Protein 8RU4 (pdb70)

Foldseek 3Di:
DQVVLLVQLPDPDVVSNLVSLQVLQVLLVDDVSVVVCLVDLSSLLSLLVQLQPDPDPSSVLSSLNSLLSLLVDPSSLVSCVVSLNLLSLLSQCPPPDVSSNVSSLNSLLSNLPPNPPSLVSCVVSVNLLSLLVCLVDDPLVSLLSSLLSLLSNLAPPVPSLVVCVVSVNLLSLLVCLQPDDPVSNLLSSLSNLLSSLLPPVSLLVNLVSVVLVSLLVCCPPPDPSNNLSSLSSLLSNLLNNQPPPPCLSSLLVLLVQCPPPDVSSVLSSLSSLLNNLAPRQVSLVSCVVNPNLLSLLVSLVVCPQVCSRQLSSLNLLSNLDDYPCNQVSLVVCVVSVRLLSLQVCLDPPHDDSSNLSSLSNLLSNLLHVVVLVVNVVSPNQVSLLVLQVVLVVVVVVDCRVPRRSVSSNLSSLSSLLSSLLDPVSLVVNVVVVCLLVLLVQLPPPDVSSLLSSLSNLLSNLVDPVSLVVNVVSVSLVSLVVQCPPPDVSNNVSSVSSVVSNVD/DVVLQVCCPDDDLCSNVVSLQVLLVLLVDPVNQVVCLVDLRSLLSLLVCLLPPPDPNSVLSSLSSLLSLLVDPSSLVSCVVSLNLLSLLSLLVPPDPSNNQSSLNSLLSNLVPPPPSLVVCVVSVNLLSLLVCLVDDDLVSLLSSLLNLLSNLAPPVPSLVVCVVSVNLLSLLVCLQPDDPVSNLLSSLSNLLSSLLPPVSLLVNLVSVVLVSLLVCCPPPDPSSNLSSLNSLLSNLLNNQVDPPCLSSLLVLLVQCPPPDVSSVLSSLSSLLNNLAPRQVSLVSCVVNVNLLSLLVSLVVCDQVCSRQLSSLNLLSNLDDYPCNLVSLVVCVVSVRLLSLQVCLDPPHDDSSNLSSLSNLLSNLLHVVVLVVNVVSPNLVSLLVLQVVLVVVVVVPCPVDDRSVSSNLSSLSSLLSSLLDPVSLVVNVVVVCLLVLLVQLPPPDVSSLLSSLSNLLSNLVDPVSLCVNVVSVSLVSLVVQCPPPDVSNNVSSVSSVVSNVD/DVVVCCVD

InterPro domains:
  IPR000225 Armadillo [PF00514] (229-262)
  IPR000225 Armadillo [PF00514] (351-390)
  IPR000225 Armadillo [P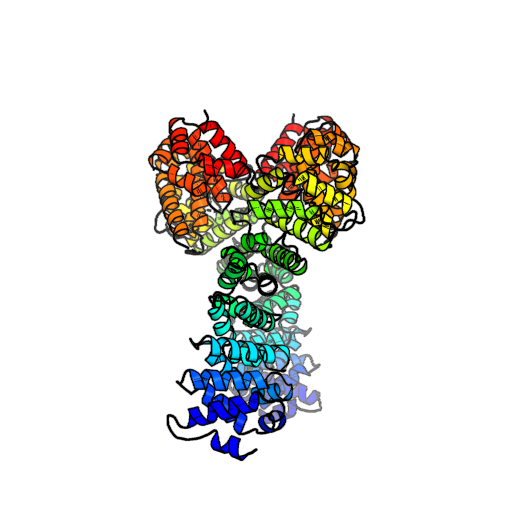F00514] (432-473)
  IPR000225 Armadillo [PF00514] (584-622)
  IPR000225 Armadillo [PS50176] (151-191)
  IPR000225 Armadillo [PS50176] (193-236)
  IPR000225 Armadillo [PS50176] (235-277)
  IPR000225 Armadillo [PS50176] (277-319)
  IPR000225 Armadillo [PS50176] (319-362)
  IPR000225 Armadillo [PS50176] (400-442)
  IPR000225 Armadillo [PS50176] (442-484)
  IPR000225 Armadillo [PS50176] (489-532)
  IPR000225 Armadillo [PS50176] (594-636)
  IPR000225 Armadillo [SM00185] (141-180)
  IPR000225 Armadillo [SM00185] (181-223)
  IPR000225 Armadillo [SM00185] (224-264)
  IPR000225 Armadillo [SM00185] (265-306)
  IPR000225 Armadillo [SM00185] (308-349)
  IPR000225 Armadillo [SM00185] (350-390)
  IPR000225 Armadillo [SM00185] (392-429)

Solvent-accessible surface area: 43648 Å² total

Organism: Homo sapiens (NCBI:txid9606)

Secondary structure (DSSP, 8-state):
-HHHHHHHHT-SSHHHHHHHHHHHHHHTTSHHHHHHHHH-TTHHHHHHHHHHH---HHHHHHHHHHHHHHTTSHHHHHHHHHTTHHHHHHHGGG-SSHHHHHHHHHHHHHHHHH-TTHHHHHHHTTHHHHHHHGGG---HHHHHHHHHHHHHHHTT-HHHHHHHHHTTHHHHHHHHHHH---HHHHHHHHHHHHHHTTSTTHHHHHHHTTHHHHHHTTTT-S-HHHHHHHHHHHHHHGGG-TT----HHHHHHHHHHTT-S-HHHHHHHHHHHHHHHTT-HHHHHHHHHTTHHHHHHHHHHHHTT-HHHHHHH--HHHHTSSSTTHHHHHHHHHHTT-HHHHHHTTSTT--HHHHHHHHHHHHHHTTSGGGHHHHHHTTHHHHHHHHHHHHHHHHHH--BTTB-HHHHHHHHHHHHHHHTTSHHHHHHHHHTT-HHHHHHGGG-S-HHHHHHHHHHHHHHTTSHHHHHHHHHTT-HHHHHHHTT-SSHHHHHHHHHHHHHHT-/-HHHHHTTS--STTTHHHHHHHHHHHHHSSSSSHHHHH-TTTHHHHHHHHHS---HHHHHHHHHHHHHHTTSHHHHHHHHHTTHHHHHHHGGG-S-HHHHHHHHHHHHHHHHHSTTHHHHHHHTTHHHHHHHGGG---HHHHHHHHHHHHHHHTT-HHHHHHHHHTTHHHHHHHHHHH---HHHHHHHHHHHHHHTTSTTHHHHHHHTTHHHHHHTTTT-S-HHHHHHHHHHHHHHGGG-TT----HHHHHHHHHHTT-S-HHHHHHHHHHHHHHHTT-HHHHHHHHHTTHHHHHHHHHHHHTT-HHHHHHH--HHHHTSSSTTHHHHHHHHHHTT-HHHHHHTTSTT--HHHHHHHHHHHHHHTTSGGGHHHHHHTTHHHHHHHHHHHHHHHHHH--BTTB-HHHHHHHHHHHHHHHTTSHHHHHHHHHTT-HHHHHHGGG-S-HHHHHHHHHHHHHHTTSHHHHHHHHHTT-HHHHHHHTT-SSHHHHHHHHHHHHHHH-/--------

GO terms:
  GO:0005634 nucleus (C, IDA)
  GO:0005737 cytoplasm (C, IDA)
  GO:0005912 adherens junction (C, IDA)
  GO:0016328 lateral plasma membrane (C, IDA)
  GO:0007173 epidermal growth factor receptor signaling pathway (P, IDA)
  GO:0043066 negative regulation of apoptotic process (P, TAS)
  GO:0060070 canonical Wnt signaling pathway (P, TAS)
  GO:0060070 canonical Wnt signaling pathway (P, IGI)
  GO:0001649 osteoblast differentiation (P, IMP)
  GO:0060070 canonical Wnt signaling pathway (P, IMP)
  GO:0072497 mesenchymal stem cell differentiation (P, IMP)
  GO:0005102 signaling receptor binding (F, IPI)
  GO:0005515 protein binding (F, IPI)
  GO:0043525 positive regulation of neuron apoptotic process (P, IDA)
  GO:0045944 positive regulation of transcription by RNA polymerase II (P, TAS)
  GO:0050767 regulation of neurogenesis (P, TAS)
  GO:0003713 transcription coactivator activity (F, IMP)
  GO:0061629 RNA polymerase II-specific DNA-binding transcription factor binding (F, IPI)
  GO:1990907 beta-catenin-TCF complex (C, IPI)
  GO:0019899 enzyme binding (F, IPI)

Radius of gyration: 40.49 Å; Cα contacts (8 Å, |Δi|>4): 1506; chains: 3; bounding box: 64×95×108 Å

Structure (mmCIF, N/CA/C/O backbone):
data_8RU4
#
_entry.id   8RU4
#
_cell.length_a   64.567
_cell.length_b   103.617
_cell.length_c   187.923
_cell.angle_alpha   90
_cell.angle_beta   90
_cell.angle_gamma   90
#
_symmetry.space_group_name_H-M   'P 21 21 21'
#
loop_
_entity.id
_entity.type
_entity.pdbx_description
1 polymer 'Catenin beta-1'
2 polymer Axin-1
3 non-polymer alpha-D-glucopyranose
4 non-polymer 2-AMINO-2-HYDROXYMETHYL-PROPANE-1,3-DIOL
5 non-polymer 'CHLORIDE ION'
6 non-polymer 'SODIUM ION'
7 water water
#
loop_
_atom_site.group_PDB
_atom_site.id
_atom_site.type_symbol
_atom_site.label_atom_id
_atom_site.label_alt_id
_atom_site.label_comp_id
_atom_site.label_asym_id
_atom_site.label_entity_id
_atom_site.label_seq_id
_atom_site.pdbx_PDB_ins_code
_atom_site.Cartn_x
_atom_site.Cartn_y
_atom_site.Cartn_z
_atom_site.occupancy
_atom_site.B_iso_or_equiv
_atom_site.auth_seq_id
_atom_site.auth_comp_id
_atom_site.auth_asym_id
_atom_site.auth_atom_id
_atom_site.pdbx_PDB_model_num
ATOM 1 N N . ALA A 1 10 ? -30.102 -49.378 -90.799 1 87.189 152 ALA A N 1
ATOM 2 C CA . ALA A 1 10 ? -29.406 -48.308 -91.557 1 90.576 152 ALA A CA 1
ATOM 3 C C . ALA A 1 10 ? -28.477 -47.519 -90.634 1 101 152 ALA A C 1
ATOM 4 O O . ALA A 1 10 ? -27.348 -47.227 -91.019 1 97.326 152 ALA A O 1
ATOM 6 N N . ILE A 1 11 ? -28.952 -47.222 -89.412 1 121.79 153 ILE A N 1
ATOM 7 C CA . ILE A 1 11 ? -28.255 -46.353 -88.469 1 135.145 153 ILE A CA 1
ATOM 8 C C . ILE A 1 11 ? -27.003 -47.05 -87.924 1 134.193 153 ILE A C 1
ATOM 9 O O . ILE A 1 11 ? -25.931 -46.447 -87.925 1 114.538 153 ILE A O 1
ATOM 14 N N . PRO A 1 12 ? -27.064 -48.309 -87.417 1 128.22 154 PRO A N 1
ATOM 15 C CA . PRO A 1 12 ? -25.873 -48.962 -86.864 1 102.143 154 PRO A CA 1
ATOM 16 C C . PRO A 1 12 ? -24.819 -49.311 -87.916 1 99.695 154 PRO A C 1
ATOM 17 O O . PRO A 1 12 ? -23.635 -49.386 -87.59 1 73.416 154 PRO A O 1
ATOM 21 N N . GLU A 1 13 ? -25.258 -49.487 -89.171 1 101.005 155 GLU A N 1
ATOM 22 C CA . GLU A 1 13 ? -24.358 -49.752 -90.284 1 104.957 155 GLU A CA 1
ATOM 23 C C . GLU A 1 13 ? -23.448 -48.551 -90.523 1 107.831 155 GLU A C 1
ATOM 24 O O . GLU A 1 13 ? -22.238 -48.703 -90.694 1 93.72 155 GLU A O 1
ATOM 30 N N . LEU A 1 14 ? -24.048 -47.357 -90.524 1 111.204 156 LEU A N 1
ATOM 31 C CA . LEU A 1 14 ? -23.315 -46.134 -90.806 1 92.209 156 LEU A CA 1
ATOM 32 C C . LEU A 1 14 ? -22.471 -45.723 -89.6 1 86.392 156 LEU A C 1
ATOM 33 O O . LEU A 1 14 ? -21.418 -45.127 -89.802 1 76.793 156 LEU A O 1
ATOM 38 N N . THR A 1 15 ? -22.905 -46.073 -88.375 1 71.17 157 THR A N 1
ATOM 39 C CA . THR A 1 15 ? -22.162 -45.778 -87.148 1 72.264 157 THR A CA 1
ATOM 40 C C . THR A 1 15 ? -20.852 -46.575 -87.099 1 92.352 157 THR A C 1
ATOM 41 O O . THR A 1 15 ? -19.848 -46.092 -86.573 1 70.431 157 THR A O 1
ATOM 45 N N . LYS A 1 16 ? -20.869 -47.792 -87.665 1 113.464 158 LYS A N 1
ATOM 46 C CA . LYS A 1 16 ? -19.686 -48.629 -87.811 1 94.057 158 LYS A CA 1
ATOM 47 C C . LYS A 1 16 ? -18.724 -48.039 -88.846 1 99.211 158 LYS A C 1
ATOM 48 O O . LYS A 1 16 ? -17.513 -48.142 -88.667 1 100.377 158 LYS A O 1
ATOM 50 N N . LEU A 1 17 ? -19.26 -47.416 -89.907 1 98.407 159 LEU A N 1
ATOM 51 C CA . LEU A 1 17 ? -18.46 -46.793 -90.952 1 103.48 159 LEU A CA 1
ATOM 52 C C . LEU A 1 17 ? -17.891 -45.442 -90.502 1 108.077 159 LEU A C 1
ATOM 53 O O . LEU A 1 17 ? -16.878 -45.005 -91.045 1 89.017 159 LEU A O 1
ATOM 58 N N . LEU A 1 18 ? -18.532 -44.787 -89.519 1 95.078 160 LEU A N 1
ATOM 59 C CA . LEU A 1 18 ? -18.043 -43.528 -88.962 1 85.349 160 LEU A CA 1
ATOM 60 C C . LEU A 1 18 ? -16.851 -43.772 -88.034 1 76.645 160 LEU A C 1
ATOM 61 O O . LEU A 1 18 ? -16.01 -42.89 -87.87 1 76.89 160 LEU A O 1
ATOM 66 N N . ASN A 1 19 ? -16.792 -44.964 -87.425 1 89.203 161 ASN A N 1
ATOM 67 C CA . ASN A 1 19 ? -15.713 -45.329 -86.518 1 84.529 161 ASN A CA 1
ATOM 68 C C . ASN A 1 19 ? -14.659 -46.179 -87.234 1 70.6 161 ASN A C 1
ATOM 69 O O . ASN A 1 19 ? -13.998 -46.987 -86.587 1 80.435 161 ASN A O 1
ATOM 74 N N . ASP A 1 20 ? -14.481 -45.988 -88.552 1 69.699 162 ASP A N 1
ATOM 75 C CA . ASP A 1 20 ? -13.54 -46.793 -89.314 1 77.296 162 ASP A CA 1
ATOM 76 C C . ASP A 1 20 ? -12.136 -46.211 -89.169 1 82.568 162 ASP A C 1
ATOM 77 O O . ASP A 1 20 ? -11.977 -45 -89.019 1 77.468 162 ASP A O 1
ATOM 82 N N . GLU A 1 21 ? -11.12 -47.079 -89.25 1 73.575 163 GLU A N 1
ATOM 83 C CA . GLU A 1 21 ? -9.732 -46.651 -89.165 1 67.333 163 GLU A CA 1
ATOM 84 C C . GLU A 1 21 ? -9.295 -45.963 -90.461 1 71.213 163 GLU A C 1
ATOM 85 O O . GLU A 1 21 ? -8.418 -45.1 -90.428 1 70.876 163 GLU A O 1
ATOM 91 N N . ASP A 1 22 ? -9.905 -46.336 -91.599 1 64.504 164 ASP A N 1
ATOM 92 C CA . ASP A 1 22 ? -9.662 -45.666 -92.87 1 71.884 164 ASP A CA 1
ATOM 93 C C . ASP A 1 22 ? -10.555 -44.429 -92.93 1 60.673 164 ASP A C 1
ATOM 94 O O . ASP A 1 22 ? -11.769 -44.554 -92.811 1 67.313 164 ASP A O 1
ATOM 99 N N . GLN A 1 23 ? -9.95 -43.248 -93.117 1 61.638 165 GLN A N 1
ATOM 100 C CA . GLN A 1 23 ? -10.697 -41.997 -93.095 1 69.309 165 GLN A CA 1
ATOM 101 C C . GLN A 1 23 ? -11.504 -41.807 -94.379 1 70.322 165 GLN A C 1
ATOM 102 O O . GLN A 1 23 ? -12.478 -41.057 -94.379 1 59.135 165 GLN A O 1
ATOM 108 N N . VAL A 1 24 ? -11.103 -42.484 -95.463 1 68.54 166 VAL A N 1
ATOM 109 C CA . VAL A 1 24 ? -11.838 -42.442 -96.721 1 64.806 166 VAL A CA 1
ATOM 110 C C . VAL A 1 24 ? -13.242 -43.013 -96.502 1 50.968 166 VAL A C 1
ATOM 111 O O . VAL A 1 24 ? -14.236 -42.384 -96.854 1 48.246 166 VAL A O 1
ATOM 115 N N . VAL A 1 25 ? -13.314 -44.184 -95.854 1 57.17 167 VAL A N 1
ATOM 116 C CA . VAL A 1 25 ? -14.572 -44.849 -95.525 1 61.145 167 VAL A CA 1
ATOM 117 C C . VAL A 1 25 ? -15.466 -43.936 -94.681 1 70.078 167 VAL A C 1
ATOM 118 O O . VAL A 1 25 ? -16.682 -43.88 -94.881 1 74.262 167 VAL A O 1
ATOM 122 N N . VAL A 1 26 ? -14.831 -43.211 -93.748 1 76.992 168 VAL A N 1
ATOM 123 C CA . VAL A 1 26 ? -15.488 -42.27 -92.85 1 75.711 168 VAL A CA 1
ATOM 124 C C . VAL A 1 26 ? -16.08 -41.099 -93.643 1 65.89 168 VAL A C 1
ATOM 125 O O . VAL A 1 26 ? -17.215 -40.691 -93.387 1 57.922 168 VAL A O 1
ATOM 129 N N . ASN A 1 27 ? -15.314 -40.579 -94.615 1 62.655 169 ASN A N 1
ATOM 130 C CA . ASN A 1 27 ? -15.729 -39.424 -95.406 1 74.142 169 ASN A CA 1
ATOM 131 C C . ASN A 1 27 ? -16.989 -39.744 -96.215 1 71.454 169 ASN A C 1
ATOM 132 O O . ASN A 1 27 ? -17.881 -38.905 -96.341 1 90.501 169 ASN A O 1
ATOM 137 N N . LYS A 1 28 ? -17.056 -40.967 -96.753 1 72.41 170 LYS A N 1
ATOM 138 C CA . LYS A 1 28 ? -18.179 -41.404 -97.571 1 84.428 170 LYS A CA 1
ATOM 139 C C . LYS A 1 28 ? -19.418 -41.619 -96.699 1 85.942 170 LYS A C 1
ATOM 140 O O . LYS A 1 28 ? -20.53 -41.341 -97.143 1 77.391 170 LYS A O 1
ATOM 146 N N . ALA A 1 29 ? -19.217 -42.1 -95.462 1 76.243 171 ALA A N 1
ATOM 147 C CA . ALA A 1 29 ? -20.296 -42.324 -94.51 1 75.874 171 ALA A CA 1
ATOM 148 C C . ALA A 1 29 ? -20.884 -41.006 -93.994 1 89.433 171 ALA A C 1
ATOM 149 O O . ALA A 1 29 ? -22.048 -40.974 -93.597 1 72.299 171 ALA A O 1
ATOM 151 N N . ALA A 1 30 ? -20.077 -39.935 -93.966 1 95.22 172 ALA A N 1
ATOM 152 C CA . ALA A 1 30 ? -20.525 -38.631 -93.488 1 92.763 172 ALA A CA 1
ATOM 153 C C . ALA A 1 30 ? -21.531 -37.992 -94.45 1 77.654 172 ALA A C 1
ATOM 154 O O . ALA A 1 30 ? -22.487 -37.356 -94.001 1 75.74 172 ALA A O 1
ATOM 156 N N . VAL A 1 31 ? -21.313 -38.173 -95.762 1 75.806 173 VAL A N 1
ATOM 157 C CA . VAL A 1 31 ? -22.169 -37.605 -96.797 1 69.022 173 VAL A CA 1
ATOM 158 C C . VAL A 1 31 ? -23.537 -38.295 -96.774 1 67.953 173 VAL A C 1
ATOM 159 O O . VAL A 1 31 ? -24.553 -37.657 -97.039 1 75.236 173 VAL A O 1
ATOM 163 N N . MET A 1 32 ? -23.552 -39.595 -96.441 1 74.641 174 MET A N 1
ATOM 164 C CA . MET A 1 32 ? -24.775 -40.382 -96.389 1 94.082 174 MET A CA 1
ATOM 165 C C . MET A 1 32 ? -25.625 -39.966 -95.187 1 81.622 174 MET A C 1
ATOM 166 O O . MET A 1 32 ? -26.832 -39.799 -95.332 1 71.742 174 MET A O 1
ATOM 171 N N . VAL A 1 33 ? -24.998 -39.792 -94.012 1 75.399 175 VAL A N 1
ATOM 172 C CA . VAL A 1 33 ? -25.705 -39.432 -92.79 1 83.581 175 VAL A CA 1
ATOM 173 C C . VAL A 1 33 ? -26.36 -38.053 -92.937 1 85.214 175 VAL A C 1
ATOM 174 O O . VAL A 1 33 ? -27.43 -37.825 -92.369 1 72.986 175 VAL A O 1
ATOM 178 N N . HIS A 1 34 ? -25.729 -37.152 -93.71 1 93.132 176 HIS A N 1
ATOM 179 C CA . HIS A 1 34 ? -26.234 -35.801 -93.915 1 90.05 176 HIS A CA 1
ATOM 180 C C . HIS A 1 34 ? -27.544 -35.808 -94.705 1 72.497 176 HIS A C 1
ATOM 181 O O . HIS A 1 34 ? -28.517 -35.17 -94.301 1 72.015 176 HIS A O 1
ATOM 188 N N . GLN A 1 35 ? -27.578 -36.554 -95.816 1 75.256 177 GLN A N 1
ATOM 189 C CA . GLN A 1 35 ? -28.759 -36.624 -96.672 1 88.484 177 GLN A CA 1
ATOM 190 C C . GLN A 1 35 ? -29.948 -37.214 -95.904 1 97.515 177 GLN A C 1
ATOM 191 O O . GLN A 1 35 ? -31.099 -36.897 -96.183 1 88.164 177 GLN A O 1
ATOM 197 N N . LEU A 1 36 ? -29.654 -38.077 -94.924 1 86.221 178 LEU A N 1
ATOM 198 C CA . LEU A 1 36 ? -30.666 -38.701 -94.091 1 84.392 178 LEU A CA 1
ATOM 199 C C . LEU A 1 36 ? -31.23 -37.707 -93.08 1 79.529 178 LEU A C 1
ATOM 200 O O . LEU A 1 36 ? -32.378 -37.835 -92.667 1 77.922 178 LEU A O 1
ATOM 205 N N . SER A 1 37 ? -30.417 -36.723 -92.669 1 80.646 179 SER A N 1
ATOM 206 C CA . SER A 1 37 ? -30.872 -35.701 -91.737 1 84.01 179 SER A CA 1
ATOM 207 C C . SER A 1 37 ? -31.822 -34.712 -92.419 1 85.079 179 SER A C 1
ATOM 208 O O . SER A 1 37 ? -32.409 -33.87 -91.746 1 74.027 179 SER A O 1
ATOM 211 N N . LYS A 1 38 ? -31.941 -34.797 -93.752 1 83.237 180 LYS A N 1
ATOM 212 C CA . LYS A 1 38 ? -32.764 -33.881 -94.526 1 82.062 180 LYS A CA 1
ATOM 213 C C . LYS A 1 38 ? -34.222 -34.351 -94.595 1 87.581 180 LYS A C 1
ATOM 214 O O . LYS A 1 38 ? -35.086 -33.568 -94.984 1 89.078 180 LYS A O 1
ATOM 220 N N . LYS A 1 39 ? -34.502 -35.617 -94.237 1 101.366 181 LYS A N 1
ATOM 221 C CA . LYS A 1 39 ? -35.861 -36.156 -94.212 1 92.763 181 LYS A CA 1
ATOM 222 C C . LYS A 1 39 ? -36.258 -36.513 -92.777 1 88.246 181 LYS A C 1
ATOM 223 O O . LYS A 1 39 ? -35.409 -36.943 -92.005 1 90.411 181 LYS A O 1
ATOM 229 N N . GLU A 1 40 ? -37.552 -36.369 -92.448 1 80.041 182 GLU A N 1
ATOM 230 C CA . GLU A 1 40 ? -38.05 -36.444 -91.08 1 92.852 182 GLU A CA 1
ATOM 231 C C . GLU A 1 40 ? -37.985 -37.871 -90.527 1 109.864 182 GLU A C 1
ATOM 232 O O . GLU A 1 40 ? -37.741 -38.055 -89.332 1 98.539 182 GLU A O 1
ATOM 238 N N . ALA A 1 41 ? -38.223 -38.875 -91.383 1 135.412 183 ALA A N 1
ATOM 239 C CA . ALA A 1 41 ? -38.247 -40.265 -90.939 1 125.346 183 ALA A CA 1
ATOM 240 C C . ALA A 1 41 ? -36.841 -40.716 -90.543 1 112.824 183 ALA A C 1
ATOM 241 O O . ALA A 1 41 ? -36.642 -41.328 -89.495 1 107.416 183 ALA A O 1
ATOM 243 N N . SER A 1 42 ? -35.862 -40.404 -91.398 1 109.03 184 SER A N 1
ATOM 244 C CA . SER A 1 42 ? -34.478 -40.8 -91.193 1 84.737 184 SER A CA 1
ATOM 245 C C . SER A 1 42 ? -33.769 -39.882 -90.195 1 72.407 184 SER A C 1
ATOM 246 O O . SER A 1 42 ? -32.747 -40.271 -89.643 1 73.94 184 SER A O 1
ATOM 249 N N . ARG A 1 43 ? -34.313 -38.681 -89.955 1 74.386 185 ARG A N 1
ATOM 250 C CA . ARG A 1 43 ? -33.749 -37.756 -88.985 1 86.478 185 ARG A CA 1
ATOM 251 C C . ARG A 1 43 ? -34.042 -38.229 -87.56 1 96.043 185 ARG A C 1
ATOM 252 O O . ARG A 1 43 ? -33.168 -38.155 -86.703 1 99.393 185 ARG A O 1
ATOM 260 N N . HIS A 1 44 ? -35.275 -38.693 -87.308 1 98.409 186 HIS A N 1
ATOM 261 C CA . HIS A 1 44 ? -35.666 -39.18 -85.992 1 102.28 186 HIS A CA 1
ATOM 262 C C . HIS A 1 44 ? -34.927 -40.474 -85.649 1 92.117 186 HIS A C 1
ATOM 263 O O . HIS A 1 44 ? -34.728 -40.771 -84.475 1 72.441 186 HIS A O 1
ATOM 270 N N . ALA A 1 45 ? -34.537 -41.241 -86.676 1 97.065 187 ALA A N 1
ATOM 271 C CA . ALA A 1 45 ? -33.739 -42.448 -86.513 1 100.067 187 ALA A CA 1
ATOM 272 C C . ALA A 1 45 ? -32.342 -42.121 -85.981 1 106.281 187 ALA A C 1
ATOM 273 O O . ALA A 1 45 ? -31.828 -42.829 -85.12 1 81.597 187 ALA A O 1
ATOM 275 N N . ILE A 1 46 ? -31.744 -41.039 -86.499 1 112.079 188 ILE A N 1
ATOM 276 C CA . ILE A 1 46 ? -30.419 -40.58 -86.099 1 92.149 188 ILE A CA 1
ATOM 277 C C . ILE A 1 46 ? -30.471 -40.054 -84.661 1 83.896 188 ILE A C 1
ATOM 278 O O . ILE A 1 46 ? -29.572 -40.341 -83.87 1 71.645 188 ILE A O 1
ATOM 283 N N . MET A 1 47 ? -31.553 -39.343 -84.309 1 96.045 189 MET A N 1
ATOM 284 C CA . MET A 1 47 ? -31.691 -38.702 -83.003 1 92.596 189 MET A CA 1
ATOM 285 C C . MET A 1 47 ? -31.978 -39.727 -81.903 1 104.945 189 MET A C 1
ATOM 286 O O . MET A 1 47 ? -31.609 -39.505 -80.75 1 78.444 189 MET A O 1
ATOM 291 N N . ARG A 1 48 ? -32.635 -40.844 -82.258 1 112.573 190 ARG A N 1
ATOM 292 C CA . ARG A 1 48 ? -33.005 -41.872 -81.292 1 111.974 190 ARG A CA 1
ATOM 293 C C . ARG A 1 48 ? -31.777 -42.669 -80.837 1 111.438 190 ARG A C 1
ATOM 294 O O . ARG A 1 48 ? -31.798 -43.26 -79.758 1 91.595 190 ARG A O 1
ATOM 296 N N . SER A 1 49 ? -30.718 -42.69 -81.664 1 94.74 191 SER A N 1
ATOM 297 C CA . SER A 1 49 ? -29.503 -43.446 -81.388 1 88.128 191 SER A CA 1
ATOM 298 C C . SER A 1 49 ? -28.456 -42.567 -80.702 1 99.086 191 SER A C 1
ATOM 299 O O . SER A 1 49 ? -27.805 -41.767 -81.37 1 100.195 191 SER A O 1
ATOM 302 N N . PRO A 1 50 ? -28.164 -42.741 -79.389 1 96.848 192 PRO A N 1
ATOM 303 C CA . PRO A 1 50 ? -27.115 -41.956 -78.731 1 97.199 192 PRO A CA 1
ATOM 304 C C . PRO A 1 50 ? -25.68 -42.35 -79.095 1 88.897 192 PRO A C 1
ATOM 305 O O . PRO A 1 50 ? -24.732 -41.684 -78.683 1 79.357 192 PRO A O 1
ATOM 309 N N . GLN A 1 51 ? -25.542 -43.428 -79.881 1 100.977 193 GLN A N 1
ATOM 310 C CA . GLN A 1 51 ? -24.258 -43.93 -80.348 1 95.527 193 GLN A CA 1
ATOM 311 C C . GLN A 1 51 ? -23.905 -43.326 -81.71 1 83.735 193 GLN A C 1
ATOM 312 O O . GLN A 1 51 ? -22.732 -43.107 -81.999 1 82.328 193 GLN A O 1
ATOM 318 N N . MET A 1 52 ? -24.924 -43.057 -82.541 1 81.283 194 MET A N 1
ATOM 319 C CA . MET A 1 52 ? -24.742 -42.427 -83.842 1 73.035 194 MET A CA 1
ATOM 320 C C . MET A 1 52 ? -24.372 -40.95 -83.669 1 90.983 194 MET A C 1
ATOM 321 O O . MET A 1 52 ? -23.485 -40.437 -84.358 1 85.009 194 MET A O 1
ATOM 326 N N . VAL A 1 53 ? -25.054 -40.273 -82.735 1 97.711 195 VAL A N 1
ATOM 327 C CA . VAL A 1 53 ? -24.846 -38.848 -82.52 1 93.543 195 VAL A CA 1
ATOM 328 C C . VAL A 1 53 ? -23.452 -38.632 -81.927 1 88.63 195 VAL A C 1
ATOM 329 O O . VAL A 1 53 ? -22.827 -37.616 -82.216 1 83.786 195 VAL A O 1
ATOM 333 N N . SER A 1 54 ? -22.948 -39.591 -81.133 1 91.789 196 SER A N 1
ATOM 334 C CA . SER A 1 54 ? -21.602 -39.506 -80.576 1 86.431 196 SER A CA 1
ATOM 335 C C . SER A 1 54 ? -20.549 -39.632 -81.684 1 77.542 196 SER A C 1
ATOM 336 O O . SER A 1 54 ? -19.498 -38.991 -81.622 1 63.465 196 SER A O 1
ATOM 339 N N . ALA A 1 55 ? -20.879 -40.383 -82.747 1 76.236 197 ALA A N 1
ATOM 340 C CA . ALA A 1 55 ? -19.964 -40.618 -83.856 1 69.614 197 ALA A CA 1
ATOM 341 C C . ALA A 1 55 ? -19.881 -39.4 -84.773 1 61.595 197 ALA A C 1
ATOM 342 O O . ALA A 1 55 ? -18.809 -39.095 -85.279 1 55.532 197 ALA A O 1
ATOM 344 N N . ILE A 1 56 ? -21.011 -38.713 -84.981 1 69.143 198 ILE A N 1
ATOM 345 C CA . ILE A 1 56 ? -21.074 -37.518 -85.816 1 69.646 198 ILE A CA 1
ATOM 346 C C . ILE A 1 56 ? -20.252 -36.39 -85.178 1 67.74 198 ILE A C 1
ATOM 347 O O . ILE A 1 56 ? -19.532 -35.665 -85.873 1 53.642 198 ILE A O 1
ATOM 352 N N . VAL A 1 57 ? -20.344 -36.281 -83.841 1 68.252 199 VAL A N 1
ATOM 353 C CA . VAL A 1 57 ? -19.64 -35.274 -83.056 1 63.384 199 VAL A CA 1
ATOM 354 C C . VAL A 1 57 ? -18.129 -35.527 -83.099 1 65.258 199 VAL A C 1
ATOM 355 O O . VAL A 1 57 ? -17.345 -34.591 -83.281 1 56.932 199 VAL A O 1
ATOM 359 N N . ARG A 1 58 ? -17.736 -36.802 -82.951 1 73.412 200 ARG A N 1
ATOM 360 C CA . ARG A 1 58 ? -16.339 -37.213 -82.967 1 73.705 200 ARG A CA 1
ATOM 361 C C . ARG A 1 58 ? -15.738 -37.039 -84.362 1 67.976 200 ARG A C 1
ATOM 362 O O . ARG A 1 58 ? -14.587 -36.619 -84.484 1 68.09 200 ARG A O 1
ATOM 370 N N . THR A 1 59 ? -16.524 -37.363 -85.405 1 55.056 201 THR A N 1
ATOM 371 C CA . THR A 1 59 ? -16.108 -37.201 -86.792 1 54.792 201 THR A CA 1
ATOM 372 C C . THR A 1 59 ? -15.807 -35.731 -87.084 1 64.446 201 THR A C 1
ATOM 373 O O . THR A 1 59 ? -14.792 -35.42 -87.703 1 53.332 201 THR A O 1
ATOM 377 N N . MET A 1 60 ? -16.715 -34.849 -86.638 1 51.817 202 MET A N 1
ATOM 378 C CA . MET A 1 60 ? -16.623 -33.418 -86.874 1 62.713 202 MET A CA 1
ATOM 379 C C . MET A 1 60 ? -15.357 -32.832 -86.242 1 49.313 202 MET A C 1
ATOM 380 O O . MET A 1 60 ? -14.626 -32.087 -86.891 1 40.841 202 MET A O 1
ATOM 385 N N . GLN A 1 61 ? -15.128 -33.162 -84.966 1 49.696 203 GLN A N 1
ATOM 386 C CA . GLN A 1 61 ? -14.042 -32.602 -84.178 1 55.076 203 GLN A CA 1
ATOM 387 C C . GLN A 1 61 ? -12.683 -33.068 -84.703 1 55.186 203 GLN A C 1
ATOM 388 O O . GLN A 1 61 ? -11.724 -32.294 -84.675 1 53.587 203 GLN A O 1
ATOM 394 N N . ASN A 1 62 ? -12.607 -34.309 -85.215 1 59.748 204 ASN A N 1
ATOM 395 C CA . ASN A 1 62 ? -11.335 -34.89 -85.632 1 73.871 204 ASN A CA 1
ATOM 396 C C . ASN A 1 62 ? -11.055 -34.807 -87.139 1 58.847 204 ASN A C 1
ATOM 397 O O . ASN A 1 62 ? -9.909 -35.017 -87.529 1 73.742 204 ASN A O 1
ATOM 402 N N . THR A 1 63 ? -12.047 -34.485 -87.989 1 54.139 205 THR A N 1
ATOM 403 C CA . THR A 1 63 ? -11.841 -34.499 -89.435 1 58.55 205 THR A CA 1
ATOM 404 C C . THR A 1 63 ? -10.902 -33.366 -89.871 1 56.402 205 THR A C 1
ATOM 405 O O . THR A 1 63 ? -10.892 -32.284 -89.281 1 46.202 205 THR A O 1
ATOM 409 N N . ASN A 1 64 ? -10.124 -33.631 -90.931 1 60.45 206 ASN A N 1
ATOM 410 C CA . ASN A 1 64 ? -9.305 -32.623 -91.597 1 56.68 206 ASN A CA 1
ATOM 411 C C . ASN A 1 64 ? -9.796 -32.387 -93.029 1 54.536 206 ASN A C 1
ATOM 412 O O . ASN A 1 64 ? -9.09 -31.803 -93.85 1 53.183 206 ASN A O 1
ATOM 417 N N . ASP A 1 65 ? -11.026 -32.834 -93.311 1 51.49 207 ASP A N 1
ATOM 418 C CA . ASP A 1 65 ? -11.62 -32.813 -94.639 1 61.064 207 ASP A CA 1
ATOM 419 C C . ASP A 1 65 ? -12.753 -31.789 -94.65 1 67.776 207 ASP A C 1
ATOM 420 O O . ASP A 1 65 ? -13.651 -31.853 -93.806 1 75.792 207 ASP A O 1
ATOM 425 N N . VAL A 1 66 ? -12.72 -30.877 -95.635 1 76.687 208 VAL A N 1
ATOM 426 C CA . VAL A 1 66 ? -13.624 -29.733 -95.707 1 77.474 208 VAL A CA 1
ATOM 427 C C . VAL A 1 66 ? -15.079 -30.194 -95.837 1 92.912 208 VAL A C 1
ATOM 428 O O . VAL A 1 66 ? -15.975 -29.597 -95.239 1 91.414 208 VAL A O 1
ATOM 432 N N . GLU A 1 67 ? -15.316 -31.251 -96.627 1 79.974 209 GLU A N 1
ATOM 433 C CA . GLU A 1 67 ? -16.661 -31.748 -96.864 1 89.183 209 GLU A CA 1
ATOM 434 C C . GLU A 1 67 ? -17.21 -32.483 -95.642 1 81.545 209 GLU A C 1
ATOM 435 O O . GLU A 1 67 ? -18.392 -32.337 -95.344 1 74.138 209 GLU A O 1
ATOM 441 N N . THR A 1 68 ? -16.372 -33.259 -94.939 1 80.139 210 THR A N 1
ATOM 442 C CA . THR A 1 68 ? -16.819 -34.023 -93.778 1 82.88 210 THR A CA 1
ATOM 443 C C . THR A 1 68 ? -17.181 -33.068 -92.637 1 75.132 210 THR A C 1
ATOM 444 O O . THR A 1 68 ? -18.141 -33.326 -91.908 1 48.805 210 THR A O 1
ATOM 448 N N . ALA A 1 69 ? -16.437 -31.957 -92.509 1 67.059 211 ALA A N 1
ATOM 449 C CA . ALA A 1 69 ? -16.727 -30.947 -91.503 1 63.797 211 ALA A CA 1
ATOM 450 C C . ALA A 1 69 ? -18.057 -30.257 -91.805 1 74.461 211 ALA A C 1
ATOM 451 O O . ALA A 1 69 ? -18.808 -29.955 -90.882 1 72.099 211 ALA A O 1
ATOM 453 N N . ARG A 1 70 ? -18.331 -30.011 -93.098 1 74.231 212 ARG A N 1
ATOM 454 C CA . ARG A 1 70 ? -19.557 -29.366 -93.553 1 74.327 212 ARG A CA 1
ATOM 455 C C . ARG A 1 70 ? -20.766 -30.284 -93.351 1 70.715 212 ARG A C 1
ATOM 456 O O . ARG A 1 70 ? -21.825 -29.818 -92.919 1 43.8 212 ARG A O 1
ATOM 464 N N . CYS A 1 71 ? -20.581 -31.589 -93.609 1 62.947 213 CYS A N 1
ATOM 465 C CA . CYS A 1 71 ? -21.656 -32.572 -93.543 1 65.769 213 CYS A CA 1
ATOM 466 C C . CYS A 1 71 ? -21.997 -32.949 -92.101 1 68.161 213 CYS A C 1
ATOM 467 O O . CYS A 1 71 ? -23.174 -33.103 -91.786 1 54.496 213 CYS A O 1
ATOM 470 N N . THR A 1 72 ? -20.981 -33.076 -91.231 1 82.926 214 THR A N 1
ATOM 471 C CA . THR A 1 72 ? -21.205 -33.412 -89.827 1 71.273 214 THR A CA 1
ATOM 472 C C . THR A 1 72 ? -21.79 -32.21 -89.072 1 64.345 214 THR A C 1
ATOM 473 O O . THR A 1 72 ? -22.639 -32.393 -88.2 1 73.753 214 THR A O 1
ATOM 477 N N . ALA A 1 73 ? -21.353 -30.989 -89.411 1 60.015 215 ALA A N 1
ATOM 478 C CA . ALA A 1 73 ? -21.89 -29.776 -88.808 1 59.539 215 ALA A CA 1
ATOM 479 C C . ALA A 1 73 ? -23.294 -29.48 -89.331 1 54.113 215 ALA A C 1
ATOM 480 O O . ALA A 1 73 ? -24.128 -28.959 -88.593 1 53.808 215 ALA A O 1
ATOM 482 N N . GLY A 1 74 ? -23.531 -29.782 -90.613 1 48.451 216 GLY A N 1
ATOM 483 C CA . GLY A 1 74 ? -24.841 -29.621 -91.226 1 54.335 216 GLY A CA 1
ATOM 484 C C . GLY A 1 74 ? -25.861 -30.591 -90.628 1 58.187 216 GLY A C 1
ATOM 485 O O . GLY A 1 74 ? -27.026 -30.235 -90.439 1 62.869 216 GLY A O 1
ATOM 486 N N . THR A 1 75 ? -25.396 -31.812 -90.326 1 63.828 217 THR A N 1
ATOM 487 C CA . THR A 1 75 ? -26.22 -32.849 -89.72 1 67.21 217 THR A CA 1
ATOM 488 C C . THR A 1 75 ? -26.657 -32.404 -88.324 1 69.189 217 THR A C 1
ATOM 489 O O . THR A 1 75 ? -27.835 -32.522 -87.991 1 58.394 217 THR A O 1
ATOM 493 N N . LEU A 1 76 ? -25.703 -31.909 -87.517 1 61.144 218 LEU A N 1
ATOM 494 C CA . LEU A 1 76 ? -25.986 -31.449 -86.164 1 76.188 218 LEU A CA 1
ATOM 495 C C . LEU A 1 76 ? -26.92 -30.24 -86.186 1 74.879 218 LEU A C 1
ATOM 496 O O . LEU A 1 76 ? -27.708 -30.07 -85.26 1 63.601 218 LEU A O 1
ATOM 501 N N . HIS A 1 77 ? -26.817 -29.4 -87.226 1 64.628 219 HIS A N 1
ATOM 502 C CA . HIS A 1 77 ? -27.706 -28.259 -87.393 1 65.065 219 HIS A CA 1
ATOM 503 C C . HIS A 1 77 ? -29.151 -28.722 -87.557 1 64.112 219 HIS A C 1
ATOM 504 O O . HIS A 1 77 ? -30.051 -28.145 -86.947 1 42.872 219 HIS A O 1
ATOM 511 N N . ASN A 1 78 ? -29.364 -29.772 -88.363 1 56.107 220 ASN A N 1
ATOM 512 C CA . ASN A 1 78 ? -30.704 -30.291 -88.608 1 61.565 220 ASN A CA 1
ATOM 513 C C . ASN A 1 78 ? -31.328 -30.882 -87.339 1 56.871 220 ASN A C 1
ATOM 514 O O . ASN A 1 78 ? -32.541 -30.76 -87.157 1 56.881 220 ASN A O 1
ATOM 519 N N . LEU A 1 79 ? -30.497 -31.438 -86.44 1 54.649 221 LEU A N 1
ATOM 520 C CA . LEU A 1 79 ? -30.968 -32.012 -85.181 1 69.967 221 LEU A CA 1
ATOM 521 C C . LEU A 1 79 ? -31.401 -30.909 -84.217 1 73.786 221 LEU A C 1
ATOM 522 O O . LEU A 1 79 ? -32.298 -31.126 -83.407 1 77.789 221 LEU A O 1
ATOM 527 N N . SER A 1 80 ? -30.736 -29.744 -84.291 1 74.253 222 SER A N 1
ATOM 528 C CA . SER A 1 80 ? -30.967 -28.627 -83.383 1 73.457 222 SER A CA 1
ATOM 529 C C . SER A 1 80 ? -32.352 -28.001 -83.577 1 69.05 222 SER A C 1
ATOM 530 O O . SER A 1 80 ? -32.755 -27.155 -82.781 1 61.564 222 SER A O 1
ATOM 533 N N . HIS A 1 81 ? -33.073 -28.423 -84.627 1 78.189 223 HIS A N 1
ATOM 534 C CA . HIS A 1 81 ? -34.431 -27.966 -84.893 1 80.241 223 HIS A CA 1
ATOM 535 C C . HIS A 1 81 ? -35.452 -28.628 -83.959 1 78.298 223 HIS A C 1
ATOM 536 O O . HIS A 1 81 ? -36.593 -28.179 -83.894 1 87.391 223 HIS A O 1
ATOM 543 N N . HIS A 1 82 ? -35.056 -29.697 -83.249 1 76.123 224 HIS A N 1
ATOM 544 C CA . HIS A 1 82 ? -35.952 -30.492 -82.418 1 72.891 224 HIS A CA 1
ATOM 545 C C . HIS A 1 82 ? -35.393 -30.6 -81 1 74.972 224 HIS A C 1
ATOM 546 O O . HIS A 1 82 ? -34.179 -30.59 -80.808 1 87.843 224 HIS A O 1
ATOM 553 N N . ARG A 1 83 ? -36.293 -30.757 -80.018 1 73.931 225 ARG A N 1
ATOM 554 C CA . ARG A 1 83 ? -35.928 -30.881 -78.613 1 69.209 225 ARG A CA 1
ATOM 555 C C . ARG A 1 83 ? -35.107 -32.15 -78.361 1 79.674 225 ARG A C 1
ATOM 556 O O . ARG A 1 83 ? -34.267 -32.164 -77.461 1 71.802 225 ARG A O 1
ATOM 558 N N . GLU A 1 84 ? -35.395 -33.236 -79.096 1 87.531 226 GLU A N 1
ATOM 559 C CA . GLU A 1 84 ? -34.691 -34.502 -78.919 1 95.311 226 GLU A CA 1
ATOM 560 C C . GLU A 1 84 ? -33.259 -34.384 -79.446 1 94.521 226 GLU A C 1
ATOM 561 O O . GLU A 1 84 ? -32.326 -34.938 -78.857 1 84.881 226 GLU A O 1
ATOM 563 N N . GLY A 1 85 ? -33.096 -33.679 -80.572 1 74.063 227 GLY A N 1
ATOM 564 C CA . GLY A 1 85 ? -31.792 -33.487 -81.191 1 81.638 227 GLY A CA 1
ATOM 565 C C . GLY A 1 85 ? -30.919 -32.521 -80.391 1 71.334 227 GLY A C 1
ATOM 566 O O . GLY A 1 85 ? -29.723 -32.758 -80.24 1 67.884 227 GLY A O 1
ATOM 567 N N . LEU A 1 86 ? -31.525 -31.445 -79.868 1 70.303 228 LEU A N 1
ATOM 568 C CA . LEU A 1 86 ? -30.836 -30.492 -79.007 1 78.614 228 LEU A CA 1
ATOM 569 C C . LEU A 1 86 ? -30.263 -31.192 -77.771 1 79.614 228 LEU A C 1
ATOM 570 O O . LEU A 1 86 ? -29.173 -30.839 -77.318 1 54.255 228 LEU A O 1
ATOM 575 N N . LEU A 1 87 ? -31.017 -32.158 -77.223 1 91.404 229 LEU A N 1
ATOM 576 C CA . LEU A 1 87 ? -30.585 -32.92 -76.059 1 73.114 229 LEU A CA 1
ATOM 577 C C . LEU A 1 87 ? -29.5 -33.919 -76.457 1 70.903 229 LEU A C 1
ATOM 578 O O . LEU A 1 87 ? -28.623 -34.219 -75.648 1 59.636 229 LEU A O 1
ATOM 583 N N . ALA A 1 88 ? -29.574 -34.433 -77.693 1 69.856 230 ALA A N 1
ATOM 584 C CA . ALA A 1 88 ? -28.599 -35.38 -78.216 1 75.906 230 ALA A CA 1
ATOM 585 C C . ALA A 1 88 ? -27.231 -34.719 -78.385 1 71.529 230 ALA A C 1
ATOM 586 O O . ALA A 1 88 ? -26.227 -35.276 -77.953 1 56.172 230 ALA A O 1
ATOM 588 N N . ILE A 1 89 ? -27.201 -33.526 -78.991 1 67.663 231 ILE A N 1
ATOM 589 C CA . ILE A 1 89 ? -25.961 -32.803 -79.237 1 64.077 231 ILE A CA 1
ATOM 590 C C . ILE A 1 89 ? -25.337 -32.375 -77.907 1 56.554 231 ILE A C 1
ATOM 591 O O . ILE A 1 89 ? -24.114 -32.322 -77.795 1 58 231 ILE A O 1
ATOM 596 N N . PHE A 1 90 ? -26.177 -32.085 -76.902 1 51.3 232 PHE A N 1
ATOM 597 C CA . PHE A 1 90 ? -25.71 -31.645 -75.593 1 60.906 232 PHE A CA 1
ATOM 598 C C . PHE A 1 90 ? -25.061 -32.812 -74.844 1 70.442 232 PHE A C 1
ATOM 599 O O . PHE A 1 90 ? -23.972 -32.664 -74.292 1 73.362 232 PHE A O 1
ATOM 607 N N . LYS A 1 91 ? -25.74 -33.968 -74.818 1 78.861 233 LYS A N 1
ATOM 608 C CA . LYS A 1 91 ? -25.273 -35.125 -74.069 1 69.01 233 LYS A CA 1
ATOM 609 C C . LYS A 1 91 ? -24.119 -35.836 -74.78 1 67.85 233 LYS A C 1
ATOM 610 O O . LYS A 1 91 ? -23.362 -36.546 -74.126 1 60.542 233 LYS A O 1
ATOM 616 N N . SER A 1 92 ? -23.984 -35.636 -76.101 1 83.462 234 SER A N 1
ATOM 617 C CA . SER A 1 92 ? -22.93 -36.265 -76.889 1 72.386 234 SER A CA 1
ATOM 618 C C . SER A 1 92 ? -21.643 -35.44 -76.894 1 81.19 234 SER A C 1
ATOM 619 O O . SER A 1 92 ? -20.7 -35.795 -77.6 1 78.959 234 SER A O 1
ATOM 622 N N . GLY A 1 93 ? -21.618 -34.325 -76.15 1 92.931 235 GLY A N 1
ATOM 623 C CA . GLY A 1 93 ? -20.445 -33.47 -76.049 1 85.817 235 GLY A CA 1
ATOM 624 C C . GLY A 1 93 ? -20.207 -32.672 -77.329 1 66.536 235 GLY A C 1
ATOM 625 O O . GLY A 1 93 ? -19.064 -32.426 -77.698 1 61.075 235 GLY A O 1
ATOM 626 N N . GLY A 1 94 ? -21.299 -32.272 -77.993 1 60.494 236 GLY A N 1
ATOM 627 C CA . GLY A 1 94 ? -21.238 -31.621 -79.292 1 70.37 236 GLY A CA 1
ATOM 628 C C . GLY A 1 94 ? -20.917 -30.129 -79.19 1 55.867 236 GLY A C 1
ATOM 629 O O . GLY A 1 94 ? -20.437 -29.538 -80.157 1 68.148 236 GLY A O 1
ATOM 630 N N . ILE A 1 95 ? -21.166 -29.527 -78.02 1 54.135 237 ILE A N 1
ATOM 631 C CA . ILE A 1 95 ? -20.973 -28.096 -77.836 1 69.911 237 ILE A CA 1
ATOM 632 C C . ILE A 1 95 ? -19.486 -27.753 -77.983 1 74.378 237 ILE A C 1
ATOM 633 O O . ILE A 1 95 ? -19.156 -26.877 -78.774 1 58.946 237 ILE A O 1
ATOM 638 N N . PRO A 1 96 ? -18.525 -28.418 -77.294 1 71.216 238 PRO A N 1
ATOM 639 C CA . PRO A 1 96 ? -17.106 -28.107 -77.493 1 56.913 238 PRO A CA 1
ATOM 640 C C . PRO A 1 96 ? -16.605 -28.414 -78.904 1 51.791 238 PRO A C 1
ATOM 641 O O . PRO A 1 96 ? -15.689 -27.758 -79.392 1 49.662 238 PRO A O 1
ATOM 645 N N . ALA A 1 97 ? -17.208 -29.414 -79.556 1 55.838 239 ALA A N 1
ATOM 646 C CA . ALA A 1 97 ? -16.876 -29.742 -80.935 1 57.897 239 ALA A CA 1
ATOM 647 C C . ALA A 1 97 ? -17.307 -28.598 -81.857 1 59.529 239 ALA A C 1
ATOM 648 O O . ALA A 1 97 ? -16.554 -28.186 -82.735 1 48.028 239 ALA A O 1
ATOM 650 N N . LEU A 1 98 ? -18.522 -28.083 -81.636 1 54.039 240 LEU A N 1
ATOM 651 C CA . LEU A 1 98 ? -19.057 -26.971 -82.41 1 55.679 240 LEU A CA 1
ATOM 652 C C . LEU A 1 98 ? -18.234 -25.705 -82.185 1 48.435 240 LEU A C 1
ATOM 653 O O . LEU A 1 98 ? -18.035 -24.919 -83.107 1 42.588 240 LEU A O 1
ATOM 658 N N . VAL A 1 99 ? -17.766 -25.504 -80.952 1 42.491 241 VAL A N 1
ATOM 659 C CA . VAL A 1 99 ? -16.958 -24.343 -80.617 1 53.998 241 VAL A CA 1
ATOM 660 C C . VAL A 1 99 ? -15.66 -24.383 -81.427 1 61.693 241 VAL A C 1
ATOM 661 O O . VAL A 1 99 ? -15.207 -23.35 -81.912 1 51.613 241 VAL A O 1
ATOM 665 N N . LYS A 1 100 ? -15.078 -25.579 -81.593 1 64.301 242 LYS A N 1
ATOM 666 C CA . LYS A 1 100 ? -13.856 -25.737 -82.369 1 63.459 242 LYS A CA 1
ATOM 667 C C . LYS A 1 100 ? -14.094 -25.311 -83.818 1 55.932 242 LYS A C 1
ATOM 668 O O . LYS A 1 100 ? -13.22 -24.711 -84.438 1 60.988 242 LYS A O 1
ATOM 674 N N . MET A 1 101 ? -15.287 -25.61 -84.345 1 55.589 243 MET A N 1
ATOM 675 C CA . MET A 1 101 ? -15.63 -25.298 -85.722 1 53.846 243 MET A CA 1
ATOM 676 C C . MET A 1 101 ? -15.749 -23.79 -85.952 1 50.81 243 MET A C 1
ATOM 677 O O . MET A 1 101 ? -15.905 -23.37 -87.094 1 49.826 243 MET A O 1
ATOM 682 N N . LEU A 1 102 ? -15.715 -22.978 -84.882 1 51.112 244 LEU A N 1
ATOM 683 C CA . LEU A 1 102 ? -15.812 -21.533 -85.024 1 56.694 244 LEU A CA 1
ATOM 684 C C . LEU A 1 102 ? -14.517 -20.952 -85.596 1 64.649 244 LEU A C 1
ATOM 685 O O . LEU A 1 102 ? -14.543 -19.881 -86.204 1 58.798 244 LEU A O 1
ATOM 690 N N . GLY A 1 103 ? -13.402 -21.682 -85.453 1 58.932 245 GLY A N 1
ATOM 691 C CA . GLY A 1 103 ? -12.131 -21.258 -86.019 1 60.353 245 GLY A CA 1
ATOM 692 C C . GLY A 1 103 ? -11.959 -21.711 -87.469 1 51.447 245 GLY A C 1
ATOM 693 O O . GLY A 1 103 ? -10.848 -21.647 -87.994 1 71.609 245 GLY A O 1
ATOM 694 N N . SER A 1 104 ? -13.053 -22.144 -88.116 1 52.494 246 SER A N 1
ATOM 695 C CA . SER A 1 104 ? -12.975 -22.755 -89.439 1 62.047 246 SER A CA 1
ATOM 696 C C . SER A 1 104 ? -12.829 -21.696 -90.53 1 61.895 246 SER A C 1
ATOM 697 O O . SER A 1 104 ? -13.667 -20.804 -90.654 1 64.318 246 SER A O 1
ATOM 700 N N . PRO A 1 105 ? -11.825 -21.82 -91.433 1 76.29 247 PRO A N 1
ATOM 701 C CA . PRO A 1 105 ? -11.684 -20.884 -92.551 1 69.854 247 PRO A CA 1
ATOM 702 C C . PRO A 1 105 ? -12.736 -21.055 -93.649 1 71.766 247 PRO A C 1
ATOM 703 O O . PRO A 1 105 ? -12.831 -20.219 -94.544 1 73.207 247 PRO A O 1
ATOM 707 N N . VAL A 1 106 ? -13.517 -22.144 -93.569 1 61.534 248 VAL A N 1
ATOM 708 C CA . VAL A 1 106 ? -14.609 -22.401 -94.496 1 75.435 248 VAL A CA 1
ATOM 709 C C . VAL A 1 106 ? -15.89 -21.797 -93.917 1 65.279 248 VAL A C 1
ATOM 710 O O . VAL A 1 106 ? -16.287 -22.14 -92.801 1 50.687 248 VAL A O 1
ATOM 714 N N . ASP A 1 107 ? -16.55 -20.936 -94.705 1 51.88 249 ASP A N 1
ATOM 715 C CA . ASP A 1 107 ? -17.722 -20.196 -94.262 1 52.09 249 ASP A CA 1
ATOM 716 C C . ASP A 1 107 ? -18.874 -21.141 -93.928 1 63.514 249 ASP A C 1
ATOM 717 O O . ASP A 1 107 ? -19.541 -20.947 -92.914 1 47.516 249 ASP A O 1
ATOM 722 N N . SER A 1 108 ? -19.125 -22.149 -94.774 1 49.557 250 SER A N 1
ATOM 723 C CA . SER A 1 108 ? -20.279 -23.015 -94.581 1 72.113 250 SER A CA 1
ATOM 724 C C . SER A 1 108 ? -20.184 -23.758 -93.244 1 70.542 250 SER A C 1
ATOM 725 O O . SER A 1 108 ? -21.201 -23.948 -92.583 1 55.862 250 SER A O 1
ATOM 728 N N . VAL A 1 109 ? -18.968 -24.144 -92.83 1 61.29 251 VAL A N 1
ATOM 729 C CA . VAL A 1 109 ? -18.755 -24.829 -91.559 1 71.114 251 VAL A CA 1
ATOM 730 C C . VAL A 1 109 ? -19.038 -23.864 -90.401 1 77.883 251 VAL A C 1
ATOM 731 O O . VAL A 1 109 ? -19.695 -24.217 -89.421 1 63.707 251 VAL A O 1
ATOM 735 N N . LEU A 1 110 ? -18.543 -22.629 -90.536 1 74.049 252 LEU A N 1
ATOM 736 C CA . LEU A 1 110 ? -18.748 -21.556 -89.573 1 68.681 252 LEU A CA 1
ATOM 737 C C . LEU A 1 110 ? -20.239 -21.256 -89.392 1 55.496 252 LEU A C 1
ATOM 738 O O . LEU A 1 110 ? -20.695 -21.061 -88.267 1 39.419 252 LEU A O 1
ATOM 743 N N . PHE A 1 111 ? -20.994 -21.204 -90.5 1 43.94 253 PHE A N 1
ATOM 744 C CA . PHE A 1 111 ? -22.396 -20.816 -90.445 1 49.372 253 PHE A CA 1
ATOM 745 C C . PHE A 1 111 ? -23.24 -21.929 -89.825 1 54.873 253 PHE A C 1
ATOM 746 O O . PHE A 1 111 ? -24.235 -21.629 -89.164 1 60.341 253 PHE A O 1
ATOM 754 N N . TYR A 1 112 ? -22.851 -23.2 -90.021 1 58.595 254 TYR A N 1
ATOM 755 C CA . TYR A 1 112 ? -23.543 -24.326 -89.4 1 53.933 254 TYR A CA 1
ATOM 756 C C . TYR A 1 112 ? -23.312 -24.301 -87.89 1 54.64 254 TYR A C 1
ATOM 757 O O . TYR A 1 112 ? -24.249 -24.519 -87.127 1 50.441 254 TYR A O 1
ATOM 766 N N . ALA A 1 113 ? -22.066 -24.025 -87.479 1 56.009 255 ALA A N 1
ATOM 767 C CA . ALA A 1 113 ? -21.669 -24.037 -86.082 1 61.374 255 ALA A CA 1
ATOM 768 C C . ALA A 1 113 ? -22.327 -22.898 -85.301 1 56.207 255 ALA A C 1
ATOM 769 O O . ALA A 1 113 ? -22.86 -23.142 -84.224 1 49.637 255 ALA A O 1
ATOM 771 N N . ILE A 1 114 ? -22.305 -21.668 -85.84 1 53.455 256 ILE A N 1
ATOM 772 C CA . ILE A 1 114 ? -22.82 -20.507 -85.12 1 50.169 256 ILE A CA 1
ATOM 773 C C . ILE A 1 114 ? -24.342 -20.623 -84.959 1 48.44 256 ILE A C 1
ATOM 774 O O . ILE A 1 114 ? -24.874 -20.3 -83.892 1 44.756 256 ILE A O 1
ATOM 779 N N . THR A 1 115 ? -25.038 -21.128 -85.988 1 53.985 257 THR A N 1
ATOM 780 C CA . THR A 1 115 ? -26.489 -21.245 -85.936 1 60.627 257 THR A CA 1
ATOM 781 C C . THR A 1 115 ? -26.907 -22.387 -85 1 65.142 257 THR A C 1
ATOM 782 O O . THR A 1 115 ? -27.877 -22.247 -84.248 1 38.731 257 THR A O 1
ATOM 786 N N . THR A 1 116 ? -26.16 -23.503 -85.026 1 47.129 258 THR A N 1
ATOM 787 C CA . THR A 1 116 ? -26.431 -24.634 -84.149 1 50.627 258 THR A CA 1
ATOM 788 C C . THR A 1 116 ? -26.227 -24.22 -82.693 1 50.018 258 THR A C 1
ATOM 789 O O . THR A 1 116 ? -27.002 -24.604 -81.822 1 46.071 258 THR A O 1
ATOM 793 N N . LEU A 1 117 ? -25.156 -23.464 -82.434 1 60.015 259 LEU A N 1
ATOM 794 C CA . LEU A 1 117 ? -24.848 -22.995 -81.092 1 69.944 259 LEU A CA 1
ATOM 795 C C . LEU A 1 117 ? -25.915 -22 -80.643 1 67.584 259 LEU A C 1
ATOM 796 O O . LEU A 1 117 ? -26.294 -22.001 -79.474 1 43.693 259 LEU A O 1
ATOM 801 N N . HIS A 1 118 ? -26.413 -21.188 -81.586 1 55.083 260 HIS A N 1
ATOM 802 C CA . HIS A 1 118 ? -27.492 -20.247 -81.321 1 58.845 260 HIS A CA 1
ATOM 803 C C . HIS A 1 118 ? -28.725 -21.018 -80.831 1 60.527 260 HIS A C 1
ATOM 804 O O . HIS A 1 118 ? -29.281 -20.702 -79.78 1 44.04 260 HIS A O 1
ATOM 811 N N . ASN A 1 119 ? -29.11 -22.063 -81.573 1 56.051 261 ASN A N 1
ATOM 812 C CA . ASN A 1 119 ? -30.253 -22.904 -81.236 1 49.009 261 ASN A CA 1
ATOM 813 C C . ASN A 1 119 ? -30.087 -23.557 -79.86 1 57.511 261 ASN A C 1
ATOM 814 O O . ASN A 1 119 ? -31.048 -23.66 -79.106 1 58.942 261 ASN A O 1
ATOM 819 N N . LEU A 1 120 ? -28.868 -24.015 -79.543 1 57.423 262 LEU A N 1
ATOM 820 C CA . LEU A 1 120 ? -28.567 -24.648 -78.265 1 51.598 262 LEU A CA 1
ATOM 821 C C . LEU A 1 120 ? -28.665 -23.642 -77.119 1 65.645 262 LEU A C 1
ATOM 822 O O . LEU A 1 120 ? -29.121 -23.987 -76.027 1 50.579 262 LEU A O 1
ATOM 827 N N . LEU A 1 121 ? -28.216 -22.406 -77.369 1 69.801 263 LEU A N 1
ATOM 828 C CA . LEU A 1 121 ? -28.243 -21.347 -76.368 1 65.722 263 LEU A CA 1
ATOM 829 C C . LEU A 1 121 ? -29.676 -20.867 -76.14 1 57.884 263 LEU A C 1
ATOM 830 O O . LEU A 1 121 ? -30.014 -20.471 -75.027 1 50.578 263 LEU A O 1
ATOM 835 N N . LEU A 1 122 ? -30.505 -20.91 -77.194 1 53.869 264 LEU A N 1
ATOM 836 C CA . LEU A 1 122 ? -31.894 -20.474 -77.141 1 56.58 264 LEU A CA 1
ATOM 837 C C . LEU A 1 122 ? -32.774 -21.468 -76.373 1 60.898 264 LEU A C 1
ATOM 838 O O . LEU A 1 122 ? -33.57 -21.042 -75.531 1 43.768 264 LEU A O 1
ATOM 843 N N . HIS A 1 123 ? -32.687 -22.779 -76.675 1 67.6 265 HIS A N 1
ATOM 844 C CA . HIS A 1 123 ? -33.712 -23.707 -76.202 1 83.347 265 HIS A CA 1
ATOM 845 C C . HIS A 1 123 ? -33.185 -24.849 -75.326 1 71.288 265 HIS A C 1
ATOM 846 O O . HIS A 1 123 ? -34.002 -25.554 -74.745 1 62.14 265 HIS A O 1
ATOM 853 N N . GLN A 1 124 ? -31.862 -25.062 -75.226 1 73.651 266 GLN A N 1
ATOM 854 C CA . GLN A 1 124 ? -31.329 -26.237 -74.543 1 66.221 266 GLN A CA 1
ATOM 855 C C . GLN A 1 124 ? -30.728 -25.845 -73.192 1 81.945 266 GLN A C 1
ATOM 856 O O . GLN A 1 124 ? -29.85 -24.988 -73.127 1 99.352 266 GLN A O 1
ATOM 862 N N . GLU A 1 125 ? -31.195 -26.512 -72.124 1 75.439 267 GLU A N 1
ATOM 863 C CA . GLU A 1 125 ? -30.705 -26.294 -70.77 1 65.778 267 GLU A CA 1
ATOM 864 C C . GLU A 1 125 ? -29.275 -26.816 -70.646 1 67.798 267 GLU A C 1
ATOM 865 O O . GLU A 1 125 ? -28.931 -27.835 -71.236 1 66.569 267 GLU A O 1
ATOM 867 N N . GLY A 1 126 ? -28.447 -26.099 -69.874 1 62.285 268 GLY A N 1
ATOM 868 C CA . GLY A 1 126 ? -27.069 -26.491 -69.627 1 57.779 268 GLY A CA 1
ATOM 869 C C . GLY A 1 126 ? -26.091 -25.954 -70.676 1 66.712 268 GLY A C 1
ATOM 870 O O . GLY A 1 126 ? -24.883 -26.036 -70.46 1 56.967 268 GLY A O 1
ATOM 871 N N . ALA A 1 127 ? -26.603 -25.408 -71.793 1 63.203 269 ALA A N 1
ATOM 872 C CA . ALA A 1 127 ? -25.776 -25.075 -72.948 1 67.004 269 ALA A CA 1
ATOM 873 C C . ALA A 1 127 ? -24.956 -23.804 -72.717 1 60.689 269 ALA A C 1
ATOM 874 O O . ALA A 1 127 ? -23.842 -23.694 -73.223 1 48.86 269 ALA A O 1
ATOM 876 N N . LYS A 1 128 ? -25.504 -22.841 -71.968 1 56.18 270 LYS A N 1
ATOM 877 C CA . LYS A 1 128 ? -24.816 -21.582 -71.713 1 64.158 270 LYS A CA 1
ATOM 878 C C . LYS A 1 128 ? -23.526 -21.834 -70.931 1 75.173 270 LYS A C 1
ATOM 879 O O . LYS A 1 128 ? -22.496 -21.231 -71.228 1 66.025 270 LYS A O 1
ATOM 885 N N . MET A 1 129 ? -23.584 -22.747 -69.951 1 71.412 271 MET A N 1
ATOM 886 C CA . MET A 1 129 ? -22.426 -23.109 -69.147 1 71.723 271 MET A CA 1
ATOM 887 C C . MET A 1 129 ? -21.415 -23.883 -69.993 1 59.411 271 MET A C 1
ATOM 888 O O . MET A 1 129 ? -20.212 -23.666 -69.879 1 49.169 271 MET A O 1
ATOM 893 N N . ALA A 1 130 ? -21.919 -24.781 -70.845 1 52.711 272 ALA A N 1
ATOM 894 C CA . ALA A 1 130 ? -21.084 -25.621 -71.69 1 52.209 272 ALA A CA 1
ATOM 895 C C . ALA A 1 130 ? -20.298 -24.787 -72.704 1 45.411 272 ALA A C 1
ATOM 896 O O . ALA A 1 130 ? -19.149 -25.11 -72.989 1 60.946 272 ALA A O 1
ATOM 898 N N . VAL A 1 131 ? -20.913 -23.726 -73.246 1 55.81 273 VAL A N 1
ATOM 899 C CA . VAL A 1 131 ? -20.265 -22.887 -74.247 1 57.918 273 VAL A CA 1
ATOM 900 C C . VAL A 1 131 ? -19.169 -22.055 -73.581 1 45.781 273 VAL A C 1
ATOM 901 O O . VAL A 1 131 ? -18.092 -21.9 -74.151 1 44.751 273 VAL A O 1
ATOM 905 N N . ARG A 1 132 ? -19.428 -21.538 -72.373 1 44.268 274 ARG A N 1
ATOM 906 C CA . ARG A 1 132 ? -18.423 -20.783 -71.637 1 50.125 274 ARG A CA 1
ATOM 907 C C . ARG A 1 132 ? -17.192 -21.65 -71.369 1 56.869 274 ARG A C 1
ATOM 908 O O . ARG A 1 132 ? -16.069 -21.198 -71.573 1 56.94 274 ARG A O 1
ATOM 916 N N . LEU A 1 133 ? -17.418 -22.892 -70.912 1 58.39 275 LEU A N 1
ATOM 917 C CA . LEU A 1 133 ? -16.352 -23.807 -70.525 1 56.218 275 LEU A CA 1
ATOM 918 C C . LEU A 1 133 ? -15.546 -24.26 -71.742 1 44.648 275 LEU A C 1
ATOM 919 O O . LEU A 1 133 ? -14.363 -24.566 -71.608 1 55.813 275 LEU A O 1
ATOM 924 N N . ALA A 1 134 ? -16.171 -24.289 -72.926 1 38.943 276 ALA A N 1
ATOM 925 C CA . ALA A 1 134 ? -15.488 -24.694 -74.15 1 42.645 276 ALA A CA 1
ATOM 926 C C . ALA A 1 134 ? -14.702 -23.543 -74.787 1 46.036 276 ALA A C 1
ATOM 927 O O . ALA A 1 134 ? -14.161 -23.712 -75.877 1 43.605 276 ALA A O 1
ATOM 929 N N . GLY A 1 135 ? -14.65 -22.376 -74.126 1 55.879 277 GLY A N 1
ATOM 930 C CA . GLY A 1 135 ? -13.915 -21.218 -74.62 1 43.274 277 GLY A CA 1
ATOM 931 C C . GLY A 1 135 ? -14.667 -20.474 -75.725 1 50.451 277 GLY A C 1
ATOM 932 O O . GLY A 1 135 ? -14.047 -19.786 -76.533 1 53.595 277 GLY A O 1
ATOM 933 N N . GLY A 1 136 ? -16.003 -20.576 -75.724 1 47.134 278 GLY A N 1
ATOM 934 C CA . GLY A 1 136 ? -16.828 -20.081 -76.817 1 48.281 278 GLY A CA 1
ATOM 935 C C . GLY A 1 136 ? -16.854 -18.556 -76.9 1 44.849 278 GLY A C 1
ATOM 936 O O . GLY A 1 136 ? -16.884 -17.997 -77.995 1 41.147 278 GLY A O 1
ATOM 937 N N . LEU A 1 137 ? -16.85 -17.898 -75.734 1 43.588 279 LEU A N 1
ATOM 938 C CA . LEU A 1 137 ? -16.951 -16.447 -75.635 1 50.63 279 LEU A CA 1
ATOM 939 C C . LEU A 1 137 ? -15.8 -15.766 -76.37 1 57.405 279 LEU A C 1
ATOM 940 O O . LEU A 1 137 ? -16.022 -14.791 -77.085 1 48.935 279 LEU A O 1
ATOM 945 N N . GLN A 1 138 ? -14.573 -16.254 -76.151 1 56.717 280 GLN A N 1
ATOM 946 C CA . GLN A 1 138 ? -13.385 -15.632 -76.714 1 43.001 280 GLN A CA 1
ATOM 947 C C . GLN A 1 138 ? -13.401 -15.788 -78.235 1 36.861 280 GLN A C 1
ATOM 948 O O . GLN A 1 138 ? -13.036 -14.868 -78.961 1 36.709 280 GLN A O 1
ATOM 954 N N . LYS A 1 139 ? -13.845 -16.954 -78.715 1 41.211 281 LYS A N 1
ATOM 955 C CA . LYS A 1 139 ? -13.878 -17.223 -80.145 1 53.174 281 LYS A CA 1
ATOM 956 C C . LYS A 1 139 ? -14.918 -16.319 -80.804 1 50.106 281 LYS A C 1
ATOM 957 O O . LYS A 1 139 ? -14.67 -15.779 -81.877 1 48.061 281 LYS A O 1
ATOM 963 N N . MET A 1 140 ? -16.067 -16.142 -80.14 1 52.635 282 MET A N 1
ATOM 964 C CA . MET A 1 140 ? -17.157 -15.333 -80.665 1 45.335 282 MET A CA 1
ATOM 965 C C . MET A 1 140 ? -16.763 -13.856 -80.726 1 35.841 282 MET A C 1
ATOM 966 O O . MET A 1 140 ? -17.057 -13.197 -81.715 1 34.318 282 MET A O 1
ATOM 971 N N . VAL A 1 141 ? -16.103 -13.333 -79.684 1 35.466 283 VAL A N 1
ATOM 972 C CA . VAL A 1 141 ? -15.685 -11.935 -79.67 1 40.226 283 VAL A CA 1
ATOM 973 C C . VAL A 1 141 ? -14.687 -11.696 -80.804 1 42.41 283 VAL A C 1
ATOM 974 O O . VAL A 1 141 ? -14.721 -10.646 -81.439 1 35.467 283 VAL A O 1
ATOM 978 N N . ALA A 1 142 ? -13.797 -12.669 -81.046 1 42.005 284 ALA A N 1
ATOM 979 C CA . ALA A 1 142 ? -12.776 -12.563 -82.079 1 47.533 284 ALA A CA 1
ATOM 980 C C . ALA A 1 142 ? -13.398 -12.461 -83.472 1 40.113 284 ALA A C 1
ATOM 981 O O . ALA A 1 142 ? -12.844 -11.789 -84.336 1 41.228 284 ALA A O 1
ATOM 983 N N . LEU A 1 143 ? -14.545 -13.123 -83.68 1 35.937 285 LEU A N 1
ATOM 984 C CA . LEU A 1 143 ? -15.238 -13.123 -84.961 1 36.081 285 LEU A CA 1
ATOM 985 C C . LEU A 1 143 ? -15.957 -11.802 -85.239 1 46.84 285 LEU A C 1
ATOM 986 O O . LEU A 1 143 ? -16.467 -11.619 -86.336 1 47.092 285 LEU A O 1
ATOM 991 N N . LEU A 1 144 ? -15.963 -10.85 -84.296 1 39.294 286 LEU A N 1
ATOM 992 C CA . LEU A 1 144 ? -16.671 -9.593 -84.507 1 43.581 286 LEU A CA 1
ATOM 993 C C . LEU A 1 144 ? -15.951 -8.702 -85.528 1 40.314 286 LEU A C 1
ATOM 994 O O . LEU A 1 144 ? -16.433 -7.616 -85.84 1 29.562 286 LEU A O 1
ATOM 999 N N . ASN A 1 145 ? -14.806 -9.158 -86.058 1 37.328 287 ASN A N 1
ATOM 1000 C CA . ASN A 1 145 ? -14.108 -8.44 -87.116 1 49.615 287 ASN A CA 1
ATOM 1001 C C . ASN A 1 145 ? -14.607 -8.877 -88.497 1 52.856 287 ASN A C 1
ATOM 1002 O O . ASN A 1 145 ? -14.283 -8.208 -89.479 1 58.198 287 ASN A O 1
ATOM 1007 N N . LYS A 1 146 ? -15.408 -9.958 -88.578 1 43.6 288 LYS A N 1
ATOM 1008 C CA . LYS A 1 146 ? -16.045 -10.362 -89.83 1 49.949 288 LYS A CA 1
ATOM 1009 C C . LYS A 1 146 ? -16.955 -9.236 -90.324 1 45.913 288 LYS A C 1
ATOM 1010 O O . LYS A 1 146 ? -17.324 -8.362 -89.547 1 51.628 288 LYS A O 1
ATOM 1016 N N . THR A 1 147 ? -17.306 -9.251 -91.62 1 46.169 289 THR A N 1
ATOM 1017 C CA . THR A 1 147 ? -18.027 -8.139 -92.234 1 42.886 289 THR A CA 1
ATOM 1018 C C . THR A 1 147 ? -19.393 -8.574 -92.771 1 38.635 289 THR A C 1
ATOM 1019 O O . THR A 1 147 ? -20.114 -7.763 -93.343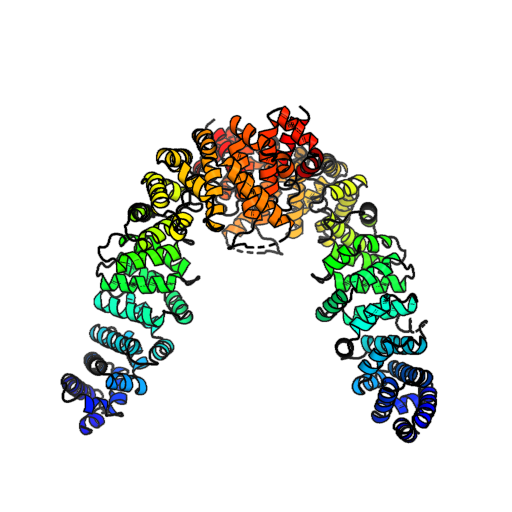 1 38.107 289 THR A O 1
ATOM 1023 N N . ASN A 1 148 ? -19.755 -9.848 -92.586 1 38.257 290 ASN A N 1
ATOM 1024 C CA . ASN A 1 148 ? -21.074 -10.341 -92.949 1 44.409 290 ASN A CA 1
ATOM 1025 C C . ASN A 1 148 ? -22.059 -9.927 -91.855 1 42.923 290 ASN A C 1
ATOM 1026 O O . ASN A 1 148 ? -21.979 -10.428 -90.738 1 33.672 290 ASN A O 1
ATOM 1031 N N . VAL A 1 149 ? -22.994 -9.024 -92.173 1 39.451 291 VAL A N 1
ATOM 1032 C CA . VAL A 1 149 ? -23.868 -8.428 -91.167 1 46.843 291 VAL A CA 1
ATOM 1033 C C . VAL A 1 149 ? -24.85 -9.459 -90.604 1 46.756 291 VAL A C 1
ATOM 1034 O O . VAL A 1 149 ? -25.286 -9.328 -89.46 1 37.461 291 VAL A O 1
ATOM 1038 N N . LYS A 1 150 ? -25.207 -10.477 -91.394 1 50.705 292 LYS A N 1
ATOM 1039 C CA . LYS A 1 150 ? -26.138 -11.497 -90.929 1 47.686 292 LYS A CA 1
ATOM 1040 C C . LYS A 1 150 ? -25.425 -12.444 -89.966 1 46.369 292 LYS A C 1
ATOM 1041 O O . LYS A 1 150 ? -26.017 -12.864 -88.973 1 40.569 292 LYS A O 1
ATOM 1047 N N . PHE A 1 151 ? -24.16 -12.774 -90.257 1 49.301 293 PHE A N 1
ATOM 1048 C CA . PHE A 1 151 ? -23.349 -13.593 -89.365 1 48.389 293 PHE A CA 1
ATOM 1049 C C . PHE A 1 151 ? -23.087 -12.829 -88.067 1 42.309 293 PHE A C 1
ATOM 1050 O O . PHE A 1 151 ? -23.163 -13.407 -86.984 1 41.92 293 PHE A O 1
ATOM 1058 N N . LEU A 1 152 ? -22.761 -11.534 -88.193 1 42.39 294 LEU A N 1
ATOM 1059 C CA . LEU A 1 152 ? -22.521 -10.667 -87.049 1 39.675 294 LEU A CA 1
ATOM 1060 C C . LEU A 1 152 ? -23.762 -10.608 -86.16 1 44.199 294 LEU A C 1
ATOM 1061 O O . LEU A 1 152 ? -23.627 -10.574 -84.941 1 35.058 294 LEU A O 1
ATOM 1066 N N . ALA A 1 153 ? -24.961 -10.6 -86.758 1 31.982 295 ALA A N 1
ATOM 1067 C CA . ALA A 1 153 ? -26.191 -10.522 -85.983 1 38.967 295 ALA A CA 1
ATOM 1068 C C . ALA A 1 153 ? -26.409 -11.785 -85.145 1 41.276 295 ALA A C 1
ATOM 1069 O O . ALA A 1 153 ? -26.929 -11.691 -84.029 1 38.886 295 ALA A O 1
ATOM 1071 N N . ILE A 1 154 ? -26.012 -12.954 -85.673 1 43.594 296 ILE A N 1
ATOM 1072 C CA . ILE A 1 154 ? -26.173 -14.214 -84.956 1 35.444 296 ILE A CA 1
ATOM 1073 C C . ILE A 1 154 ? -25.146 -14.279 -83.831 1 34.84 296 ILE A C 1
ATOM 1074 O O . ILE A 1 154 ? -25.471 -14.676 -82.717 1 31.015 296 ILE A O 1
ATOM 1079 N N . THR A 1 155 ? -23.904 -13.885 -84.141 1 41.338 297 THR A N 1
ATOM 1080 C CA . THR A 1 155 ? -22.795 -13.959 -83.2 1 44.355 297 THR A CA 1
ATOM 1081 C C . THR A 1 155 ? -23.066 -13.049 -82.001 1 40.069 297 THR A C 1
ATOM 1082 O O . THR A 1 155 ? -22.9 -13.473 -80.856 1 35.463 297 THR A O 1
ATOM 1086 N N . THR A 1 156 ? -23.501 -11.807 -82.267 1 34.726 298 THR A N 1
ATOM 1087 C CA . THR A 1 156 ? -23.782 -10.853 -81.206 1 33.465 298 THR A CA 1
ATOM 1088 C C . THR A 1 156 ? -24.948 -11.358 -80.355 1 39.321 298 THR A C 1
ATOM 1089 O O . THR A 1 156 ? -24.913 -11.207 -79.137 1 37.072 298 THR A O 1
ATOM 1093 N N . ASP A 1 157 ? -25.944 -12.021 -80.961 1 41.445 299 ASP A N 1
ATOM 1094 C CA . ASP A 1 157 ? -27.062 -12.53 -80.176 1 40.849 299 ASP A CA 1
ATOM 1095 C C . ASP A 1 157 ? -26.6 -13.655 -79.248 1 45.573 299 ASP A C 1
ATOM 1096 O O . ASP A 1 157 ? -27.087 -13.756 -78.126 1 54.484 299 ASP A O 1
ATOM 1101 N N . CYS A 1 158 ? -25.647 -14.478 -79.705 1 49.083 300 CYS A N 1
ATOM 1102 C CA . CYS A 1 158 ? -25.051 -15.511 -78.868 1 44.429 300 CYS A CA 1
ATOM 1103 C C . CYS A 1 158 ? -24.374 -14.876 -77.655 1 44.398 300 CYS A C 1
ATOM 1104 O O . CYS A 1 158 ? -24.516 -15.369 -76.539 1 37.695 300 CYS A O 1
ATOM 1107 N N . LEU A 1 159 ? -23.654 -13.772 -77.881 1 41.987 301 LEU A N 1
ATOM 1108 C CA . LEU A 1 159 ? -22.969 -13.07 -76.806 1 38.689 301 LEU A CA 1
ATOM 1109 C C . LEU A 1 159 ? -23.983 -12.515 -75.806 1 35.235 301 LEU A C 1
ATOM 1110 O O . LEU A 1 159 ? -23.704 -12.472 -74.61 1 33.862 301 LEU A O 1
ATOM 1115 N N . GLN A 1 160 ? -25.155 -12.089 -76.293 1 37.584 302 GLN A N 1
ATOM 1116 C CA . GLN A 1 160 ? -26.191 -11.552 -75.424 1 38.062 302 GLN A CA 1
ATOM 1117 C C . GLN A 1 160 ? -26.718 -12.662 -74.512 1 39.388 302 GLN A C 1
ATOM 1118 O O . GLN A 1 160 ? -26.822 -12.466 -73.306 1 37.541 302 GLN A O 1
ATOM 1124 N N . ILE A 1 161 ? -27.034 -13.826 -75.092 1 43.025 303 ILE A N 1
ATOM 1125 C CA . ILE A 1 161 ? -27.535 -14.965 -74.332 1 42.543 303 ILE A CA 1
ATOM 1126 C C . ILE A 1 161 ? -26.523 -15.362 -73.257 1 50.265 303 ILE A C 1
ATOM 1127 O O . ILE A 1 161 ? -26.901 -15.601 -72.109 1 58.034 303 ILE A O 1
ATOM 1132 N N . LEU A 1 162 ? -25.24 -15.425 -73.635 1 38.54 304 LEU A N 1
ATOM 1133 C CA . LEU A 1 162 ? -24.179 -15.863 -72.742 1 40.252 304 LEU A CA 1
ATOM 1134 C C . LEU A 1 162 ? -23.894 -14.841 -71.642 1 40.273 304 LEU A C 1
ATOM 1135 O O . LEU A 1 162 ? -23.543 -15.229 -70.529 1 46.338 304 LEU A O 1
ATOM 1140 N N . ALA A 1 163 ? -24.013 -13.544 -71.953 1 36.108 305 ALA A N 1
ATOM 1141 C CA . ALA A 1 163 ? -23.656 -12.504 -71.002 1 36.445 305 ALA A CA 1
ATOM 1142 C C . ALA A 1 163 ? -24.804 -12.231 -70.032 1 32.243 305 ALA A C 1
ATOM 1143 O O . ALA A 1 163 ? -24.559 -11.811 -68.903 1 32.929 305 ALA A O 1
ATOM 1145 N N . TYR A 1 164 ? -26.05 -12.459 -70.465 1 37.114 306 TYR A N 1
ATOM 1146 C CA . TYR A 1 164 ? -27.2 -12.126 -69.635 1 40.241 306 TYR A CA 1
ATOM 1147 C C . TYR A 1 164 ? -27.155 -12.919 -68.327 1 41.297 306 TYR A C 1
ATOM 1148 O O . TYR A 1 164 ? -27.035 -14.142 -68.332 1 39.62 306 TYR A O 1
ATOM 1157 N N . GLY A 1 165 ? -27.239 -12.189 -67.207 1 38.654 307 GLY A N 1
ATOM 1158 C CA . GLY A 1 165 ? -27.28 -12.768 -65.874 1 55.215 307 GLY A CA 1
ATOM 1159 C C . GLY A 1 165 ? -26.02 -13.555 -65.511 1 59.766 307 GLY A C 1
ATOM 1160 O O . GLY A 1 165 ? -26.086 -14.445 -64.669 1 64.578 307 GLY A O 1
ATOM 1161 N N . ASN A 1 166 ? -24.874 -13.212 -66.114 1 53.778 308 ASN A N 1
ATOM 1162 C CA . ASN A 1 166 ? -23.648 -13.966 -65.896 1 43.576 308 ASN A CA 1
ATOM 1163 C C . ASN A 1 166 ? -22.442 -13.029 -65.857 1 35.798 308 ASN A C 1
ATOM 1164 O O . ASN A 1 166 ? -21.827 -12.766 -66.891 1 44.064 308 ASN A O 1
ATOM 1169 N N . GLN A 1 167 ? -22.068 -12.556 -64.662 1 36.571 309 GLN A N 1
ATOM 1170 C CA . GLN A 1 167 ? -21.018 -11.55 -64.535 1 43.713 309 GLN A CA 1
ATOM 1171 C C . GLN A 1 167 ? -19.671 -12.127 -64.984 1 46.778 309 GLN A C 1
ATOM 1172 O O . GLN A 1 167 ? -18.809 -11.38 -65.439 1 37.27 309 GLN A O 1
ATOM 1178 N N . GLU A 1 168 ? -19.504 -13.455 -64.887 1 56.824 310 GLU A N 1
ATOM 1179 C CA . GLU A 1 168 ? -18.295 -14.133 -65.337 1 63.448 310 GLU A CA 1
ATOM 1180 C C . GLU A 1 168 ? -18.093 -13.905 -66.834 1 59.559 310 GLU A C 1
ATOM 1181 O O . GLU A 1 168 ? -17 -13.533 -67.259 1 65.578 310 GLU A O 1
ATOM 1187 N N . SER A 1 169 ? -19.147 -14.15 -67.621 1 47.266 311 SER A N 1
ATOM 1188 C CA . SER A 1 169 ? -19.092 -13.998 -69.066 1 44.531 311 SER A CA 1
ATOM 1189 C C . SER A 1 169 ? -18.863 -12.536 -69.443 1 45.302 311 SER A C 1
ATOM 1190 O O . SER A 1 169 ? -18.138 -12.243 -70.386 1 45.173 311 SER A O 1
ATOM 1193 N N . LYS A 1 170 ? -19.484 -11.618 -68.7 1 43.315 312 LYS A N 1
ATOM 1194 C CA . LYS A 1 170 ? -19.318 -10.198 -68.961 1 49.972 312 LYS A CA 1
ATOM 1195 C C . LYS A 1 170 ? -17.842 -9.825 -68.847 1 46.717 312 LYS A C 1
ATOM 1196 O O . LYS A 1 170 ? -17.335 -9.075 -69.674 1 36.995 312 LYS A O 1
ATOM 1202 N N . LEU A 1 171 ? -17.166 -10.352 -67.817 1 50.791 313 LEU A N 1
ATOM 1203 C CA . LEU A 1 171 ? -15.762 -10.051 -67.573 1 42.321 313 LEU A CA 1
ATOM 1204 C C . LEU A 1 171 ? -14.885 -10.625 -68.683 1 32.791 313 LEU A C 1
ATOM 1205 O O . LEU A 1 171 ? -13.889 -10.006 -69.042 1 38.234 313 LEU A O 1
ATOM 1210 N N . ILE A 1 172 ? -15.251 -11.794 -69.222 1 37.327 314 ILE A N 1
ATOM 1211 C CA . ILE A 1 172 ? -14.513 -12.399 -70.322 1 39.439 314 ILE A CA 1
ATOM 1212 C C . ILE A 1 172 ? -14.672 -11.559 -71.589 1 35.409 314 ILE A C 1
ATOM 1213 O O . ILE A 1 172 ? -13.695 -11.316 -72.291 1 39.826 314 ILE A O 1
ATOM 1218 N N . ILE A 1 173 ? -15.898 -11.11 -71.873 1 33.255 315 ILE A N 1
ATOM 1219 C CA . ILE A 1 173 ? -16.149 -10.287 -73.044 1 35.567 315 ILE A CA 1
ATOM 1220 C C . ILE A 1 173 ? -15.3 -9.014 -72.959 1 31.076 315 ILE A C 1
ATOM 1221 O O . ILE A 1 173 ? -14.739 -8.587 -73.965 1 29.948 315 ILE A O 1
ATOM 1226 N N . LEU A 1 174 ? -15.166 -8.438 -71.755 1 29.888 316 LEU A N 1
ATOM 1227 C CA . LEU A 1 174 ? -14.366 -7.238 -71.53 1 38.907 316 LEU A CA 1
ATOM 1228 C C . LEU A 1 174 ? -12.888 -7.502 -71.829 1 45.263 316 LEU A C 1
ATOM 1229 O O . LEU A 1 174 ? -12.232 -6.699 -72.489 1 43.3 316 LEU A O 1
ATOM 1234 N N . ALA A 1 175 ? -12.364 -8.618 -71.31 1 44 317 ALA A N 1
ATOM 1235 C CA . ALA A 1 175 ? -10.958 -8.962 -71.455 1 45.528 317 ALA A CA 1
ATOM 1236 C C . ALA A 1 175 ? -10.599 -9.213 -72.918 1 46.497 317 ALA A C 1
ATOM 1237 O O . ALA A 1 175 ? -9.458 -8.987 -73.312 1 37.609 317 ALA A O 1
ATOM 1239 N N . SER A 1 176 ? -11.571 -9.682 -73.712 1 45.931 318 SER A N 1
ATOM 1240 C CA . SER A 1 176 ? -11.334 -10.04 -75.102 1 33.957 318 SER A CA 1
ATOM 1241 C C . SER A 1 176 ? -11.525 -8.853 -76.046 1 32.766 318 SER A C 1
ATOM 1242 O O . SER A 1 176 ? -11.518 -9.044 -77.26 1 31.694 318 SER A O 1
ATOM 1245 N N . GLY A 1 177 ? -11.703 -7.637 -75.503 1 33.311 319 GLY A N 1
ATOM 1246 C CA . GLY A 1 177 ? -11.874 -6.443 -76.321 1 26.96 319 GLY A CA 1
ATOM 1247 C C . GLY A 1 177 ? -13.3 -6.3 -76.856 1 28.102 319 GLY A C 1
ATOM 1248 O O . GLY A 1 177 ? -13.519 -5.649 -77.876 1 27.479 319 GLY A O 1
ATOM 1249 N N . GLY A 1 178 ? -14.263 -6.897 -76.141 1 35.965 320 GLY A N 1
ATOM 1250 C CA . GLY A 1 178 ? -15.663 -6.906 -76.536 1 37.018 320 GLY A CA 1
ATOM 1251 C C . GLY A 1 178 ? -16.24 -5.499 -76.709 1 30.501 320 GLY A C 1
ATOM 1252 O O . GLY A 1 178 ? -16.836 -5.208 -77.741 1 26.291 320 GLY A O 1
ATOM 1253 N N . PRO A 1 179 ? -16.126 -4.594 -75.708 1 30.86 321 PRO A N 1
ATOM 1254 C CA . PRO A 1 179 ? -16.664 -3.236 -75.834 1 28.516 321 PRO A CA 1
ATOM 1255 C C . PRO A 1 179 ? -16.259 -2.502 -77.109 1 28.602 321 PRO A C 1
ATOM 1256 O O . PRO A 1 179 ? -17.102 -1.912 -77.775 1 22.443 321 PRO A O 1
ATOM 1260 N N . GLN A 1 180 ? -14.966 -2.546 -77.449 1 35.985 322 GLN A N 1
ATOM 1261 C CA . GLN A 1 180 ? -14.471 -1.8 -78.593 1 29.163 322 GLN A CA 1
ATOM 1262 C C . GLN A 1 180 ? -15.069 -2.387 -79.868 1 25.398 322 GLN A C 1
ATOM 1263 O O . GLN A 1 180 ? -15.504 -1.641 -80.736 1 24.884 322 GLN A O 1
ATOM 1269 N N . ALA A 1 181 ? -15.113 -3.721 -79.964 1 29.955 323 ALA A N 1
ATOM 1270 C CA . ALA A 1 181 ? -15.644 -4.402 -81.137 1 28.154 323 ALA A CA 1
ATOM 1271 C C . ALA A 1 181 ? -17.141 -4.129 -81.317 1 34.327 323 ALA A C 1
ATOM 1272 O O . ALA A 1 181 ? -17.619 -4.021 -82.445 1 33.053 323 ALA A O 1
ATOM 1274 N N . LEU A 1 182 ? -17.888 -4.037 -80.209 1 33.014 324 LEU A N 1
ATOM 1275 C CA . LEU A 1 182 ? -19.326 -3.819 -80.278 1 26.251 324 LEU A CA 1
ATOM 1276 C C . LEU A 1 182 ? -19.615 -2.373 -80.673 1 22.07 324 LEU A C 1
ATOM 1277 O O . LEU A 1 182 ? -20.533 -2.127 -81.446 1 22.716 324 LEU A O 1
ATOM 1282 N N . VAL A 1 183 ? -18.842 -1.423 -80.138 1 22.787 325 VAL A N 1
ATOM 1283 C CA . VAL A 1 183 ? -19.009 -0.013 -80.464 1 27.739 325 VAL A CA 1
ATOM 1284 C C . VAL A 1 183 ? -18.699 0.207 -81.948 1 27.79 325 VAL A C 1
ATOM 1285 O O . VAL A 1 183 ? -19.359 1.015 -82.595 1 29.284 325 VAL A O 1
ATOM 1289 N N . ASN A 1 184 ? -17.697 -0.51 -82.479 1 35.437 326 ASN A N 1
ATOM 1290 C CA . ASN A 1 184 ? -17.322 -0.42 -83.886 1 36.048 326 ASN A CA 1
ATOM 1291 C C . ASN A 1 184 ? -18.506 -0.8 -84.771 1 33.102 326 ASN A C 1
ATOM 1292 O O . ASN A 1 184 ? -18.814 -0.092 -85.724 1 30.312 326 ASN A O 1
ATOM 1297 N N . ILE A 1 185 ? -19.192 -1.895 -84.428 1 27.865 327 ILE A N 1
ATOM 1298 C CA . ILE A 1 185 ? -20.366 -2.327 -85.172 1 25.233 327 ILE A CA 1
ATOM 1299 C C . ILE A 1 185 ? -21.411 -1.206 -85.226 1 26.784 327 ILE A C 1
ATOM 1300 O O . ILE A 1 185 ? -21.978 -0.949 -86.285 1 28.851 327 ILE A O 1
ATOM 1305 N N . MET A 1 186 ? -21.646 -0.519 -84.101 1 28.785 328 MET A N 1
ATOM 1306 C CA . MET A 1 186 ? -22.655 0.532 -84.033 1 32.423 328 MET A CA 1
ATOM 1307 C C . MET A 1 186 ? -22.26 1.748 -84.875 1 30.746 328 MET A C 1
ATOM 1308 O O . MET A 1 186 ? -23.12 2.552 -85.23 1 32.038 328 MET A O 1
ATOM 1313 N N . ARG A 1 187 ? -20.96 1.905 -85.167 1 37.359 329 ARG A N 1
ATOM 1314 C CA . ARG A 1 187 ? -20.468 3.031 -85.953 1 42.914 329 ARG A CA 1
ATOM 1315 C C . ARG A 1 187 ? -20.341 2.679 -87.439 1 40.952 329 ARG A C 1
ATOM 1316 O O . ARG A 1 187 ? -20.277 3.587 -88.261 1 31.014 329 ARG A O 1
ATOM 1324 N N . THR A 1 188 ? -20.324 1.376 -87.778 1 41.661 330 THR A N 1
ATOM 1325 C CA . THR A 1 188 ? -19.939 0.891 -89.099 1 36.278 330 THR A CA 1
ATOM 1326 C C . THR A 1 188 ? -21.144 0.426 -89.921 1 33.97 330 THR A C 1
ATOM 1327 O O . THR A 1 188 ? -21.169 0.667 -91.122 1 44.005 330 THR A O 1
ATOM 1331 N N . TYR A 1 189 ? -22.117 -0.259 -89.304 1 30.54 331 TYR A N 1
ATOM 1332 C CA . TYR A 1 189 ? -23.219 -0.854 -90.053 1 29.847 331 TYR A CA 1
ATOM 1333 C C . TYR A 1 189 ? -24.507 -0.051 -89.867 1 27.069 331 TYR A C 1
ATOM 1334 O O . TYR A 1 189 ? -24.606 0.782 -88.967 1 32.801 331 TYR A O 1
ATOM 1343 N N . THR A 1 190 ? -25.474 -0.301 -90.77 1 27.548 332 THR A N 1
ATOM 1344 C CA . THR A 1 190 ? -26.816 0.271 -90.708 1 25.785 332 THR A CA 1
ATOM 1345 C C . THR A 1 190 ? -27.881 -0.829 -90.712 1 23.652 332 THR A C 1
ATOM 1346 O O . THR A 1 190 ? -29.07 -0.534 -90.613 1 23.231 332 THR A O 1
ATOM 1350 N N . TYR A 1 191 ? -27.456 -2.093 -90.832 1 24.539 333 TYR A N 1
ATOM 1351 C CA . TYR A 1 191 ? -28.372 -3.219 -90.863 1 25.477 333 TYR A CA 1
ATOM 1352 C C . TYR A 1 191 ? -29.074 -3.321 -89.511 1 31.356 333 TYR A C 1
ATOM 1353 O O . TYR A 1 191 ? -28.438 -3.669 -88.517 1 36.256 333 TYR A O 1
ATOM 1362 N N . GLU A 1 192 ? -30.384 -3.027 -89.494 1 33.642 334 GLU A N 1
ATOM 1363 C CA . GLU A 1 192 ? -31.154 -2.853 -88.267 1 35.451 334 GLU A CA 1
ATOM 1364 C C . GLU A 1 192 ? -31.004 -4.052 -87.328 1 36.357 334 GLU A C 1
ATOM 1365 O O . GLU A 1 192 ? -30.735 -3.876 -86.143 1 41.707 334 GLU A O 1
ATOM 1371 N N . LYS A 1 193 ? -31.193 -5.269 -87.849 1 35.508 335 LYS A N 1
ATOM 1372 C CA . LYS A 1 193 ? -31.202 -6.458 -87.009 1 33.755 335 LYS A CA 1
ATOM 1373 C C . LYS A 1 193 ? -29.875 -6.575 -86.258 1 33.527 335 LYS A C 1
ATOM 1374 O O . LYS A 1 193 ? -29.858 -6.968 -85.096 1 42.888 335 LYS A O 1
ATOM 1380 N N . LEU A 1 194 ? -28.769 -6.206 -86.916 1 39.692 336 LEU A N 1
ATOM 1381 C CA . LEU A 1 194 ? -27.444 -6.252 -86.31 1 33.528 336 LEU A CA 1
ATOM 1382 C C . LEU A 1 194 ? -27.287 -5.153 -85.259 1 30.413 336 LEU A C 1
ATOM 1383 O O . LEU A 1 194 ? -26.757 -5.411 -84.177 1 24.85 336 LEU A O 1
ATOM 1388 N N . LEU A 1 195 ? -27.718 -3.928 -85.588 1 24.326 337 LEU A N 1
ATOM 1389 C CA . LEU A 1 195 ? -27.627 -2.8 -84.669 1 28.745 337 LEU A CA 1
ATOM 1390 C C . LEU A 1 195 ? -28.391 -3.103 -83.377 1 30.58 337 LEU A C 1
ATOM 1391 O O . LEU A 1 195 ? -27.937 -2.763 -82.288 1 28.318 337 LEU A O 1
ATOM 1396 N N . TRP A 1 196 ? -29.564 -3.726 -83.525 1 26.305 338 TRP A N 1
ATOM 1397 C CA . TRP A 1 196 ? -30.432 -4.055 -82.41 1 28.664 338 TRP A CA 1
ATOM 1398 C C . TRP A 1 196 ? -29.81 -5.137 -81.523 1 37.861 338 TRP A C 1
ATOM 1399 O O . TRP A 1 196 ? -29.791 -4.986 -80.298 1 31.568 338 TRP A O 1
ATOM 1410 N N . THR A 1 197 ? -29.279 -6.212 -82.122 1 29.452 339 THR A N 1
ATOM 1411 C CA . THR A 1 197 ? -28.699 -7.276 -81.312 1 30.843 339 THR A CA 1
ATOM 1412 C C . THR A 1 197 ? -27.437 -6.76 -80.617 1 32.235 339 THR A C 1
ATOM 1413 O O . THR A 1 197 ? -27.183 -7.109 -79.464 1 31.871 339 THR A O 1
ATOM 1417 N N . THR A 1 198 ? -26.654 -5.918 -81.306 1 29.745 340 THR A N 1
ATOM 1418 C CA . THR A 1 198 ? -25.425 -5.397 -80.726 1 28.792 340 THR A CA 1
ATOM 1419 C C . THR A 1 198 ? -25.769 -4.469 -79.562 1 26.558 340 THR A C 1
ATOM 1420 O O . THR A 1 198 ? -25.074 -4.477 -78.547 1 31.438 340 THR A O 1
ATOM 1424 N N . SER A 1 199 ? -26.849 -3.689 -79.699 1 24.263 341 SER A N 1
ATOM 1425 C CA . SER A 1 199 ? -27.256 -2.773 -78.644 1 32.446 341 SER A CA 1
ATOM 1426 C C . SER A 1 199 ? -27.732 -3.551 -77.412 1 29.636 341 SER A C 1
ATOM 1427 O O . SER A 1 199 ? -27.554 -3.085 -76.292 1 26.796 341 SER A O 1
ATOM 1430 N N . ARG A 1 200 ? -28.302 -4.747 -77.616 1 26.895 342 ARG A N 1
ATOM 1431 C CA . ARG A 1 200 ? -28.741 -5.587 -76.511 1 30.175 342 ARG A CA 1
ATOM 1432 C C . ARG A 1 200 ? -27.544 -6.125 -75.727 1 31.3 342 ARG A C 1
ATOM 1433 O O . ARG A 1 200 ? -27.606 -6.204 -74.502 1 28.679 342 ARG A O 1
ATOM 1441 N N . VAL A 1 201 ? -26.455 -6.47 -76.425 1 27.68 343 VAL A N 1
ATOM 1442 C CA . VAL A 1 201 ? -25.229 -6.907 -75.769 1 25.471 343 VAL A CA 1
ATOM 1443 C C . VAL A 1 201 ? -24.67 -5.751 -74.942 1 26.907 343 VAL A C 1
ATOM 1444 O O . VAL A 1 201 ? -24.298 -5.928 -73.785 1 27.229 343 VAL A O 1
ATOM 1448 N N . LEU A 1 202 ? -24.601 -4.562 -75.543 1 23.471 344 LEU A N 1
ATOM 1449 C CA . LEU A 1 202 ? -24.091 -3.399 -74.839 1 23.376 344 LEU A CA 1
ATOM 1450 C C . LEU A 1 202 ? -24.968 -3.075 -73.628 1 25.963 344 LEU A C 1
ATOM 1451 O O . LEU A 1 202 ? -24.447 -2.667 -72.598 1 25.766 344 LEU A O 1
ATOM 1456 N N . LYS A 1 203 ? -26.287 -3.277 -73.735 1 26.664 345 LYS A N 1
ATOM 1457 C CA . LYS A 1 203 ? -27.197 -3.031 -72.629 1 25.72 345 LYS A CA 1
ATOM 1458 C C . LYS A 1 203 ? -26.849 -3.931 -71.444 1 29.135 345 LYS A C 1
ATOM 1459 O O . LYS A 1 203 ? -26.742 -3.445 -70.32 1 20.998 345 LYS A O 1
ATOM 1465 N N . VAL A 1 204 ? -26.686 -5.234 -71.712 1 26.246 346 VAL A N 1
ATOM 1466 C CA . VAL A 1 204 ? -26.314 -6.216 -70.704 1 24.895 346 VAL A CA 1
ATOM 1467 C C . VAL A 1 204 ? -24.983 -5.829 -70.053 1 29.669 346 VAL A C 1
ATOM 1468 O O . VAL A 1 204 ? -24.852 -5.888 -68.833 1 39.666 346 VAL A O 1
ATOM 1472 N N . LEU A 1 205 ? -24.004 -5.412 -70.864 1 34.553 347 LEU A N 1
ATOM 1473 C CA . LEU A 1 205 ? -22.682 -5.069 -70.365 1 32.162 347 LEU A CA 1
ATOM 1474 C C . LEU A 1 205 ? -22.71 -3.75 -69.595 1 28.05 347 LEU A C 1
ATOM 1475 O O . LEU A 1 205 ? -21.83 -3.519 -68.774 1 30.314 347 LEU A O 1
ATOM 1480 N N . SER A 1 206 ? -23.692 -2.878 -69.865 1 27.738 348 SER A N 1
ATOM 1481 C CA . SER A 1 206 ? -23.68 -1.528 -69.317 1 29.793 348 SER A CA 1
ATOM 1482 C C . SER A 1 206 ? -24.086 -1.495 -67.84 1 34.619 348 SER A C 1
ATOM 1483 O O . SER A 1 206 ? -23.939 -0.451 -67.21 1 33.076 348 SER A O 1
ATOM 1486 N N . VAL A 1 207 ? -24.605 -2.601 -67.285 1 33.79 349 VAL A N 1
ATOM 1487 C CA . VAL A 1 207 ? -24.867 -2.652 -65.85 1 45.091 349 VAL A CA 1
ATOM 1488 C C . VAL A 1 207 ? -23.636 -3.171 -65.096 1 52.309 349 VAL A C 1
ATOM 1489 O O . VAL A 1 207 ? -23.594 -3.081 -63.874 1 55.999 349 VAL A O 1
ATOM 1493 N N . CYS A 1 208 ? -22.613 -3.652 -65.824 1 73.532 350 CYS A N 1
ATOM 1494 C CA . CYS A 1 208 ? -21.37 -4.153 -65.238 1 58.909 350 CYS A CA 1
ATOM 1495 C C . CYS A 1 208 ? -20.428 -2.99 -64.922 1 57.84 350 CYS A C 1
ATOM 1496 O O . CYS A 1 208 ? -20.069 -2.227 -65.813 1 48.34 350 CYS A O 1
ATOM 1499 N N . SER A 1 209 ? -19.993 -2.902 -63.656 1 54.466 351 SER A N 1
ATOM 1500 C CA . SER A 1 209 ? -19.155 -1.815 -63.167 1 46.401 351 SER A CA 1
ATOM 1501 C C . SER A 1 209 ? -17.788 -1.768 -63.852 1 46.658 351 SER A C 1
ATOM 1502 O O . SER A 1 209 ? -17.11 -0.746 -63.795 1 49.976 351 SER A O 1
ATOM 1505 N N . SER A 1 210 ? -17.358 -2.886 -64.451 1 54.625 352 SER A N 1
ATOM 1506 C CA . SER A 1 210 ? -16.064 -2.961 -65.116 1 62.875 352 SER A CA 1
ATOM 1507 C C . SER A 1 210 ? -16.198 -2.616 -66.6 1 63.119 352 SER A C 1
ATOM 1508 O O . SER A 1 210 ? -15.366 -1.894 -67.149 1 47.184 352 SER A O 1
ATOM 1511 N N . ASN A 1 211 ? -17.25 -3.154 -67.23 1 58.964 353 ASN A N 1
ATOM 1512 C CA . ASN A 1 211 ? -17.515 -2.951 -68.645 1 52.982 353 ASN A CA 1
ATOM 1513 C C . ASN A 1 211 ? -17.943 -1.51 -68.915 1 37.691 353 ASN A C 1
ATOM 1514 O O . ASN A 1 211 ? -17.685 -1.01 -70.002 1 45.241 353 ASN A O 1
ATOM 1519 N N . LYS A 1 212 ? -18.57 -0.84 -67.935 1 34.368 354 LYS A N 1
ATOM 1520 C CA . LYS A 1 212 ? -19.182 0.464 -68.171 1 37.145 354 LYS A CA 1
ATOM 1521 C C . LYS A 1 212 ? -18.118 1.5 -68.55 1 34.79 354 LYS A C 1
ATOM 1522 O O . LYS A 1 212 ? -18.259 2.153 -69.579 1 32.166 354 LYS A O 1
ATOM 1528 N N . PRO A 1 213 ? -17.028 1.708 -67.769 1 39.942 355 PRO A N 1
ATOM 1529 C CA . PRO A 1 213 ? -15.995 2.673 -68.158 1 38.221 355 PRO A CA 1
ATOM 1530 C C . PRO A 1 213 ? -15.304 2.331 -69.477 1 36.284 355 PRO A C 1
ATOM 1531 O O . PRO A 1 213 ? -14.832 3.227 -70.176 1 30.932 355 PRO A O 1
ATOM 1535 N N . ALA A 1 214 ? -15.233 1.031 -69.795 1 30.799 356 ALA A N 1
ATOM 1536 C CA . ALA A 1 214 ? -14.609 0.569 -71.023 1 29.74 356 ALA A CA 1
ATOM 1537 C C . ALA A 1 214 ? -15.472 0.949 -72.224 1 28.112 356 ALA A C 1
ATOM 1538 O O . ALA A 1 214 ? -14.958 1.468 -73.209 1 38.906 356 ALA A O 1
ATOM 1540 N N . ILE A 1 215 ? -16.784 0.704 -72.133 1 27.642 357 ILE A N 1
ATOM 1541 C CA . ILE A 1 215 ? -17.702 1.048 -73.208 1 24.353 357 ILE A CA 1
ATOM 1542 C C . ILE A 1 215 ? -17.66 2.558 -73.44 1 28.814 357 ILE A C 1
ATOM 1543 O O . ILE A 1 215 ? -17.631 3.004 -74.584 1 28.45 357 ILE A O 1
ATOM 1548 N N . VAL A 1 216 ? -17.658 3.343 -72.354 1 22.623 358 VAL A N 1
ATOM 1549 C CA . VAL A 1 216 ? -17.628 4.793 -72.458 1 26.855 358 VAL A CA 1
ATOM 1550 C C . VAL A 1 216 ? -16.305 5.241 -73.082 1 32.85 358 VAL A C 1
ATOM 1551 O O . VAL A 1 216 ? -16.297 6.139 -73.925 1 30.683 358 VAL A O 1
ATOM 1555 N N . GLU A 1 217 ? -15.197 4.59 -72.702 1 30.03 359 GLU A N 1
ATOM 1556 C CA . GLU A 1 217 ? -13.884 4.932 -73.235 1 38.705 359 GLU A CA 1
ATOM 1557 C C . GLU A 1 217 ? -13.795 4.59 -74.724 1 29.795 359 GLU A C 1
ATOM 1558 O O . GLU A 1 217 ? -13.144 5.306 -75.474 1 35.825 359 GLU A O 1
ATOM 1564 N N . ALA A 1 218 ? -14.456 3.509 -75.153 1 25.291 360 ALA A N 1
ATOM 1565 C CA . ALA A 1 218 ? -14.481 3.108 -76.554 1 26.688 360 ALA A CA 1
ATOM 1566 C C . ALA A 1 218 ? -15.316 4.065 -77.417 1 25.478 360 ALA A C 1
ATOM 1567 O O . ALA A 1 218 ? -15.365 3.906 -78.635 1 26.911 360 ALA A O 1
ATOM 1569 N N . GLY A 1 219 ? -15.999 5.038 -76.799 1 27.348 361 GLY A N 1
ATOM 1570 C CA . GLY A 1 219 ? -16.823 5.99 -77.53 1 26.694 361 GLY A CA 1
ATOM 1571 C C . GLY A 1 219 ? -18.268 5.511 -77.686 1 27.711 361 GLY A C 1
ATOM 1572 O O . GLY A 1 219 ? -18.932 5.873 -78.652 1 27.85 361 GLY A O 1
ATOM 1573 N N . GLY A 1 220 ? -18.759 4.744 -76.701 1 28.979 362 GLY A N 1
ATOM 1574 C CA . GLY A 1 220 ? -20.085 4.145 -76.737 1 27.786 362 GLY A CA 1
ATOM 1575 C C . GLY A 1 220 ? -21.24 5.151 -76.647 1 28.614 362 GLY A C 1
ATOM 1576 O O . GLY A 1 220 ? -22.287 4.908 -77.238 1 29.578 362 GLY A O 1
ATOM 1577 N N . MET A 1 221 ? -21.082 6.257 -75.898 1 28.973 363 MET A N 1
ATOM 1578 C CA . MET A 1 221 ? -22.15 7.245 -75.748 1 29.722 363 MET A CA 1
ATOM 1579 C C . MET A 1 221 ? -22.481 7.875 -77.104 1 32.51 363 MET A C 1
ATOM 1580 O O . MET A 1 221 ? -23.647 8.045 -77.467 1 25.704 363 MET A O 1
ATOM 1585 N N . GLN A 1 222 ? -21.429 8.262 -77.829 1 34.873 364 GLN A N 1
ATOM 1586 C CA . GLN A 1 222 ? -21.571 8.965 -79.092 1 35.551 364 GLN A CA 1
ATOM 1587 C C . GLN A 1 222 ? -22.09 7.998 -80.154 1 27.662 364 GLN A C 1
ATOM 1588 O O . GLN A 1 222 ? -22.95 8.367 -80.95 1 30.77 364 GLN A O 1
ATOM 1594 N N . ALA A 1 223 ? -21.583 6.757 -80.131 1 26.797 365 ALA A N 1
ATOM 1595 C CA . ALA A 1 223 ? -21.984 5.724 -81.076 1 29.026 365 ALA A CA 1
ATOM 1596 C C . ALA A 1 223 ? -23.471 5.407 -80.94 1 25.963 365 ALA A C 1
ATOM 1597 O O . ALA A 1 223 ? -24.17 5.339 -81.942 1 34.376 365 ALA A O 1
ATOM 1599 N N . LEU A 1 224 ? -23.956 5.211 -79.71 1 27.261 366 LEU A N 1
ATOM 1600 C CA . LEU A 1 224 ? -25.364 4.915 -79.473 1 23.99 366 LEU A CA 1
ATOM 1601 C C . LEU A 1 224 ? -26.234 6.116 -79.846 1 19.917 366 LEU A C 1
ATOM 1602 O O . LEU A 1 224 ? -27.387 5.944 -80.239 1 23.22 366 LEU A O 1
ATOM 1607 N N . GLY A 1 225 ? -25.683 7.328 -79.705 1 23.857 367 GLY A N 1
ATOM 1608 C CA . GLY A 1 225 ? -26.396 8.556 -80.033 1 32.65 367 GLY A CA 1
ATOM 1609 C C . GLY A 1 225 ? -26.765 8.649 -81.516 1 31.597 367 GLY A C 1
ATOM 1610 O O . GLY A 1 225 ? -27.752 9.292 -81.858 1 31.673 367 GLY A O 1
ATOM 1611 N N . LEU A 1 226 ? -25.967 8.006 -82.385 1 31.457 368 LEU A N 1
ATOM 1612 C CA . LEU A 1 226 ? -26.177 8.013 -83.828 1 35.455 368 LEU A CA 1
ATOM 1613 C C . LEU A 1 226 ? -27.552 7.461 -84.205 1 35.436 368 LEU A C 1
ATOM 1614 O O . LEU A 1 226 ? -28.08 7.83 -85.252 1 36.196 368 LEU A O 1
ATOM 1619 N N . HIS A 1 227 ? -28.115 6.564 -83.383 1 26.66 369 HIS A N 1
ATOM 1620 C CA . HIS A 1 227 ? -29.279 5.797 -83.79 1 28.964 369 HIS A CA 1
ATOM 1621 C C . HIS A 1 227 ? -30.554 6.198 -83.048 1 29.379 369 HIS A C 1
ATOM 1622 O O . HIS A 1 227 ? -31.52 5.439 -83.067 1 30.638 369 HIS A O 1
ATOM 1629 N N . LEU A 1 228 ? -30.588 7.389 -82.434 1 28.625 370 LEU A N 1
ATOM 1630 C CA . LEU A 1 228 ? -31.729 7.776 -81.615 1 26.614 370 LEU A CA 1
ATOM 1631 C C . LEU A 1 228 ? -32.921 8.221 -82.466 1 26.027 370 LEU A C 1
ATOM 1632 O O . LEU A 1 228 ? -34.034 8.299 -81.948 1 31.045 370 LEU A O 1
ATOM 1637 N N . THR A 1 229 ? -32.707 8.517 -83.758 1 34.199 371 THR A N 1
ATOM 1638 C CA . THR A 1 229 ? -33.805 8.917 -84.634 1 39.367 371 THR A CA 1
ATOM 1639 C C . THR A 1 229 ? -34.049 7.863 -85.715 1 37.896 371 THR A C 1
ATOM 1640 O O . THR A 1 229 ? -34.756 8.129 -86.683 1 47.36 371 THR A O 1
ATOM 1644 N N . ASP A 1 230 ? -33.509 6.654 -85.531 1 37.591 372 ASP A N 1
ATOM 1645 C CA . ASP A 1 230 ? -33.796 5.539 -86.421 1 35.579 372 ASP A CA 1
ATOM 1646 C C . ASP A 1 230 ? -35.279 5.182 -86.323 1 36.562 372 ASP A C 1
ATOM 1647 O O . ASP A 1 230 ? -35.844 5.178 -85.232 1 40.953 372 ASP A O 1
ATOM 1652 N N . PRO A 1 231 ? -35.966 4.864 -87.444 1 39.383 373 PRO A N 1
ATOM 1653 C CA . PRO A 1 231 ? -37.382 4.496 -87.387 1 36.035 373 PRO A CA 1
ATOM 1654 C C . PRO A 1 231 ? -37.69 3.302 -86.486 1 31.301 373 PRO A C 1
ATOM 1655 O O . PRO A 1 231 ? -38.825 3.159 -86.033 1 38.319 373 PRO A O 1
ATOM 1659 N N . SER A 1 232 ? -36.694 2.428 -86.275 1 30.132 374 SER A N 1
ATOM 1660 C CA . SER A 1 232 ? -36.875 1.226 -85.473 1 31.422 374 SER A CA 1
ATOM 1661 C C . SER A 1 232 ? -36.943 1.596 -83.996 1 26.893 374 SER A C 1
ATOM 1662 O O . SER A 1 232 ? -35.953 2.048 -83.43 1 28.839 374 SER A O 1
ATOM 1665 N N . GLN A 1 233 ? -38.102 1.36 -83.375 1 28.406 375 GLN A N 1
ATOM 1666 C CA . GLN A 1 233 ? -38.318 1.773 -81.999 1 38.092 375 GLN A CA 1
ATOM 1667 C C . GLN A 1 233 ? -37.592 0.837 -81.036 1 32.167 375 GLN A C 1
ATOM 1668 O O . GLN A 1 233 ? -37.191 1.271 -79.964 1 36.428 375 GLN A O 1
ATOM 1674 N N . ARG A 1 234 ? -37.407 -0.432 -81.407 1 35.752 376 ARG A N 1
ATOM 1675 C CA . ARG A 1 234 ? -36.697 -1.365 -80.543 1 34.908 376 ARG A CA 1
ATOM 1676 C C . ARG A 1 234 ? -35.218 -0.981 -80.47 1 35.065 376 ARG A C 1
ATOM 1677 O O . ARG A 1 234 ? -34.607 -1.089 -79.411 1 38.475 376 ARG A O 1
ATOM 1685 N N . LEU A 1 235 ? -34.652 -0.498 -81.581 1 33.287 377 LEU A N 1
ATOM 1686 C CA . LEU A 1 235 ? -33.266 -0.05 -81.595 1 38.674 377 LEU A CA 1
ATOM 1687 C C . LEU A 1 235 ? -33.106 1.229 -80.768 1 32.001 377 LEU A C 1
ATOM 1688 O O . LEU A 1 235 ? -32.134 1.36 -80.027 1 30.798 377 LEU A O 1
ATOM 1693 N N . VAL A 1 236 ? -34.035 2.183 -80.923 1 33.722 378 VAL A N 1
ATOM 1694 C CA . VAL A 1 236 ? -33.956 3.457 -80.224 1 32.012 378 VAL A CA 1
ATOM 1695 C C . VAL A 1 236 ? -33.997 3.2 -78.719 1 32.036 378 VAL A C 1
ATOM 1696 O O . VAL A 1 236 ? -33.175 3.736 -77.983 1 31.951 378 VAL A O 1
ATOM 1700 N N . GLN A 1 237 ? -34.941 2.356 -78.283 1 32.671 379 GLN A N 1
ATOM 1701 C CA . GLN A 1 237 ? -35.182 2.115 -76.87 1 31.134 379 GLN A CA 1
ATOM 1702 C C . GLN A 1 237 ? -33.974 1.444 -76.224 1 29.372 379 GLN A C 1
ATOM 1703 O O . GLN A 1 237 ? -33.566 1.846 -75.143 1 30.235 379 GLN A O 1
ATOM 1709 N N . ASN A 1 238 ? -33.394 0.434 -76.884 1 32.583 380 ASN A N 1
ATOM 1710 C CA . ASN A 1 238 ? -32.227 -0.245 -76.34 1 26.674 380 ASN A CA 1
ATOM 1711 C C . ASN A 1 238 ? -31.059 0.732 -76.248 1 21.971 380 ASN A C 1
ATOM 1712 O O . ASN A 1 238 ? -30.306 0.7 -75.28 1 29.952 380 ASN A O 1
ATOM 1717 N N . CYS A 1 239 ? -30.916 1.612 -77.241 1 18.429 381 CYS A N 1
ATOM 1718 C CA . CYS A 1 239 ? -29.873 2.626 -77.203 1 21.017 381 CYS A CA 1
ATOM 1719 C C . CYS A 1 239 ? -30.089 3.548 -76.004 1 24.826 381 CYS A C 1
ATOM 1720 O O . CYS A 1 239 ? -29.131 3.916 -75.332 1 24.627 381 CYS A O 1
ATOM 1723 N N . LEU A 1 240 ? -31.353 3.898 -75.732 1 26.621 382 LEU A N 1
ATOM 1724 C CA . LEU A 1 240 ? -31.7 4.808 -74.652 1 21.726 382 LEU A CA 1
ATOM 1725 C C . LEU A 1 240 ? -31.431 4.15 -73.298 1 22.807 382 LEU A C 1
ATOM 1726 O O . LEU A 1 240 ? -30.845 4.778 -72.425 1 27.604 382 LEU A O 1
ATOM 1731 N N . TRP A 1 241 ? -31.832 2.886 -73.123 1 25.019 383 TRP A N 1
ATOM 1732 C CA . TRP A 1 241 ? -31.577 2.16 -71.885 1 23.513 383 TRP A CA 1
ATOM 1733 C C . TRP A 1 241 ? -30.074 2.072 -71.615 1 30.65 383 TRP A C 1
ATOM 1734 O O . TRP A 1 241 ? -29.631 2.298 -70.492 1 31.856 383 TRP A O 1
ATOM 1745 N N . THR A 1 242 ? -29.29 1.722 -72.643 1 29.793 384 THR A N 1
ATOM 1746 C CA . THR A 1 242 ? -27.853 1.555 -72.485 1 24.334 384 THR A CA 1
ATOM 1747 C C . THR A 1 242 ? -27.23 2.908 -72.149 1 27.537 384 THR A C 1
ATOM 1748 O O . THR A 1 242 ? -26.391 2.988 -71.259 1 28.728 384 THR A O 1
ATOM 1752 N N . LEU A 1 243 ? -27.663 3.962 -72.851 1 23.783 385 LEU A N 1
ATOM 1753 C CA . LEU A 1 243 ? -27.179 5.315 -72.618 1 26.265 385 LEU A CA 1
ATOM 1754 C C . LEU A 1 243 ? -27.423 5.719 -71.166 1 27.816 385 LEU A C 1
ATOM 1755 O O . LEU A 1 243 ? -26.555 6.32 -70.543 1 27.429 385 LEU A O 1
ATOM 1760 N N . ARG A 1 244 ? -28.611 5.412 -70.634 1 27.919 386 ARG A N 1
ATOM 1761 C CA . ARG A 1 244 ? -28.944 5.798 -69.272 1 27.943 386 ARG A CA 1
ATOM 1762 C C . ARG A 1 244 ? -28.004 5.089 -68.3 1 25.051 386 ARG A C 1
ATOM 1763 O O . ARG A 1 244 ? -27.463 5.723 -67.407 1 27.94 386 ARG A O 1
ATOM 1771 N N . ASN A 1 245 ? -27.807 3.78 -68.499 1 25.846 387 ASN A N 1
ATOM 1772 C CA . ASN A 1 245 ? -26.914 2.973 -67.682 1 23.403 387 ASN A CA 1
ATOM 1773 C C . ASN A 1 245 ? -25.496 3.544 -67.682 1 26.023 387 ASN A C 1
ATOM 1774 O O . ASN A 1 245 ? -24.852 3.57 -66.641 1 38.363 387 ASN A O 1
ATOM 1779 N N . LEU A 1 246 ? -25.006 3.978 -68.853 1 30.272 388 LEU A N 1
ATOM 1780 C CA . LEU A 1 246 ? -23.631 4.434 -69.01 1 27.565 388 LEU A CA 1
ATOM 1781 C C . LEU A 1 246 ? -23.453 5.868 -68.515 1 29.742 388 LEU A C 1
ATOM 1782 O O . LEU A 1 246 ? -22.328 6.266 -68.229 1 29.97 388 LEU A O 1
ATOM 1787 N N . SER A 1 247 ? -24.542 6.648 -68.454 1 29.218 389 SER A N 1
ATOM 1788 C CA . SER A 1 247 ? -24.447 8.102 -68.408 1 29.569 389 SER A CA 1
ATOM 1789 C C . SER A 1 247 ? -23.765 8.616 -67.136 1 31.865 389 SER A C 1
ATOM 1790 O O . SER A 1 247 ? -23.204 9.706 -67.168 1 37.91 389 SER A O 1
ATOM 1793 N N . ASP A 1 248 ? -23.79 7.859 -66.027 1 30.256 390 ASP A N 1
ATOM 1794 C CA . ASP A 1 248 ? -23.15 8.323 -64.797 1 42.198 390 ASP A CA 1
ATOM 1795 C C . ASP A 1 248 ? -21.621 8.223 -64.868 1 43.828 390 ASP A C 1
ATOM 1796 O O . ASP A 1 248 ? -20.939 8.772 -64.006 1 42.77 390 ASP A O 1
ATOM 1801 N N . ALA A 1 249 ? -21.081 7.552 -65.896 1 43.551 391 ALA A N 1
ATOM 1802 C CA . ALA A 1 249 ? -19.642 7.4 -66.057 1 44.697 391 ALA A CA 1
ATOM 1803 C C . ALA A 1 249 ? -19.135 8.155 -67.285 1 41.087 391 ALA A C 1
ATOM 1804 O O . ALA A 1 249 ? -18.022 7.9 -67.737 1 45.592 391 ALA A O 1
ATOM 1806 N N . ALA A 1 250 ? -19.939 9.08 -67.827 1 35.626 392 ALA A N 1
ATOM 1807 C CA . ALA A 1 250 ? -19.58 9.774 -69.057 1 41.581 392 ALA A CA 1
ATOM 1808 C C . ALA A 1 250 ? -19.331 11.261 -68.81 1 41.524 392 ALA A C 1
ATOM 1809 O O . ALA A 1 250 ? -19.482 12.066 -69.73 1 42.453 392 ALA A O 1
ATOM 1811 N N . THR A 1 251 ? -18.898 11.61 -67.59 1 49.513 393 THR A N 1
ATOM 1812 C CA . THR A 1 251 ? -18.803 12.993 -67.139 1 53.862 393 THR A CA 1
ATOM 1813 C C . THR A 1 251 ? -17.684 13.731 -67.88 1 49.619 393 THR A C 1
ATOM 1814 O O . THR A 1 251 ? -17.752 14.946 -68.051 1 57.546 393 THR A O 1
ATOM 1818 N N . LYS A 1 252 ? -16.647 13.001 -68.301 1 43.399 394 LYS A N 1
ATOM 1819 C CA . LYS A 1 252 ? -15.472 13.628 -68.889 1 47.643 394 LYS A CA 1
ATOM 1820 C C . LYS A 1 252 ? -15.558 13.653 -70.417 1 40.687 394 LYS A C 1
ATOM 1821 O O . LYS A 1 252 ? -14.747 14.322 -71.05 1 43.945 394 LYS A O 1
ATOM 1827 N N . GLN A 1 253 ? -16.547 12.957 -71.005 1 43.913 395 GLN A N 1
ATOM 1828 C CA . GLN A 1 253 ? -16.639 12.79 -72.45 1 39.058 395 GLN A CA 1
ATOM 1829 C C . GLN A 1 253 ? -16.938 14.112 -73.151 1 37.346 395 GLN A C 1
ATOM 1830 O O . GLN A 1 253 ? -17.627 14.969 -72.607 1 47.52 395 GLN A O 1
ATOM 1836 N N . GLU A 1 254 ? -16.382 14.26 -74.359 1 45.51 396 GLU A N 1
ATOM 1837 C CA . GLU A 1 254 ? -16.649 15.397 -75.227 1 43.86 396 GLU A CA 1
ATOM 1838 C C . GLU A 1 254 ? -17.22 14.885 -76.544 1 38.688 396 GLU A C 1
ATOM 1839 O O . GLU A 1 254 ? -17.395 13.685 -76.718 1 37.618 396 GLU A O 1
ATOM 1845 N N . GLY A 1 255 ? -17.551 15.809 -77.453 1 49.57 397 GLY A N 1
ATOM 1846 C CA . GLY A 1 255 ? -18.272 15.474 -78.672 1 47.992 397 GLY A CA 1
ATOM 1847 C C . GLY A 1 255 ? -19.697 15.008 -78.368 1 48.338 397 GLY A C 1
ATOM 1848 O O . GLY A 1 255 ? -20.195 14.09 -79.019 1 42.799 397 GLY A O 1
ATOM 1849 N N . MET A 1 256 ? -20.335 15.652 -77.377 1 42.633 398 MET A N 1
ATOM 1850 C CA . MET A 1 256 ? -21.641 15.244 -76.878 1 43.3 398 MET A CA 1
ATOM 1851 C C . MET A 1 256 ? -22.733 16.226 -77.314 1 42.25 398 MET A C 1
ATOM 1852 O O . MET A 1 256 ? -23.899 16.009 -76.999 1 40.799 398 MET A O 1
ATOM 1857 N N . GLU A 1 257 ? -22.376 17.292 -78.048 1 40.826 399 GLU A N 1
ATOM 1858 C CA . GLU A 1 257 ? -23.338 18.308 -78.461 1 42.966 399 GLU A CA 1
ATOM 1859 C C . GLU A 1 257 ? -24.525 17.669 -79.188 1 40.622 399 GLU A C 1
ATOM 1860 O O . GLU A 1 257 ? -25.676 18.006 -78.926 1 38.052 399 GLU A O 1
ATOM 1866 N N . GLY A 1 258 ? -24.232 16.76 -80.122 1 32.978 400 GLY A N 1
ATOM 1867 C CA . GLY A 1 258 ? -25.257 16.149 -80.953 1 33.801 400 GLY A CA 1
ATOM 1868 C C . GLY A 1 258 ? -26.223 15.308 -80.124 1 29.996 400 GLY A C 1
ATOM 1869 O O . GLY A 1 258 ? -27.435 15.419 -80.285 1 33.72 400 GLY A O 1
ATOM 1870 N N . LEU A 1 259 ? -25.665 14.463 -79.25 1 27.115 401 LEU A N 1
ATOM 1871 C CA . LEU A 1 259 ? -26.441 13.612 -78.36 1 30.958 401 LEU A CA 1
ATOM 1872 C C . LEU A 1 259 ? -27.343 14.465 -77.471 1 24.85 401 LEU A C 1
ATOM 1873 O O . LEU A 1 259 ? -28.537 14.208 -77.381 1 21.71 401 LEU A O 1
ATOM 1878 N N . LEU A 1 260 ? -26.765 15.491 -76.837 1 27.845 402 LEU A N 1
ATOM 1879 C CA . LEU A 1 260 ? -27.499 16.355 -75.924 1 27.565 402 LEU A CA 1
ATOM 1880 C C . LEU A 1 260 ? -28.679 17.014 -76.64 1 27.796 402 LEU A C 1
ATOM 1881 O O . LEU A 1 260 ? -29.766 17.11 -76.076 1 39.109 402 LEU A O 1
ATOM 1886 N N . GLY A 1 261 ? -28.476 17.445 -77.89 1 30.841 403 GLY A N 1
ATOM 1887 C CA . GLY A 1 261 ? -29.539 18.059 -78.676 1 26.423 403 GLY A CA 1
ATOM 1888 C C . GLY A 1 261 ? -30.682 17.086 -78.971 1 28.804 403 GLY A C 1
ATOM 1889 O O . GLY A 1 261 ? -31.853 17.454 -78.891 1 29.086 403 GLY A O 1
ATOM 1890 N N . THR A 1 262 ? -30.335 15.842 -79.32 1 27.739 404 THR A N 1
ATOM 1891 C CA . THR A 1 262 ? -31.332 14.83 -79.634 1 28.198 404 THR A CA 1
ATOM 1892 C C . THR A 1 262 ? -32.141 14.499 -78.381 1 27.666 404 THR A C 1
ATOM 1893 O O . THR A 1 262 ? -33.353 14.333 -78.458 1 33.218 404 THR A O 1
ATOM 1897 N N . LEU A 1 263 ? -31.464 14.384 -77.231 1 29.944 405 LEU A N 1
ATOM 1898 C CA . LEU A 1 263 ? -32.125 14.022 -75.985 1 28.851 405 LEU A CA 1
ATOM 1899 C C . LEU A 1 263 ? -33.189 15.058 -75.625 1 24.537 405 LEU A C 1
ATOM 1900 O O . LEU A 1 263 ? -34.292 14.686 -75.257 1 26.995 405 LEU A O 1
ATOM 1905 N N . VAL A 1 264 ? -32.874 16.35 -75.76 1 24.715 406 VAL A N 1
ATOM 1906 C CA . VAL A 1 264 ? -33.836 17.409 -75.49 1 25.668 406 VAL A CA 1
ATOM 1907 C C . VAL A 1 264 ? -35.066 17.235 -76.386 1 31.601 406 VAL A C 1
ATOM 1908 O O . VAL A 1 264 ? -36.197 17.349 -75.912 1 30.973 406 VAL A O 1
ATOM 1912 N N . GLN A 1 265 ? -34.841 16.942 -77.675 1 35.174 407 GLN A N 1
ATOM 1913 C CA . GLN A 1 265 ? -35.927 16.703 -78.615 1 37.491 407 GLN A CA 1
ATOM 1914 C C . GLN A 1 265 ? -36.793 15.532 -78.151 1 33.163 407 GLN A C 1
ATOM 1915 O O . GLN A 1 265 ? -38.012 15.644 -78.143 1 37.066 407 GLN A O 1
ATOM 1921 N N . LEU A 1 266 ? -36.167 14.415 -77.764 1 30.368 408 LEU A N 1
ATOM 1922 C CA . LEU A 1 266 ? -36.899 13.219 -77.368 1 29.603 408 LEU A CA 1
ATOM 1923 C C . LEU A 1 266 ? -37.768 13.472 -76.133 1 32.094 408 LEU A C 1
ATOM 1924 O O . LEU A 1 266 ? -38.657 12.669 -75.856 1 30.39 408 LEU A O 1
ATOM 1929 N N . LEU A 1 267 ? -37.513 14.555 -75.38 1 27.465 409 LEU A N 1
ATOM 1930 C CA . LEU A 1 267 ? -38.345 14.889 -74.23 1 32.483 409 LEU A CA 1
ATOM 1931 C C . LEU A 1 267 ? -39.795 15.134 -74.652 1 35.779 409 LEU A C 1
ATOM 1932 O O . LEU A 1 267 ? -40.7 14.971 -73.838 1 44.124 409 LEU A O 1
ATOM 1937 N N . GLY A 1 268 ? -40.02 15.525 -75.914 1 35.097 410 GLY A N 1
ATOM 1938 C CA . GLY A 1 268 ? -41.36 15.809 -76.408 1 46.577 410 GLY A CA 1
ATOM 1939 C C . GLY A 1 268 ? -42.074 14.579 -76.975 1 48.539 410 GLY A C 1
ATOM 1940 O O . GLY A 1 268 ? -43.169 14.708 -77.514 1 56.082 410 GLY A O 1
ATOM 1941 N N . SER A 1 269 ? -41.466 13.394 -76.838 1 47.789 411 SER A N 1
ATOM 1942 C CA . SER A 1 269 ? -41.997 12.153 -77.382 1 40.946 411 SER A CA 1
ATOM 1943 C C . SER A 1 269 ? -43.302 11.751 -76.695 1 41.298 411 SER A C 1
ATOM 1944 O O . SER A 1 269 ? -43.541 12.111 -75.545 1 49.105 411 SER A O 1
ATOM 1947 N N . ASP A 1 270 ? -44.123 10.962 -77.405 1 42.92 412 ASP A N 1
ATOM 1948 C CA . ASP A 1 270 ? -45.365 10.433 -76.86 1 44.463 412 ASP A CA 1
ATOM 1949 C C . ASP A 1 270 ? -45.111 9.132 -76.101 1 46.437 412 ASP A C 1
ATOM 1950 O O . ASP A 1 270 ? -45.98 8.673 -75.362 1 60.58 412 ASP A O 1
ATOM 1955 N N . ASP A 1 271 ? -43.926 8.539 -76.301 1 43.717 413 ASP A N 1
ATOM 1956 C CA . ASP A 1 271 ? -43.528 7.311 -75.633 1 42.638 413 ASP A CA 1
ATOM 1957 C C . ASP A 1 271 ? -42.943 7.662 -74.268 1 40.652 413 ASP A C 1
ATOM 1958 O O . ASP A 1 271 ? -41.902 8.305 -74.194 1 49.243 413 ASP A O 1
ATOM 1963 N N . ILE A 1 272 ? -43.599 7.224 -73.187 1 48.777 414 ILE A N 1
ATOM 1964 C CA . ILE A 1 272 ? -43.182 7.607 -71.845 1 50.87 414 ILE A CA 1
ATOM 1965 C C . ILE A 1 272 ? -41.841 6.96 -71.493 1 44.53 414 ILE A C 1
ATOM 1966 O O . ILE A 1 272 ? -41.104 7.492 -70.668 1 50.256 414 ILE A O 1
ATOM 1971 N N . ASN A 1 273 ? -41.507 5.831 -72.128 1 38.204 415 ASN A N 1
ATOM 1972 C CA . ASN A 1 273 ? -40.218 5.196 -71.903 1 37.685 415 ASN A CA 1
ATOM 1973 C C . ASN A 1 273 ? -39.099 6.01 -72.545 1 30.479 415 ASN A C 1
ATOM 1974 O O . ASN A 1 273 ? -37.999 6.069 -72.006 1 40.849 415 ASN A O 1
ATOM 1979 N N . VAL A 1 274 ? -39.38 6.606 -73.71 1 30.209 416 VAL A N 1
ATOM 1980 C CA . VAL A 1 274 ? -38.43 7.47 -74.387 1 26.385 416 VAL A CA 1
ATOM 1981 C C . VAL A 1 274 ? -38.209 8.722 -73.541 1 27.74 416 VAL A C 1
ATOM 1982 O O . VAL A 1 274 ? -37.07 9.124 -73.312 1 39.181 416 VAL A O 1
ATOM 1986 N N . VAL A 1 275 ? -39.305 9.311 -73.053 1 28.923 417 VAL A N 1
ATOM 1987 C CA . VAL A 1 275 ? -39.243 10.499 -72.217 1 28.742 417 VAL A CA 1
ATOM 1988 C C . VAL A 1 275 ? -38.456 10.211 -70.938 1 27.796 417 VAL A C 1
ATOM 1989 O O . VAL A 1 275 ? -37.593 10.996 -70.571 1 36.524 417 VAL A O 1
ATOM 1993 N N . THR A 1 276 ? -38.754 9.09 -70.269 1 31.264 418 THR A N 1
ATOM 1994 C CA . THR A 1 276 ? -38.123 8.727 -69.007 1 32.191 418 THR A CA 1
ATOM 1995 C C . THR A 1 276 ? -36.608 8.644 -69.187 1 34.037 418 THR A C 1
ATOM 1996 O O . THR A 1 276 ? -35.856 9.2 -68.392 1 37.33 418 THR A O 1
ATOM 2000 N N . CYS A 1 277 ? -36.169 7.946 -70.24 1 29.722 419 CYS A N 1
ATOM 2001 C CA . CYS A 1 277 ? -34.753 7.716 -70.475 1 27.221 419 CYS A CA 1
ATOM 2002 C C . CYS A 1 277 ? -34.044 9.027 -70.816 1 24.65 419 CYS A C 1
ATOM 2003 O O . CYS A 1 277 ? -32.977 9.294 -70.283 1 25.181 419 CYS A O 1
ATOM 2006 N N . ALA A 1 278 ? -34.64 9.852 -71.684 1 23.618 420 ALA A N 1
ATOM 2007 C CA . ALA A 1 278 ? -34.037 11.119 -72.072 1 26.442 420 ALA A CA 1
ATOM 2008 C C . ALA A 1 278 ? -33.817 12.003 -70.848 1 23.431 420 ALA A C 1
ATOM 2009 O O . ALA A 1 278 ? -32.766 12.619 -70.704 1 29.875 420 ALA A O 1
ATOM 2011 N N . ALA A 1 279 ? -34.819 12.061 -69.968 1 22.812 421 ALA A N 1
ATOM 2012 C CA . ALA A 1 279 ? -34.733 12.867 -68.763 1 25.373 421 ALA A CA 1
ATOM 2013 C C . ALA A 1 279 ? -33.592 12.367 -67.881 1 26.258 421 ALA A C 1
ATOM 2014 O O . ALA A 1 279 ? -32.829 13.166 -67.353 1 27.096 421 ALA A O 1
ATOM 2016 N N . GLY A 1 280 ? -33.494 11.04 -67.734 1 25.566 422 GLY A N 1
ATOM 2017 C CA . GLY A 1 280 ? -32.49 10.399 -66.9 1 22.795 422 GLY A CA 1
ATOM 2018 C C . GLY A 1 280 ? -31.071 10.58 -67.433 1 24.741 422 GLY A C 1
ATOM 2019 O O . GLY A 1 280 ? -30.153 10.81 -66.651 1 21.749 422 GLY A O 1
ATOM 2020 N N . ILE A 1 281 ? -30.896 10.473 -68.758 1 24.398 423 ILE A N 1
ATOM 2021 C CA . ILE A 1 281 ? -29.59 10.667 -69.368 1 23.804 423 ILE A CA 1
ATOM 2022 C C . ILE A 1 281 ? -29.183 12.131 -69.213 1 21.371 423 ILE A C 1
ATOM 2023 O O . ILE A 1 281 ? -28.051 12.41 -68.829 1 21.094 423 ILE A O 1
ATOM 2028 N N . LEU A 1 282 ? -30.112 13.056 -69.491 1 20.994 424 LEU A N 1
ATOM 2029 C CA . LEU A 1 282 ? -29.828 14.479 -69.366 1 25.648 424 LEU A CA 1
ATOM 2030 C C . LEU A 1 282 ? -29.445 14.804 -67.922 1 24.806 424 LEU A C 1
ATOM 2031 O O . LEU A 1 282 ? -28.498 15.548 -67.677 1 22.835 424 LEU A O 1
ATOM 2036 N N . SER A 1 283 ? -30.166 14.212 -66.966 1 28.082 425 SER A N 1
ATOM 2037 C CA . SER A 1 283 ? -29.894 14.428 -65.554 1 29.664 425 SER A CA 1
ATOM 2038 C C . SER A 1 283 ? -28.464 14.009 -65.219 1 31.377 425 SER A C 1
ATOM 2039 O O . SER A 1 283 ? -27.723 14.782 -64.621 1 35.058 425 SER A O 1
ATOM 2042 N N . ASN A 1 284 ? -28.066 12.799 -65.628 1 29.641 426 ASN A N 1
ATOM 2043 C CA . ASN A 1 284 ? -26.733 12.287 -65.345 1 28.54 426 ASN A CA 1
ATOM 2044 C C . ASN A 1 284 ? -25.642 13.099 -66.039 1 29.318 426 ASN A C 1
ATOM 2045 O O . ASN A 1 284 ? -24.606 13.364 -65.436 1 26.699 426 ASN A O 1
ATOM 2050 N N . LEU A 1 285 ? -25.862 13.476 -67.304 1 25.791 427 LEU A N 1
ATOM 2051 C CA . LEU A 1 285 ? -24.831 14.143 -68.085 1 25.718 427 LEU A CA 1
ATOM 2052 C C . LEU A 1 285 ? -24.647 15.6 -67.653 1 25.852 427 LEU A C 1
ATOM 2053 O O . LEU A 1 285 ? -23.601 16.175 -67.939 1 27.176 427 LEU A O 1
ATOM 2058 N N . THR A 1 286 ? -25.659 16.213 -67.016 1 24.927 428 THR A N 1
ATOM 2059 C CA . THR A 1 286 ? -25.562 17.608 -66.604 1 24.935 428 THR A CA 1
ATOM 2060 C C . THR A 1 286 ? -25.062 17.718 -65.166 1 23.928 428 THR A C 1
ATOM 2061 O O . THR A 1 286 ? -24.768 18.823 -64.722 1 25.522 428 THR A O 1
ATOM 2065 N N . CYS A 1 287 ? -25.007 16.598 -64.434 1 27.698 429 CYS A N 1
ATOM 2066 C CA . CYS A 1 287 ? -24.539 16.596 -63.053 1 35.516 429 CYS A CA 1
ATOM 2067 C C . CYS A 1 287 ? -23.079 17.052 -63.02 1 39.628 429 CYS A C 1
ATOM 2068 O O . CYS A 1 287 ? -22.2 16.349 -63.512 1 48.995 429 CYS A O 1
ATOM 2071 N N . ASN A 1 288 ? -22.849 18.265 -62.499 1 40.645 430 ASN A N 1
ATOM 2072 C CA . ASN A 1 288 ? -21.518 18.832 -62.306 1 49.708 430 ASN A CA 1
ATOM 2073 C C . ASN A 1 288 ? -20.68 18.878 -63.588 1 48.768 430 ASN A C 1
ATOM 2074 O O . ASN A 1 288 ? -19.475 18.638 -63.553 1 50.591 430 ASN A O 1
ATOM 2079 N N . ASN A 1 289 ? -21.309 19.196 -64.724 1 47.731 431 ASN A N 1
ATOM 2080 C CA . ASN A 1 289 ? -20.58 19.38 -65.973 1 35.586 431 ASN A CA 1
ATOM 2081 C C . ASN A 1 289 ? -21.065 20.675 -66.618 1 35.485 431 ASN A C 1
ATOM 2082 O O . ASN A 1 289 ? -22.079 20.68 -67.314 1 35.443 431 ASN A O 1
ATOM 2087 N N . TYR A 1 290 ? -20.314 21.761 -66.4 1 32.879 432 TYR A N 1
ATOM 2088 C CA . TYR A 1 290 ? -20.761 23.101 -66.752 1 34.713 432 TYR A CA 1
ATOM 2089 C C . TYR A 1 290 ? -20.892 23.267 -68.268 1 32.873 432 TYR A C 1
ATOM 2090 O O . TYR A 1 290 ? -21.739 24.039 -68.72 1 42.09 432 TYR A O 1
ATOM 2099 N N . LYS A 1 291 ? -20.102 22.522 -69.053 1 34.349 433 LYS A N 1
ATOM 2100 C CA . LYS A 1 291 ? -20.168 22.618 -70.507 1 35.816 433 LYS A CA 1
ATOM 2101 C C . LYS A 1 291 ? -21.468 21.993 -71.018 1 33.667 433 LYS A C 1
ATOM 2102 O O . LYS A 1 291 ? -22.123 22.555 -71.895 1 31.316 433 LYS A O 1
ATOM 2108 N N . ASN A 1 292 ? -21.83 20.83 -70.458 1 27.152 434 ASN A N 1
ATOM 2109 C CA . ASN A 1 292 ? -23.061 20.14 -70.811 1 27.449 434 ASN A CA 1
ATOM 2110 C C . ASN A 1 292 ? -24.278 20.971 -70.39 1 34.033 434 ASN A C 1
ATOM 2111 O O . ASN A 1 292 ? -25.268 21.023 -71.113 1 31.996 434 ASN A O 1
ATOM 2116 N N . LYS A 1 293 ? -24.207 21.618 -69.219 1 27.398 435 LYS A N 1
ATOM 2117 C CA . LYS A 1 293 ? -25.284 22.468 -68.74 1 24.452 435 LYS A CA 1
ATOM 2118 C C . LYS A 1 293 ? -25.554 23.577 -69.756 1 23.829 435 LYS A C 1
ATOM 2119 O O . LYS A 1 293 ? -26.705 23.864 -70.082 1 25.189 435 LYS A O 1
ATOM 2125 N N . MET A 1 294 ? -24.468 24.182 -70.246 1 30.125 436 MET A N 1
ATOM 2126 C CA . MET A 1 294 ? -24.503 25.244 -71.238 1 36.321 436 MET A CA 1
ATOM 2127 C C . MET A 1 294 ? -25.179 24.787 -72.529 1 37.18 436 MET A C 1
ATOM 2128 O O . MET A 1 294 ? -26.064 25.473 -73.044 1 37.644 436 MET A O 1
ATOM 2133 N N . MET A 1 295 ? -24.733 23.637 -73.052 1 32.794 437 MET A N 1
ATOM 2134 C CA . MET A 1 295 ? -25.251 23.096 -74.299 1 33.112 437 MET A CA 1
ATOM 2135 C C . MET A 1 295 ? -26.745 22.801 -74.173 1 27.804 437 MET A C 1
ATOM 2136 O O . MET A 1 295 ? -27.516 23.177 -75.047 1 25.869 437 MET A O 1
ATOM 2141 N N . VAL A 1 296 ? -27.159 22.157 -73.076 1 27.103 438 VAL A N 1
ATOM 2142 C CA . VAL A 1 296 ? -28.552 21.776 -72.902 1 27.105 438 VAL A CA 1
ATOM 2143 C C . VAL A 1 296 ? -29.43 23.025 -72.807 1 28.413 438 VAL A C 1
ATOM 2144 O O . VAL A 1 296 ? -30.525 23.049 -73.366 1 29.256 438 VAL A O 1
ATOM 2148 N N . CYS A 1 297 ? -28.941 24.072 -72.132 1 28.365 439 CYS A N 1
ATOM 2149 C CA . CYS A 1 297 ? -29.684 25.322 -72.034 1 31.835 439 CYS A CA 1
ATOM 2150 C C . CYS A 1 297 ? -29.803 25.987 -73.403 1 32.673 439 CYS A C 1
ATOM 2151 O O . CYS A 1 297 ? -30.848 26.534 -73.735 1 32.425 439 CYS A O 1
ATOM 2154 N N . GLN A 1 298 ? -28.729 25.931 -74.195 1 43.375 440 GLN A N 1
ATOM 2155 C CA . GLN A 1 298 ? -28.691 26.615 -75.478 1 39.93 440 GLN A CA 1
ATOM 2156 C C . GLN A 1 298 ? -29.664 25.998 -76.48 1 39.836 440 GLN A C 1
ATOM 2157 O O . GLN A 1 298 ? -30.131 26.715 -77.356 1 33.67 440 GLN A O 1
ATOM 2163 N N . VAL A 1 299 ? -29.994 24.702 -76.349 1 35.957 441 VAL A N 1
ATOM 2164 C CA . VAL A 1 299 ? -30.914 24.065 -77.284 1 32.873 441 VAL A CA 1
ATOM 2165 C C . VAL A 1 299 ? -32.316 23.943 -76.682 1 34.711 441 VAL A C 1
ATOM 2166 O O . VAL A 1 299 ? -33.075 23.058 -77.073 1 33.962 441 VAL A O 1
ATOM 2170 N N . GLY A 1 300 ? -32.673 24.859 -75.767 1 37.954 442 GLY A N 1
ATOM 2171 C CA . GLY A 1 300 ? -34.035 24.985 -75.265 1 37.025 442 GLY A CA 1
ATOM 2172 C C . GLY A 1 300 ? -34.379 23.945 -74.196 1 34.009 442 GLY A C 1
ATOM 2173 O O . GLY A 1 300 ? -35.536 23.554 -74.073 1 32.428 442 GLY A O 1
ATOM 2174 N N . GLY A 1 301 ? -33.381 23.534 -73.404 1 34.29 443 GLY A N 1
ATOM 2175 C CA . GLY A 1 301 ? -33.537 22.444 -72.45 1 32.19 443 GLY A CA 1
ATOM 2176 C C . GLY A 1 301 ? -34.483 22.79 -71.3 1 28.386 443 GLY A C 1
ATOM 2177 O O . GLY A 1 301 ? -35.212 21.922 -70.822 1 25.82 443 GLY A O 1
ATOM 2178 N N . ILE A 1 302 ? -34.468 24.05 -70.844 1 25.864 444 ILE A N 1
ATOM 2179 C CA . ILE A 1 302 ? -35.282 24.447 -69.703 1 27.101 444 ILE A CA 1
ATOM 2180 C C . ILE A 1 302 ? -36.755 24.322 -70.081 1 30.495 444 ILE A C 1
ATOM 2181 O O . ILE A 1 302 ? -37.518 23.652 -69.392 1 28.865 444 ILE A O 1
ATOM 2186 N N . GLU A 1 303 ? -37.133 24.944 -71.203 1 33.394 445 GLU A N 1
ATOM 2187 C CA . GLU A 1 303 ? -38.494 24.894 -71.709 1 35.414 445 GLU A CA 1
ATOM 2188 C C . GLU A 1 303 ? -38.941 23.444 -71.898 1 24.696 445 GLU A C 1
ATOM 2189 O O . GLU A 1 303 ? -40.046 23.085 -71.51 1 23.984 445 GLU A O 1
ATOM 2195 N N . ALA A 1 304 ? -38.094 22.613 -72.513 1 28.111 446 ALA A N 1
ATOM 2196 C CA . ALA A 1 304 ? -38.451 21.227 -72.782 1 27.229 446 ALA A CA 1
ATOM 2197 C C . ALA A 1 304 ? -38.705 20.481 -71.475 1 23.545 446 ALA A C 1
ATOM 2198 O O . ALA A 1 304 ? -39.639 19.687 -71.393 1 23.929 446 ALA A O 1
ATOM 2200 N N . LEU A 1 305 ? -37.882 20.757 -70.456 1 25.026 447 LEU A N 1
ATOM 2201 C CA . LEU A 1 305 ? -37.959 20.036 -69.195 1 27.189 447 LEU A CA 1
ATOM 2202 C C . LEU A 1 305 ? -39.174 20.473 -68.38 1 27.009 447 LEU A C 1
ATOM 2203 O O . LEU A 1 305 ? -39.796 19.631 -67.746 1 27.614 447 LEU A O 1
ATOM 2208 N N . VAL A 1 306 ? -39.521 21.767 -68.41 1 29.245 448 VAL A N 1
ATOM 2209 C CA . VAL A 1 306 ? -40.688 22.257 -67.688 1 26.7 448 VAL A CA 1
ATOM 2210 C C . VAL A 1 306 ? -41.952 21.644 -68.296 1 24.623 448 VAL A C 1
ATOM 2211 O O . VAL A 1 306 ? -42.825 21.194 -67.564 1 36.505 448 VAL A O 1
ATOM 2215 N N . ARG A 1 307 ? -42.039 21.597 -69.629 1 28.21 449 ARG A N 1
ATOM 2216 C CA . ARG A 1 307 ? -43.171 20.984 -70.31 1 30.346 449 ARG A CA 1
ATOM 2217 C C . ARG A 1 307 ? -43.29 19.509 -69.926 1 26.671 449 ARG A C 1
ATOM 2218 O O . ARG A 1 307 ? -44.393 19.01 -69.727 1 24.224 449 ARG A O 1
ATOM 2226 N N . THR A 1 308 ? -42.146 18.82 -69.838 1 27.166 450 THR A N 1
ATOM 2227 C CA . THR A 1 308 ? -42.099 17.414 -69.464 1 28.342 450 THR A CA 1
ATOM 2228 C C . THR A 1 308 ? -42.66 17.231 -68.054 1 26.392 450 THR A C 1
ATOM 2229 O O . THR A 1 308 ? -43.402 16.282 -67.808 1 24.245 450 THR A O 1
ATOM 2233 N N . VAL A 1 309 ? -42.284 18.119 -67.121 1 25.691 451 VAL A N 1
ATOM 2234 C CA . VAL A 1 309 ? -42.729 18.001 -65.738 1 25.225 451 VAL A CA 1
ATOM 2235 C C . VAL A 1 309 ? -44.239 18.233 -65.687 1 28.079 451 VAL A C 1
ATOM 2236 O O . VAL A 1 309 ? -44.945 17.503 -64.995 1 28.041 451 VAL A O 1
ATOM 2240 N N . LEU A 1 310 ? -44.735 19.221 -66.444 1 28.96 452 LEU A N 1
ATOM 2241 C CA . LEU A 1 310 ? -46.156 19.543 -66.458 1 31.438 452 LEU A CA 1
ATOM 2242 C C . LEU A 1 310 ? -46.967 18.354 -66.972 1 28.692 452 LEU A C 1
ATOM 2243 O O . LEU A 1 310 ? -47.964 17.991 -66.354 1 29.637 452 LEU A O 1
ATOM 2248 N N . ARG A 1 311 ? -46.528 17.75 -68.086 1 28.058 453 ARG A N 1
ATOM 2249 C CA . ARG A 1 311 ? -47.258 16.66 -68.72 1 35.125 453 ARG A CA 1
ATOM 2250 C C . ARG A 1 311 ? -47.233 15.382 -67.883 1 30.076 453 ARG A C 1
ATOM 2251 O O . ARG A 1 311 ? -48.17 14.591 -67.946 1 32.867 453 ARG A O 1
ATOM 2259 N N . ALA A 1 312 ? -46.149 15.163 -67.13 1 28.836 454 ALA A N 1
ATOM 2260 C CA . ALA A 1 312 ? -45.944 13.914 -66.41 1 33.214 454 ALA A CA 1
ATOM 2261 C C . ALA A 1 312 ? -46.889 13.791 -65.217 1 30.437 454 ALA A C 1
ATOM 2262 O O . ALA A 1 312 ? -47.194 12.681 -64.79 1 24.058 454 ALA A O 1
ATOM 2264 N N . GLY A 1 313 ? -47.3 14.929 -64.65 1 25.599 455 GLY A N 1
ATOM 2265 C CA . GLY A 1 313 ? -48.191 14.93 -63.502 1 26.209 455 GLY A CA 1
ATOM 2266 C C . GLY A 1 313 ? -47.538 14.266 -62.293 1 22.933 455 GLY A C 1
ATOM 2267 O O . GLY A 1 313 ? -46.516 14.738 -61.812 1 31.413 455 GLY A O 1
ATOM 2268 N N . ASP A 1 314 ? -48.115 13.148 -61.839 1 27.895 456 ASP A N 1
ATOM 2269 C CA . ASP A 1 314 ? -47.676 12.474 -60.626 1 34.36 456 ASP A CA 1
ATOM 2270 C C . ASP A 1 314 ? -46.826 11.244 -60.945 1 31.048 456 ASP A C 1
ATOM 2271 O O . ASP A 1 314 ? -46.509 10.473 -60.042 1 29.965 456 ASP A O 1
ATOM 2276 N N . ARG A 1 315 ? -46.431 11.077 -62.213 1 28.697 457 ARG A N 1
ATOM 2277 C CA . ARG A 1 315 ? -45.542 9.992 -62.601 1 31.55 457 ARG A CA 1
ATOM 2278 C C . ARG A 1 315 ? -44.111 10.368 -62.233 1 29.957 457 ARG A C 1
ATOM 2279 O O . ARG A 1 315 ? -43.443 11.082 -62.98 1 29.875 457 ARG A O 1
ATOM 2287 N N . GLU A 1 316 ? -43.656 9.851 -61.085 1 30.18 458 GLU A N 1
ATOM 2288 C CA . GLU A 1 316 ? -42.389 10.237 -60.481 1 33.779 458 GLU A CA 1
ATOM 2289 C C . GLU A 1 316 ? -41.188 9.672 -61.241 1 32.516 458 GLU A C 1
ATOM 2290 O O . GLU A 1 316 ? -40.07 10.158 -61.065 1 28.318 458 GLU A O 1
ATOM 2296 N N . ASP A 1 317 ? -41.416 8.65 -62.076 1 36.98 459 ASP A N 1
ATOM 2297 C CA . ASP A 1 317 ? -40.365 8.076 -62.903 1 31.709 459 ASP A CA 1
ATOM 2298 C C . ASP A 1 317 ? -39.93 9.079 -63.976 1 32.741 459 ASP A C 1
ATOM 2299 O O . ASP A 1 317 ? -38.824 8.964 -64.506 1 30.184 459 ASP A O 1
ATOM 2304 N N . ILE A 1 318 ? -40.791 10.068 -64.271 1 31.019 460 ILE A N 1
ATOM 2305 C CA . ILE A 1 318 ? -40.49 11.135 -65.217 1 32.431 460 ILE A CA 1
ATOM 2306 C C . ILE A 1 318 ? -40.058 12.394 -64.464 1 27.407 460 ILE A C 1
ATOM 2307 O O . ILE A 1 318 ? -39.066 13.018 -64.83 1 31.076 460 ILE A O 1
ATOM 2312 N N . THR A 1 319 ? -40.81 12.789 -63.427 1 28.242 461 THR A N 1
ATOM 2313 C CA . THR A 1 319 ? -40.579 14.079 -62.79 1 27.567 461 THR A CA 1
ATOM 2314 C C . THR A 1 319 ? -39.271 14.067 -62.001 1 23.577 461 THR A C 1
ATOM 2315 O O . THR A 1 319 ? -38.579 15.075 -61.988 1 28.962 461 THR A O 1
ATOM 2319 N N . GLU A 1 320 ? -38.911 12.953 -61.36 1 24.546 462 GLU A N 1
ATOM 2320 C CA . GLU A 1 320 ? -37.695 12.941 -60.562 1 23.129 462 GLU A CA 1
ATOM 2321 C C . GLU A 1 320 ? -36.476 13.264 -61.439 1 28.548 462 GLU A C 1
ATOM 2322 O O . GLU A 1 320 ? -35.782 14.238 -61.156 1 30.335 462 GLU A O 1
ATOM 2328 N N . PRO A 1 321 ? -36.143 12.505 -62.516 1 23.311 463 PRO A N 1
ATOM 2329 C CA . PRO A 1 321 ? -35.006 12.874 -63.364 1 23.776 463 PRO A CA 1
ATOM 2330 C C . PRO A 1 321 ? -35.107 14.255 -64.012 1 22.435 463 PRO A C 1
ATOM 2331 O O . PRO A 1 321 ? -34.098 14.935 -64.169 1 22.943 463 PRO A O 1
ATOM 2335 N N . ALA A 1 322 ? -36.322 14.678 -64.375 1 25.619 464 ALA A N 1
ATOM 2336 C CA . ALA A 1 322 ? -36.512 15.963 -65.03 1 24.812 464 ALA A CA 1
ATOM 2337 C C . ALA A 1 322 ? -36.235 17.107 -64.054 1 24.572 464 ALA A C 1
ATOM 2338 O O . ALA A 1 322 ? -35.619 18.1 -64.428 1 25.172 464 ALA A O 1
ATOM 2340 N N . ILE A 1 323 ? -36.691 16.957 -62.802 1 27.988 465 ILE A N 1
ATOM 2341 C CA . ILE A 1 323 ? -36.449 17.94 -61.754 1 24.577 465 ILE A CA 1
ATOM 2342 C C . ILE A 1 323 ? -34.959 17.964 -61.398 1 25.584 465 ILE A C 1
ATOM 2343 O O . ILE A 1 323 ? -34.407 19.046 -61.22 1 21.062 465 ILE A O 1
ATOM 2355 N N . ALA A 1 325 ? -32.481 17.277 -63.474 1 20.973 467 ALA A N 1
ATOM 2356 C CA . ALA A 1 325 ? -31.86 17.977 -64.586 1 20.35 467 ALA A CA 1
ATOM 2357 C C . ALA A 1 325 ? -32.055 19.488 -64.428 1 21.699 467 ALA A C 1
ATOM 2358 O O . ALA A 1 325 ? -31.108 20.246 -64.592 1 20.811 467 ALA A O 1
ATOM 2360 N N . LEU A 1 326 ? -33.269 19.922 -64.061 1 22.058 468 LEU A N 1
ATOM 2361 C CA . LEU A 1 326 ? -33.56 21.333 -63.852 1 24.648 468 LEU A CA 1
ATOM 2362 C C . LEU A 1 326 ? -32.687 21.917 -62.736 1 27.477 468 LEU A C 1
ATOM 2363 O O . LEU A 1 326 ? -32.237 23.062 -62.838 1 23.236 468 LEU A O 1
ATOM 2368 N N A ARG A 1 327 ? -32.46 21.13 -61.676 0.5 24.543 469 ARG A N 1
ATOM 2369 N N B ARG A 1 327 ? -32.458 21.13 -61.677 0.5 25.88 469 ARG A N 1
ATOM 2370 C CA A ARG A 1 327 ? -31.615 21.533 -60.56 0.5 25.121 469 ARG A CA 1
ATOM 2371 C CA B ARG A 1 327 ? -31.616 21.544 -60.565 0.5 27.706 469 ARG A CA 1
ATOM 2372 C C A ARG A 1 327 ? -30.183 21.763 -61.045 0.5 26.105 469 ARG A C 1
ATOM 2373 C C B ARG A 1 327 ? -30.183 21.766 -61.048 0.5 27.527 469 ARG A C 1
ATOM 2374 O O A ARG A 1 327 ? -29.57 22.775 -60.713 0.5 27.815 469 ARG A O 1
ATOM 2375 O O B ARG A 1 327 ? -29.569 22.778 -60.717 0.5 29.176 469 ARG A O 1
ATOM 2390 N N . HIS A 1 328 ? -29.661 20.828 -61.846 1 27.161 470 HIS A N 1
ATOM 2391 C CA . HIS A 1 328 ? -28.312 20.945 -62.39 1 25.114 470 HIS A CA 1
ATOM 2392 C C . HIS A 1 328 ? -28.198 22.19 -63.274 1 24.922 470 HIS A C 1
ATOM 2393 O O . HIS A 1 328 ? -27.239 22.945 -63.152 1 21.555 470 HIS A O 1
ATOM 2400 N N . LEU A 1 329 ? -29.201 22.424 -64.132 1 24.559 471 LEU A N 1
ATOM 2401 C CA . LEU A 1 329 ? -29.163 23.503 -65.107 1 24.96 471 LEU A CA 1
ATOM 2402 C C . LEU A 1 329 ? -29.346 24.883 -64.466 1 26.797 471 LEU A C 1
ATOM 2403 O O . LEU A 1 329 ? -29.11 25.885 -65.14 1 25.518 471 LEU A O 1
ATOM 2408 N N . THR A 1 330 ? -29.759 24.956 -63.189 1 25.531 472 THR A N 1
ATOM 2409 C CA . THR A 1 330 ? -30.03 26.243 -62.554 1 28.4 472 THR A CA 1
ATOM 2410 C C . THR A 1 330 ? -28.905 26.653 -61.591 1 31.12 472 THR A C 1
ATOM 2411 O O . THR A 1 330 ? -29.13 27.513 -60.739 1 31.936 472 THR A O 1
ATOM 2415 N N . SER A 1 331 ? -27.689 26.096 -61.744 1 32.52 473 SER A N 1
ATOM 2416 C CA . SER A 1 331 ? -26.556 26.477 -60.902 1 33.657 473 SER A CA 1
ATOM 2417 C C . SER A 1 331 ? -25.218 26.228 -61.599 1 31.829 473 SER A C 1
ATOM 2418 O O . SER A 1 331 ? -25.099 25.31 -62.403 1 27.523 473 SER A O 1
ATOM 2421 N N . ARG A 1 332 ? -24.225 27.072 -61.268 1 36.051 474 ARG A N 1
ATOM 2422 C CA . ARG A 1 332 ? -22.803 26.854 -61.528 1 25.178 474 ARG A CA 1
ATOM 2423 C C . ARG A 1 332 ? -22.503 26.611 -63.01 1 28.803 474 ARG A C 1
ATOM 2424 O O . ARG A 1 332 ? -21.875 25.608 -63.361 1 27.434 474 ARG A O 1
ATOM 2432 N N . HIS A 1 333 ? -22.937 27.558 -63.858 1 25.152 475 HIS A N 1
ATOM 2433 C CA . HIS A 1 333 ? -22.555 27.634 -65.263 1 28.553 475 HIS A CA 1
ATOM 2434 C C . HIS A 1 333 ? -22.88 29.047 -65.756 1 39.456 475 HIS A C 1
ATOM 2435 O O . HIS A 1 333 ? -23.582 29.799 -65.081 1 34.513 475 HIS A O 1
ATOM 2442 N N . GLN A 1 334 ? -22.364 29.41 -66.934 1 41.837 476 GLN A N 1
ATOM 2443 C CA . GLN A 1 334 ? -22.439 30.782 -67.414 1 48.783 476 GLN A CA 1
ATOM 2444 C C . GLN A 1 334 ? -23.89 31.238 -67.571 1 36.355 476 GLN A C 1
ATOM 2445 O O . GLN A 1 334 ? -24.187 32.4 -67.321 1 38.567 476 GLN A O 1
ATOM 2451 N N . GLU A 1 335 ? -24.779 30.34 -68.021 1 31.952 477 GLU A N 1
ATOM 2452 C CA . GLU A 1 335 ? -26.163 30.704 -68.303 1 37.83 477 GLU A CA 1
ATOM 2453 C C . GLU A 1 335 ? -27.112 30.218 -67.2 1 28.29 477 GLU A C 1
ATOM 2454 O O . GLU A 1 335 ? -28.286 29.96 -67.462 1 30.668 477 GLU A O 1
ATOM 2460 N N . ALA A 1 336 ? -26.622 30.105 -65.958 1 29.017 478 ALA A N 1
ATOM 2461 C CA . ALA A 1 336 ? -27.463 29.663 -64.85 1 27.24 478 ALA A CA 1
ATOM 2462 C C . ALA A 1 336 ? -28.551 30.691 -64.534 1 28.761 478 ALA A C 1
ATOM 2463 O O . ALA A 1 336 ? -29.702 30.312 -64.34 1 30.093 478 ALA A O 1
ATOM 2465 N N . GLU A 1 337 ? -28.193 31.981 -64.487 1 29.953 479 GLU A N 1
ATOM 2466 C CA . GLU A 1 337 ? -29.149 33.037 -64.176 1 39.279 479 GLU A CA 1
ATOM 2467 C C . GLU A 1 337 ? -30.305 33.002 -65.176 1 33.54 479 GLU A C 1
ATOM 2468 O O . GLU A 1 337 ? -31.472 33.044 -64.794 1 33.4 479 GLU A O 1
ATOM 2474 N N . MET A 1 338 ? -29.967 32.92 -66.465 1 32.082 480 MET A N 1
ATOM 2475 C CA . MET A 1 338 ? -30.959 32.891 -67.527 1 30.082 480 MET A CA 1
ATOM 2476 C C . MET A 1 338 ? -31.875 31.674 -67.374 1 34.871 480 MET A C 1
ATOM 2477 O O . MET A 1 338 ? -33.06 31.759 -67.69 1 33.792 480 MET A O 1
ATOM 2482 N N . ALA A 1 339 ? -31.326 30.545 -66.898 1 29.374 481 ALA A N 1
ATOM 2483 C CA . ALA A 1 339 ? -32.103 29.328 -66.716 1 29.422 481 ALA A CA 1
ATOM 2484 C C . ALA A 1 339 ? -33.069 29.475 -65.537 1 29.387 481 ALA A C 1
ATOM 2485 O O . ALA A 1 339 ? -34.223 29.071 -65.639 1 26.111 481 ALA A O 1
ATOM 2487 N N . GLN A 1 340 ? -32.6 30.072 -64.434 1 31.441 482 GLN A N 1
ATOM 2488 C CA . GLN A 1 340 ? -33.43 30.335 -63.264 1 30.677 482 GLN A CA 1
ATOM 2489 C C . GLN A 1 340 ? -34.655 31.161 -63.661 1 30.064 482 GLN A C 1
ATOM 2490 O O . GLN A 1 340 ? -35.76 30.88 -63.199 1 26.952 482 GLN A O 1
ATOM 2496 N N . ASN A 1 341 ? -34.448 32.161 -64.532 1 27.964 483 ASN A N 1
ATOM 2497 C CA . ASN A 1 341 ? -35.519 33.01 -65.033 1 32.061 483 ASN A CA 1
ATOM 2498 C C . ASN A 1 341 ? -36.434 32.233 -65.977 1 33.6 483 ASN A C 1
ATOM 2499 O O . ASN A 1 341 ? -37.646 32.424 -65.949 1 29.306 483 ASN A O 1
ATOM 2504 N N . ALA A 1 342 ? -35.841 31.391 -66.829 1 26.894 484 ALA A N 1
ATOM 2505 C CA . ALA A 1 342 ? -36.579 30.654 -67.84 1 28.468 484 ALA A CA 1
ATOM 2506 C C . ALA A 1 342 ? -37.582 29.697 -67.2 1 25.789 484 ALA A C 1
ATOM 2507 O O . ALA A 1 342 ? -38.645 29.47 -67.765 1 30.536 484 ALA A O 1
ATOM 2509 N N . VAL A 1 343 ? -37.252 29.133 -66.032 1 27.059 485 VAL A N 1
ATOM 2510 C CA . VAL A 1 343 ? -38.171 28.232 -65.351 1 27.808 485 VAL A CA 1
ATOM 2511 C C . VAL A 1 343 ? -39.453 28.992 -64.999 1 25.481 485 VAL A C 1
ATOM 2512 O O . VAL A 1 343 ? -40.551 28.458 -65.142 1 26.37 485 VAL A O 1
ATOM 2516 N N . ARG A 1 344 ? -39.316 30.247 -64.559 1 23.979 486 ARG A N 1
ATOM 2517 C CA . ARG A 1 344 ? -40.466 31.077 -64.232 1 28.661 486 ARG A CA 1
ATOM 2518 C C . ARG A 1 344 ? -41.211 31.458 -65.51 1 31.189 486 ARG A C 1
ATOM 2519 O O . ARG A 1 344 ? -42.431 31.334 -65.575 1 33.602 486 ARG A O 1
ATOM 2527 N N . LEU A 1 345 ? -40.471 31.918 -66.527 1 32.409 487 LEU A N 1
ATOM 2528 C CA . LEU A 1 345 ? -41.063 32.409 -67.764 1 30.203 487 LEU A CA 1
ATOM 2529 C C . LEU A 1 345 ? -41.811 31.3 -68.505 1 31.669 487 LEU A C 1
ATOM 2530 O O . LEU A 1 345 ? -42.758 31.596 -69.223 1 32.231 487 LEU A O 1
ATOM 2535 N N . HIS A 1 346 ? -41.422 30.031 -68.325 1 32.679 488 HIS A N 1
ATOM 2536 C CA . HIS A 1 346 ? -42.143 28.929 -68.952 1 31.323 488 HIS A CA 1
ATOM 2537 C C . HIS A 1 346 ? -43.172 28.305 -68.009 1 28.178 488 HIS A C 1
ATOM 2538 O O . HIS A 1 346 ? -43.517 27.141 -68.195 1 30.133 488 HIS A O 1
ATOM 2545 N N . TYR A 1 347 ? -43.625 29.08 -67.005 1 30.72 489 TYR A N 1
ATOM 2546 C CA . TYR A 1 347 ? -44.744 28.776 -66.117 1 28.194 489 TYR A CA 1
ATOM 2547 C C . TYR A 1 347 ? -44.469 27.562 -65.231 1 25.744 489 TYR A C 1
ATOM 2548 O O . TYR A 1 347 ? -45.391 26.807 -64.922 1 24.265 489 TYR A O 1
ATOM 2557 N N . GLY A 1 348 ? -43.227 27.437 -64.745 1 27.584 490 GLY A N 1
ATOM 2558 C CA . GLY A 1 348 ? -42.785 26.255 -64.015 1 26.557 490 GLY A CA 1
ATOM 2559 C C . GLY A 1 348 ? -42.908 26.365 -62.492 1 25.78 490 GLY A C 1
ATOM 2560 O O . GLY A 1 348 ? -42.907 25.342 -61.81 1 26.736 490 GLY A O 1
ATOM 2561 N N . LEU A 1 349 ? -43 27.586 -61.943 1 26.355 491 LEU A N 1
ATOM 2562 C CA . LEU A 1 349 ? -42.891 27.768 -60.502 1 27.536 491 LEU A CA 1
ATOM 2563 C C . LEU A 1 349 ? -44.053 27.098 -59.765 1 24.509 491 LEU A C 1
ATOM 2564 O O . LEU A 1 349 ? -43.832 26.474 -58.734 1 27.452 491 LEU A O 1
ATOM 2569 N N . PRO A 1 350 ? -45.323 27.204 -60.222 1 23.563 492 PRO A N 1
ATOM 2570 C CA . PRO A 1 350 ? -46.431 26.524 -59.548 1 22.465 492 PRO A CA 1
ATOM 2571 C C . PRO A 1 350 ? -46.285 25.009 -59.433 1 23.318 492 PRO A C 1
ATOM 2572 O O . PRO A 1 350 ? -46.554 24.45 -58.372 1 26.471 492 PRO A O 1
ATOM 2576 N N . VAL A 1 351 ? -45.862 24.346 -60.52 1 28.71 493 VAL A N 1
ATOM 2577 C CA . VAL A 1 351 ? -45.765 22.891 -60.526 1 28.535 493 VAL A CA 1
ATOM 2578 C C . VAL A 1 351 ? -44.607 22.462 -59.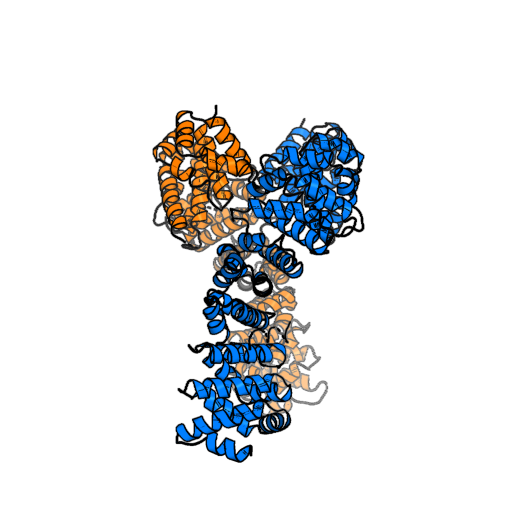624 1 24.907 493 VAL A C 1
ATOM 2579 O O . VAL A 1 351 ? -44.716 21.447 -58.946 1 30.14 493 VAL A O 1
ATOM 2583 N N . VAL A 1 352 ? -43.52 23.242 -59.585 1 25.487 494 VAL A N 1
ATOM 2584 C CA . VAL A 1 352 ? -42.379 22.917 -58.743 1 24.553 494 VAL A CA 1
ATOM 2585 C C . VAL A 1 352 ? -42.802 22.909 -57.27 1 24.902 494 VAL A C 1
ATOM 2586 O O . VAL A 1 352 ? -42.438 22.002 -56.528 1 26.827 494 VAL A O 1
ATOM 2590 N N . VAL A 1 353 ? -43.599 23.891 -56.835 1 27.132 495 VAL A N 1
ATOM 2591 C CA . VAL A 1 353 ? -44.066 23.915 -55.453 1 23.838 495 VAL A CA 1
ATOM 2592 C C . VAL A 1 353 ? -45.041 22.761 -55.209 1 22.061 495 VAL A C 1
ATOM 2593 O O . VAL A 1 353 ? -45.034 22.164 -54.139 1 28.871 495 VAL A O 1
ATOM 2597 N N . LYS A 1 354 ? -45.873 22.428 -56.201 1 26.21 496 LYS A N 1
ATOM 2598 C CA . LYS A 1 354 ? -46.848 21.355 -56.057 1 31.406 496 LYS A CA 1
ATOM 2599 C C . LYS A 1 354 ? -46.167 20.032 -55.703 1 22.894 496 LYS A C 1
ATOM 2600 O O . LYS A 1 354 ? -46.703 19.264 -54.908 1 18.268 496 LYS A O 1
ATOM 2606 N N . LEU A 1 355 ? -44.98 19.784 -56.273 1 27.194 497 LEU A N 1
ATOM 2607 C CA . LEU A 1 355 ? -44.279 18.516 -56.115 1 25.067 497 LEU A CA 1
ATOM 2608 C C . LEU A 1 355 ? -43.729 18.32 -54.7 1 22.997 497 LEU A C 1
ATOM 2609 O O . LEU A 1 355 ? -43.33 17.204 -54.372 1 21.203 497 LEU A O 1
ATOM 2614 N N . LEU A 1 356 ? -43.721 19.376 -53.869 1 27.173 498 LEU A N 1
ATOM 2615 C CA . LEU A 1 356 ? -43.368 19.271 -52.456 1 22.862 498 LEU A CA 1
ATOM 2616 C C . LEU A 1 356 ? -44.444 18.536 -51.648 1 22.263 498 LEU A C 1
ATOM 2617 O O . LEU A 1 356 ? -44.182 18.151 -50.51 1 21.05 498 LEU A O 1
ATOM 2622 N N . HIS A 1 357 ? -45.654 18.393 -52.212 1 23.858 499 HIS A N 1
ATOM 2623 C CA . HIS A 1 357 ? -46.803 17.867 -51.491 1 26.857 499 HIS A CA 1
ATOM 2624 C C . HIS A 1 357 ? -47.085 16.413 -51.861 1 23.55 499 HIS A C 1
ATOM 2625 O O . HIS A 1 357 ? -46.7 15.948 -52.929 1 25.045 499 HIS A O 1
ATOM 2632 N N . PRO A 1 358 ? -47.831 15.67 -51.018 1 25.202 500 PRO A N 1
ATOM 2633 C CA . PRO A 1 358 ? -48.266 14.321 -51.372 1 32.967 500 PRO A CA 1
ATOM 2634 C C . PRO A 1 358 ? -48.987 14.34 -52.719 1 26.434 500 PRO A C 1
ATOM 2635 O O . PRO A 1 358 ? -49.638 15.326 -53.05 1 24.782 500 PRO A O 1
ATOM 2639 N N . PRO A 1 359 ? -48.936 13.256 -53.527 1 27.413 501 PRO A N 1
ATOM 2640 C CA . PRO A 1 359 ? -48.314 11.988 -53.12 1 28.792 501 PRO A CA 1
ATOM 2641 C C . PRO A 1 359 ? -46.831 11.749 -53.423 1 26.125 501 PRO A C 1
ATOM 2642 O O . PRO A 1 359 ? -46.38 10.605 -53.411 1 24.354 501 PRO A O 1
ATOM 2646 N N . SER A 1 360 ? -46.068 12.829 -53.634 1 26.43 502 SER A N 1
ATOM 2647 C CA . SER A 1 360 ? -44.641 12.748 -53.935 1 27.33 502 SER A CA 1
ATOM 2648 C C . SER A 1 360 ? -43.885 11.95 -52.869 1 27.271 502 SER A C 1
ATOM 2649 O O . SER A 1 360 ? -44.055 12.182 -51.674 1 31.038 502 SER A O 1
ATOM 2652 N N . HIS A 1 361 ? -43.014 11.039 -53.32 1 26.225 503 HIS A N 1
ATOM 2653 C CA . HIS A 1 361 ? -42.153 10.248 -52.449 1 23.351 503 HIS A CA 1
ATOM 2654 C C . HIS A 1 361 ? -40.854 11.009 -52.183 1 23.535 503 HIS A C 1
ATOM 2655 O O . HIS A 1 361 ? -40.606 12.06 -52.772 1 28.671 503 HIS A O 1
ATOM 2662 N N . TRP A 1 362 ? -40.007 10.463 -51.302 1 27.43 504 TRP A N 1
ATOM 2663 C CA . TRP A 1 362 ? -38.879 11.215 -50.772 1 29.482 504 TRP A CA 1
ATOM 2664 C C . TRP A 1 362 ? -37.833 11.568 -51.835 1 29.194 504 TRP A C 1
ATOM 2665 O O . TRP A 1 362 ? -37.276 12.665 -51.794 1 34.153 504 TRP A O 1
ATOM 2676 N N . PRO A 1 363 ? -37.484 10.686 -52.799 1 30.14 505 PRO A N 1
ATOM 2677 C CA . PRO A 1 363 ? -36.505 11.057 -53.824 1 28.353 505 PRO A CA 1
ATOM 2678 C C . PRO A 1 363 ? -36.901 12.314 -54.602 1 30.381 505 PRO A C 1
ATOM 2679 O O . PRO A 1 363 ? -36.069 13.186 -54.834 1 31.364 505 PRO A O 1
ATOM 2683 N N . LEU A 1 364 ? -38.187 12.421 -54.961 1 28.372 506 LEU A N 1
ATOM 2684 C CA . LEU A 1 364 ? -38.693 13.562 -55.708 1 25.62 506 LEU A CA 1
ATOM 2685 C C . LEU A 1 364 ? -38.718 14.821 -54.833 1 23.5 506 LEU A C 1
ATOM 2686 O O . LEU A 1 364 ? -38.39 15.898 -55.32 1 24.594 506 LEU A O 1
ATOM 2691 N N . ILE A 1 365 ? -39.105 14.704 -53.554 1 24.51 507 ILE A N 1
ATOM 2692 C CA . ILE A 1 365 ? -39.145 15.86 -52.668 1 22.758 507 ILE A CA 1
ATOM 2693 C C . ILE A 1 365 ? -37.733 16.428 -52.502 1 25.307 507 ILE A C 1
ATOM 2694 O O . ILE A 1 365 ? -37.524 17.636 -52.63 1 26.233 507 ILE A O 1
ATOM 2699 N N . LYS A 1 366 ? -36.751 15.549 -52.29 1 28.148 508 LYS A N 1
ATOM 2700 C CA . LYS A 1 366 ? -35.372 15.978 -52.118 1 28.23 508 LYS A CA 1
ATOM 2701 C C . LYS A 1 366 ? -34.91 16.791 -53.329 1 25.06 508 LYS A C 1
ATOM 2702 O O . LYS A 1 366 ? -34.316 17.853 -53.17 1 21.263 508 LYS A O 1
ATOM 2708 N N . ALA A 1 367 ? -35.204 16.299 -54.54 1 24.829 509 ALA A N 1
ATOM 2709 C CA . ALA A 1 367 ? -34.779 16.948 -55.77 1 21.253 509 ALA A CA 1
ATOM 2710 C C . ALA A 1 367 ? -35.472 18.297 -55.939 1 23.492 509 ALA A C 1
ATOM 2711 O O . ALA A 1 367 ? -34.824 19.262 -56.343 1 22.26 509 ALA A O 1
ATOM 2713 N N . THR A 1 368 ? -36.779 18.347 -55.626 1 22.819 510 THR A N 1
ATOM 2714 C CA . THR A 1 368 ? -37.591 19.547 -55.782 1 21.233 510 THR A CA 1
ATOM 2715 C C . THR A 1 368 ? -37.083 20.653 -54.853 1 18.463 510 THR A C 1
ATOM 2716 O O . THR A 1 368 ? -37.003 21.806 -55.257 1 19.567 510 THR A O 1
ATOM 2720 N N . VAL A 1 369 ? -36.724 20.305 -53.615 1 21.143 511 VAL A N 1
ATOM 2721 C CA . VAL A 1 369 ? -36.212 21.284 -52.668 1 25.465 511 VAL A CA 1
ATOM 2722 C C . VAL A 1 369 ? -34.904 21.892 -53.192 1 28.111 511 VAL A C 1
ATOM 2723 O O . VAL A 1 369 ? -34.719 23.107 -53.14 1 20.809 511 VAL A O 1
ATOM 2727 N N . GLY A 1 370 ? -34.003 21.043 -53.7 1 26.882 512 GLY A N 1
ATOM 2728 C CA . GLY A 1 370 ? -32.755 21.492 -54.301 1 26.4 512 GLY A CA 1
ATOM 2729 C C . GLY A 1 370 ? -32.981 22.459 -55.463 1 25.762 512 GLY A C 1
ATOM 2730 O O . GLY A 1 370 ? -32.286 23.472 -55.577 1 24.343 512 GLY A O 1
ATOM 2731 N N . LEU A 1 371 ? -33.959 22.14 -56.32 1 20.179 513 LEU A N 1
ATOM 2732 C CA . LEU A 1 371 ? -34.316 23.004 -57.434 1 22.857 513 LEU A CA 1
ATOM 2733 C C . LEU A 1 371 ? -34.826 24.353 -56.91 1 26.262 513 LEU A C 1
ATOM 2734 O O . LEU A 1 371 ? -34.409 25.395 -57.404 1 24.601 513 LEU A O 1
ATOM 2739 N N . ILE A 1 372 ? -35.7 24.353 -55.894 1 23.372 514 ILE A N 1
ATOM 2740 C CA . ILE A 1 372 ? -36.23 25.602 -55.358 1 21.591 514 ILE A CA 1
ATOM 2741 C C . ILE A 1 372 ? -35.089 26.446 -54.786 1 21.182 514 ILE A C 1
ATOM 2742 O O . ILE A 1 372 ? -35.075 27.664 -54.934 1 23.215 514 ILE A O 1
ATOM 2747 N N . ARG A 1 373 ? -34.138 25.795 -54.111 1 24.352 515 ARG A N 1
ATOM 2748 C CA . ARG A 1 373 ? -32.965 26.473 -53.577 1 29.352 515 ARG A CA 1
ATOM 2749 C C . ARG A 1 373 ? -32.241 27.24 -54.684 1 27.175 515 ARG A C 1
ATOM 2750 O O . ARG A 1 373 ? -31.878 28.396 -54.487 1 28.845 515 ARG A O 1
ATOM 2758 N N . ASN A 1 374 ? -32.062 26.614 -55.855 1 26.474 516 ASN A N 1
ATOM 2759 C CA . ASN A 1 374 ? -31.4 27.269 -56.976 1 23.184 516 ASN A CA 1
ATOM 2760 C C . ASN A 1 374 ? -32.271 28.377 -57.569 1 25.536 516 ASN A C 1
ATOM 2761 O O . ASN A 1 374 ? -31.762 29.444 -57.904 1 23.887 516 ASN A O 1
ATOM 2766 N N . LEU A 1 375 ? -33.579 28.127 -57.709 1 20.788 517 LEU A N 1
ATOM 2767 C CA . LEU A 1 375 ? -34.505 29.107 -58.256 1 21.015 517 LEU A CA 1
ATOM 2768 C C . LEU A 1 375 ? -34.461 30.393 -57.432 1 25.676 517 LEU A C 1
ATOM 2769 O O . LEU A 1 375 ? -34.519 31.493 -57.984 1 24.757 517 LEU A O 1
ATOM 2774 N N . ALA A 1 376 ? -34.344 30.238 -56.108 1 23.802 518 ALA A N 1
ATOM 2775 C CA . ALA A 1 376 ? -34.321 31.362 -55.186 1 24.575 518 ALA A CA 1
ATOM 2776 C C . ALA A 1 376 ? -33.051 32.212 -55.305 1 31.994 518 ALA A C 1
ATOM 2777 O O . ALA A 1 376 ? -32.996 33.27 -54.688 1 36.059 518 ALA A O 1
ATOM 2779 N N . LEU A 1 377 ? -32.026 31.767 -56.054 1 33.662 519 LEU A N 1
ATOM 2780 C CA . LEU A 1 377 ? -30.834 32.581 -56.285 1 27.638 519 LEU A CA 1
ATOM 2781 C C . LEU A 1 377 ? -31.175 33.818 -57.121 1 32.512 519 LEU A C 1
ATOM 2782 O O . LEU A 1 377 ? -30.489 34.837 -57.015 1 26.753 519 LEU A O 1
ATOM 2787 N N . CYS A 1 378 ? -32.214 33.694 -57.962 1 29.204 520 CYS A N 1
ATOM 2788 C CA . CYS A 1 378 ? -32.699 34.75 -58.839 1 29.053 520 CYS A CA 1
ATOM 2789 C C . CYS A 1 378 ? -33.77 35.565 -58.117 1 27.962 520 CYS A C 1
ATOM 2790 O O . CYS A 1 378 ? -34.843 35.052 -57.816 1 26.993 520 CYS A O 1
ATOM 2793 N N . PRO A 1 379 ? -33.514 36.856 -57.809 1 37.749 521 PRO A N 1
ATOM 2794 C CA . PRO A 1 379 ? -34.474 37.682 -57.072 1 31.854 521 PRO A CA 1
ATOM 2795 C C . PRO A 1 379 ? -35.885 37.788 -57.651 1 30.348 521 PRO A C 1
ATOM 2796 O O . PRO A 1 379 ? -36.84 37.964 -56.902 1 29.102 521 PRO A O 1
ATOM 2800 N N . ALA A 1 380 ? -36.015 37.659 -58.978 1 28.584 522 ALA A N 1
ATOM 2801 C CA . ALA A 1 380 ? -37.309 37.715 -59.641 1 33.669 522 ALA A CA 1
ATOM 2802 C C . ALA A 1 380 ? -38.175 36.497 -59.31 1 33.175 522 ALA A C 1
ATOM 2803 O O . ALA A 1 380 ? -39.355 36.488 -59.654 1 32.078 522 ALA A O 1
ATOM 2805 N N . ASN A 1 381 ? -37.593 35.477 -58.655 1 30.911 523 ASN A N 1
ATOM 2806 C CA . ASN A 1 381 ? -38.314 34.278 -58.243 1 31.009 523 ASN A CA 1
ATOM 2807 C C . ASN A 1 381 ? -38.696 34.32 -56.759 1 27.668 523 ASN A C 1
ATOM 2808 O O . ASN A 1 381 ? -39.447 33.457 -56.309 1 31.228 523 ASN A O 1
ATOM 2813 N N . HIS A 1 382 ? -38.216 35.323 -56.003 1 29.675 524 HIS A N 1
ATOM 2814 C CA . HIS A 1 382 ? -38.475 35.407 -54.568 1 33.381 524 HIS A CA 1
ATOM 2815 C C . HIS A 1 382 ? -39.965 35.582 -54.273 1 32.236 524 HIS A C 1
ATOM 2816 O O . HIS A 1 382 ? -40.516 34.868 -53.431 1 37.283 524 HIS A O 1
ATOM 2823 N N . ALA A 1 383 ? -40.607 36.54 -54.958 1 25.16 525 ALA A N 1
ATOM 2824 C CA . ALA A 1 383 ? -42.016 36.829 -54.728 1 33.262 525 ALA A CA 1
ATOM 2825 C C . ALA A 1 383 ? -42.91 35.709 -55.277 1 33.646 525 ALA A C 1
ATOM 2826 O O . ALA A 1 383 ? -43.781 35.235 -54.556 1 28.473 525 ALA A O 1
ATOM 2828 N N . PRO A 1 384 ? -42.762 35.235 -56.541 1 25.994 526 PRO A N 1
ATOM 2829 C CA . PRO A 1 384 ? -43.604 34.147 -57.037 1 24.296 526 PRO A CA 1
ATOM 2830 C C . PRO A 1 384 ? -43.487 32.885 -56.191 1 22.557 526 PRO A C 1
ATOM 2831 O O . PRO A 1 384 ? -44.486 32.216 -55.948 1 27.275 526 PRO A O 1
ATOM 2835 N N . LEU A 1 385 ? -42.275 32.555 -55.734 1 23.403 527 LEU A N 1
ATOM 2836 C CA . LEU A 1 385 ? -42.106 31.382 -54.888 1 27.751 527 LEU A CA 1
ATOM 2837 C C . LEU A 1 385 ? -42.889 31.574 -53.585 1 31.912 527 LEU A C 1
ATOM 2838 O O . LEU A 1 385 ? -43.493 30.624 -53.098 1 31.915 527 LEU A O 1
ATOM 2843 N N . ARG A 1 386 ? -42.888 32.796 -53.03 1 32.552 528 ARG A N 1
ATOM 2844 C CA . ARG A 1 386 ? -43.62 33.091 -51.805 1 28.134 528 ARG A CA 1
ATOM 2845 C C . ARG A 1 386 ? -45.127 32.94 -52.035 1 24.68 528 ARG A C 1
ATOM 2846 O O . ARG A 1 386 ? -45.823 32.279 -51.266 1 22.706 528 ARG A O 1
ATOM 2854 N N . GLU A 1 387 ? -45.624 33.577 -53.097 1 22.219 529 GLU A N 1
ATOM 2855 C CA . GLU A 1 387 ? -47.043 33.616 -53.413 1 25.926 529 GLU A CA 1
ATOM 2856 C C . GLU A 1 387 ? -47.577 32.213 -53.7 1 23.099 529 GLU A C 1
ATOM 2857 O O . GLU A 1 387 ? -48.745 31.945 -53.441 1 26.289 529 GLU A O 1
ATOM 2863 N N . GLN A 1 388 ? -46.726 31.32 -54.227 1 22.649 530 GLN A N 1
ATOM 2864 C CA . GLN A 1 388 ? -47.157 29.978 -54.594 1 24.242 530 GLN A CA 1
ATOM 2865 C C . GLN A 1 388 ? -47.116 29.014 -53.406 1 19.928 530 GLN A C 1
ATOM 2866 O O . GLN A 1 388 ? -47.431 27.837 -53.571 1 22.917 530 GLN A O 1
ATOM 2872 N N . GLY A 1 389 ? -46.704 29.492 -52.226 1 19.275 531 GLY A N 1
ATOM 2873 C CA . GLY A 1 389 ? -46.823 28.724 -50.993 1 19.728 531 GLY A CA 1
ATOM 2874 C C . GLY A 1 389 ? -45.597 27.866 -50.673 1 18.455 531 GLY A C 1
ATOM 2875 O O . GLY A 1 389 ? -45.722 26.876 -49.958 1 20.429 531 GLY A O 1
ATOM 2876 N N . ALA A 1 390 ? -44.405 28.256 -51.144 1 23.152 532 ALA A N 1
ATOM 2877 C CA . ALA A 1 390 ? -43.218 27.427 -50.969 1 23.299 532 ALA A CA 1
ATOM 2878 C C . ALA A 1 390 ? -42.727 27.439 -49.522 1 18.801 532 ALA A C 1
ATOM 2879 O O . ALA A 1 390 ? -42.305 26.403 -49.02 1 28.637 532 ALA A O 1
ATOM 2881 N N . ILE A 1 391 ? -42.792 28.596 -48.848 1 18.783 533 ILE A N 1
ATOM 2882 C CA . ILE A 1 391 ? -42.179 28.754 -47.535 1 21.673 533 ILE A CA 1
ATOM 2883 C C . ILE A 1 391 ? -42.896 27.885 -46.496 1 19.487 533 ILE A C 1
ATOM 2884 O O . ILE A 1 391 ? -42.239 27.118 -45.798 1 21.515 533 ILE A O 1
ATOM 2889 N N . PRO A 1 392 ? -44.238 27.951 -46.319 1 22.639 534 PRO A N 1
ATOM 2890 C CA . PRO A 1 392 ? -44.894 27.106 -45.319 1 21.909 534 PRO A CA 1
ATOM 2891 C C . PRO A 1 392 ? -44.649 25.61 -45.514 1 17.758 534 PRO A C 1
ATOM 2892 O O . PRO A 1 392 ? -44.455 24.884 -44.546 1 15.347 534 PRO A O 1
ATOM 2896 N N . ARG A 1 393 ? -44.617 25.15 -46.766 1 19.419 535 ARG A N 1
ATOM 2897 C CA . ARG A 1 393 ? -44.415 23.735 -47.033 1 20.643 535 ARG A CA 1
ATOM 2898 C C . ARG A 1 393 ? -42.973 23.317 -46.726 1 25.146 535 ARG A C 1
ATOM 2899 O O . ARG A 1 393 ? -42.755 22.231 -46.194 1 25.367 535 ARG A O 1
ATOM 2907 N N . LEU A 1 394 ? -41.986 24.155 -47.071 1 23.823 536 LEU A N 1
ATOM 2908 C CA . LEU A 1 394 ? -40.593 23.841 -46.775 1 21.933 536 LEU A CA 1
ATOM 2909 C C . LEU A 1 394 ? -40.41 23.736 -45.262 1 21.027 536 LEU A C 1
ATOM 2910 O O . LEU A 1 394 ? -39.686 22.866 -44.78 1 22.116 536 LEU A O 1
ATOM 2915 N N . VAL A 1 395 ? -41.083 24.617 -44.514 1 20.99 537 VAL A N 1
ATOM 2916 C CA . VAL A 1 395 ? -40.976 24.626 -43.064 1 19.824 537 VAL A CA 1
ATOM 2917 C C . VAL A 1 395 ? -41.628 23.373 -42.48 1 18.979 537 VAL A C 1
ATOM 2918 O O . VAL A 1 395 ? -41.075 22.779 -41.56 1 20.642 537 VAL A O 1
ATOM 2922 N N . GLN A 1 396 ? -42.788 22.959 -43.008 1 21.32 538 GLN A N 1
ATOM 2923 C CA . GLN A 1 396 ? -43.453 21.76 -42.515 1 22.386 538 GLN A CA 1
ATOM 2924 C C . GLN A 1 396 ? -42.585 20.53 -42.776 1 23.391 538 GLN A C 1
ATOM 2925 O O . GLN A 1 396 ? -42.459 19.668 -41.907 1 18.727 538 GLN A O 1
ATOM 2931 N N . LEU A 1 397 ? -42 20.457 -43.977 1 21.576 539 LEU A N 1
ATOM 2932 C CA . LEU A 1 397 ? -41.081 19.385 -44.329 1 24.926 539 LEU A CA 1
ATOM 2933 C C . LEU A 1 397 ? -39.912 19.348 -43.346 1 22.952 539 LEU A C 1
ATOM 2934 O O . LEU A 1 397 ? -39.55 18.28 -42.859 1 26.376 539 LEU A O 1
ATOM 2939 N N . LEU A 1 398 ? -39.325 20.519 -43.068 1 21.168 540 LEU A N 1
ATOM 2940 C CA . LEU A 1 398 ? -38.17 20.637 -42.189 1 19.349 540 LEU A CA 1
ATOM 2941 C C . LEU A 1 398 ? -38.516 20.201 -40.764 1 22.961 540 LEU A C 1
ATOM 2942 O O . LEU A 1 398 ? -37.763 19.446 -40.156 1 30.631 540 LEU A O 1
ATOM 2947 N N . VAL A 1 399 ? -39.637 20.703 -40.225 1 31.414 541 VAL A N 1
ATOM 2948 C CA . VAL A 1 399 ? -40.028 20.45 -38.846 1 25.356 541 VAL A CA 1
ATOM 2949 C C . VAL A 1 399 ? -40.196 18.948 -38.631 1 23.919 541 VAL A C 1
ATOM 2950 O O . VAL A 1 399 ? -39.677 18.41 -37.663 1 33.998 541 VAL A O 1
ATOM 2954 N N . ARG A 1 400 ? -40.893 18.273 -39.547 1 23.273 542 ARG A N 1
ATOM 2955 C CA . ARG A 1 400 ? -41.165 16.854 -39.388 1 28.15 542 ARG A CA 1
ATOM 2956 C C . ARG A 1 400 ? -39.886 16.039 -39.589 1 33.935 542 ARG A C 1
ATOM 2957 O O . ARG A 1 400 ? -39.664 15.07 -38.862 1 26.55 542 ARG A O 1
ATOM 2965 N N . ALA A 1 401 ? -39.056 16.425 -40.572 1 35.611 543 ALA A N 1
ATOM 2966 C CA . ALA A 1 401 ? -37.802 15.734 -40.839 1 31.926 543 ALA A CA 1
ATOM 2967 C C . ALA A 1 401 ? -36.885 15.792 -39.62 1 29.586 543 ALA A C 1
ATOM 2968 O O . ALA A 1 401 ? -36.254 14.794 -39.278 1 32.457 543 ALA A O 1
ATOM 2970 N N . HIS A 1 402 ? -36.818 16.957 -38.966 1 28.766 544 HIS A N 1
ATOM 2971 C CA . HIS A 1 402 ? -35.997 17.114 -37.774 1 34.841 544 HIS A CA 1
ATOM 2972 C C . HIS A 1 402 ? -36.487 16.197 -36.649 1 33.783 544 HIS A C 1
ATOM 2973 O O . HIS A 1 402 ? -35.678 15.547 -35.995 1 33.564 544 HIS A O 1
ATOM 2980 N N . GLN A 1 403 ? -37.81 16.153 -36.431 1 35.337 545 GLN A N 1
ATOM 2981 C CA . GLN A 1 403 ? -38.41 15.295 -35.418 1 38.99 545 GLN A CA 1
ATOM 2982 C C . GLN A 1 403 ? -38.01 13.842 -35.662 1 37.598 545 GLN A C 1
ATOM 2983 O O . GLN A 1 403 ? -37.613 13.133 -34.741 1 35.253 545 GLN A O 1
ATOM 2989 N N . ASP A 1 404 ? -38.125 13.409 -36.921 1 34.23 546 ASP A N 1
ATOM 2990 C CA . ASP A 1 404 ? -37.815 12.043 -37.305 1 34.97 546 ASP A CA 1
ATOM 2991 C C . ASP A 1 404 ? -36.358 11.701 -36.972 1 36.147 546 ASP A C 1
ATOM 2992 O O . ASP A 1 404 ? -36.086 10.566 -36.59 1 47.761 546 ASP A O 1
ATOM 2997 N N . THR A 1 405 ? -35.426 12.663 -37.105 1 38.047 547 THR A N 1
ATOM 2998 C CA . THR A 1 405 ? -34.018 12.407 -36.806 1 31.744 547 THR A CA 1
ATOM 2999 C C . THR A 1 405 ? -33.815 12.32 -35.293 1 39.659 547 THR A C 1
ATOM 3000 O O . THR A 1 405 ? -33.018 11.506 -34.835 1 45.919 547 THR A O 1
ATOM 3004 N N . GLN A 1 406 ? -34.533 13.157 -34.53 1 40.149 548 GLN A N 1
ATOM 3005 C CA . GLN A 1 406 ? -34.381 13.216 -33.083 1 44.489 548 GLN A CA 1
ATOM 3006 C C . GLN A 1 406 ? -34.954 11.973 -32.404 1 49.484 548 GLN A C 1
ATOM 3007 O O . GLN A 1 406 ? -34.506 11.624 -31.314 1 65.754 548 GLN A O 1
ATOM 3013 N N . ARG A 1 407 ? -35.933 11.31 -33.035 1 50.247 549 ARG A N 1
ATOM 3014 C CA . ARG A 1 407 ? -36.509 10.097 -32.473 1 61.122 549 ARG A CA 1
ATOM 3015 C C . ARG A 1 407 ? -35.574 8.912 -32.704 1 72.031 549 ARG A C 1
ATOM 3016 O O . ARG A 1 407 ? -35.346 8.13 -31.785 1 79.659 549 ARG A O 1
ATOM 3024 N N . ARG A 1 408 ? -35.019 8.809 -33.921 1 86.494 550 ARG A N 1
ATOM 3025 C CA . ARG A 1 408 ? -34.161 7.702 -34.324 1 82.772 550 ARG A CA 1
ATOM 3026 C C . ARG A 1 408 ? -32.795 7.767 -33.612 1 78.287 550 ARG A C 1
ATOM 3027 O O . ARG A 1 408 ? -32.152 8.836 -33.681 1 99.164 550 ARG A O 1
ATOM 3029 N N . PHE A 1 418 ? -32.936 4.542 -43.544 1 94.398 560 PHE A N 1
ATOM 3030 C CA . PHE A 1 418 ? -33.168 5.388 -44.747 1 94.011 560 PHE A CA 1
ATOM 3031 C C . PHE A 1 418 ? -34.605 5.183 -45.225 1 105.837 560 PHE A C 1
ATOM 3032 O O . PHE A 1 418 ? -34.932 4.144 -45.794 1 103.806 560 PHE A O 1
ATOM 3034 N N . VAL A 1 419 ? -35.446 6.211 -45.052 1 115.643 561 VAL A N 1
ATOM 3035 C CA . VAL A 1 419 ? -36.847 6.175 -45.448 1 99.083 561 VAL A CA 1
ATOM 3036 C C . VAL A 1 419 ? -36.951 6.395 -46.961 1 92.605 561 VAL A C 1
ATOM 3037 O O . VAL A 1 419 ? -36.714 7.501 -47.444 1 88.06 561 VAL A O 1
ATOM 3041 N N . GLU A 1 420 ? -37.307 5.331 -47.695 1 95.056 562 GLU A N 1
ATOM 3042 C CA . GLU A 1 420 ? -37.407 5.359 -49.15 1 103.316 562 GLU A CA 1
ATOM 3043 C C . GLU A 1 420 ? -36.063 5.758 -49.766 1 117.245 562 GLU A C 1
ATOM 3044 O O . GLU A 1 420 ? -36.028 6.523 -50.728 1 72.417 562 GLU A O 1
ATOM 3050 N N . GLY A 1 421 ? -34.967 5.226 -49.203 1 124.005 563 GLY A N 1
ATOM 3051 C CA . GLY A 1 421 ? -33.622 5.467 -49.703 1 93.189 563 GLY A CA 1
ATOM 3052 C C . GLY A 1 421 ? -33.059 6.834 -49.306 1 85.924 563 GLY A C 1
ATOM 3053 O O . GLY A 1 421 ? -31.918 7.138 -49.645 1 92.407 563 GLY A O 1
ATOM 3054 N N . VAL A 1 422 ? -33.839 7.654 -48.587 1 66.813 564 VAL A N 1
ATOM 3055 C CA . VAL A 1 422 ? -33.434 9.014 -48.262 1 46.662 564 VAL A CA 1
ATOM 3056 C C . VAL A 1 422 ? -33.364 9.15 -46.743 1 46.547 564 VAL A C 1
ATOM 3057 O O . VAL A 1 422 ? -34.287 8.753 -46.032 1 47.41 564 VAL A O 1
ATOM 3061 N N . ARG A 1 423 ? -32.26 9.725 -46.26 1 43.615 565 ARG A N 1
ATOM 3062 C CA . ARG A 1 423 ? -32.085 10.009 -44.848 1 47.297 565 ARG A CA 1
ATOM 3063 C C . ARG A 1 423 ? -32.763 11.338 -44.532 1 40.656 565 ARG A C 1
ATOM 3064 O O . ARG A 1 423 ? -32.642 12.292 -45.293 1 41.57 565 ARG A O 1
ATOM 3072 N N . MET A 1 424 ? -33.471 11.41 -43.402 1 36.761 566 MET A N 1
ATOM 3073 C CA . MET A 1 424 ? -34.231 12.61 -43.092 1 35.244 566 MET A CA 1
ATOM 3074 C C . MET A 1 424 ? -33.294 13.794 -42.839 1 36.03 566 MET A C 1
ATOM 3075 O O . MET A 1 424 ? -33.714 14.94 -42.989 1 34.861 566 MET A O 1
ATOM 3080 N N . GLU A 1 425 ? -32.022 13.52 -42.511 1 33.438 567 GLU A N 1
ATOM 3081 C CA . GLU A 1 425 ? -31.004 14.557 -42.402 1 30.131 567 GLU A CA 1
ATOM 3082 C C . GLU A 1 425 ? -30.878 15.331 -43.715 1 32.665 567 GLU A C 1
ATOM 3083 O O . GLU A 1 425 ? -30.611 16.53 -43.698 1 37.424 567 GLU A O 1
ATOM 3089 N N . GLU A 1 426 ? -31.054 14.642 -44.852 1 31.764 568 GLU A N 1
ATOM 3090 C CA . GLU A 1 426 ? -30.921 15.257 -46.166 1 38.341 568 GLU A CA 1
ATOM 3091 C C . GLU A 1 426 ? -32.056 16.253 -46.403 1 30.999 568 GLU A C 1
ATOM 3092 O O . GLU A 1 426 ? -31.854 17.275 -47.054 1 24.752 568 GLU A O 1
ATOM 3098 N N . ILE A 1 427 ? -33.24 15.946 -45.862 1 26.893 569 ILE A N 1
ATOM 3099 C CA . ILE A 1 427 ? -34.404 16.811 -45.976 1 27.81 569 ILE A CA 1
ATOM 3100 C C . ILE A 1 427 ? -34.205 18.051 -45.1 1 27.502 569 ILE A C 1
ATOM 3101 O O . ILE A 1 427 ? -34.479 19.167 -45.539 1 25.562 569 ILE A O 1
ATOM 3106 N N . VAL A 1 428 ? -33.689 17.857 -43.879 1 24.945 570 VAL A N 1
ATOM 3107 C CA . VAL A 1 428 ? -33.398 18.958 -42.974 1 27.114 570 VAL A CA 1
ATOM 3108 C C . VAL A 1 428 ? -32.435 19.944 -43.642 1 27.495 570 VAL A C 1
ATOM 3109 O O . VAL A 1 428 ? -32.685 21.145 -43.668 1 29.334 570 VAL A O 1
ATOM 3113 N N . GLU A 1 429 ? -31.33 19.419 -44.178 1 28.383 571 GLU A N 1
ATOM 3114 C CA . GLU A 1 429 ? -30.29 20.22 -44.805 1 27.603 571 GLU A CA 1
ATOM 3115 C C . GLU A 1 429 ? -30.832 20.936 -46.04 1 26.836 571 GLU A C 1
ATOM 3116 O O . GLU A 1 429 ? -30.588 22.129 -46.217 1 23.473 571 GLU A O 1
ATOM 3122 N N . GLY A 1 430 ? -31.552 20.196 -46.894 1 19.442 572 GLY A N 1
ATOM 3123 C CA . GLY A 1 430 ? -32.1 20.753 -48.12 1 18.109 572 GLY A CA 1
ATOM 3124 C C . GLY A 1 430 ? -33.063 21.905 -47.836 1 24.842 572 GLY A C 1
ATOM 3125 O O . GLY A 1 430 ? -32.921 22.988 -48.401 1 21.112 572 GLY A O 1
ATOM 3126 N N . CYS A 1 431 ? -34.038 21.664 -46.95 1 19.788 573 CYS A N 1
ATOM 3127 C CA . CYS A 1 431 ? -35.051 22.654 -46.633 1 20.435 573 CYS A CA 1
ATOM 3128 C C . CYS A 1 431 ? -34.426 23.884 -45.984 1 22.597 573 CYS A C 1
ATOM 3129 O O . CYS A 1 431 ? -34.784 25.006 -46.33 1 24.573 573 CYS A O 1
ATOM 3132 N N . THR A 1 432 ? -33.491 23.675 -45.049 1 28.693 574 THR A N 1
ATOM 3133 C CA . THR A 1 432 ? -32.85 24.795 -44.372 1 28.498 574 THR A CA 1
ATOM 3134 C C . THR A 1 432 ? -32.04 25.59 -45.396 1 26.125 574 THR A C 1
ATOM 3135 O O . THR A 1 432 ? -32.039 26.819 -45.358 1 26.69 574 THR A O 1
ATOM 3139 N N . GLY A 1 433 ? -31.394 24.884 -46.336 1 27.882 575 GLY A N 1
ATOM 3140 C CA . GLY A 1 433 ? -30.641 25.51 -47.416 1 21.738 575 GLY A CA 1
ATOM 3141 C C . GLY A 1 433 ? -31.517 26.382 -48.318 1 22.774 575 GLY A C 1
ATOM 3142 O O . GLY A 1 433 ? -31.132 27.495 -48.675 1 27.837 575 GLY A O 1
ATOM 3143 N N . ALA A 1 434 ? -32.694 25.873 -48.7 1 18.362 576 ALA A N 1
ATOM 3144 C CA . ALA A 1 434 ? -33.618 26.634 -49.525 1 18.123 576 ALA A CA 1
ATOM 3145 C C . ALA A 1 434 ? -34.093 27.876 -48.775 1 19.047 576 ALA A C 1
ATOM 3146 O O . ALA A 1 434 ? -34.23 28.947 -49.362 1 19.585 576 ALA A O 1
ATOM 3148 N N . LEU A 1 435 ? -34.355 27.719 -47.475 1 20.073 577 LEU A N 1
ATOM 3149 C CA . LEU A 1 435 ? -34.844 28.816 -46.66 1 19.548 577 LEU A CA 1
ATOM 3150 C C . LEU A 1 435 ? -33.755 29.874 -46.497 1 23.583 577 LEU A C 1
ATOM 3151 O O . LEU A 1 435 ? -34.053 31.069 -46.515 1 21.066 577 LEU A O 1
ATOM 3156 N N . HIS A 1 436 ? -32.498 29.427 -46.369 1 29.394 578 HIS A N 1
ATOM 3157 C CA . HIS A 1 436 ? -31.345 30.314 -46.296 1 24.619 578 HIS A CA 1
ATOM 3158 C C . HIS A 1 436 ? -31.311 31.241 -47.509 1 23.714 578 HIS A C 1
ATOM 3159 O O . HIS A 1 436 ? -31.045 32.433 -47.366 1 31.959 578 HIS A O 1
ATOM 3166 N N . ILE A 1 437 ? -31.591 30.704 -48.702 1 22.702 579 ILE A N 1
ATOM 3167 C CA . ILE A 1 437 ? -31.548 31.519 -49.907 1 28.466 579 ILE A CA 1
ATOM 3168 C C . ILE A 1 437 ? -32.8 32.4 -49.988 1 29.57 579 ILE A C 1
ATOM 3169 O O . ILE A 1 437 ? -32.685 33.577 -50.322 1 25.965 579 ILE A O 1
ATOM 3174 N N . LEU A 1 438 ? -33.986 31.865 -49.657 1 25.713 580 LEU A N 1
ATOM 3175 C CA . LEU A 1 438 ? -35.211 32.654 -49.715 1 25.7 580 LEU A CA 1
ATOM 3176 C C . LEU A 1 438 ? -35.157 33.831 -48.738 1 26.045 580 LEU A C 1
ATOM 3177 O O . LEU A 1 438 ? -35.725 34.886 -49.022 1 24.018 580 LEU A O 1
ATOM 3182 N N . ALA A 1 439 ? -34.452 33.672 -47.61 1 22.974 581 ALA A N 1
ATOM 3183 C CA . ALA A 1 439 ? -34.389 34.711 -46.591 1 24.99 581 ALA A CA 1
ATOM 3184 C C . ALA A 1 439 ? -33.605 35.95 -47.041 1 24.987 581 ALA A C 1
ATOM 3185 O O . ALA A 1 439 ? -33.421 36.872 -46.253 1 28.769 581 ALA A O 1
ATOM 3187 N N . ARG A 1 440 ? -33.168 36.008 -48.303 1 26.277 582 ARG A N 1
ATOM 3188 C CA . ARG A 1 440 ? -32.526 37.205 -48.827 1 26.324 582 ARG A CA 1
ATOM 3189 C C . ARG A 1 440 ? -33.546 38.323 -49.069 1 29.453 582 ARG A C 1
ATOM 3190 O O . ARG A 1 440 ? -33.163 39.487 -49.179 1 31.838 582 ARG A O 1
ATOM 3198 N N . ASP A 1 441 ? -34.835 37.968 -49.177 1 29.089 583 ASP A N 1
ATOM 3199 C CA . ASP A 1 441 ? -35.915 38.921 -49.401 1 26.976 583 ASP A CA 1
ATOM 3200 C C . ASP A 1 441 ? -36.565 39.294 -48.065 1 30.18 583 ASP A C 1
ATOM 3201 O O . ASP A 1 441 ? -36.789 38.431 -47.218 1 33.745 583 ASP A O 1
ATOM 3206 N N . VAL A 1 442 ? -36.907 40.58 -47.898 1 33.42 584 VAL A N 1
ATOM 3207 C CA . VAL A 1 442 ? -37.434 41.093 -46.639 1 36.552 584 VAL A CA 1
ATOM 3208 C C . VAL A 1 442 ? -38.811 40.492 -46.348 1 26.491 584 VAL A C 1
ATOM 3209 O O . VAL A 1 442 ? -39.1 40.192 -45.196 1 31.402 584 VAL A O 1
ATOM 3213 N N . HIS A 1 443 ? -39.658 40.309 -47.37 1 31.836 585 HIS A N 1
ATOM 3214 C CA . HIS A 1 443 ? -40.999 39.778 -47.154 1 36.729 585 HIS A CA 1
ATOM 3215 C C . HIS A 1 443 ? -40.926 38.296 -46.787 1 32.709 585 HIS A C 1
ATOM 3216 O O . HIS A 1 443 ? -41.694 37.831 -45.95 1 31.971 585 HIS A O 1
ATOM 3223 N N . ASN A 1 444 ? -39.987 37.568 -47.402 1 34.837 586 ASN A N 1
ATOM 3224 C CA . ASN A 1 444 ? -39.779 36.163 -47.087 1 34.283 586 ASN A CA 1
ATOM 3225 C C . ASN A 1 444 ? -39.364 35.999 -45.626 1 31.278 586 ASN A C 1
ATOM 3226 O O . ASN A 1 444 ? -39.781 35.037 -44.993 1 28.227 586 ASN A O 1
ATOM 3231 N N . ARG A 1 445 ? -38.542 36.917 -45.096 1 28.716 587 ARG A N 1
ATOM 3232 C CA . ARG A 1 445 ? -38.064 36.815 -43.72 1 28.006 587 ARG A CA 1
ATOM 3233 C C . ARG A 1 445 ? -39.211 37.009 -42.729 1 25.19 587 ARG A C 1
ATOM 3234 O O . ARG A 1 445 ? -39.216 36.392 -41.664 1 24.7 587 ARG A O 1
ATOM 3242 N N . ILE A 1 446 ? -40.176 37.872 -43.078 1 30.721 588 ILE A N 1
ATOM 3243 C CA . ILE A 1 446 ? -41.36 38.08 -42.257 1 30.259 588 ILE A CA 1
ATOM 3244 C C . ILE A 1 446 ? -42.117 36.76 -42.15 1 29.128 588 ILE A C 1
ATOM 3245 O O . ILE A 1 446 ? -42.484 36.343 -41.052 1 27.402 588 ILE A O 1
ATOM 3250 N N . VAL A 1 447 ? -42.316 36.097 -43.298 1 27.652 589 VAL A N 1
ATOM 3251 C CA . VAL A 1 447 ? -43.053 34.844 -43.35 1 30.319 589 VAL A CA 1
ATOM 3252 C C . VAL A 1 447 ? -42.314 33.77 -42.547 1 28.03 589 VAL A C 1
ATOM 3253 O O . VAL A 1 447 ? -42.934 33.109 -41.725 1 25.958 589 VAL A O 1
ATOM 3257 N N . ILE A 1 448 ? -41 33.611 -42.775 1 31.174 590 ILE A N 1
ATOM 3258 C CA . ILE A 1 448 ? -40.203 32.585 -42.109 1 33.858 590 ILE A CA 1
ATOM 3259 C C . ILE A 1 448 ? -40.25 32.786 -40.592 1 34.673 590 ILE A C 1
ATOM 3260 O O . ILE A 1 448 ? -40.416 31.819 -39.848 1 28.099 590 ILE A O 1
ATOM 3265 N N . ARG A 1 449 ? -40.127 34.041 -40.138 1 34.341 591 ARG A N 1
ATOM 3266 C CA . ARG A 1 449 ? -40.107 34.338 -38.711 1 42.382 591 ARG A CA 1
ATOM 3267 C C . ARG A 1 449 ? -41.48 34.064 -38.094 1 35.928 591 ARG A C 1
ATOM 3268 O O . ARG A 1 449 ? -41.56 33.514 -36.997 1 30.17 591 ARG A O 1
ATOM 3276 N N . GLY A 1 450 ? -42.549 34.44 -38.812 1 29.554 592 GLY A N 1
ATOM 3277 C CA . GLY A 1 450 ? -43.918 34.274 -38.345 1 26.301 592 GLY A CA 1
ATOM 3278 C C . GLY A 1 450 ? -44.316 32.81 -38.154 1 30.398 592 GLY A C 1
ATOM 3279 O O . GLY A 1 450 ? -45.308 32.532 -37.486 1 28.774 592 GLY A O 1
ATOM 3280 N N . LEU A 1 451 ? -43.549 31.879 -38.74 1 33.962 593 LEU A N 1
ATOM 3281 C CA . LEU A 1 451 ? -43.82 30.454 -38.614 1 27.721 593 LEU A CA 1
ATOM 3282 C C . LEU A 1 451 ? -43.049 29.832 -37.451 1 27.331 593 LEU A C 1
ATOM 3283 O O . LEU A 1 451 ? -42.949 28.608 -37.381 1 32.844 593 LEU A O 1
ATOM 3288 N N . ASN A 1 452 ? -42.497 30.664 -36.553 1 32.53 594 ASN A N 1
ATOM 3289 C CA . ASN A 1 452 ? -41.813 30.194 -35.353 1 43.13 594 ASN A CA 1
ATOM 3290 C C . ASN A 1 452 ? -40.701 29.201 -35.717 1 39.438 594 ASN A C 1
ATOM 3291 O O . ASN A 1 452 ? -40.636 28.106 -35.157 1 34.311 594 ASN A O 1
ATOM 3296 N N . THR A 1 453 ? -39.781 29.613 -36.604 1 34.836 595 THR A N 1
ATOM 3297 C CA . THR A 1 453 ? -38.717 28.745 -37.096 1 28.341 595 THR A CA 1
ATOM 3298 C C . THR A 1 453 ? -37.413 28.961 -36.326 1 28.098 595 THR A C 1
ATOM 3299 O O . THR A 1 453 ? -36.54 28.094 -36.336 1 31.485 595 THR A O 1
ATOM 3303 N N . ILE A 1 454 ? -37.272 30.115 -35.664 1 26.924 596 ILE A N 1
ATOM 3304 C CA . ILE A 1 454 ? -36.021 30.467 -35.009 1 27.371 596 ILE A CA 1
ATOM 3305 C C . ILE A 1 454 ? -35.651 29.416 -33.958 1 29.802 596 ILE A C 1
ATOM 3306 O O . ILE A 1 454 ? -34.51 28.961 -33.948 1 35.869 596 ILE A O 1
ATOM 3311 N N . PRO A 1 455 ? -36.55 28.957 -33.055 1 33.624 597 PRO A N 1
ATOM 3312 C CA . PRO A 1 455 ? -36.171 27.893 -32.121 1 37.148 597 PRO A CA 1
ATOM 3313 C C . PRO A 1 455 ? -35.573 26.67 -32.814 1 35.931 597 PRO A C 1
ATOM 3314 O O . PRO A 1 455 ? -34.58 26.119 -32.348 1 35.515 597 PRO A O 1
ATOM 3318 N N . LEU A 1 456 ? -36.16 26.27 -33.948 1 29.7 598 LEU A N 1
ATOM 3319 C CA . LEU A 1 456 ? -35.682 25.107 -34.68 1 34.788 598 LEU A CA 1
ATOM 3320 C C . LEU A 1 456 ? -34.305 25.384 -35.293 1 37.017 598 LEU A C 1
ATOM 3321 O O . LEU A 1 456 ? -33.413 24.545 -35.207 1 30.693 598 LEU A O 1
ATOM 3326 N N . PHE A 1 457 ? -34.126 26.563 -35.902 1 31.732 599 PHE A N 1
ATOM 3327 C CA . PHE A 1 457 ? -32.857 26.939 -36.509 1 34.575 599 PHE A CA 1
ATOM 3328 C C . PHE A 1 457 ? -31.733 26.95 -35.469 1 38.785 599 PHE A C 1
ATOM 3329 O O . PHE A 1 457 ? -30.603 26.573 -35.777 1 40.394 599 PHE A O 1
ATOM 3337 N N . VAL A 1 458 ? -32.033 27.387 -34.238 1 37.696 600 VAL A N 1
ATOM 3338 C CA . VAL A 1 458 ? -31.037 27.407 -33.178 1 29.385 600 VAL A CA 1
ATOM 3339 C C . VAL A 1 458 ? -30.714 25.977 -32.733 1 26.451 600 VAL A C 1
ATOM 3340 O O . VAL A 1 458 ? -29.555 25.663 -32.486 1 33.246 600 VAL A O 1
ATOM 3344 N N . GLN A 1 459 ? -31.71 25.093 -32.668 1 29.791 601 GLN A N 1
ATOM 3345 C CA . GLN A 1 459 ? -31.459 23.701 -32.316 1 38.645 601 GLN A CA 1
ATOM 3346 C C . GLN A 1 459 ? -30.557 23.033 -33.353 1 39.24 601 GLN A C 1
ATOM 3347 O O . GLN A 1 459 ? -29.781 22.15 -33.004 1 40.243 601 GLN A O 1
ATOM 3353 N N . LEU A 1 460 ? -30.654 23.451 -34.623 1 40.474 602 LEU A N 1
ATOM 3354 C CA . LEU A 1 460 ? -29.882 22.841 -35.699 1 39.013 602 LEU A CA 1
ATOM 3355 C C . LEU A 1 460 ? -28.392 23.174 -35.572 1 36.473 602 LEU A C 1
ATOM 3356 O O . LEU A 1 460 ? -27.564 22.489 -36.171 1 39.063 602 LEU A O 1
ATOM 3361 N N . LEU A 1 461 ? -28.041 24.226 -34.82 1 32.461 603 LEU A N 1
ATOM 3362 C CA . LEU A 1 461 ? -26.645 24.565 -34.581 1 30.37 603 LEU A CA 1
ATOM 3363 C C . LEU A 1 461 ? -25.926 23.417 -33.867 1 26.988 603 LEU A C 1
ATOM 3364 O O . LEU A 1 461 ? -24.72 23.269 -34.031 1 33.919 603 LEU A O 1
ATOM 3369 N N . TYR A 1 462 ? -26.669 22.614 -33.093 1 25.83 604 TYR A N 1
ATOM 3370 C CA . TYR A 1 462 ? -26.129 21.486 -32.346 1 33.954 604 TYR A CA 1
ATOM 3371 C C . TYR A 1 462 ? -26.143 20.184 -33.146 1 38.369 604 TYR A C 1
ATOM 3372 O O . TYR A 1 462 ? -26.021 19.109 -32.563 1 37.401 604 TYR A O 1
ATOM 3381 N N . SER A 1 463 ? -26.315 20.27 -34.469 1 37.592 605 SER A N 1
ATOM 3382 C CA . SER A 1 463 ? -26.347 19.09 -35.316 1 35.551 605 SER A CA 1
ATOM 3383 C C . SER A 1 463 ? -24.936 18.533 -35.462 1 36.804 605 SER A C 1
ATOM 3384 O O . SER A 1 463 ? -23.996 19.303 -35.645 1 34.933 605 SER A O 1
ATOM 3387 N N . PRO A 1 464 ? -24.733 17.196 -35.44 1 39.458 606 PRO A N 1
ATOM 3388 C CA . PRO A 1 464 ? -23.412 16.632 -35.72 1 37.704 606 PRO A CA 1
ATOM 3389 C C . PRO A 1 464 ? -22.942 16.898 -37.15 1 40.696 606 PRO A C 1
ATOM 3390 O O . PRO A 1 464 ? -21.741 16.922 -37.398 1 50.988 606 PRO A O 1
ATOM 3394 N N . ILE A 1 465 ? -23.888 17.133 -38.073 1 42.235 607 ILE A N 1
ATOM 3395 C CA . ILE A 1 465 ? -23.579 17.326 -39.486 1 43.206 607 ILE A CA 1
ATOM 3396 C C . ILE A 1 465 ? -23.247 18.797 -39.778 1 43.205 607 ILE A C 1
ATOM 3397 O O . ILE A 1 465 ? -24.085 19.681 -39.612 1 41.82 607 ILE A O 1
ATOM 3402 N N . GLU A 1 466 ? -22.029 19.03 -40.291 1 36.672 608 GLU A N 1
ATOM 3403 C CA . GLU A 1 466 ? -21.489 20.363 -40.509 1 37.276 608 GLU A CA 1
ATOM 3404 C C . GLU A 1 466 ? -22.296 21.141 -41.542 1 33.738 608 GLU A C 1
ATOM 3405 O O . GLU A 1 466 ? -22.444 22.356 -41.418 1 31.702 608 GLU A O 1
ATOM 3411 N N . ASN A 1 467 ? -22.78 20.445 -42.576 1 33.461 609 ASN A N 1
ATOM 3412 C CA . ASN A 1 467 ? -23.547 21.093 -43.63 1 36.679 609 ASN A CA 1
ATOM 3413 C C . ASN A 1 467 ? -24.863 21.641 -43.074 1 34.732 609 ASN A C 1
ATOM 3414 O O . ASN A 1 467 ? -25.343 22.66 -43.559 1 36.38 609 ASN A O 1
ATOM 3419 N N . ILE A 1 468 ? -25.439 20.974 -42.063 1 29.282 610 ILE A N 1
ATOM 3420 C CA . ILE A 1 468 ? -26.674 21.442 -41.455 1 32.112 610 ILE A CA 1
ATOM 3421 C C . ILE A 1 468 ? -26.366 22.663 -40.589 1 30.327 610 ILE A C 1
ATOM 3422 O O . ILE A 1 468 ? -27.106 23.642 -40.631 1 31.582 610 ILE A O 1
ATOM 3427 N N . GLN A 1 469 ? -25.244 22.634 -39.861 1 30.369 611 GLN A N 1
ATOM 3428 C CA . GLN A 1 469 ? -24.833 23.769 -39.051 1 29.481 611 GLN A CA 1
ATOM 3429 C C . GLN A 1 469 ? -24.6 24.991 -39.948 1 26.601 611 GLN A C 1
ATOM 3430 O O . GLN A 1 469 ? -24.87 26.123 -39.544 1 26.765 611 GLN A O 1
ATOM 3436 N N . ARG A 1 470 ? -24.083 24.768 -41.164 1 28.895 612 ARG A N 1
ATOM 3437 C CA . ARG A 1 470 ? -23.764 25.87 -42.063 1 30.312 612 ARG A CA 1
ATOM 3438 C C . ARG A 1 470 ? -25.045 26.547 -42.565 1 30.834 612 ARG A C 1
ATOM 3439 O O . ARG A 1 470 ? -25.111 27.772 -42.595 1 31.677 612 ARG A O 1
ATOM 3447 N N . VAL A 1 471 ? -26.05 25.768 -42.993 1 26.285 613 VAL A N 1
ATOM 3448 C CA . VAL A 1 471 ? -27.264 26.354 -43.546 1 27.65 613 VAL A CA 1
ATOM 3449 C C . VAL A 1 471 ? -28.117 26.948 -42.42 1 29.283 613 VAL A C 1
ATOM 3450 O O . VAL A 1 471 ? -28.743 27.992 -42.613 1 29.905 613 VAL A O 1
ATOM 3454 N N . ALA A 1 472 ? -28.095 26.326 -41.231 1 27.343 614 ALA A N 1
ATOM 3455 C CA . ALA A 1 472 ? -28.806 26.856 -40.076 1 23.513 614 ALA A CA 1
ATOM 3456 C C . ALA A 1 472 ? -28.21 28.199 -39.662 1 26.674 614 ALA A C 1
ATOM 3457 O O . ALA A 1 472 ? -28.949 29.145 -39.396 1 20.544 614 ALA A O 1
ATOM 3459 N N . ALA A 1 473 ? -26.873 28.277 -39.629 1 30.371 615 ALA A N 1
ATOM 3460 C CA . ALA A 1 473 ? -26.185 29.508 -39.274 1 30.431 615 ALA A CA 1
ATOM 3461 C C . ALA A 1 473 ? -26.414 30.581 -40.339 1 26.287 615 ALA A C 1
ATOM 3462 O O . ALA A 1 473 ? -26.567 31.754 -40.008 1 29.912 615 ALA A O 1
ATOM 3464 N N . GLY A 1 474 ? -26.44 30.175 -41.615 1 26.3 616 GLY A N 1
ATOM 3465 C CA . GLY A 1 474 ? -26.699 31.086 -42.72 1 28.639 616 GLY A CA 1
ATOM 3466 C C . GLY A 1 474 ? -28.103 31.695 -42.679 1 36.672 616 GLY A C 1
ATOM 3467 O O . GLY A 1 474 ? -28.266 32.886 -42.938 1 25.385 616 GLY A O 1
ATOM 3468 N N . VAL A 1 475 ? -29.129 30.875 -42.404 1 32.201 617 VAL A N 1
ATOM 3469 C CA . VAL A 1 475 ? -30.491 31.389 -42.365 1 34.202 617 VAL A CA 1
ATOM 3470 C C . VAL A 1 475 ? -30.64 32.323 -41.159 1 34.698 617 VAL A C 1
ATOM 3471 O O . VAL A 1 475 ? -31.284 33.362 -41.283 1 31.824 617 VAL A O 1
ATOM 3475 N N . LEU A 1 476 ? -30.017 31.989 -40.014 1 31.496 618 LEU A N 1
ATOM 3476 C CA . LEU A 1 476 ? -30.051 32.863 -38.843 1 29.62 618 LEU A CA 1
ATOM 3477 C C . LEU A 1 476 ? -29.341 34.183 -39.148 1 32.324 618 LEU A C 1
ATOM 3478 O O . LEU A 1 476 ? -29.752 35.227 -38.651 1 33.946 618 LEU A O 1
ATOM 3483 N N . CYS A 1 477 ? -28.287 34.132 -39.974 1 28.812 619 CYS A N 1
ATOM 3484 C CA . CYS A 1 477 ? -27.52 35.313 -40.341 1 28.828 619 CYS A CA 1
ATOM 3485 C C . CYS A 1 477 ? -28.373 36.254 -41.191 1 27.564 619 CYS A C 1
ATOM 3486 O O . CYS A 1 477 ? -28.341 37.465 -40.968 1 30.358 619 CYS A O 1
ATOM 3489 N N . GLU A 1 478 ? -29.139 35.703 -42.147 1 26.96 620 GLU A N 1
ATOM 3490 C CA . GLU A 1 478 ? -30.048 36.507 -42.955 1 33.059 620 GLU A CA 1
ATOM 3491 C C . GLU A 1 478 ? -31.142 37.141 -42.087 1 27.374 620 GLU A C 1
ATOM 3492 O O . GLU A 1 478 ? -31.475 38.308 -42.286 1 26.279 620 GLU A O 1
ATOM 3498 N N . LEU A 1 479 ? -31.698 36.374 -41.135 1 24.759 621 LEU A N 1
ATOM 3499 C CA . LEU A 1 479 ? -32.786 36.836 -40.281 1 29.75 621 LEU A CA 1
ATOM 3500 C C . LEU A 1 479 ? -32.323 37.953 -39.341 1 33.739 621 LEU A C 1
ATOM 3501 O O . LEU A 1 479 ? -33.065 38.905 -39.117 1 39.611 621 LEU A O 1
ATOM 3506 N N . ALA A 1 480 ? -31.104 37.83 -38.794 1 28.377 622 ALA A N 1
ATOM 3507 C CA . ALA A 1 480 ? -30.606 38.712 -37.745 1 32.726 622 ALA A CA 1
ATOM 3508 C C . ALA A 1 480 ? -30.35 40.137 -38.239 1 29.763 622 ALA A C 1
ATOM 3509 O O . ALA A 1 480 ? -30.09 41.017 -37.425 1 39.005 622 ALA A O 1
ATOM 3511 N N . GLN A 1 481 ? -30.413 40.372 -39.554 1 26.842 623 GLN A N 1
ATOM 3512 C CA . GLN A 1 481 ? -30.253 41.714 -40.093 1 31.996 623 GLN A CA 1
ATOM 3513 C C . GLN A 1 481 ? -31.444 42.611 -39.735 1 35.592 623 GLN A C 1
ATOM 3514 O O . GLN A 1 481 ? -31.396 43.815 -39.984 1 36.817 623 GLN A O 1
ATOM 3520 N N . ASP A 1 482 ? -32.528 42.02 -39.217 1 42.205 624 ASP A N 1
ATOM 3521 C CA . ASP A 1 482 ? -33.668 42.758 -38.692 1 39.763 624 ASP A CA 1
ATOM 3522 C C . ASP A 1 482 ? -33.61 42.67 -37.167 1 36.134 624 ASP A C 1
ATOM 3523 O O . ASP A 1 482 ? -33.452 41.583 -36.617 1 33.309 624 ASP A O 1
ATOM 3528 N N . LYS A 1 483 ? -33.723 43.823 -36.492 1 48.589 625 LYS A N 1
ATOM 3529 C CA . LYS A 1 483 ? -33.414 43.928 -35.074 1 47.555 625 LYS A CA 1
ATOM 3530 C C . LYS A 1 483 ? -34.311 43.009 -34.246 1 35.702 625 LYS A C 1
ATOM 3531 O O . LYS A 1 483 ? -33.844 42.381 -33.297 1 36.607 625 LYS A O 1
ATOM 3537 N N . GLU A 1 484 ? -35.597 42.948 -34.605 1 42.986 626 GLU A N 1
ATOM 3538 C CA . GLU A 1 484 ? -36.576 42.158 -33.871 1 47.989 626 GLU A CA 1
ATOM 3539 C C . GLU A 1 484 ? -36.163 40.684 -33.863 1 44.985 626 GLU A C 1
ATOM 3540 O O . GLU A 1 484 ? -36.236 40.02 -32.826 1 35.976 626 GLU A O 1
ATOM 3546 N N . ALA A 1 485 ? -35.703 40.195 -35.026 1 42.506 627 ALA A N 1
ATOM 3547 C CA . ALA A 1 485 ? -35.307 38.805 -35.206 1 34.923 627 ALA A CA 1
ATOM 3548 C C . ALA A 1 485 ? -34.019 38.501 -34.445 1 36.441 627 ALA A C 1
ATOM 3549 O O . ALA A 1 485 ? -33.891 37.43 -33.855 1 34.061 627 ALA A O 1
ATOM 3551 N N . ALA A 1 486 ? -33.075 39.454 -34.454 1 38.606 628 ALA A N 1
ATOM 3552 C CA . ALA A 1 486 ? -31.816 39.301 -33.737 1 39.724 628 ALA A CA 1
ATOM 3553 C C . ALA A 1 486 ? -32.063 39.088 -32.244 1 31.68 628 ALA A C 1
ATOM 3554 O O . ALA A 1 486 ? -31.395 38.268 -31.616 1 34.124 628 ALA A O 1
ATOM 3556 N N . GLU A 1 487 ? -33.025 39.828 -31.683 1 37.568 629 GLU A N 1
ATOM 3557 C CA . GLU A 1 487 ? -33.365 39.709 -30.273 1 42.245 629 GLU A CA 1
ATOM 3558 C C . GLU A 1 487 ? -33.997 38.345 -29.988 1 32.15 629 GLU A C 1
ATOM 3559 O O . GLU A 1 487 ? -33.718 37.74 -28.96 1 34.664 629 GLU A O 1
ATOM 3565 N N . ALA A 1 488 ? -34.846 37.861 -30.901 1 33.118 630 ALA A N 1
ATOM 3566 C CA . ALA A 1 488 ? -35.458 36.548 -30.765 1 34.349 630 ALA A CA 1
ATOM 3567 C C . ALA A 1 488 ? -34.403 35.442 -30.831 1 32.869 630 ALA A C 1
ATOM 3568 O O . ALA A 1 488 ? -34.471 34.481 -30.065 1 31.256 630 ALA A O 1
ATOM 3570 N N . ILE A 1 489 ? -33.439 35.574 -31.756 1 36.494 631 ILE A N 1
ATOM 3571 C CA . ILE A 1 489 ? -32.351 34.614 -31.893 1 43.425 631 ILE A CA 1
ATOM 3572 C C . ILE A 1 489 ? -31.566 34.537 -30.578 1 41.717 631 ILE A C 1
ATOM 3573 O O . ILE A 1 489 ? -31.281 33.448 -30.076 1 33.386 631 ILE A O 1
ATOM 3578 N N . GLU A 1 490 ? -31.241 35.705 -30.009 1 33.89 632 GLU A N 1
ATOM 3579 C CA . GLU A 1 490 ? -30.538 35.787 -28.737 1 37.521 632 GLU A CA 1
ATOM 3580 C C . GLU A 1 490 ? -31.377 35.189 -27.608 1 32.734 632 GLU A C 1
ATOM 3581 O O . GLU A 1 490 ? -30.849 34.457 -26.776 1 32.23 632 GLU A O 1
ATOM 3587 N N . ALA A 1 491 ? -32.682 35.495 -27.585 1 29.715 633 ALA A N 1
ATOM 3588 C CA . ALA A 1 491 ? -33.587 34.989 -26.56 1 30.921 633 ALA A CA 1
ATOM 3589 C C . ALA A 1 491 ? -33.614 33.462 -26.533 1 30.483 633 ALA A C 1
ATOM 3590 O O . ALA A 1 491 ? -33.969 32.879 -25.513 1 30.927 633 ALA A O 1
ATOM 3592 N N . GLU A 1 492 ? -33.261 32.828 -27.66 1 37.405 634 GLU A N 1
ATOM 3593 C CA . GLU A 1 492 ? -33.275 31.377 -27.787 1 43.946 634 GLU A CA 1
ATOM 3594 C C . GLU A 1 492 ? -31.976 30.742 -27.283 1 47.222 634 GLU A C 1
ATOM 3595 O O . GLU A 1 492 ? -31.827 29.524 -27.359 1 49.88 634 GLU A O 1
ATOM 3601 N N . GLY A 1 493 ? -31.036 31.558 -26.786 1 39.252 635 GLY A N 1
ATOM 3602 C CA . GLY A 1 493 ? -29.782 31.059 -26.24 1 50.96 635 GLY A CA 1
ATOM 3603 C C . GLY A 1 493 ? -28.823 30.603 -27.338 1 54.3 635 GLY A C 1
ATOM 3604 O O . GLY A 1 493 ? -28.176 29.565 -27.207 1 46.711 635 GLY A O 1
ATOM 3605 N N . ALA A 1 494 ? -28.726 31.401 -28.407 1 45.14 636 ALA A N 1
ATOM 3606 C CA . ALA A 1 494 ? -27.943 31.034 -29.574 1 59.227 636 ALA A CA 1
ATOM 3607 C C . ALA A 1 494 ? -26.462 31.379 -29.384 1 56.985 636 ALA A C 1
ATOM 3608 O O . ALA A 1 494 ? -25.621 30.778 -30.044 1 46.502 636 ALA A O 1
ATOM 3610 N N . THR A 1 495 ? -26.144 32.317 -28.477 1 45.891 637 THR A N 1
ATOM 3611 C CA . THR A 1 495 ? -24.772 32.758 -28.261 1 41.479 637 THR A CA 1
ATOM 3612 C C . THR A 1 495 ? -23.884 31.571 -27.882 1 34.23 637 THR A C 1
ATOM 3613 O O . THR A 1 495 ? -22.764 31.464 -28.371 1 38.372 637 THR A O 1
ATOM 3617 N N . ALA A 1 496 ? -24.374 30.678 -27.016 1 37.628 638 ALA A N 1
ATOM 3618 C CA . ALA A 1 496 ? -23.602 29.515 -26.595 1 41.02 638 ALA A CA 1
ATOM 3619 C C . ALA A 1 496 ? -23.179 28.664 -27.799 1 41.017 638 ALA A C 1
ATOM 3620 O O . ALA A 1 496 ? -21.985 28.541 -28.062 1 49.621 638 ALA A O 1
ATOM 3622 N N . PRO A 1 497 ? -24.089 28.039 -28.585 1 52.319 639 PRO A N 1
ATOM 3623 C CA . PRO A 1 497 ? -23.65 27.248 -29.737 1 47.698 639 PRO A CA 1
ATOM 3624 C C . PRO A 1 497 ? -22.805 28.055 -30.726 1 47.229 639 PRO A C 1
ATOM 3625 O O . PRO A 1 497 ? -21.792 27.554 -31.197 1 44.795 639 PRO A O 1
ATOM 3629 N N . LEU A 1 498 ? -23.192 29.308 -31.001 1 42.148 640 LEU A N 1
ATOM 3630 C CA . LEU A 1 498 ? -22.507 30.138 -31.983 1 43.454 640 LEU A CA 1
ATOM 3631 C C . LEU A 1 498 ? -21.056 30.407 -31.585 1 46.958 640 LEU A C 1
ATOM 3632 O O . LEU A 1 498 ? -20.204 30.492 -32.469 1 52.254 640 LEU A O 1
ATOM 3637 N N . THR A 1 499 ? -20.778 30.601 -30.288 1 55.747 641 THR A N 1
ATOM 3638 C CA . THR A 1 499 ? -19.41 30.884 -29.864 1 59.131 641 THR A CA 1
ATOM 3639 C C . THR A 1 499 ? -18.544 29.647 -30.111 1 48.706 641 THR A C 1
ATOM 3640 O O . THR A 1 499 ? -17.44 29.77 -30.635 1 50.882 641 THR A O 1
ATOM 3644 N N . GLU A 1 500 ? -19.07 28.461 -29.775 1 37.223 642 GLU A N 1
ATOM 3645 C CA . GLU A 1 500 ? -18.408 27.189 -30.042 1 45.745 642 GLU A CA 1
ATOM 3646 C C . GLU A 1 500 ? -18.145 26.99 -31.54 1 52.932 642 GLU A C 1
ATOM 3647 O O . GLU A 1 500 ? -17.096 26.479 -31.917 1 62.248 642 GLU A O 1
ATOM 3653 N N . LEU A 1 501 ? -19.088 27.402 -32.398 1 47.419 643 LEU A N 1
ATOM 3654 C CA . LEU A 1 501 ? -18.973 27.203 -33.837 1 41.485 643 LEU A CA 1
ATOM 3655 C C . LEU A 1 501 ? -17.949 28.147 -34.477 1 32.141 643 LEU A C 1
ATOM 3656 O O . LEU A 1 501 ? -17.584 27.929 -35.628 1 34.102 643 LEU A O 1
ATOM 3661 N N . LEU A 1 502 ? -17.485 29.187 -33.767 1 34.723 644 LEU A N 1
ATOM 3662 C CA . LEU A 1 502 ? -16.414 30.047 -34.267 1 42.904 644 LEU A CA 1
ATOM 3663 C C . LEU A 1 502 ? -15.143 29.242 -34.547 1 42.773 644 LEU A C 1
ATOM 3664 O O . LEU A 1 502 ? -14.286 29.703 -35.298 1 47.721 644 LEU A O 1
ATOM 3669 N N . HIS A 1 503 ? -15.009 28.075 -33.898 1 41.385 645 HIS A N 1
ATOM 3670 C CA . HIS A 1 503 ? -13.825 27.234 -33.981 1 48.081 645 HIS A CA 1
ATOM 3671 C C . HIS A 1 503 ? -14.07 26.005 -34.859 1 50.088 645 HIS A C 1
ATOM 3672 O O . HIS A 1 503 ? -13.313 25.04 -34.803 1 44.571 645 HIS A O 1
ATOM 3679 N N . SER A 1 504 ? -15.139 26.023 -35.661 1 46.178 646 SER A N 1
ATOM 3680 C CA . SER A 1 504 ? -15.445 24.915 -36.551 1 39.778 646 SER A CA 1
ATOM 3681 C C . SER A 1 504 ? -14.353 24.792 -37.612 1 40.461 646 SER A C 1
ATOM 3682 O O . SER A 1 504 ? -13.873 25.803 -38.125 1 32.598 646 SER A O 1
ATOM 3685 N N . ARG A 1 505 ? -13.983 23.548 -37.949 1 30.756 647 ARG A N 1
ATOM 3686 C CA . ARG A 1 505 ? -13.025 23.288 -39.016 1 34.541 647 ARG A CA 1
ATOM 3687 C C . ARG A 1 505 ? -13.635 23.645 -40.374 1 41.808 647 ARG A C 1
ATOM 3688 O O . ARG A 1 505 ? -12.917 23.73 -41.366 1 41.949 647 ARG A O 1
ATOM 3696 N N . ASN A 1 506 ? -14.959 23.857 -40.403 1 45.184 648 ASN A N 1
ATOM 3697 C CA . ASN A 1 506 ? -15.688 24.282 -41.585 1 38.038 648 ASN A CA 1
ATOM 3698 C C . ASN A 1 506 ? -15.731 25.809 -41.602 1 35.26 648 ASN A C 1
ATOM 3699 O O . ASN A 1 506 ? -16.351 26.413 -40.732 1 41.565 648 ASN A O 1
ATOM 3704 N N . GLU A 1 507 ? -15.067 26.421 -42.59 1 36.578 649 GLU A N 1
ATOM 3705 C CA . GLU A 1 507 ? -14.887 27.866 -42.646 1 46.29 649 GLU A CA 1
ATOM 3706 C C . GLU A 1 507 ? -16.227 28.573 -42.852 1 37.804 649 GLU A C 1
ATOM 3707 O O . GLU A 1 507 ? -16.403 29.709 -42.409 1 43.841 649 GLU A O 1
ATOM 3713 N N . GLY A 1 508 ? -17.165 27.909 -43.538 1 40.844 650 GLY A N 1
ATOM 3714 C CA . GLY A 1 508 ? -18.492 28.459 -43.784 1 35.482 650 GLY A CA 1
ATOM 3715 C C . GLY A 1 508 ? -19.278 28.634 -42.487 1 37.323 650 GLY A C 1
ATOM 3716 O O . GLY A 1 508 ? -19.829 29.703 -42.229 1 38.317 650 GLY A O 1
ATOM 3717 N N . VAL A 1 509 ? -19.286 27.579 -41.663 1 29.872 651 VAL A N 1
ATOM 3718 C CA . VAL A 1 509 ? -19.924 27.616 -40.357 1 33.066 651 VAL A CA 1
ATOM 3719 C C . VAL A 1 509 ? -19.368 28.778 -39.528 1 40.321 651 VAL A C 1
ATOM 3720 O O . VAL A 1 509 ? -20.137 29.562 -38.979 1 34.684 651 VAL A O 1
ATOM 3724 N N . ALA A 1 510 ? -18.032 28.885 -39.457 1 42.346 652 ALA A N 1
ATOM 3725 C CA . ALA A 1 510 ? -17.339 29.861 -38.623 1 44.041 652 ALA A CA 1
ATOM 3726 C C . ALA A 1 510 ? -17.61 31.298 -39.069 1 37.029 652 ALA A C 1
ATOM 3727 O O . ALA A 1 510 ? -17.728 32.199 -38.239 1 41.826 652 ALA A O 1
ATOM 3729 N N . THR A 1 511 ? -17.676 31.507 -40.386 1 37.647 653 THR A N 1
ATOM 3730 C CA . THR A 1 511 ? -17.91 32.826 -40.95 1 38.959 653 THR A CA 1
ATOM 3731 C C . THR A 1 511 ? -19.319 33.301 -40.593 1 47.927 653 THR A C 1
ATOM 3732 O O . THR A 1 511 ? -19.483 34.442 -40.163 1 53.595 653 THR A O 1
ATOM 3736 N N . TYR A 1 512 ? -20.32 32.419 -40.776 1 50.444 654 TYR A N 1
ATOM 3737 C CA . TYR A 1 512 ? -21.72 32.717 -40.497 1 48.527 654 TYR A CA 1
ATOM 3738 C C . TYR A 1 512 ? -21.942 32.977 -39.005 1 50.111 654 TYR A C 1
ATOM 3739 O O . TYR A 1 512 ? -22.63 33.937 -38.652 1 39.932 654 TYR A O 1
ATOM 3748 N N . ALA A 1 513 ? -21.38 32.118 -38.14 1 36.969 655 ALA A N 1
ATOM 3749 C CA . ALA A 1 513 ? -21.559 32.257 -36.7 1 34.378 655 ALA A CA 1
ATOM 3750 C C . ALA A 1 513 ? -21.082 33.629 -36.218 1 42.49 655 ALA A C 1
ATOM 3751 O O . ALA A 1 513 ? -21.751 34.256 -35.4 1 45.397 655 ALA A O 1
ATOM 3753 N N . ALA A 1 514 ? -19.937 34.096 -36.732 1 42.903 656 ALA A N 1
ATOM 3754 C CA . ALA A 1 514 ? -19.384 35.391 -36.356 1 46.455 656 ALA A CA 1
ATOM 3755 C C . ALA A 1 514 ? -20.329 36.526 -36.754 1 34.905 656 ALA A C 1
ATOM 3756 O O . ALA A 1 514 ? -20.492 37.499 -36.015 1 40.776 656 ALA A O 1
ATOM 3758 N N . ALA A 1 515 ? -20.955 36.385 -37.928 1 36.26 657 ALA A N 1
ATOM 3759 C CA . ALA A 1 515 ? -21.883 37.38 -38.444 1 43.38 657 ALA A CA 1
ATOM 3760 C C . ALA A 1 515 ? -23.155 37.458 -37.594 1 45.143 657 ALA A C 1
ATOM 3761 O O . ALA A 1 515 ? -23.713 38.543 -37.431 1 49.801 657 ALA A O 1
ATOM 3763 N N . VAL A 1 516 ? -23.629 36.318 -37.068 1 35.055 658 VAL A N 1
ATOM 3764 C CA . VAL A 1 516 ? -24.838 36.314 -36.254 1 38.728 658 VAL A CA 1
ATOM 3765 C C . VAL A 1 516 ? -24.507 36.966 -34.912 1 41.55 658 VAL A C 1
ATOM 3766 O O . VAL A 1 516 ? -25.229 37.858 -34.47 1 45.043 658 VAL A O 1
ATOM 3770 N N . LEU A 1 517 ? -23.402 36.526 -34.289 1 38.396 659 LEU A N 1
ATOM 3771 C CA . LEU A 1 517 ? -22.929 37.073 -33.023 1 39.739 659 LEU A CA 1
ATOM 3772 C C . LEU A 1 517 ? -22.752 38.587 -33.125 1 39.484 659 LEU A C 1
ATOM 3773 O O . LEU A 1 517 ? -23.055 39.309 -32.175 1 48.934 659 LEU A O 1
ATOM 3778 N N . PHE A 1 518 ? -22.261 39.061 -34.277 1 41.875 660 PHE A N 1
ATOM 3779 C CA . PHE A 1 518 ? -22.042 40.483 -34.485 1 53.32 660 PHE A CA 1
ATOM 3780 C C . PHE A 1 518 ? -23.371 41.238 -34.436 1 54.633 660 PHE A C 1
ATOM 3781 O O . PHE A 1 518 ? -23.472 42.252 -33.748 1 75.425 660 PHE A O 1
ATOM 3789 N N . ARG A 1 519 ? -24.383 40.742 -35.165 1 77.088 661 ARG A N 1
ATOM 3790 C CA . ARG A 1 519 ? -25.677 41.409 -35.256 1 63.13 661 ARG A CA 1
ATOM 3791 C C . ARG A 1 519 ? -26.436 41.34 -33.93 1 52.246 661 ARG A C 1
ATOM 3792 O O . ARG A 1 519 ? -27.26 42.207 -33.657 1 60.233 661 ARG A O 1
ATOM 3800 N N . MET A 1 520 ? -26.159 40.324 -33.104 1 42.728 662 MET A N 1
ATOM 3801 C CA . MET A 1 520 ? -26.81 40.209 -31.807 1 48.969 662 MET A CA 1
ATOM 3802 C C . MET A 1 520 ? -26.252 41.22 -30.803 1 61.727 662 MET A C 1
ATOM 3803 O O . MET A 1 520 ? -26.95 41.588 -29.863 1 76.575 662 MET A O 1
ATOM 3808 N N . SER A 1 521 ? -25.003 41.664 -30.996 1 90.438 663 SER A N 1
ATOM 3809 C CA . SER A 1 521 ? -24.368 42.64 -30.117 1 96.055 663 SER A CA 1
ATOM 3810 C C . SER A 1 521 ? -24.624 44.077 -30.587 1 88.482 663 SER A C 1
ATOM 3811 O O . SER A 1 521 ? -24.179 45.022 -29.935 1 89.284 663 SER A O 1
ATOM 3814 N N . GLU A 1 522 ? -25.37 44.227 -31.695 1 85.689 664 GLU A N 1
ATOM 3815 C CA . GLU A 1 522 ? -25.765 45.511 -32.267 1 82.574 664 GLU A CA 1
ATOM 3816 C C . GLU A 1 522 ? -24.807 45.859 -33.422 1 88.292 664 GLU A C 1
ATOM 3817 O O . GLU A 1 522 ? -24.948 45.225 -34.495 1 83.269 664 GLU A O 1
ATOM 3819 N N . ILE B 1 11 ? -5.217 -45.794 4.399 1 144.869 153 ILE B N 1
ATOM 3820 C CA . ILE B 1 11 ? -5.278 -44.74 3.339 1 152.476 153 ILE B CA 1
ATOM 3821 C C . ILE B 1 11 ? -6.581 -44.892 2.546 1 156.326 153 ILE B C 1
ATOM 3822 O O . ILE B 1 11 ? -7.323 -43.921 2.42 1 113.018 153 ILE B O 1
ATOM 3827 N N . PRO B 1 12 ? -6.921 -46.081 1.981 1 175.097 154 PRO B N 1
ATOM 3828 C CA . PRO B 1 12 ? -8.147 -46.218 1.188 1 161.336 154 PRO B CA 1
ATOM 3829 C C . PRO B 1 12 ? -9.434 -46.281 2.01 1 174.122 154 PRO B C 1
ATOM 3830 O O . PRO B 1 12 ? -10.525 -46.201 1.45 1 115.405 154 PRO B O 1
ATOM 3834 N N . GLU B 1 13 ? -9.297 -46.474 3.329 1 190.507 155 GLU B N 1
ATOM 3835 C CA . GLU B 1 13 ? -10.422 -46.517 4.252 1 175.944 155 GLU B CA 1
ATOM 3836 C C . GLU B 1 13 ? -11.13 -45.165 4.285 1 145.406 155 GLU B C 1
ATOM 3837 O O . GLU B 1 13 ? -12.356 -45.11 4.307 1 138.533 155 GLU B O 1
ATOM 3839 N N . LEU B 1 14 ? -10.334 -44.087 4.302 1 108.806 156 LEU B N 1
ATOM 3840 C CA . LEU B 1 14 ? -10.832 -42.724 4.376 1 115.414 156 LEU B CA 1
ATOM 3841 C C . LEU B 1 14 ? -11.536 -42.327 3.078 1 113.968 156 LEU B C 1
ATOM 3842 O O . LEU B 1 14 ? -12.498 -41.561 3.114 1 74.99 156 LEU B O 1
ATOM 3847 N N . THR B 1 15 ? -11.041 -42.842 1.94 1 132.729 157 THR B N 1
ATOM 3848 C CA . THR B 1 15 ? -11.577 -42.522 0.624 1 151.626 157 THR B CA 1
ATOM 3849 C C . THR B 1 15 ? -12.943 -43.187 0.44 1 138.223 157 THR B C 1
ATOM 3850 O O . THR B 1 15 ? -13.821 -42.614 -0.206 1 87.777 157 THR B O 1
ATOM 3854 N N . LYS B 1 16 ? -13.101 -44.41 0.969 1 152.046 158 LYS B N 1
ATOM 3855 C CA . LYS B 1 16 ? -14.35 -45.151 0.842 1 123.058 158 LYS B CA 1
ATOM 3856 C C . LYS B 1 16 ? -15.397 -44.581 1.799 1 115.759 158 LYS B C 1
ATOM 3857 O O . LYS B 1 16 ? -16.574 -44.483 1.454 1 89.677 158 LYS B O 1
ATOM 3863 N N . LEU B 1 17 ? -14.952 -44.2 3.006 1 116.243 159 LEU B N 1
ATOM 3864 C CA . LEU B 1 17 ? -15.829 -43.614 4.012 1 110.599 159 LEU B CA 1
ATOM 3865 C C . LEU B 1 17 ? -16.05 -42.123 3.734 1 113.072 159 LEU B C 1
ATOM 3866 O O . LEU B 1 17 ? -16.472 -41.394 4.63 1 107.157 159 LEU B O 1
ATOM 3868 N N . LEU B 1 18 ? -15.77 -41.675 2.499 1 102.054 160 LEU B N 1
ATOM 3869 C CA . LEU B 1 18 ? -16.016 -40.304 2.072 1 110.455 160 LEU B CA 1
ATOM 3870 C C . LEU B 1 18 ? -17.386 -40.208 1.399 1 130.179 160 LEU B C 1
ATOM 3871 O O . LEU B 1 18 ? -18.027 -39.161 1.478 1 118.034 160 LEU B O 1
ATOM 3873 N N . ASN B 1 19 ? -17.81 -41.285 0.716 1 106.344 161 ASN B N 1
ATOM 3874 C CA . ASN B 1 19 ? -19.064 -41.304 -0.021 1 121.228 161 ASN B CA 1
ATOM 3875 C C . ASN B 1 19 ? -20.132 -41.997 0.825 1 128.961 161 ASN B C 1
ATOM 3876 O O . ASN B 1 19 ? -20.723 -42.994 0.412 1 127.436 161 ASN B O 1
ATOM 3881 N N . ASP B 1 20 ? -20.396 -41.426 2.006 1 131.356 162 ASP B N 1
ATOM 3882 C CA . ASP B 1 20 ? -21.42 -41.929 2.915 1 141.067 162 ASP B CA 1
ATOM 3883 C C . ASP B 1 20 ? -22.816 -41.512 2.427 1 143.07 162 ASP B C 1
ATOM 3884 O O . ASP B 1 20 ? -22.946 -40.742 1.477 1 143.518 162 ASP B O 1
ATOM 3889 N N . GLU B 1 21 ? -23.87 -42.036 3.076 1 143.072 163 GLU B N 1
ATOM 3890 C CA . GLU B 1 21 ? -25.226 -41.959 2.542 1 140.091 163 GLU B CA 1
ATOM 3891 C C . GLU B 1 21 ? -26.146 -41.094 3.41 1 121.295 163 GLU B C 1
ATOM 3892 O O . GLU B 1 21 ? -27.177 -40.636 2.921 1 115.22 163 GLU B O 1
ATOM 3898 N N . ASP B 1 22 ? -25.784 -40.873 4.682 1 114.864 164 ASP B N 1
ATOM 3899 C CA . ASP B 1 22 ? -26.662 -40.194 5.627 1 147.743 164 ASP B CA 1
ATOM 3900 C C . ASP B 1 22 ? -26.648 -38.684 5.385 1 154.563 164 ASP B C 1
ATOM 3901 O O . ASP B 1 22 ? -25.626 -38.119 4.997 1 167.73 164 ASP B O 1
ATOM 3906 N N . GLN B 1 23 ? -27.782 -38.038 5.694 1 127.966 165 GLN B N 1
ATOM 3907 C CA . GLN B 1 23 ? -28.026 -36.622 5.45 1 124.833 165 GLN B CA 1
ATOM 3908 C C . GLN B 1 23 ? -27.062 -35.724 6.232 1 139.726 165 GLN B C 1
ATOM 3909 O O . GLN B 1 23 ? -26.851 -34.58 5.829 1 130.612 165 GLN B O 1
ATOM 3915 N N . VAL B 1 24 ? -26.487 -36.223 7.344 1 156.166 166 VAL B N 1
ATOM 3916 C CA . VAL B 1 24 ? -25.574 -35.418 8.148 1 154.896 166 VAL B CA 1
ATOM 3917 C C . VAL B 1 24 ? -24.283 -36.17 8.504 1 135.295 166 VAL B C 1
ATOM 3918 O O . VAL B 1 24 ? -23.428 -35.597 9.175 1 110.281 166 VAL B O 1
ATOM 3922 N N . VAL B 1 25 ? -24.109 -37.419 8.043 1 130.553 167 VAL B N 1
ATOM 3923 C CA . VAL B 1 25 ? -22.95 -38.217 8.425 1 149.093 167 VAL B CA 1
ATOM 3924 C C . VAL B 1 25 ? -21.713 -37.756 7.645 1 153.565 167 VAL B C 1
ATOM 3925 O O . VAL B 1 25 ? -20.592 -38.057 8.048 1 128.06 167 VAL B O 1
ATOM 3929 N N . VAL B 1 26 ? -21.92 -37.056 6.519 1 143.289 168 VAL B N 1
ATOM 3930 C CA . VAL B 1 26 ? -20.831 -36.624 5.653 1 136.475 168 VAL B CA 1
ATOM 3931 C C . VAL B 1 26 ? -20.085 -35.454 6.298 1 121.535 168 VAL B C 1
ATOM 3932 O O . VAL B 1 26 ? -18.891 -35.293 6.064 1 87.01 168 VAL B O 1
ATOM 3936 N N . ASN B 1 27 ? -20.785 -34.654 7.119 1 123.425 169 ASN B N 1
ATOM 3937 C CA . ASN B 1 27 ? -20.226 -33.506 7.82 1 103.414 169 ASN B CA 1
ATOM 3938 C C . ASN B 1 27 ? -19.076 -33.927 8.738 1 117.042 169 ASN B C 1
ATOM 3939 O O . ASN B 1 27 ? -18.115 -33.178 8.895 1 97.66 169 ASN B O 1
ATOM 3944 N N . LYS B 1 28 ? -19.193 -35.102 9.376 1 119.541 170 LYS B N 1
ATOM 3945 C CA . LYS B 1 28 ? -18.174 -35.585 10.298 1 121.991 170 LYS B CA 1
ATOM 3946 C C . LYS B 1 28 ? -16.919 -36.014 9.534 1 126.827 170 LYS B C 1
ATOM 3947 O O . LYS B 1 28 ? -15.802 -35.813 10.006 1 87.709 170 LYS B O 1
ATOM 3953 N N . ALA B 1 29 ? -17.116 -36.612 8.353 1 148.772 171 ALA B N 1
ATOM 3954 C CA . ALA B 1 29 ? -16.024 -37.069 7.502 1 137.823 171 ALA B CA 1
ATOM 3955 C C . ALA B 1 29 ? -15.289 -35.891 6.859 1 137.548 171 ALA B C 1
ATOM 3956 O O . ALA B 1 29 ? -14.087 -35.972 6.604 1 94.347 171 ALA B O 1
ATOM 3958 N N . ALA B 1 30 ? -16.021 -34.796 6.608 1 152.78 172 ALA B N 1
ATOM 3959 C CA . ALA B 1 30 ? -15.491 -33.621 5.932 1 137.418 172 ALA B CA 1
ATOM 3960 C C . ALA B 1 30 ? -14.47 -32.894 6.806 1 136.928 172 ALA B C 1
ATOM 3961 O O . ALA B 1 30 ? -13.507 -32.345 6.283 1 152.099 172 ALA B O 1
ATOM 3963 N N . VAL B 1 31 ? -14.691 -32.884 8.128 1 114.336 173 VAL B N 1
ATOM 3964 C CA . VAL B 1 31 ? -13.771 -32.247 9.059 1 116.405 173 VAL B CA 1
ATOM 3965 C C . VAL B 1 31 ? -12.498 -33.091 9.167 1 128.229 173 VAL B C 1
ATOM 3966 O O . VAL B 1 31 ? -11.419 -32.536 9.366 1 117.641 173 VAL B O 1
ATOM 3970 N N . MET B 1 32 ? -12.616 -34.42 9.009 1 128.562 174 MET B N 1
ATOM 3971 C CA . MET B 1 32 ? -11.474 -35.321 9.122 1 142.174 174 MET B CA 1
ATOM 3972 C C . MET B 1 32 ? -10.565 -35.18 7.898 1 134.959 174 MET B C 1
ATOM 3973 O O . MET B 1 32 ? -9.354 -35.022 8.043 1 107.422 174 MET B O 1
ATOM 3978 N N . VAL B 1 33 ? -11.152 -35.235 6.696 1 143.683 175 VAL B N 1
ATOM 3979 C CA . VAL B 1 33 ? -10.374 -35.174 5.463 1 136.754 175 VAL B CA 1
ATOM 3980 C C . VAL B 1 33 ? -9.747 -33.784 5.315 1 112.741 175 VAL B C 1
ATOM 3981 O O . VAL B 1 33 ? -8.676 -33.651 4.732 1 88.396 175 VAL B O 1
ATOM 3985 N N . HIS B 1 34 ? -10.417 -32.753 5.846 1 117.028 176 HIS B N 1
ATOM 3986 C CA . HIS B 1 34 ? -9.914 -31.386 5.85 1 124.024 176 HIS B CA 1
ATOM 3987 C C . HIS B 1 34 ? -8.684 -31.289 6.755 1 150.352 176 HIS B C 1
ATOM 3988 O O . HIS B 1 34 ? -7.704 -30.652 6.385 1 161.582 176 HIS B O 1
ATOM 3995 N N . GLN B 1 35 ? -8.758 -31.916 7.94 1 157.514 177 GLN B N 1
ATOM 3996 C CA . GLN B 1 35 ? -7.699 -31.862 8.934 1 150.534 177 GLN B CA 1
ATOM 3997 C C . GLN B 1 35 ? -6.468 -32.624 8.447 1 151.728 177 GLN B C 1
ATOM 3998 O O . GLN B 1 35 ? -5.348 -32.194 8.726 1 139.211 177 GLN B O 1
ATOM 4004 N N . LEU B 1 36 ? -6.664 -33.749 7.74 1 143.141 178 LEU B N 1
ATOM 4005 C CA . LEU B 1 36 ? -5.534 -34.536 7.255 1 140.395 178 LEU B CA 1
ATOM 4006 C C . LEU B 1 36 ? -4.897 -33.866 6.035 1 153.182 178 LEU B C 1
ATOM 4007 O O . LEU B 1 36 ? -3.713 -34.076 5.774 1 122.987 178 LEU B O 1
ATOM 4012 N N . SER B 1 37 ? -5.656 -33.027 5.319 1 153.313 179 SER B N 1
ATOM 4013 C CA . SER B 1 37 ? -5.129 -32.27 4.192 1 149.775 179 SER B CA 1
ATOM 4014 C C . SER B 1 37 ? -4.217 -31.137 4.663 1 158.708 179 SER B C 1
ATOM 4015 O O . SER B 1 37 ? -3.389 -30.661 3.889 1 156.633 179 SER B O 1
ATOM 4017 N N . LYS B 1 38 ? -4.361 -30.721 5.93 1 151.192 180 LYS B N 1
ATOM 4018 C CA . LYS B 1 38 ? -3.576 -29.631 6.495 1 123.178 180 LYS B CA 1
ATOM 4019 C C . LYS B 1 38 ? -2.135 -30.071 6.764 1 129.819 180 LYS B C 1
ATOM 4020 O O . LYS B 1 38 ? -1.223 -29.251 6.69 1 139.517 180 LYS B O 1
ATOM 4022 N N . LYS B 1 39 ? -1.936 -31.36 7.068 1 154.098 181 LYS B N 1
ATOM 4023 C CA . LYS B 1 39 ? -0.606 -31.901 7.305 1 141.076 181 LYS B CA 1
ATOM 4024 C C . LYS B 1 39 ? 0.007 -32.346 5.978 1 142.029 181 LYS B C 1
ATOM 4025 O O . LYS B 1 39 ? -0.684 -32.888 5.112 1 96.427 181 LYS B O 1
ATOM 4027 N N . GLU B 1 40 ? 1.327 -32.133 5.855 1 146.979 182 GLU B N 1
ATOM 4028 C CA . GLU B 1 40 ? 2.083 -32.464 4.654 1 120.98 182 GLU B CA 1
ATOM 4029 C C . GLU B 1 40 ? 2.213 -33.979 4.488 1 129.471 182 GLU B C 1
ATOM 4030 O O . GLU B 1 40 ? 2.291 -34.464 3.365 1 93.471 182 GLU B O 1
ATOM 4032 N N . ALA B 1 41 ? 2.248 -34.716 5.609 1 174.447 183 ALA B N 1
ATOM 4033 C CA . ALA B 1 41 ? 2.425 -36.16 5.616 1 167.399 183 ALA B CA 1
ATOM 4034 C C . ALA B 1 41 ? 1.314 -36.86 4.833 1 165.384 183 ALA B C 1
ATOM 4035 O O . ALA B 1 41 ? 1.593 -37.775 4.061 1 175.079 183 ALA B O 1
ATOM 4037 N N . SER B 1 42 ? 0.062 -36.438 5.06 1 138.022 184 SER B N 1
ATOM 4038 C CA . SER B 1 42 ? -1.076 -36.984 4.336 1 141.189 184 SER B CA 1
ATOM 4039 C C . SER B 1 42 ? -1.419 -36.072 3.161 1 152.67 184 SER B C 1
ATOM 4040 O O . SER B 1 42 ? -2.444 -35.394 3.178 1 150.537 184 SER B O 1
ATOM 4043 N N . ARG B 1 43 ? -0.558 -36.066 2.134 1 143.295 185 ARG B N 1
ATOM 4044 C CA . ARG B 1 43 ? -0.781 -35.237 0.956 1 134.124 185 ARG B CA 1
ATOM 4045 C C . ARG B 1 43 ? -0.615 -36.057 -0.322 1 131.667 185 ARG B C 1
ATOM 4046 O O . ARG B 1 43 ? -1.527 -36.064 -1.14 1 132.965 185 ARG B O 1
ATOM 4048 N N . HIS B 1 44 ? 0.527 -36.737 -0.506 1 136.783 186 HIS B N 1
ATOM 4049 C CA . HIS B 1 44 ? 0.754 -37.517 -1.719 1 149.447 186 HIS B CA 1
ATOM 4050 C C . HIS B 1 44 ? -0.182 -38.727 -1.749 1 168.662 186 HIS B C 1
ATOM 4051 O O . HIS B 1 44 ? -0.619 -39.148 -2.82 1 151.049 186 HIS B O 1
ATOM 4058 N N . ALA B 1 45 ? -0.499 -39.26 -0.56 1 183.303 187 ALA B N 1
ATOM 4059 C CA . ALA B 1 45 ? -1.399 -40.394 -0.423 1 180.676 187 ALA B CA 1
ATOM 4060 C C . ALA B 1 45 ? -2.828 -39.979 -0.77 1 173.145 187 ALA B C 1
ATOM 4061 O O . ALA B 1 45 ? -3.55 -40.729 -1.429 1 209.882 187 ALA B O 1
ATOM 4063 N N . ILE B 1 46 ? -3.224 -38.776 -0.327 1 136.223 188 ILE B N 1
ATOM 4064 C CA . ILE B 1 46 ? -4.577 -38.293 -0.552 1 131.927 188 ILE B CA 1
ATOM 4065 C C . ILE B 1 46 ? -4.724 -37.863 -2.016 1 152.172 188 ILE B C 1
ATOM 4066 O O . ILE B 1 46 ? -5.814 -37.961 -2.567 1 130.582 188 ILE B O 1
ATOM 4071 N N . MET B 1 47 ? -3.628 -37.404 -2.645 1 171.973 189 MET B N 1
ATOM 4072 C CA . MET B 1 47 ? -3.628 -37.01 -4.048 1 174.603 189 MET B CA 1
ATOM 4073 C C . MET B 1 47 ? -3.649 -38.227 -4.976 1 154.027 189 MET B C 1
ATOM 4074 O O . MET B 1 47 ? -4.158 -38.124 -6.09 1 177.515 189 MET B O 1
ATOM 4079 N N . ARG B 1 48 ? -3.079 -39.357 -4.534 1 134.114 190 ARG B N 1
ATOM 4080 C CA . ARG B 1 48 ? -2.946 -40.544 -5.37 1 123.801 190 ARG B CA 1
ATOM 4081 C C . ARG B 1 48 ? -4.299 -41.231 -5.576 1 121.811 190 ARG B C 1
ATOM 4082 O O . ARG B 1 48 ? -4.484 -41.924 -6.576 1 96.627 190 ARG B O 1
ATOM 4084 N N . SER B 1 49 ? -5.243 -41.024 -4.643 1 103.918 191 SER B N 1
ATOM 4085 C CA . SER B 1 49 ? -6.565 -41.639 -4.69 1 111.186 191 SER B CA 1
ATOM 4086 C C . SER B 1 49 ? -7.44 -41.004 -5.773 1 113.115 191 SER B C 1
ATOM 4087 O O . SER B 1 49 ? -7.867 -39.861 -5.629 1 113.506 191 SER B O 1
ATOM 4090 N N . PRO B 1 50 ? -7.746 -41.71 -6.89 1 116.258 192 PRO B N 1
ATOM 4091 C CA . PRO B 1 50 ? -8.582 -41.135 -7.945 1 108.506 192 PRO B CA 1
ATOM 4092 C C . PRO B 1 50 ? -10.081 -41.213 -7.653 1 111.202 192 PRO B C 1
ATOM 4093 O O . PRO B 1 50 ? -10.881 -40.678 -8.418 1 123.526 192 PRO B O 1
ATOM 4097 N N . GLN B 1 51 ? -10.457 -41.897 -6.561 1 121.893 193 GLN B N 1
ATOM 4098 C CA . GLN B 1 51 ? -11.855 -42.077 -6.19 1 133.298 193 GLN B CA 1
ATOM 4099 C C . GLN B 1 51 ? -12.267 -41.022 -5.163 1 129.698 193 GLN B C 1
ATOM 4100 O O . GLN B 1 51 ? -13.425 -40.603 -5.136 1 91.587 193 GLN B O 1
ATOM 4102 N N . MET B 1 52 ? -11.322 -40.632 -4.297 1 126.849 194 MET B N 1
ATOM 4103 C CA . MET B 1 52 ? -11.602 -39.676 -3.238 1 135.527 194 MET B CA 1
ATOM 4104 C C . MET B 1 52 ? -11.689 -38.263 -3.808 1 145.922 194 MET B C 1
ATOM 4105 O O . MET B 1 52 ? -12.508 -37.483 -3.338 1 100.635 194 MET B O 1
ATOM 4110 N N . VAL B 1 53 ? -10.873 -37.935 -4.822 1 153.05 195 VAL B N 1
ATOM 4111 C CA . VAL B 1 53 ? -10.908 -36.609 -5.426 1 129.047 195 VAL B CA 1
ATOM 4112 C C . VAL B 1 53 ? -12.254 -36.389 -6.128 1 123.402 195 VAL B C 1
ATOM 4113 O O . VAL B 1 53 ? -12.785 -35.278 -6.102 1 104.445 195 VAL B O 1
ATOM 4117 N N . SER B 1 54 ? -12.827 -37.453 -6.706 1 109.099 196 SER B N 1
ATOM 4118 C CA . SER B 1 54 ? -14.121 -37.366 -7.366 1 102.322 196 SER B CA 1
ATOM 4119 C C . SER B 1 54 ? -15.259 -37.225 -6.353 1 93.458 196 SER B C 1
ATOM 4120 O O . SER B 1 54 ? -16.365 -36.869 -6.747 1 86.309 196 SER B O 1
ATOM 4123 N N . ALA B 1 55 ? -15.007 -37.583 -5.083 1 93.668 197 ALA B N 1
ATOM 4124 C CA . ALA B 1 55 ? -15.983 -37.489 -4.007 1 101.976 197 ALA B CA 1
ATOM 4125 C C . ALA B 1 55 ? -15.924 -36.124 -3.317 1 101.103 197 ALA B C 1
ATOM 4126 O O . ALA B 1 55 ? -16.961 -35.613 -2.892 1 115.371 197 ALA B O 1
ATOM 4128 N N . ILE B 1 56 ? -14.719 -35.546 -3.178 1 105.045 198 ILE B N 1
ATOM 4129 C CA . ILE B 1 56 ? -14.586 -34.245 -2.531 1 101.66 198 ILE B CA 1
ATOM 4130 C C . ILE B 1 56 ? -15.154 -33.151 -3.439 1 98.315 198 ILE B C 1
ATOM 4131 O O . ILE B 1 56 ? -15.691 -32.168 -2.931 1 79.252 198 ILE B O 1
ATOM 4136 N N . VAL B 1 57 ? -15.059 -33.331 -4.765 1 103.141 199 VAL B N 1
ATOM 4137 C CA . VAL B 1 57 ? -15.625 -32.406 -5.739 1 105.679 199 VAL B CA 1
ATOM 4138 C C . VAL B 1 57 ? -17.152 -32.534 -5.767 1 105.313 199 VAL B C 1
ATOM 4139 O O . VAL B 1 57 ? -17.856 -31.531 -5.875 1 109.819 199 VAL B O 1
ATOM 4143 N N . ARG B 1 58 ? -17.659 -33.77 -5.677 1 95.82 200 ARG B N 1
ATOM 4144 C CA . ARG B 1 58 ? -19.089 -34.046 -5.706 1 103.733 200 ARG B CA 1
ATOM 4145 C C . ARG B 1 58 ? -19.76 -33.537 -4.428 1 98.638 200 ARG B C 1
ATOM 4146 O O . ARG B 1 58 ? -20.87 -33.004 -4.477 1 73.838 200 ARG B O 1
ATOM 4154 N N . THR B 1 59 ? -19.1 -33.74 -3.282 1 94.692 201 THR B N 1
ATOM 4155 C CA . THR B 1 59 ? -19.677 -33.356 -2.003 1 102.554 201 THR B CA 1
ATOM 4156 C C . THR B 1 59 ? -19.565 -31.843 -1.82 1 124.464 201 THR B C 1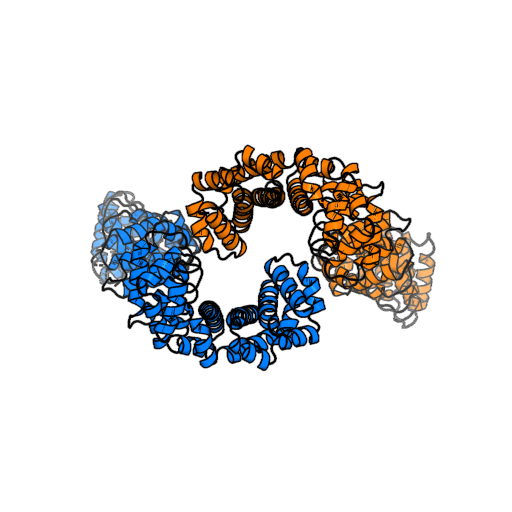
ATOM 4157 O O . THR B 1 59 ? -20.444 -31.261 -1.199 1 136.469 201 THR B O 1
ATOM 4161 N N . MET B 1 60 ? -18.539 -31.191 -2.386 1 122.553 202 MET B N 1
ATOM 4162 C CA . MET B 1 60 ? -18.419 -29.74 -2.288 1 91.213 202 MET B CA 1
ATOM 4163 C C . MET B 1 60 ? -19.534 -29.069 -3.093 1 87.021 202 MET B C 1
ATOM 4164 O O . MET B 1 60 ? -20.166 -28.126 -2.618 1 102.74 202 MET B O 1
ATOM 4169 N N . GLN B 1 61 ? -19.764 -29.566 -4.316 1 102.39 203 GLN B N 1
ATOM 4170 C CA . GLN B 1 61 ? -20.754 -29.016 -5.233 1 96.147 203 GLN B CA 1
ATOM 4171 C C . GLN B 1 61 ? -22.169 -29.203 -4.681 1 81.846 203 GLN B C 1
ATOM 4172 O O . GLN B 1 61 ? -23.018 -28.336 -4.871 1 80.737 203 GLN B O 1
ATOM 4178 N N . ASN B 1 62 ? -22.422 -30.352 -4.041 1 111.616 204 ASN B N 1
ATOM 4179 C CA . ASN B 1 62 ? -23.726 -30.679 -3.482 1 115.617 204 ASN B CA 1
ATOM 4180 C C . ASN B 1 62 ? -23.558 -30.976 -1.995 1 96.645 204 ASN B C 1
ATOM 4181 O O . ASN B 1 62 ? -23.332 -32.127 -1.628 1 83.625 204 ASN B O 1
ATOM 4186 N N . THR B 1 63 ? -23.662 -29.945 -1.144 1 95.036 205 THR B N 1
ATOM 4187 C CA . THR B 1 63 ? -23.487 -30.123 0.296 1 93.005 205 THR B CA 1
ATOM 4188 C C . THR B 1 63 ? -24.619 -29.451 1.076 1 89.306 205 THR B C 1
ATOM 4189 O O . THR B 1 63 ? -25.131 -30.049 2.019 1 111.47 205 THR B O 1
ATOM 4193 N N . ASN B 1 64 ? -24.956 -28.197 0.742 1 96.537 206 ASN B N 1
ATOM 4194 C CA . ASN B 1 64 ? -26.049 -27.469 1.371 1 97.155 206 ASN B CA 1
ATOM 4195 C C . ASN B 1 64 ? -25.697 -27.05 2.805 1 94.137 206 ASN B C 1
ATOM 4196 O O . ASN B 1 64 ? -26.467 -26.308 3.412 1 79.633 206 ASN B O 1
ATOM 4201 N N . ASP B 1 65 ? -24.54 -27.491 3.333 1 94.183 207 ASP B N 1
ATOM 4202 C CA . ASP B 1 65 ? -24.114 -27.16 4.686 1 99.058 207 ASP B CA 1
ATOM 4203 C C . ASP B 1 65 ? -22.913 -26.214 4.626 1 118.15 207 ASP B C 1
ATOM 4204 O O . ASP B 1 65 ? -21.923 -26.54 3.984 1 112.451 207 ASP B O 1
ATOM 4209 N N . VAL B 1 66 ? -22.996 -25.084 5.348 1 125.936 208 VAL B N 1
ATOM 4210 C CA . VAL B 1 66 ? -22.023 -24 5.276 1 115.6 208 VAL B CA 1
ATOM 4211 C C . VAL B 1 66 ? -20.629 -24.468 5.705 1 117.755 208 VAL B C 1
ATOM 4212 O O . VAL B 1 66 ? -19.634 -24.065 5.102 1 126.196 208 VAL B O 1
ATOM 4216 N N . GLU B 1 67 ? -20.547 -25.302 6.75 1 129.887 209 GLU B N 1
ATOM 4217 C CA . GLU B 1 67 ? -19.256 -25.73 7.275 1 137.273 209 GLU B CA 1
ATOM 4218 C C . GLU B 1 67 ? -18.627 -26.786 6.361 1 128.158 209 GLU B C 1
ATOM 4219 O O . GLU B 1 67 ? -17.413 -26.786 6.174 1 109.795 209 GLU B O 1
ATOM 4225 N N . THR B 1 68 ? -19.443 -27.687 5.795 1 116.25 210 THR B N 1
ATOM 4226 C CA . THR B 1 68 ? -18.925 -28.747 4.94 1 119.478 210 THR B CA 1
ATOM 4227 C C . THR B 1 68 ? -18.431 -28.156 3.614 1 128.891 210 THR B C 1
ATOM 4228 O O . THR B 1 68 ? -17.458 -28.641 3.04 1 89.952 210 THR B O 1
ATOM 4232 N N . ALA B 1 69 ? -19.085 -27.085 3.139 1 134.093 211 ALA B N 1
ATOM 4233 C CA . ALA B 1 69 ? -18.649 -26.364 1.949 1 107.7 211 ALA B CA 1
ATOM 4234 C C . ALA B 1 69 ? -17.303 -25.683 2.193 1 95.04 211 ALA B C 1
ATOM 4235 O O . ALA B 1 69 ? -16.45 -25.69 1.311 1 125.314 211 ALA B O 1
ATOM 4237 N N . ARG B 1 70 ? -17.118 -25.124 3.397 1 93.335 212 ARG B N 1
ATOM 4238 C CA . ARG B 1 70 ? -15.891 -24.442 3.789 1 85.651 212 ARG B CA 1
ATOM 4239 C C . ARG B 1 70 ? -14.745 -25.435 4.008 1 83.436 212 ARG B C 1
ATOM 4240 O O . ARG B 1 70 ? -13.579 -25.071 3.871 1 62.236 212 ARG B O 1
ATOM 4242 N N . CYS B 1 71 ? -15.075 -26.663 4.431 1 106.752 213 CYS B N 1
ATOM 4243 C CA . CYS B 1 71 ? -14.094 -27.713 4.678 1 116.788 213 CYS B CA 1
ATOM 4244 C C . CYS B 1 71 ? -13.627 -28.343 3.362 1 91.118 213 CYS B C 1
ATOM 4245 O O . CYS B 1 71 ? -12.438 -28.612 3.195 1 83.199 213 CYS B O 1
ATOM 4248 N N . THR B 1 72 ? -14.572 -28.614 2.447 1 84.408 214 THR B N 1
ATOM 4249 C CA . THR B 1 72 ? -14.275 -29.27 1.18 1 97.886 214 THR B CA 1
ATOM 4250 C C . THR B 1 72 ? -13.547 -28.316 0.229 1 114.066 214 THR B C 1
ATOM 4251 O O . THR B 1 72 ? -12.681 -28.749 -0.524 1 108.278 214 THR B O 1
ATOM 4255 N N . ALA B 1 73 ? -13.9 -27.022 0.255 1 135.709 215 ALA B N 1
ATOM 4256 C CA . ALA B 1 73 ? -13.24 -26.012 -0.561 1 124.832 215 ALA B CA 1
ATOM 4257 C C . ALA B 1 73 ? -11.833 -25.73 -0.036 1 125.765 215 ALA B C 1
ATOM 4258 O O . ALA B 1 73 ? -10.921 -25.477 -0.822 1 111.897 215 ALA B O 1
ATOM 4260 N N . GLY B 1 74 ? -11.68 -25.741 1.296 1 108.798 216 GLY B N 1
ATOM 4261 C CA . GLY B 1 74 ? -10.381 -25.585 1.93 1 113.273 216 GLY B CA 1
ATOM 4262 C C . GLY B 1 74 ? -9.467 -26.771 1.633 1 108.533 216 GLY B C 1
ATOM 4263 O O . GLY B 1 74 ? -8.263 -26.591 1.48 1 74.954 216 GLY B O 1
ATOM 4264 N N . THR B 1 75 ? -10.063 -27.971 1.563 1 96.839 217 THR B N 1
ATOM 4265 C CA . THR B 1 75 ? -9.355 -29.198 1.229 1 108.876 217 THR B CA 1
ATOM 4266 C C . THR B 1 75 ? -8.776 -29.094 -0.183 1 95.547 217 THR B C 1
ATOM 4267 O O . THR B 1 75 ? -7.601 -29.392 -0.386 1 74.047 217 THR B O 1
ATOM 4271 N N . LEU B 1 76 ? -9.614 -28.689 -1.152 1 90.908 218 LEU B N 1
ATOM 4272 C CA . LEU B 1 76 ? -9.208 -28.565 -2.545 1 82.636 218 LEU B CA 1
ATOM 4273 C C . LEU B 1 76 ? -8.152 -27.471 -2.705 1 87.448 218 LEU B C 1
ATOM 4274 O O . LEU B 1 76 ? -7.279 -27.587 -3.564 1 80.644 218 LEU B O 1
ATOM 4279 N N . HIS B 1 77 ? -8.228 -26.425 -1.87 1 91.168 219 HIS B N 1
ATOM 4280 C CA . HIS B 1 77 ? -7.251 -25.345 -1.889 1 97.306 219 HIS B CA 1
ATOM 4281 C C . HIS B 1 77 ? -5.878 -25.869 -1.475 1 104.874 219 HIS B C 1
ATOM 4282 O O . HIS B 1 77 ? -4.871 -25.512 -2.084 1 121.508 219 HIS B O 1
ATOM 4289 N N . ASN B 1 78 ? -5.857 -26.716 -0.439 1 110.946 220 ASN B N 1
ATOM 4290 C CA . ASN B 1 78 ? -4.621 -27.241 0.117 1 102.914 220 ASN B CA 1
ATOM 4291 C C . ASN B 1 78 ? -3.972 -28.246 -0.841 1 89.575 220 ASN B C 1
ATOM 4292 O O . ASN B 1 78 ? -2.785 -28.528 -0.706 1 94.231 220 ASN B O 1
ATOM 4297 N N . LEU B 1 79 ? -4.752 -28.83 -1.765 1 81.719 221 LEU B N 1
ATOM 4298 C CA . LEU B 1 79 ? -4.229 -29.735 -2.782 1 87.276 221 LEU B CA 1
ATOM 4299 C C . LEU B 1 79 ? -3.563 -28.943 -3.908 1 102.207 221 LEU B C 1
ATOM 4300 O O . LEU B 1 79 ? -2.57 -29.4 -4.471 1 86.654 221 LEU B O 1
ATOM 4305 N N . SER B 1 80 ? -4.127 -27.764 -4.221 1 110.288 222 SER B N 1
ATOM 4306 C CA . SER B 1 80 ? -3.728 -26.94 -5.356 1 103.922 222 SER B CA 1
ATOM 4307 C C . SER B 1 80 ? -2.315 -26.374 -5.2 1 107.501 222 SER B C 1
ATOM 4308 O O . SER B 1 80 ? -1.788 -25.798 -6.153 1 75.675 222 SER B O 1
ATOM 4311 N N . HIS B 1 81 ? -1.712 -26.526 -4.011 1 104.599 223 HIS B N 1
ATOM 4312 C CA . HIS B 1 81 ? -0.364 -26.043 -3.746 1 87.961 223 HIS B CA 1
ATOM 4313 C C . HIS B 1 81 ? 0.708 -26.94 -4.368 1 89.525 223 HIS B C 1
ATOM 4314 O O . HIS B 1 81 ? 1.862 -26.516 -4.445 1 72.433 223 HIS B O 1
ATOM 4321 N N . HIS B 1 82 ? 0.34 -28.163 -4.796 1 103.11 224 HIS B N 1
ATOM 4322 C CA . HIS B 1 82 ? 1.297 -29.094 -5.385 1 117.68 224 HIS B CA 1
ATOM 4323 C C . HIS B 1 82 ? 0.868 -29.481 -6.798 1 102.198 224 HIS B C 1
ATOM 4324 O O . HIS B 1 82 ? -0.323 -29.549 -7.075 1 91.117 224 HIS B O 1
ATOM 4331 N N . ARG B 1 83 ? 1.857 -29.76 -7.662 1 90.317 225 ARG B N 1
ATOM 4332 C CA . ARG B 1 83 ? 1.647 -30.027 -9.079 1 98.76 225 ARG B CA 1
ATOM 4333 C C . ARG B 1 83 ? 0.705 -31.215 -9.297 1 109.484 225 ARG B C 1
ATOM 4334 O O . ARG B 1 83 ? -0.184 -31.14 -10.144 1 99.606 225 ARG B O 1
ATOM 4342 N N . GLU B 1 84 ? 0.877 -32.285 -8.507 1 137.276 226 GLU B N 1
ATOM 4343 C CA . GLU B 1 84 ? 0.036 -33.473 -8.598 1 131.035 226 GLU B CA 1
ATOM 4344 C C . GLU B 1 84 ? -1.407 -33.159 -8.194 1 109.48 226 GLU B C 1
ATOM 4345 O O . GLU B 1 84 ? -2.342 -33.728 -8.752 1 110.753 226 GLU B O 1
ATOM 4351 N N . GLY B 1 85 ? -1.568 -32.245 -7.224 1 98.233 227 GLY B N 1
ATOM 4352 C CA . GLY B 1 85 ? -2.87 -31.796 -6.754 1 118.416 227 GLY B CA 1
ATOM 4353 C C . GLY B 1 85 ? -3.662 -31.062 -7.838 1 113.419 227 GLY B C 1
ATOM 4354 O O . GLY B 1 85 ? -4.877 -31.194 -7.909 1 79.385 227 GLY B O 1
ATOM 4355 N N . LEU B 1 86 ? -2.962 -30.29 -8.676 1 111.652 228 LEU B N 1
ATOM 4356 C CA . LEU B 1 86 ? -3.595 -29.549 -9.756 1 98.112 228 LEU B CA 1
ATOM 4357 C C . LEU B 1 86 ? -4.058 -30.516 -10.843 1 84.552 228 LEU B C 1
ATOM 4358 O O . LEU B 1 86 ? -5.163 -30.366 -11.357 1 84.264 228 LEU B O 1
ATOM 4363 N N . LEU B 1 87 ? -3.22 -31.508 -11.183 1 87.04 229 LEU B N 1
ATOM 4364 C CA . LEU B 1 87 ? -3.541 -32.513 -12.19 1 90.394 229 LEU B CA 1
ATOM 4365 C C . LEU B 1 87 ? -4.733 -33.366 -11.744 1 96.054 229 LEU B C 1
ATOM 4366 O O . LEU B 1 87 ? -5.533 -33.8 -12.577 1 89.516 229 LEU B O 1
ATOM 4371 N N . ALA B 1 88 ? -4.838 -33.603 -10.427 1 83.574 230 ALA B N 1
ATOM 4372 C CA . ALA B 1 88 ? -5.92 -34.397 -9.865 1 83.239 230 ALA B CA 1
ATOM 4373 C C . ALA B 1 88 ? -7.246 -33.648 -9.981 1 77.857 230 ALA B C 1
ATOM 4374 O O . ALA B 1 88 ? -8.24 -34.223 -10.418 1 96.91 230 ALA B O 1
ATOM 4376 N N . ILE B 1 89 ? -7.252 -32.367 -9.591 1 84.282 231 ILE B N 1
ATOM 4377 C CA . ILE B 1 89 ? -8.46 -31.554 -9.619 1 81.853 231 ILE B CA 1
ATOM 4378 C C . ILE B 1 89 ? -8.899 -31.325 -11.069 1 80.531 231 ILE B C 1
ATOM 4379 O O . ILE B 1 89 ? -10.094 -31.198 -11.33 1 71.838 231 ILE B O 1
ATOM 4384 N N . PHE B 1 90 ? -7.941 -31.323 -12.009 1 76.856 232 PHE B N 1
ATOM 4385 C CA . PHE B 1 90 ? -8.223 -31.129 -13.424 1 81.448 232 PHE B CA 1
ATOM 4386 C C . PHE B 1 90 ? -8.958 -32.328 -14.023 1 91.957 232 PHE B C 1
ATOM 4387 O O . PHE B 1 90 ? -9.932 -32.14 -14.751 1 82.421 232 PHE B O 1
ATOM 4395 N N . LYS B 1 91 ? -8.498 -33.551 -13.727 1 119.597 233 LYS B N 1
ATOM 4396 C CA . LYS B 1 91 ? -9.109 -34.758 -14.276 1 116.152 233 LYS B CA 1
ATOM 4397 C C . LYS B 1 91 ? -10.395 -35.114 -13.522 1 104.042 233 LYS B C 1
ATOM 4398 O O . LYS B 1 91 ? -11.317 -35.688 -14.103 1 75.911 233 LYS B O 1
ATOM 4404 N N . SER B 1 92 ? -10.472 -34.749 -12.233 1 84.696 234 SER B N 1
ATOM 4405 C CA . SER B 1 92 ? -11.623 -35.04 -11.388 1 70.648 234 SER B CA 1
ATOM 4406 C C . SER B 1 92 ? -12.835 -34.176 -11.744 1 78.922 234 SER B C 1
ATOM 4407 O O . SER B 1 92 ? -13.917 -34.41 -11.216 1 84.8 234 SER B O 1
ATOM 4410 N N . GLY B 1 93 ? -12.659 -33.188 -12.632 1 101.827 235 GLY B N 1
ATOM 4411 C CA . GLY B 1 93 ? -13.734 -32.286 -13.018 1 76.245 235 GLY B CA 1
ATOM 4412 C C . GLY B 1 93 ? -14.012 -31.257 -11.925 1 64.295 235 GLY B C 1
ATOM 4413 O O . GLY B 1 93 ? -15.165 -30.894 -11.683 1 56.253 235 GLY B O 1
ATOM 4414 N N . GLY B 1 94 ? -12.931 -30.767 -11.304 1 57.047 236 GLY B N 1
ATOM 4415 C CA . GLY B 1 94 ? -13.029 -29.843 -10.186 1 69.596 236 GLY B CA 1
ATOM 4416 C C . GLY B 1 94 ? -13.286 -28.401 -10.626 1 73.112 236 GLY B C 1
ATOM 4417 O O . GLY B 1 94 ? -13.793 -27.606 -9.839 1 61.37 236 GLY B O 1
ATOM 4418 N N . ILE B 1 95 ? -12.945 -28.067 -11.879 1 63.003 237 ILE B N 1
ATOM 4419 C CA . ILE B 1 95 ? -13.058 -26.7 -12.368 1 53.655 237 ILE B CA 1
ATOM 4420 C C . ILE B 1 95 ? -14.529 -26.273 -12.383 1 55.265 237 ILE B C 1
ATOM 4421 O O . ILE B 1 95 ? -14.854 -25.241 -11.803 1 57.623 237 ILE B O 1
ATOM 4426 N N . PRO B 1 96 ? -15.483 -27.036 -12.974 1 66.41 238 PRO B N 1
ATOM 4427 C CA . PRO B 1 96 ? -16.891 -26.634 -12.937 1 62.537 238 PRO B CA 1
ATOM 4428 C C . PRO B 1 96 ? -17.478 -26.603 -11.525 1 59.158 238 PRO B C 1
ATOM 4429 O O . PRO B 1 96 ? -18.373 -25.804 -11.242 1 56.674 238 PRO B O 1
ATOM 4433 N N . ALA B 1 97 ? -16.967 -27.475 -10.645 1 62.043 239 ALA B N 1
ATOM 4434 C CA . ALA B 1 97 ? -17.394 -27.503 -9.255 1 62.547 239 ALA B CA 1
ATOM 4435 C C . ALA B 1 97 ? -16.957 -26.224 -8.552 1 56.296 239 ALA B C 1
ATOM 4436 O O . ALA B 1 97 ? -17.756 -25.609 -7.851 1 51.511 239 ALA B O 1
ATOM 4438 N N . LEU B 1 98 ? -15.695 -25.828 -8.774 1 54.797 240 LEU B N 1
ATOM 4439 C CA . LEU B 1 98 ? -15.137 -24.614 -8.198 1 48.133 240 LEU B CA 1
ATOM 4440 C C . LEU B 1 98 ? -15.89 -23.385 -8.702 1 44.522 240 LEU B C 1
ATOM 4441 O O . LEU B 1 98 ? -16.108 -22.442 -7.942 1 43.152 240 LEU B O 1
ATOM 4446 N N . VAL B 1 99 ? -16.265 -23.399 -9.986 1 35.291 241 VAL B N 1
ATOM 4447 C CA . VAL B 1 99 ? -16.963 -22.277 -10.585 1 41.778 241 VAL B CA 1
ATOM 4448 C C . VAL B 1 99 ? -18.312 -22.097 -9.887 1 56.169 241 VAL B C 1
ATOM 4449 O O . VAL B 1 99 ? -18.725 -20.966 -9.636 1 64.986 241 VAL B O 1
ATOM 4453 N N . LYS B 1 100 ? -18.979 -23.207 -9.542 1 60.322 242 LYS B N 1
ATOM 4454 C CA . LYS B 1 100 ? -20.259 -23.149 -8.849 1 62.939 242 LYS B CA 1
ATOM 4455 C C . LYS B 1 100 ? -20.095 -22.464 -7.492 1 48.789 242 LYS B C 1
ATOM 4456 O O . LYS B 1 100 ? -20.953 -21.686 -7.071 1 49.668 242 LYS B O 1
ATOM 4462 N N . MET B 1 101 ? -18.979 -22.754 -6.814 1 49.117 243 MET B N 1
ATOM 4463 C CA . MET B 1 101 ? -18.706 -22.213 -5.491 1 62.066 243 MET B CA 1
ATOM 4464 C C . MET B 1 101 ? -18.475 -20.701 -5.529 1 57.944 243 MET B C 1
ATOM 4465 O O . MET B 1 101 ? -18.437 -20.072 -4.475 1 57.452 243 MET B O 1
ATOM 4470 N N . LEU B 1 102 ? -18.344 -20.111 -6.724 1 61.494 244 LEU B N 1
ATOM 4471 C CA . LEU B 1 102 ? -18.219 -18.666 -6.855 1 60.67 244 LEU B CA 1
ATOM 4472 C C . LEU B 1 102 ? -19.577 -17.991 -6.652 1 65.911 244 LEU B C 1
ATOM 4473 O O . LEU B 1 102 ? -19.629 -16.78 -6.456 1 72.887 244 LEU B O 1
ATOM 4478 N N . GLY B 1 103 ? -20.676 -18.759 -6.715 1 58.329 245 GLY B N 1
ATOM 4479 C CA . GLY B 1 103 ? -22.009 -18.246 -6.432 1 60.064 245 GLY B CA 1
ATOM 4480 C C . GLY B 1 103 ? -22.335 -18.233 -4.937 1 65.657 245 GLY B C 1
ATOM 4481 O O . GLY B 1 103 ? -23.316 -17.613 -4.538 1 48.425 245 GLY B O 1
ATOM 4482 N N . SER B 1 104 ? -21.493 -18.893 -4.126 1 60.604 246 SER B N 1
ATOM 4483 C CA . SER B 1 104 ? -21.69 -19.084 -2.695 1 70.153 246 SER B CA 1
ATOM 4484 C C . SER B 1 104 ? -21.7 -17.766 -1.918 1 78.221 246 SER B C 1
ATOM 4485 O O . SER B 1 104 ? -20.808 -16.939 -2.079 1 73.918 246 SER B O 1
ATOM 4488 N N . PRO B 1 105 ? -22.689 -17.546 -1.02 1 109.704 247 PRO B N 1
ATOM 4489 C CA . PRO B 1 105 ? -22.717 -16.329 -0.208 1 110.066 247 PRO B CA 1
ATOM 4490 C C . PRO B 1 105 ? -21.702 -16.321 0.936 1 86.165 247 PRO B C 1
ATOM 4491 O O . PRO B 1 105 ? -21.456 -15.27 1.521 1 83.671 247 PRO B O 1
ATOM 4495 N N . VAL B 1 106 ? -21.114 -17.486 1.248 1 68.568 248 VAL B N 1
ATOM 4496 C CA . VAL B 1 106 ? -20.192 -17.607 2.366 1 88.403 248 VAL B CA 1
ATOM 4497 C C . VAL B 1 106 ? -18.795 -17.188 1.916 1 88.538 248 VAL B C 1
ATOM 4498 O O . VAL B 1 106 ? -18.196 -17.854 1.079 1 103.396 248 VAL B O 1
ATOM 4502 N N . ASP B 1 107 ? -18.281 -16.119 2.541 1 76.603 249 ASP B N 1
ATOM 4503 C CA . ASP B 1 107 ? -16.998 -15.524 2.2 1 72.063 249 ASP B CA 1
ATOM 4504 C C . ASP B 1 107 ? -15.863 -16.545 2.245 1 74.049 249 ASP B C 1
ATOM 4505 O O . ASP B 1 107 ? -14.994 -16.519 1.383 1 85.461 249 ASP B O 1
ATOM 4510 N N . SER B 1 108 ? -15.89 -17.455 3.226 1 106.702 250 SER B N 1
ATOM 4511 C CA . SER B 1 108 ? -14.878 -18.494 3.363 1 95.885 250 SER B CA 1
ATOM 4512 C C . SER B 1 108 ? -14.751 -19.31 2.075 1 76.025 250 SER B C 1
ATOM 4513 O O . SER B 1 108 ? -13.644 -19.636 1.638 1 55.579 250 SER B O 1
ATOM 4516 N N . VAL B 1 109 ? -15.911 -19.647 1.492 1 69.058 251 VAL B N 1
ATOM 4517 C CA . VAL B 1 109 ? -15.989 -20.506 0.321 1 83.097 251 VAL B CA 1
ATOM 4518 C C . VAL B 1 109 ? -15.412 -19.769 -0.886 1 82.234 251 VAL B C 1
ATOM 4519 O O . VAL B 1 109 ? -14.662 -20.368 -1.657 1 64.878 251 VAL B O 1
ATOM 4523 N N . LEU B 1 110 ? -15.763 -18.477 -1.022 1 75.996 252 LEU B N 1
ATOM 4524 C CA . LEU B 1 110 ? -15.342 -17.646 -2.142 1 58.754 252 LEU B CA 1
ATOM 4525 C C . LEU B 1 110 ? -13.819 -17.584 -2.239 1 65.838 252 LEU B C 1
ATOM 4526 O O . LEU B 1 110 ? -13.273 -17.753 -3.329 1 64.24 252 LEU B O 1
ATOM 4531 N N . PHE B 1 111 ? -13.152 -17.363 -1.096 1 70.693 253 PHE B N 1
ATOM 4532 C CA . PHE B 1 111 ? -11.706 -17.185 -1.055 1 65.372 253 PHE B CA 1
ATOM 4533 C C . PHE B 1 111 ? -11.003 -18.499 -1.405 1 57.334 253 PHE B C 1
ATOM 4534 O O . PHE B 1 111 ? -9.938 -18.489 -2.015 1 50.315 253 PHE B O 1
ATOM 4542 N N . TYR B 1 112 ? -11.598 -19.627 -1.006 1 73.7 254 TYR B N 1
ATOM 4543 C CA . TYR B 1 112 ? -11.017 -20.934 -1.263 1 79.636 254 TYR B CA 1
ATOM 4544 C C . TYR B 1 112 ? -11.156 -21.28 -2.742 1 60.72 254 TYR B C 1
ATOM 4545 O O . TYR B 1 112 ? -10.206 -21.776 -3.348 1 52.617 254 TYR B O 1
ATOM 4554 N N . ALA B 1 113 ? -12.336 -20.991 -3.31 1 54.135 255 ALA B N 1
ATOM 4555 C CA . ALA B 1 113 ? -12.629 -21.332 -4.696 1 60.505 255 ALA B CA 1
ATOM 4556 C C . ALA B 1 113 ? -11.813 -20.474 -5.664 1 67 255 ALA B C 1
ATOM 4557 O O . ALA B 1 113 ? -11.246 -21.001 -6.626 1 51.183 255 ALA B O 1
ATOM 4559 N N . ILE B 1 114 ? -11.756 -19.155 -5.412 1 64.369 256 ILE B N 1
ATOM 4560 C CA . ILE B 1 114 ? -11.102 -18.232 -6.328 1 55.72 256 ILE B CA 1
ATOM 4561 C C . ILE B 1 114 ? -9.593 -18.474 -6.316 1 44.103 256 ILE B C 1
ATOM 4562 O O . ILE B 1 114 ? -8.968 -18.395 -7.365 1 39.491 256 ILE B O 1
ATOM 4567 N N . THR B 1 115 ? -9.01 -18.798 -5.149 1 47.129 257 THR B N 1
ATOM 4568 C CA . THR B 1 115 ? -7.572 -19.027 -5.047 1 50.579 257 THR B CA 1
ATOM 4569 C C . THR B 1 115 ? -7.205 -20.358 -5.709 1 45.064 257 THR B C 1
ATOM 4570 O O . THR B 1 115 ? -6.174 -20.451 -6.374 1 45.024 257 THR B O 1
ATOM 4574 N N . THR B 1 116 ? -8.054 -21.382 -5.54 1 52.664 258 THR B N 1
ATOM 4575 C CA . THR B 1 116 ? -7.839 -22.682 -6.163 1 60.853 258 THR B CA 1
ATOM 4576 C C . THR B 1 116 ? -7.882 -22.544 -7.687 1 64.674 258 THR B C 1
ATOM 4577 O O . THR B 1 116 ? -7.052 -23.121 -8.393 1 49.661 258 THR B O 1
ATOM 4581 N N . LEU B 1 117 ? -8.871 -21.788 -8.186 1 56.579 259 LEU B N 1
ATOM 4582 C CA . LEU B 1 117 ? -9.009 -21.541 -9.613 1 53.916 259 LEU B CA 1
ATOM 4583 C C . LEU B 1 117 ? -7.819 -20.728 -10.125 1 50.351 259 LEU B C 1
ATOM 4584 O O . LEU B 1 117 ? -7.346 -20.946 -11.236 1 48.192 259 LEU B O 1
ATOM 4589 N N . HIS B 1 118 ? -7.34 -19.791 -9.301 1 43.86 260 HIS B N 1
ATOM 4590 C CA . HIS B 1 118 ? -6.191 -18.969 -9.636 1 44.028 260 HIS B CA 1
ATOM 4591 C C . HIS B 1 118 ? -4.971 -19.859 -9.857 1 41.903 260 HIS B C 1
ATOM 4592 O O . HIS B 1 118 ? -4.305 -19.744 -10.883 1 44.029 260 HIS B O 1
ATOM 4599 N N . ASN B 1 119 ? -4.715 -20.774 -8.913 1 54.268 261 ASN B N 1
ATOM 4600 C CA . ASN B 1 119 ? -3.569 -21.67 -8.989 1 52.512 261 ASN B CA 1
ATOM 4601 C C . ASN B 1 119 ? -3.671 -22.569 -10.221 1 43.098 261 ASN B C 1
ATOM 4602 O O . ASN B 1 119 ? -2.654 -22.834 -10.867 1 50.919 261 ASN B O 1
ATOM 4607 N N . LEU B 1 120 ? -4.894 -23.024 -10.538 1 49.408 262 LEU B N 1
ATOM 4608 C CA . LEU B 1 120 ? -5.151 -23.854 -11.71 1 59.414 262 LEU B CA 1
ATOM 4609 C C . LEU B 1 120 ? -4.899 -23.085 -13.009 1 57.872 262 LEU B C 1
ATOM 4610 O O . LEU B 1 120 ? -4.391 -23.659 -13.969 1 51.558 262 LEU B O 1
ATOM 4615 N N . LEU B 1 121 ? -5.269 -21.798 -13.044 1 56.741 263 LEU B N 1
ATOM 4616 C CA . LEU B 1 121 ? -5.044 -20.96 -14.214 1 51.061 263 LEU B CA 1
ATOM 4617 C C . LEU B 1 121 ? -3.554 -20.659 -14.381 1 50.611 263 LEU B C 1
ATOM 4618 O O . LEU B 1 121 ? -3.051 -20.613 -15.505 1 39.641 263 LEU B O 1
ATOM 4623 N N . LEU B 1 122 ? -2.861 -20.458 -13.253 1 51.982 264 LEU B N 1
ATOM 4624 C CA . LEU B 1 122 ? -1.457 -20.08 -13.251 1 62.498 264 LEU B CA 1
ATOM 4625 C C . LEU B 1 122 ? -0.549 -21.228 -13.689 1 74.38 264 LEU B C 1
ATOM 4626 O O . LEU B 1 122 ? 0.429 -20.988 -14.387 1 60.304 264 LEU B O 1
ATOM 4631 N N . HIS B 1 123 ? -0.841 -22.463 -13.251 1 84.746 265 HIS B N 1
ATOM 4632 C CA . HIS B 1 123 ? 0.103 -23.563 -13.416 1 84.208 265 HIS B CA 1
ATOM 4633 C C . HIS B 1 123 ? -0.445 -24.732 -14.24 1 74.915 265 HIS B C 1
ATOM 4634 O O . HIS B 1 123 ? 0.297 -25.3 -15.041 1 74.583 265 HIS B O 1
ATOM 4641 N N . GLN B 1 124 ? -1.717 -25.106 -14.044 1 73.158 266 GLN B N 1
ATOM 4642 C CA . GLN B 1 124 ? -2.268 -26.305 -14.669 1 65.605 266 GLN B CA 1
ATOM 4643 C C . GLN B 1 124 ? -2.632 -26.028 -16.129 1 56.74 266 GLN B C 1
ATOM 4644 O O . GLN B 1 124 ? -3.421 -25.128 -16.416 1 78.936 266 GLN B O 1
ATOM 4650 N N . GLU B 1 125 ? -2.06 -26.833 -17.038 1 59.649 267 GLU B N 1
ATOM 4651 C CA . GLU B 1 125 ? -2.306 -26.711 -18.467 1 69.944 267 GLU B CA 1
ATOM 4652 C C . GLU B 1 125 ? -3.736 -27.147 -18.789 1 73.296 267 GLU B C 1
ATOM 4653 O O . GLU B 1 125 ? -4.257 -28.078 -18.171 1 68.663 267 GLU B O 1
ATOM 4659 N N . GLY B 1 126 ? -4.361 -26.449 -19.749 1 61.034 268 GLY B N 1
ATOM 4660 C CA . GLY B 1 126 ? -5.705 -26.766 -20.206 1 56.694 268 GLY B CA 1
ATOM 4661 C C . GLY B 1 126 ? -6.8 -26.092 -19.376 1 67.678 268 GLY B C 1
ATOM 4662 O O . GLY B 1 126 ? -7.96 -26.094 -19.784 1 70.479 268 GLY B O 1
ATOM 4663 N N . ALA B 1 127 ? -6.43 -25.484 -18.236 1 63.844 269 ALA B N 1
ATOM 4664 C CA . ALA B 1 127 ? -7.394 -24.954 -17.279 1 68.889 269 ALA B CA 1
ATOM 4665 C C . ALA B 1 127 ? -8.07 -23.687 -17.806 1 72.386 269 ALA B C 1
ATOM 4666 O O . ALA B 1 127 ? -9.208 -23.406 -17.442 1 61.626 269 ALA B O 1
ATOM 4668 N N . LYS B 1 128 ? -7.377 -22.927 -18.665 1 63.055 270 LYS B N 1
ATOM 4669 C CA . LYS B 1 128 ? -7.924 -21.692 -19.208 1 57.815 270 LYS B CA 1
ATOM 4670 C C . LYS B 1 128 ? -9.179 -21.99 -20.03 1 64.421 270 LYS B C 1
ATOM 4671 O O . LYS B 1 128 ? -10.17 -21.268 -19.926 1 64.726 270 LYS B O 1
ATOM 4677 N N . MET B 1 129 ? -9.125 -23.06 -20.838 1 64.876 271 MET B N 1
ATOM 4678 C CA . MET B 1 129 ? -10.242 -23.452 -21.684 1 62.424 271 MET B CA 1
ATOM 4679 C C . MET B 1 129 ? -11.372 -24.011 -20.819 1 55.062 271 MET B C 1
ATOM 4680 O O . MET B 1 129 ? -12.542 -23.731 -21.08 1 49.938 271 MET B O 1
ATOM 4685 N N . ALA B 1 130 ? -11.011 -24.776 -19.78 1 45.815 272 ALA B N 1
ATOM 4686 C CA . ALA B 1 130 ? -11.981 -25.391 -18.884 1 44.283 272 ALA B CA 1
ATOM 4687 C C . ALA B 1 130 ? -12.781 -24.342 -18.112 1 47.487 272 ALA B C 1
ATOM 4688 O O . ALA B 1 130 ? -13.98 -24.528 -17.908 1 48.3 272 ALA B O 1
ATOM 4690 N N . VAL B 1 131 ? -12.122 -23.256 -17.678 1 45.38 273 VAL B N 1
ATOM 4691 C CA . VAL B 1 131 ? -12.778 -22.198 -16.917 1 41.901 273 VAL B CA 1
ATOM 4692 C C . VAL B 1 131 ? -13.744 -21.442 -17.833 1 42.315 273 VAL B C 1
ATOM 4693 O O . VAL B 1 131 ? -14.851 -21.116 -17.414 1 48.106 273 VAL B O 1
ATOM 4697 N N . ARG B 1 132 ? -13.338 -21.178 -19.083 1 45.969 274 ARG B N 1
ATOM 4698 C CA . ARG B 1 132 ? -14.196 -20.493 -20.038 1 43.812 274 ARG B CA 1
ATOM 4699 C C . ARG B 1 132 ? -15.478 -21.292 -20.265 1 41.801 274 ARG B C 1
ATOM 4700 O O . ARG B 1 132 ? -16.568 -20.727 -20.222 1 42.173 274 ARG B O 1
ATOM 4708 N N . LEU B 1 133 ? -15.328 -22.604 -20.495 1 44.376 275 LEU B N 1
ATOM 4709 C CA . LEU B 1 133 ? -16.441 -23.487 -20.821 1 45.759 275 LEU B CA 1
ATOM 4710 C C . LEU B 1 133 ? -17.38 -23.662 -19.625 1 43.437 275 LEU B C 1
ATOM 4711 O O . LEU B 1 133 ? -18.568 -23.9 -19.817 1 48.363 275 LEU B O 1
ATOM 4716 N N . ALA B 1 134 ? -16.855 -23.543 -18.397 1 38.97 276 ALA B N 1
ATOM 4717 C CA . ALA B 1 134 ? -17.663 -23.69 -17.195 1 33.991 276 ALA B CA 1
ATOM 4718 C C . ALA B 1 134 ? -18.436 -22.414 -16.86 1 36.854 276 ALA B C 1
ATOM 4719 O O . ALA B 1 134 ? -19.149 -22.397 -15.86 1 48.389 276 ALA B O 1
ATOM 4721 N N . GLY B 1 135 ? -18.305 -21.357 -17.677 1 34.718 277 GLY B N 1
ATOM 4722 C CA . GLY B 1 135 ? -18.96 -20.081 -17.41 1 38.057 277 GLY B CA 1
ATOM 4723 C C . GLY B 1 135 ? -18.265 -19.29 -16.296 1 43.161 277 GLY B C 1
ATOM 4724 O O . GLY B 1 135 ? -18.897 -18.5 -15.596 1 43.968 277 GLY B O 1
ATOM 4725 N N . GLY B 1 136 ? -16.949 -19.494 -16.156 1 46.877 278 GLY B N 1
ATOM 4726 C CA . GLY B 1 136 ? -16.168 -18.887 -15.09 1 43.514 278 GLY B CA 1
ATOM 4727 C C . GLY B 1 136 ? -16.036 -17.371 -15.241 1 50.655 278 GLY B C 1
ATOM 4728 O O . GLY B 1 136 ? -16.005 -16.664 -14.236 1 52.347 278 GLY B O 1
ATOM 4729 N N . LEU B 1 137 ? -15.955 -16.881 -16.488 1 42.417 279 LEU B N 1
ATOM 4730 C CA . LEU B 1 137 ? -15.783 -15.462 -16.773 1 40.53 279 LEU B CA 1
ATOM 4731 C C . LEU B 1 137 ? -16.928 -14.634 -16.193 1 40.245 279 LEU B C 1
ATOM 4732 O O . LEU B 1 137 ? -16.686 -13.573 -15.616 1 35.031 279 LEU B O 1
ATOM 4737 N N . GLN B 1 138 ? -18.167 -15.102 -16.404 1 32.494 280 GLN B N 1
ATOM 4738 C CA . GLN B 1 138 ? -19.352 -14.378 -15.966 1 40.328 280 GLN B CA 1
ATOM 4739 C C . GLN B 1 138 ? -19.39 -14.317 -14.438 1 37.512 280 GLN B C 1
ATOM 4740 O O . GLN B 1 138 ? -19.744 -13.288 -13.861 1 34.256 280 GLN B O 1
ATOM 4746 N N . LYS B 1 139 ? -19.01 -15.427 -13.79 1 34.32 281 LYS B N 1
ATOM 4747 C CA . LYS B 1 139 ? -19.019 -15.513 -12.34 1 40.772 281 LYS B CA 1
ATOM 4748 C C . LYS B 1 139 ? -17.99 -14.543 -11.766 1 39.224 281 LYS B C 1
ATOM 4749 O O . LYS B 1 139 ? -18.293 -13.814 -10.828 1 39.998 281 LYS B O 1
ATOM 4755 N N . MET B 1 140 ? -16.789 -14.523 -12.36 1 37.562 282 MET B N 1
ATOM 4756 C CA . MET B 1 140 ? -15.694 -13.702 -11.866 1 27.788 282 MET B CA 1
ATOM 4757 C C . MET B 1 140 ? -16.021 -12.213 -12.007 1 34.79 282 MET B C 1
ATOM 4758 O O . MET B 1 140 ? -15.74 -11.428 -11.1 1 34.854 282 MET B O 1
ATOM 4763 N N . VAL B 1 141 ? -16.641 -11.823 -13.128 1 33.221 283 VAL B N 1
ATOM 4764 C CA . VAL B 1 141 ? -16.982 -10.424 -13.335 1 38.419 283 VAL B CA 1
ATOM 4765 C C . VAL B 1 141 ? -17.998 -9.994 -12.276 1 44.075 283 VAL B C 1
ATOM 4766 O O . VAL B 1 141 ? -17.902 -8.88 -11.759 1 43.395 283 VAL B O 1
ATOM 4770 N N . ALA B 1 142 ? -18.959 -10.873 -11.959 1 46.417 284 ALA B N 1
ATOM 4771 C CA . ALA B 1 142 ? -20.003 -10.562 -10.991 1 51.001 284 ALA B CA 1
ATOM 4772 C C . ALA B 1 142 ? -19.42 -10.338 -9.59 1 39.849 284 ALA B C 1
ATOM 4773 O O . ALA B 1 142 ? -19.927 -9.499 -8.847 1 38.412 284 ALA B O 1
ATOM 4775 N N . LEU B 1 143 ? -18.335 -11.056 -9.255 1 31.897 285 LEU B N 1
ATOM 4776 C CA . LEU B 1 143 ? -17.695 -10.977 -7.946 1 34.693 285 LEU B CA 1
ATOM 4777 C C . LEU B 1 143 ? -16.893 -9.688 -7.744 1 38.359 285 LEU B C 1
ATOM 4778 O O . LEU B 1 143 ? -16.291 -9.503 -6.684 1 35.987 285 LEU B O 1
ATOM 4783 N N . LEU B 1 144 ? -16.862 -8.8 -8.743 1 50.965 286 LEU B N 1
ATOM 4784 C CA . LEU B 1 144 ? -16.027 -7.613 -8.655 1 41.681 286 LEU B CA 1
ATOM 4785 C C . LEU B 1 144 ? -16.688 -6.514 -7.821 1 40.801 286 LEU B C 1
ATOM 4786 O O . LEU B 1 144 ? -16.06 -5.477 -7.622 1 27.837 286 LEU B O 1
ATOM 4791 N N . ASN B 1 145 ? -17.92 -6.725 -7.323 1 52.058 287 ASN B N 1
ATOM 4792 C CA . ASN B 1 145 ? -18.568 -5.743 -6.458 1 54.244 287 ASN B CA 1
ATOM 4793 C C . ASN B 1 145 ? -18.194 -5.949 -4.982 1 51.63 287 ASN B C 1
ATOM 4794 O O . ASN B 1 145 ? -18.494 -5.098 -4.148 1 42.972 287 ASN B O 1
ATOM 4799 N N . LYS B 1 146 ? -17.518 -7.064 -4.669 1 41.706 288 LYS B N 1
ATOM 4800 C CA . LYS B 1 146 ? -17.008 -7.345 -3.335 1 38.134 288 LYS B CA 1
ATOM 4801 C C . LYS B 1 146 ? -15.979 -6.285 -2.945 1 39.29 288 LYS B C 1
ATOM 4802 O O . LYS B 1 146 ? -15.498 -5.548 -3.8 1 44.282 288 LYS B O 1
ATOM 4808 N N . THR B 1 147 ? -15.639 -6.221 -1.649 1 40.723 289 THR B N 1
ATOM 4809 C CA . THR B 1 147 ? -14.863 -5.114 -1.11 1 37.119 289 THR B CA 1
ATOM 4810 C C . THR B 1 147 ? -13.542 -5.576 -0.496 1 35.439 289 THR B C 1
ATOM 4811 O O . THR B 1 147 ? -12.756 -4.738 -0.056 1 47.301 289 THR B O 1
ATOM 4815 N N . ASN B 1 148 ? -13.268 -6.885 -0.488 1 35.589 290 ASN B N 1
ATOM 4816 C CA . ASN B 1 148 ? -11.989 -7.378 0.002 1 40.854 290 ASN B CA 1
ATOM 4817 C C . ASN B 1 148 ? -10.938 -7.156 -1.089 1 49.131 290 ASN B C 1
ATOM 4818 O O . ASN B 1 148 ? -11.022 -7.791 -2.135 1 52.311 290 ASN B O 1
ATOM 4823 N N . VAL B 1 149 ? -9.946 -6.282 -0.847 1 40.228 291 VAL B N 1
ATOM 4824 C CA . VAL B 1 149 ? -8.996 -5.89 -1.885 1 39.98 291 VAL B CA 1
ATOM 4825 C C . VAL B 1 149 ? -8.09 -7.061 -2.268 1 42.035 291 VAL B C 1
ATOM 4826 O O . VAL B 1 149 ? -7.614 -7.11 -3.401 1 47.909 291 VAL B O 1
ATOM 4830 N N . LYS B 1 150 ? -7.826 -7.979 -1.33 1 39.228 292 LYS B N 1
ATOM 4831 C CA . LYS B 1 150 ? -7.004 -9.145 -1.618 1 39.007 292 LYS B CA 1
ATOM 4832 C C . LYS B 1 150 ? -7.76 -10.126 -2.515 1 38.402 292 LYS B C 1
ATOM 4833 O O . LYS B 1 150 ? -7.164 -10.707 -3.416 1 46.144 292 LYS B O 1
ATOM 4839 N N . PHE B 1 151 ? -9.065 -10.304 -2.254 1 33.707 293 PHE B N 1
ATOM 4840 C CA . PHE B 1 151 ? -9.925 -11.14 -3.078 1 33.58 293 PHE B CA 1
ATOM 4841 C C . PHE B 1 151 ? -10.039 -10.539 -4.48 1 33.943 293 PHE B C 1
ATOM 4842 O O . PHE B 1 151 ? -9.935 -11.255 -5.472 1 31.566 293 PHE B O 1
ATOM 4850 N N . LEU B 1 152 ? -10.266 -9.221 -4.536 1 31.105 294 LEU B N 1
ATOM 4851 C CA . LEU B 1 152 ? -10.389 -8.487 -5.783 1 32.432 294 LEU B CA 1
ATOM 4852 C C . LEU B 1 152 ? -9.111 -8.623 -6.607 1 30.279 294 LEU B C 1
ATOM 4853 O O . LEU B 1 152 ? -9.186 -8.744 -7.825 1 33.035 294 LEU B O 1
ATOM 4858 N N . ALA B 1 153 ? -7.947 -8.619 -5.945 1 31.087 295 ALA B N 1
ATOM 4859 C CA . ALA B 1 153 ? -6.671 -8.716 -6.636 1 35.389 295 ALA B CA 1
ATOM 4860 C C . ALA B 1 153 ? -6.512 -10.079 -7.307 1 40.516 295 ALA B C 1
ATOM 4861 O O . ALA B 1 153 ? -5.942 -10.17 -8.392 1 37.691 295 ALA B O 1
ATOM 4863 N N . ILE B 1 154 ? -7.012 -11.139 -6.662 1 39.236 296 ILE B N 1
ATOM 4864 C CA . ILE B 1 154 ? -6.891 -12.487 -7.199 1 40.595 296 ILE B CA 1
ATOM 4865 C C . ILE B 1 154 ? -7.878 -12.663 -8.353 1 35.396 296 ILE B C 1
ATOM 4866 O O . ILE B 1 154 ? -7.526 -13.249 -9.379 1 35.633 296 ILE B O 1
ATOM 4871 N N . THR B 1 155 ? -9.101 -12.142 -8.178 1 31.595 297 THR B N 1
ATOM 4872 C CA . THR B 1 155 ? -10.159 -12.274 -9.17 1 45.309 297 THR B CA 1
ATOM 4873 C C . THR B 1 155 ? -9.752 -11.552 -10.458 1 41.526 297 THR B C 1
ATOM 4874 O O . THR B 1 155 ? -9.881 -12.114 -11.547 1 42.135 297 THR B O 1
ATOM 4878 N N . THR B 1 156 ? -9.251 -10.312 -10.33 1 33.145 298 THR B N 1
ATOM 4879 C CA . THR B 1 156 ? -8.875 -9.52 -11.489 1 26.425 298 THR B CA 1
ATOM 4880 C C . THR B 1 156 ? -7.69 -10.182 -12.193 1 27.994 298 THR B C 1
ATOM 4881 O O . THR B 1 156 ? -7.623 -10.137 -13.42 1 29.138 298 THR B O 1
ATOM 4885 N N . ASP B 1 157 ? -6.788 -10.845 -11.45 1 25.406 299 ASP B N 1
ATOM 4886 C CA . ASP B 1 157 ? -5.667 -11.511 -12.101 1 33.522 299 ASP B CA 1
ATOM 4887 C C . ASP B 1 157 ? -6.153 -12.7 -12.929 1 35.974 299 ASP B C 1
ATOM 4888 O O . ASP B 1 157 ? -5.615 -12.949 -14.01 1 34.89 299 ASP B O 1
ATOM 4893 N N . CYS B 1 158 ? -7.17 -13.417 -12.43 1 36.718 300 CYS B N 1
ATOM 4894 C CA . CYS B 1 158 ? -7.79 -14.502 -13.18 1 45.901 300 CYS B CA 1
ATOM 4895 C C . CYS B 1 158 ? -8.347 -13.984 -14.509 1 32.795 300 CYS B C 1
ATOM 4896 O O . CYS B 1 158 ? -8.186 -14.614 -15.559 1 36.807 300 CYS B O 1
ATOM 4899 N N . LEU B 1 159 ? -9.005 -12.82 -14.447 1 28.795 301 LEU B N 1
ATOM 4900 C CA . LEU B 1 159 ? -9.591 -12.209 -15.627 1 29.852 301 LEU B CA 1
ATOM 4901 C C . LEU B 1 159 ? -8.5 -11.818 -16.62 1 30.247 301 LEU B C 1
ATOM 4902 O O . LEU B 1 159 ? -8.72 -11.918 -17.822 1 34.29 301 LEU B O 1
ATOM 4907 N N . GLN B 1 160 ? -7.334 -11.382 -16.123 1 29.658 302 GLN B N 1
ATOM 4908 C CA . GLN B 1 160 ? -6.231 -10.988 -16.988 1 34.625 302 GLN B CA 1
ATOM 4909 C C . GLN B 1 160 ? -5.728 -12.205 -17.759 1 37.824 302 GLN B C 1
ATOM 4910 O O . GLN B 1 160 ? -5.563 -12.14 -18.98 1 32.048 302 GLN B O 1
ATOM 4916 N N . ILE B 1 161 ? -5.51 -13.314 -17.038 1 38.632 303 ILE B N 1
ATOM 4917 C CA . ILE B 1 161 ? -5.04 -14.549 -17.646 1 38.568 303 ILE B CA 1
ATOM 4918 C C . ILE B 1 161 ? -6.016 -14.997 -18.734 1 35.789 303 ILE B C 1
ATOM 4919 O O . ILE B 1 161 ? -5.588 -15.37 -19.824 1 49.611 303 ILE B O 1
ATOM 4924 N N . LEU B 1 162 ? -7.319 -14.947 -18.439 1 31.17 304 LEU B N 1
ATOM 4925 C CA . LEU B 1 162 ? -8.339 -15.449 -19.351 1 30.757 304 LEU B CA 1
ATOM 4926 C C . LEU B 1 162 ? -8.54 -14.524 -20.553 1 30.613 304 LEU B C 1
ATOM 4927 O O . LEU B 1 162 ? -8.875 -14.999 -21.636 1 40.849 304 LEU B O 1
ATOM 4932 N N . ALA B 1 163 ? -8.391 -13.208 -20.359 1 33.748 305 ALA B N 1
ATOM 4933 C CA . ALA B 1 163 ? -8.716 -12.245 -21.405 1 27.599 305 ALA B CA 1
ATOM 4934 C C . ALA B 1 163 ? -7.555 -12.074 -22.383 1 32.017 305 ALA B C 1
ATOM 4935 O O . ALA B 1 163 ? -7.778 -11.775 -23.558 1 27.409 305 ALA B O 1
ATOM 4937 N N . TYR B 1 164 ? -6.322 -12.255 -21.889 1 32.997 306 TYR B N 1
ATOM 4938 C CA . TYR B 1 164 ? -5.137 -12.04 -22.703 1 38.648 306 TYR B CA 1
ATOM 4939 C C . TYR B 1 164 ? -5.174 -12.937 -23.942 1 34.976 306 TYR B C 1
ATOM 4940 O O . TYR B 1 164 ? -5.321 -14.154 -23.839 1 39.039 306 TYR B O 1
ATOM 4949 N N . GLY B 1 165 ? -5.025 -12.305 -25.112 1 34.637 307 GLY B N 1
ATOM 4950 C CA . GLY B 1 165 ? -4.938 -12.996 -26.388 1 35.396 307 GLY B CA 1
ATOM 4951 C C . GLY B 1 165 ? -6.202 -13.781 -26.741 1 38.058 307 GLY B C 1
ATOM 4952 O O . GLY B 1 165 ? -6.126 -14.753 -27.488 1 29.165 307 GLY B O 1
ATOM 4953 N N . ASN B 1 166 ? -7.366 -13.357 -26.229 1 35.861 308 ASN B N 1
ATOM 4954 C CA . ASN B 1 166 ? -8.585 -14.137 -26.401 1 34.705 308 ASN B CA 1
ATOM 4955 C C . ASN B 1 166 ? -9.788 -13.218 -26.595 1 33.584 308 ASN B C 1
ATOM 4956 O O . ASN B 1 166 ? -10.426 -12.825 -25.623 1 35.863 308 ASN B O 1
ATOM 4961 N N . GLN B 1 167 ? -10.12 -12.912 -27.855 1 31.523 309 GLN B N 1
ATOM 4962 C CA . GLN B 1 167 ? -11.139 -11.915 -28.151 1 38.579 309 GLN B CA 1
ATOM 4963 C C . GLN B 1 167 ? -12.514 -12.389 -27.668 1 36.836 309 GLN B C 1
ATOM 4964 O O . GLN B 1 167 ? -13.366 -11.562 -27.34 1 32.933 309 GLN B O 1
ATOM 4970 N N . GLU B 1 168 ? -12.715 -13.715 -27.614 1 41.17 310 GLU B N 1
ATOM 4971 C CA . GLU B 1 168 ? -13.957 -14.302 -27.128 1 46.284 310 GLU B CA 1
ATOM 4972 C C . GLU B 1 168 ? -14.207 -13.882 -25.68 1 36.149 310 GLU B C 1
ATOM 4973 O O . GLU B 1 168 ? -15.299 -13.425 -25.342 1 36.157 310 GLU B O 1
ATOM 4979 N N . SER B 1 169 ? -13.187 -14.068 -24.834 1 32.075 311 SER B N 1
ATOM 4980 C CA . SER B 1 169 ? -13.269 -13.751 -23.418 1 29.697 311 SER B CA 1
ATOM 4981 C C . SER B 1 169 ? -13.475 -12.251 -23.222 1 38.162 311 SER B C 1
ATOM 4982 O O . SER B 1 169 ? -14.229 -11.841 -22.347 1 39.465 311 SER B O 1
ATOM 4985 N N . LYS B 1 170 ? -12.801 -11.436 -24.041 1 35.135 312 LYS B N 1
ATOM 4986 C CA . LYS B 1 170 ? -12.929 -9.992 -23.95 1 30.818 312 LYS B CA 1
ATOM 4987 C C . LYS B 1 170 ? -14.384 -9.588 -24.157 1 28.15 312 LYS B C 1
ATOM 4988 O O . LYS B 1 170 ? -14.891 -8.732 -23.434 1 31.937 312 LYS B O 1
ATOM 4994 N N . LEU B 1 171 ? -15.044 -10.211 -25.143 1 28.439 313 LEU B N 1
ATOM 4995 C CA . LEU B 1 171 ? -16.429 -9.897 -25.462 1 31.143 313 LEU B CA 1
ATOM 4996 C C . LEU B 1 171 ? -17.358 -10.308 -24.321 1 30.223 313 LEU B C 1
ATOM 4997 O O . LEU B 1 171 ? -18.339 -9.616 -24.053 1 30.147 313 LEU B O 1
ATOM 5002 N N . ILE B 1 172 ? -17.054 -11.429 -23.655 1 29.417 314 ILE B N 1
ATOM 5003 C CA . ILE B 1 172 ? -17.863 -11.889 -22.536 1 31.442 314 ILE B CA 1
ATOM 5004 C C . ILE B 1 172 ? -17.699 -10.941 -21.349 1 34.778 314 ILE B C 1
ATOM 5005 O O . ILE B 1 172 ? -18.681 -10.598 -20.696 1 36.574 314 ILE B O 1
ATOM 5010 N N . ILE B 1 173 ? -16.464 -10.504 -21.079 1 32.127 315 ILE B N 1
ATOM 5011 C CA . ILE B 1 173 ? -16.218 -9.561 -19.998 1 31.489 315 ILE B CA 1
ATOM 5012 C C . ILE B 1 173 ? -17.019 -8.279 -20.248 1 30.542 315 ILE B C 1
ATOM 5013 O O . ILE B 1 173 ? -17.578 -7.733 -19.304 1 29.05 315 ILE B O 1
ATOM 5018 N N . LEU B 1 174 ? -17.117 -7.835 -21.512 1 30.216 316 LEU B N 1
ATOM 5019 C CA . LEU B 1 174 ? -17.884 -6.648 -21.876 1 39.647 316 LEU B CA 1
ATOM 5020 C C . LEU B 1 174 ? -19.372 -6.848 -21.583 1 37.881 316 LEU B C 1
ATOM 5021 O O . LEU B 1 174 ? -20.021 -5.968 -21.023 1 43.872 316 LEU B O 1
ATOM 5026 N N . ALA B 1 175 ? -19.915 -7.998 -21.997 1 42.217 317 ALA B N 1
ATOM 5027 C CA . ALA B 1 175 ? -21.333 -8.293 -21.845 1 46.723 317 ALA B CA 1
ATOM 5028 C C . ALA B 1 175 ? -21.724 -8.373 -20.37 1 49.039 317 ALA B C 1
ATOM 5029 O O . ALA B 1 175 ? -22.856 -8.054 -20.018 1 53.537 317 ALA B O 1
ATOM 5031 N N . SER B 1 176 ? -20.781 -8.789 -19.513 1 34.209 318 SER B N 1
ATOM 5032 C CA . SER B 1 176 ? -21.051 -8.971 -18.097 1 31.754 318 SER B CA 1
ATOM 5033 C C . SER B 1 176 ? -20.853 -7.681 -17.299 1 36.343 318 SER B C 1
ATOM 5034 O O . SER B 1 176 ? -20.932 -7.72 -16.075 1 38.284 318 SER B O 1
ATOM 5037 N N . GLY B 1 177 ? -20.597 -6.551 -17.975 1 33.626 319 GLY B N 1
ATOM 5038 C CA . GLY B 1 177 ? -20.418 -5.267 -17.306 1 32.051 319 GLY B CA 1
ATOM 5039 C C . GLY B 1 177 ? -19.014 -5.108 -16.723 1 31.875 319 GLY B C 1
ATOM 5040 O O . GLY B 1 177 ? -18.811 -4.347 -15.779 1 33.0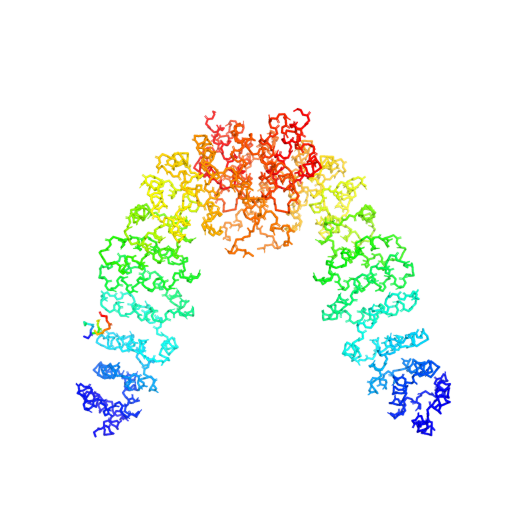11 319 GLY B O 1
ATOM 5041 N N . GLY B 1 178 ? -18.045 -5.808 -17.325 1 37.258 320 GLY B N 1
ATOM 5042 C CA . GLY B 1 178 ? -16.659 -5.81 -16.88 1 34.369 320 GLY B CA 1
ATOM 5043 C C . GLY B 1 178 ? -16.051 -4.41 -16.832 1 26.713 320 GLY B C 1
ATOM 5044 O O . GLY B 1 178 ? -15.474 -4.028 -15.821 1 31.989 320 GLY B O 1
ATOM 5045 N N . PRO B 1 179 ? -16.12 -3.611 -17.922 1 31.578 321 PRO B N 1
ATOM 5046 C CA . PRO B 1 179 ? -15.562 -2.257 -17.918 1 27.575 321 PRO B CA 1
ATOM 5047 C C . PRO B 1 179 ? -15.982 -1.393 -16.734 1 25.261 321 PRO B C 1
ATOM 5048 O O . PRO B 1 179 ? -15.138 -0.758 -16.11 1 32.709 321 PRO B O 1
ATOM 5052 N N . GLN B 1 180 ? -17.282 -1.376 -16.427 1 28.839 322 GLN B N 1
ATOM 5053 C CA . GLN B 1 180 ? -17.794 -0.546 -15.347 1 30.914 322 GLN B CA 1
ATOM 5054 C C . GLN B 1 180 ? -17.211 -1.006 -14.013 1 26.877 322 GLN B C 1
ATOM 5055 O O . GLN B 1 180 ? -16.778 -0.178 -13.216 1 25.384 322 GLN B O 1
ATOM 5061 N N . ALA B 1 181 ? -17.174 -2.325 -13.799 1 23.854 323 ALA B N 1
ATOM 5062 C CA . ALA B 1 181 ? -16.692 -2.89 -12.549 1 25.945 323 ALA B CA 1
ATOM 5063 C C . ALA B 1 181 ? -15.198 -2.615 -12.356 1 33.958 323 ALA B C 1
ATOM 5064 O O . ALA B 1 181 ? -14.749 -2.374 -11.231 1 29.945 323 ALA B O 1
ATOM 5066 N N . LEU B 1 182 ? -14.428 -2.654 -13.454 1 26.909 324 LEU B N 1
ATOM 5067 C CA . LEU B 1 182 ? -12.99 -2.459 -13.376 1 24.009 324 LEU B CA 1
ATOM 5068 C C . LEU B 1 182 ? -12.682 -0.988 -13.109 1 22.921 324 LEU B C 1
ATOM 5069 O O . LEU B 1 182 ? -11.796 -0.684 -12.316 1 26.35 324 LEU B O 1
ATOM 5074 N N . VAL B 1 183 ? -13.409 -0.083 -13.775 1 19.762 325 VAL B N 1
ATOM 5075 C CA . VAL B 1 183 ? -13.216 1.35 -13.598 1 23.58 325 VAL B CA 1
ATOM 5076 C C . VAL B 1 183 ? -13.54 1.732 -12.15 1 32.708 325 VAL B C 1
ATOM 5077 O O . VAL B 1 183 ? -12.879 2.599 -11.58 1 28.148 325 VAL B O 1
ATOM 5081 N N . ASN B 1 184 ? -14.572 1.099 -11.569 1 31.427 326 ASN B N 1
ATOM 5082 C CA . ASN B 1 184 ? -14.979 1.367 -10.198 1 32.575 326 ASN B CA 1
ATOM 5083 C C . ASN B 1 184 ? -13.839 1.021 -9.242 1 29.328 326 ASN B C 1
ATOM 5084 O O . ASN B 1 184 ? -13.538 1.802 -8.343 1 29.011 326 ASN B O 1
ATOM 5089 N N . ILE B 1 185 ? -13.185 -0.128 -9.457 1 22.47 327 ILE B N 1
ATOM 5090 C CA . ILE B 1 185 ? -12.031 -0.513 -8.652 1 24.963 327 ILE B CA 1
ATOM 5091 C C . ILE B 1 185 ? -10.965 0.592 -8.666 1 30.111 327 ILE B C 1
ATOM 5092 O O . ILE B 1 185 ? -10.422 0.947 -7.619 1 27.489 327 ILE B O 1
ATOM 5097 N N . MET B 1 186 ? -10.673 1.158 -9.845 1 25.702 328 MET B N 1
ATOM 5098 C CA . MET B 1 186 ? -9.637 2.173 -9.979 1 30.352 328 MET B CA 1
ATOM 5099 C C . MET B 1 186 ? -10.043 3.482 -9.285 1 30.933 328 MET B C 1
ATOM 5100 O O . MET B 1 186 ? -9.178 4.294 -8.963 1 34.43 328 MET B O 1
ATOM 5105 N N . ARG B 1 187 ? -11.348 3.693 -9.051 1 29.105 329 ARG B N 1
ATOM 5106 C CA . ARG B 1 187 ? -11.833 4.902 -8.396 1 34.557 329 ARG B CA 1
ATOM 5107 C C . ARG B 1 187 ? -12.003 4.72 -6.885 1 41.081 329 ARG B C 1
ATOM 5108 O O . ARG B 1 187 ? -12.104 5.723 -6.178 1 32.959 329 ARG B O 1
ATOM 5116 N N . THR B 1 188 ? -12.018 3.46 -6.403 1 35.832 330 THR B N 1
ATOM 5117 C CA . THR B 1 188 ? -12.39 3.15 -5.029 1 32.376 330 THR B CA 1
ATOM 5118 C C . THR B 1 188 ? -11.179 2.796 -4.159 1 33.592 330 THR B C 1
ATOM 5119 O O . THR B 1 188 ? -11.14 3.185 -2.995 1 36.301 330 THR B O 1
ATOM 5123 N N . TYR B 1 189 ? -10.221 2.019 -4.685 1 36.437 331 TYR B N 1
ATOM 5124 C CA . TYR B 1 189 ? -9.175 1.427 -3.856 1 30.231 331 TYR B CA 1
ATOM 5125 C C . TYR B 1 189 ? -7.828 2.119 -4.063 1 31.213 331 TYR B C 1
ATOM 5126 O O . TYR B 1 189 ? -7.654 2.893 -5.004 1 32.882 331 TYR B O 1
ATOM 5135 N N . THR B 1 190 ? -6.896 1.852 -3.128 1 30.456 332 THR B N 1
ATOM 5136 C CA . THR B 1 190 ? -5.536 2.379 -3.164 1 26.929 332 THR B CA 1
ATOM 5137 C C . THR B 1 190 ? -4.515 1.243 -3.081 1 25.975 332 THR B C 1
ATOM 5138 O O . THR B 1 190 ? -3.318 1.493 -3.187 1 29.056 332 THR B O 1
ATOM 5142 N N . TYR B 1 191 ? -4.977 0.002 -2.895 1 29.642 333 TYR B N 1
ATOM 5143 C CA . TYR B 1 191 ? -4.075 -1.129 -2.749 1 28.466 333 TYR B CA 1
ATOM 5144 C C . TYR B 1 191 ? -3.371 -1.365 -4.083 1 31.588 333 TYR B C 1
ATOM 5145 O O . TYR B 1 191 ? -4.01 -1.804 -5.034 1 33.068 333 TYR B O 1
ATOM 5154 N N . GLU B 1 192 ? -2.055 -1.096 -4.126 1 31.102 334 GLU B N 1
ATOM 5155 C CA . GLU B 1 192 ? -1.279 -1.063 -5.362 1 35.272 334 GLU B CA 1
ATOM 5156 C C . GLU B 1 192 ? -1.447 -2.356 -6.161 1 35.704 334 GLU B C 1
ATOM 5157 O O . GLU B 1 192 ? -1.708 -2.302 -7.36 1 34.383 334 GLU B O 1
ATOM 5163 N N . LYS B 1 193 ? -1.283 -3.513 -5.512 1 29.962 335 LYS B N 1
ATOM 5164 C CA . LYS B 1 193 ? -1.308 -4.783 -6.221 1 31.849 335 LYS B CA 1
ATOM 5165 C C . LYS B 1 193 ? -2.625 -4.939 -6.984 1 32.95 335 LYS B C 1
ATOM 5166 O O . LYS B 1 193 ? -2.617 -5.432 -8.112 1 32.837 335 LYS B O 1
ATOM 5172 N N . LEU B 1 194 ? -3.736 -4.491 -6.378 1 32.753 336 LEU B N 1
ATOM 5173 C CA . LEU B 1 194 ? -5.056 -4.566 -6.996 1 30.622 336 LEU B CA 1
ATOM 5174 C C . LEU B 1 194 ? -5.157 -3.58 -8.161 1 30.89 336 LEU B C 1
ATOM 5175 O O . LEU B 1 194 ? -5.654 -3.944 -9.224 1 33.266 336 LEU B O 1
ATOM 5180 N N . LEU B 1 195 ? -4.713 -2.334 -7.945 1 24.156 337 LEU B N 1
ATOM 5181 C CA . LEU B 1 195 ? -4.775 -1.29 -8.96 1 30.418 337 LEU B CA 1
ATOM 5182 C C . LEU B 1 195 ? -3.991 -1.707 -10.204 1 26.526 337 LEU B C 1
ATOM 5183 O O . LEU B 1 195 ? -4.416 -1.457 -11.328 1 24.047 337 LEU B O 1
ATOM 5188 N N . TRP B 1 196 ? -2.83 -2.328 -9.983 1 30.395 338 TRP B N 1
ATOM 5189 C CA . TRP B 1 196 ? -1.946 -2.751 -11.052 1 26.222 338 TRP B CA 1
ATOM 5190 C C . TRP B 1 196 ? -2.571 -3.889 -11.853 1 33.423 338 TRP B C 1
ATOM 5191 O O . TRP B 1 196 ? -2.566 -3.862 -13.08 1 41.227 338 TRP B O 1
ATOM 5202 N N . THR B 1 197 ? -3.118 -4.889 -11.159 1 34.097 339 THR B N 1
ATOM 5203 C CA . THR B 1 197 ? -3.748 -6.011 -11.836 1 36.356 339 THR B CA 1
ATOM 5204 C C . THR B 1 197 ? -4.963 -5.531 -12.63 1 32.897 339 THR B C 1
ATOM 5205 O O . THR B 1 197 ? -5.205 -6 -13.74 1 26.415 339 THR B O 1
ATOM 5209 N N . THR B 1 198 ? -5.744 -4.616 -12.044 1 22.917 340 THR B N 1
ATOM 5210 C CA . THR B 1 198 ? -6.95 -4.134 -12.694 1 27.806 340 THR B CA 1
ATOM 5211 C C . THR B 1 198 ? -6.558 -3.334 -13.939 1 29.443 340 THR B C 1
ATOM 5212 O O . THR B 1 198 ? -7.231 -3.424 -14.959 1 25.843 340 THR B O 1
ATOM 5216 N N . SER B 1 199 ? -5.457 -2.573 -13.858 1 30.164 341 SER B N 1
ATOM 5217 C CA . SER B 1 199 ? -4.979 -1.784 -14.984 1 33.079 341 SER B CA 1
ATOM 5218 C C . SER B 1 199 ? -4.523 -2.69 -16.13 1 25.742 341 SER B C 1
ATOM 5219 O O . SER B 1 199 ? -4.684 -2.328 -17.293 1 32.474 341 SER B O 1
ATOM 5222 N N . ARG B 1 200 ? -3.976 -3.869 -15.802 1 25.417 342 ARG B N 1
ATOM 5223 C CA . ARG B 1 200 ? -3.548 -4.834 -16.804 1 24.98 342 ARG B CA 1
ATOM 5224 C C . ARG B 1 200 ? -4.752 -5.399 -17.559 1 18.835 342 ARG B C 1
ATOM 5225 O O . ARG B 1 200 ? -4.677 -5.591 -18.768 1 24.322 342 ARG B O 1
ATOM 5233 N N . VAL B 1 201 ? -5.862 -5.644 -16.852 1 19.648 343 VAL B N 1
ATOM 5234 C CA . VAL B 1 201 ? -7.089 -6.118 -17.475 1 22.035 343 VAL B CA 1
ATOM 5235 C C . VAL B 1 201 ? -7.621 -5.032 -18.412 1 22.621 343 VAL B C 1
ATOM 5236 O O . VAL B 1 201 ? -7.982 -5.309 -19.548 1 26.093 343 VAL B O 1
ATOM 5240 N N . LEU B 1 202 ? -7.668 -3.788 -17.935 1 20.305 344 LEU B N 1
ATOM 5241 C CA . LEU B 1 202 ? -8.141 -2.685 -18.752 1 20.934 344 LEU B CA 1
ATOM 5242 C C . LEU B 1 202 ? -7.242 -2.493 -19.974 1 21.52 344 LEU B C 1
ATOM 5243 O O . LEU B 1 202 ? -7.744 -2.183 -21.046 1 26.551 344 LEU B O 1
ATOM 5248 N N . LYS B 1 203 ? -5.93 -2.707 -19.83 1 22.907 345 LYS B N 1
ATOM 5249 C CA . LYS B 1 203 ? -5.01 -2.58 -20.949 1 25.783 345 LYS B CA 1
ATOM 5250 C C . LYS B 1 203 ? -5.357 -3.596 -22.042 1 26.862 345 LYS B C 1
ATOM 5251 O O . LYS B 1 203 ? -5.437 -3.231 -23.217 1 22.554 345 LYS B O 1
ATOM 5257 N N . VAL B 1 204 ? -5.553 -4.864 -21.642 1 23.525 346 VAL B N 1
ATOM 5258 C CA . VAL B 1 204 ? -5.932 -5.939 -22.549 1 22.912 346 VAL B CA 1
ATOM 5259 C C . VAL B 1 204 ? -7.249 -5.6 -23.247 1 24.324 346 VAL B C 1
ATOM 5260 O O . VAL B 1 204 ? -7.378 -5.815 -24.445 1 27.579 346 VAL B O 1
ATOM 5264 N N . LEU B 1 205 ? -8.228 -5.066 -22.508 1 25.201 347 LEU B N 1
ATOM 5265 C CA . LEU B 1 205 ? -9.528 -4.742 -23.078 1 23.875 347 LEU B CA 1
ATOM 5266 C C . LEU B 1 205 ? -9.446 -3.51 -23.98 1 25.62 347 LEU B C 1
ATOM 5267 O O . LEU B 1 205 ? -10.304 -3.339 -24.839 1 23.267 347 LEU B O 1
ATOM 5272 N N . SER B 1 206 ? -8.454 -2.628 -23.764 1 23.835 348 SER B N 1
ATOM 5273 C CA . SER B 1 206 ? -8.448 -1.314 -24.401 1 21.028 348 SER B CA 1
ATOM 5274 C C . SER B 1 206 ? -8.032 -1.378 -25.871 1 26.485 348 SER B C 1
ATOM 5275 O O . SER B 1 206 ? -8.178 -0.388 -26.581 1 29.445 348 SER B O 1
ATOM 5278 N N . VAL B 1 207 ? -7.499 -2.522 -26.323 1 29.823 349 VAL B N 1
ATOM 5279 C CA . VAL B 1 207 ? -7.171 -2.709 -27.729 1 34.342 349 VAL B CA 1
ATOM 5280 C C . VAL B 1 207 ? -8.377 -3.286 -28.483 1 44.565 349 VAL B C 1
ATOM 5281 O O . VAL B 1 207 ? -8.33 -3.374 -29.705 1 42.404 349 VAL B O 1
ATOM 5285 N N . CYS B 1 208 ? -9.453 -3.649 -27.758 1 58.621 350 CYS B N 1
AT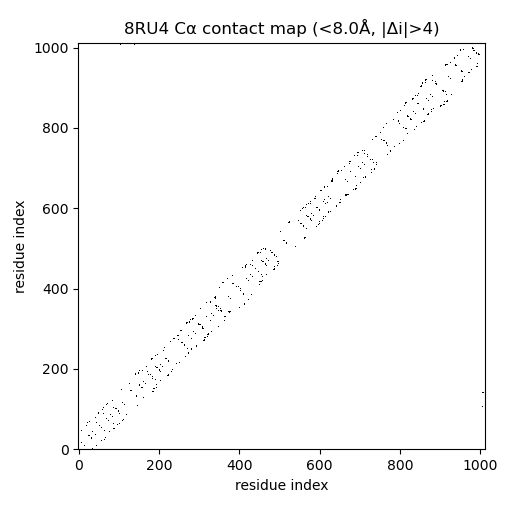OM 5286 C CA . CYS B 1 208 ? -10.696 -4.163 -28.329 1 56.571 350 CYS B CA 1
ATOM 5287 C C . CYS B 1 208 ? -11.608 -3.003 -28.739 1 53.802 350 CYS B C 1
ATOM 5288 O O . CYS B 1 208 ? -11.984 -2.18 -27.907 1 45.589 350 CYS B O 1
ATOM 5291 N N . SER B 1 209 ? -12.018 -2.993 -30.014 1 50.155 351 SER B N 1
ATOM 5292 C CA . SER B 1 209 ? -12.771 -1.892 -30.598 1 50.018 351 SER B CA 1
ATOM 5293 C C . SER B 1 209 ? -14.164 -1.743 -29.987 1 45.694 351 SER B C 1
ATOM 5294 O O . SER B 1 209 ? -14.781 -0.697 -30.171 1 59.212 351 SER B O 1
ATOM 5297 N N . SER B 1 210 ? -14.671 -2.778 -29.302 1 40.167 352 SER B N 1
ATOM 5298 C CA . SER B 1 210 ? -15.993 -2.727 -28.688 1 50.629 352 SER B CA 1
ATOM 5299 C C . SER B 1 210 ? -15.908 -2.433 -27.187 1 51.556 352 SER B C 1
ATOM 5300 O O . SER B 1 210 ? -16.763 -1.722 -26.65 1 44.093 352 SER B O 1
ATOM 5303 N N . ASN B 1 211 ? -14.874 -2.965 -26.518 1 45.112 353 ASN B N 1
ATOM 5304 C CA . ASN B 1 211 ? -14.624 -2.682 -25.108 1 45.214 353 ASN B CA 1
ATOM 5305 C C . ASN B 1 211 ? -14.182 -1.23 -24.911 1 32.921 353 ASN B C 1
ATOM 5306 O O . ASN B 1 211 ? -14.446 -0.651 -23.86 1 38.411 353 ASN B O 1
ATOM 5311 N N . LYS B 1 212 ? -13.532 -0.638 -25.923 1 35.699 354 LYS B N 1
ATOM 5312 C CA . LYS B 1 212 ? -12.911 0.673 -25.782 1 38.592 354 LYS B CA 1
ATOM 5313 C C . LYS B 1 212 ? -13.964 1.753 -25.515 1 30.982 354 LYS B C 1
ATOM 5314 O O . LYS B 1 212 ? -13.817 2.512 -24.562 1 31.848 354 LYS B O 1
ATOM 5320 N N . PRO B 1 213 ? -15.045 1.9 -26.319 1 31.966 355 PRO B N 1
ATOM 5321 C CA . PRO B 1 213 ? -16.068 2.91 -26.03 1 41.817 355 PRO B CA 1
ATOM 5322 C C . PRO B 1 213 ? -16.771 2.688 -24.693 1 31.986 355 PRO B C 1
ATOM 5323 O O . PRO B 1 213 ? -17.239 3.643 -24.08 1 28.391 355 PRO B O 1
ATOM 5327 N N . ALA B 1 214 ? -16.863 1.421 -24.265 1 27.351 356 ALA B N 1
ATOM 5328 C CA . ALA B 1 214 ? -17.502 1.081 -23.006 1 27.869 356 ALA B CA 1
ATOM 5329 C C . ALA B 1 214 ? -16.638 1.551 -21.838 1 29.913 356 ALA B C 1
ATOM 5330 O O . ALA B 1 214 ? -17.153 2.158 -20.902 1 35.436 356 ALA B O 1
ATOM 5332 N N . ILE B 1 215 ? -15.325 1.288 -21.907 1 25.289 357 ILE B N 1
ATOM 5333 C CA . ILE B 1 215 ? -14.409 1.712 -20.861 1 20.398 357 ILE B CA 1
ATOM 5334 C C . ILE B 1 215 ? -14.442 3.235 -20.749 1 24.429 357 ILE B C 1
ATOM 5335 O O . ILE B 1 215 ? -14.491 3.772 -19.644 1 26.559 357 ILE B O 1
ATOM 5340 N N . VAL B 1 216 ? -14.426 3.925 -21.895 1 29.164 358 VAL B N 1
ATOM 5341 C CA . VAL B 1 216 ? -14.449 5.381 -21.923 1 27.679 358 VAL B CA 1
ATOM 5342 C C . VAL B 1 216 ? -15.771 5.884 -21.343 1 32.137 358 VAL B C 1
ATOM 5343 O O . VAL B 1 216 ? -15.778 6.839 -20.572 1 31.415 358 VAL B O 1
ATOM 5347 N N . GLU B 1 217 ? -16.883 5.221 -21.688 1 38.02 359 GLU B N 1
ATOM 5348 C CA . GLU B 1 217 ? -18.202 5.616 -21.211 1 42.64 359 GLU B CA 1
ATOM 5349 C C . GLU B 1 217 ? -18.316 5.417 -19.698 1 37.755 359 GLU B C 1
ATOM 5350 O O . GLU B 1 217 ? -18.973 6.205 -19.024 1 34.621 359 GLU B O 1
ATOM 5356 N N . ALA B 1 218 ? -17.664 4.376 -19.165 1 30.776 360 ALA B N 1
ATOM 5357 C CA . ALA B 1 218 ? -17.669 4.108 -17.734 1 25.599 360 ALA B CA 1
ATOM 5358 C C . ALA B 1 218 ? -16.821 5.116 -16.952 1 26.582 360 ALA B C 1
ATOM 5359 O O . ALA B 1 218 ? -16.785 5.064 -15.726 1 26.082 360 ALA B O 1
ATOM 5361 N N . GLY B 1 219 ? -16.12 6.022 -17.644 1 32.036 361 GLY B N 1
ATOM 5362 C CA . GLY B 1 219 ? -15.295 7.025 -16.984 1 32.848 361 GLY B CA 1
ATOM 5363 C C . GLY B 1 219 ? -13.856 6.552 -16.775 1 25.39 361 GLY B C 1
ATOM 5364 O O . GLY B 1 219 ? -13.201 6.979 -15.831 1 26.798 361 GLY B O 1
ATOM 5365 N N . GLY B 1 220 ? -13.36 5.721 -17.699 1 28.101 362 GLY B N 1
ATOM 5366 C CA . GLY B 1 220 ? -12.047 5.098 -17.595 1 30.407 362 GLY B CA 1
ATOM 5367 C C . GLY B 1 220 ? -10.874 6.072 -17.735 1 27.84 362 GLY B C 1
ATOM 5368 O O . GLY B 1 220 ? -9.837 5.861 -17.119 1 29.117 362 GLY B O 1
ATOM 5369 N N . MET B 1 221 ? -11.016 7.121 -18.555 1 29.541 363 MET B N 1
ATOM 5370 C CA . MET B 1 221 ? -9.945 8.088 -18.763 1 31.539 363 MET B CA 1
ATOM 5371 C C . MET B 1 221 ? -9.62 8.807 -17.453 1 32.744 363 MET B C 1
ATOM 5372 O O . MET B 1 221 ? -8.454 8.978 -17.091 1 27.186 363 MET B O 1
ATOM 5377 N N . GLN B 1 222 ? -10.675 9.261 -16.771 1 32.345 364 GLN B N 1
ATOM 5378 C CA . GLN B 1 222 ? -10.531 10.046 -15.559 1 32.982 364 GLN B CA 1
ATOM 5379 C C . GLN B 1 222 ? -10.036 9.147 -14.427 1 27.916 364 GLN B C 1
ATOM 5380 O O . GLN B 1 222 ? -9.173 9.561 -13.652 1 29.959 364 GLN B O 1
ATOM 5386 N N . ALA B 1 223 ? -10.565 7.914 -14.364 1 24.235 365 ALA B N 1
ATOM 5387 C CA . ALA B 1 223 ? -10.201 6.952 -13.332 1 24.292 365 ALA B CA 1
ATOM 5388 C C . ALA B 1 223 ? -8.715 6.608 -13.403 1 28.2 365 ALA B C 1
ATOM 5389 O O . ALA B 1 223 ? -8.034 6.621 -12.379 1 32.936 365 ALA B O 1
ATOM 5391 N N . LEU B 1 224 ? -8.216 6.298 -14.609 1 26.398 366 LEU B N 1
ATOM 5392 C CA . LEU B 1 224 ? -6.811 5.963 -14.801 1 22.004 366 LEU B CA 1
ATOM 5393 C C . LEU B 1 224 ? -5.923 7.172 -14.499 1 20.657 366 LEU B C 1
ATOM 5394 O O . LEU B 1 224 ? -4.779 7.012 -14.072 1 21.639 366 LEU B O 1
ATOM 5399 N N . GLY B 1 225 ? -6.448 8.38 -14.749 1 20.573 367 GLY B N 1
ATOM 5400 C CA . GLY B 1 225 ? -5.72 9.618 -14.515 1 24.051 367 GLY B CA 1
ATOM 5401 C C . GLY B 1 225 ? -5.362 9.831 -13.043 1 29.819 367 GLY B C 1
ATOM 5402 O O . GLY B 1 225 ? -4.374 10.498 -12.746 1 29.393 367 GLY B O 1
ATOM 5403 N N . LEU B 1 226 ? -6.169 9.263 -12.134 1 28.104 368 LEU B N 1
ATOM 5404 C CA . LEU B 1 226 ? -5.97 9.393 -10.696 1 29.101 368 LEU B CA 1
ATOM 5405 C C . LEU B 1 226 ? -4.607 8.857 -10.259 1 23.945 368 LEU B C 1
ATOM 5406 O O . LEU B 1 226 ? -4.073 9.32 -9.255 1 36.451 368 LEU B O 1
ATOM 5411 N N . HIS B 1 227 ? -4.048 7.894 -11.003 1 27.573 369 HIS B N 1
ATOM 5412 C CA . HIS B 1 227 ? -2.888 7.151 -10.531 1 30.126 369 HIS B CA 1
ATOM 5413 C C . HIS B 1 227 ? -1.616 7.466 -11.316 1 28.573 369 HIS B C 1
ATOM 5414 O O . HIS B 1 227 ? -0.657 6.7 -11.244 1 27.547 369 HIS B O 1
ATOM 5421 N N . LEU B 1 228 ? -1.57 8.602 -12.018 1 27.779 370 LEU B N 1
ATOM 5422 C CA . LEU B 1 228 ? -0.417 8.912 -12.852 1 31.171 370 LEU B CA 1
ATOM 5423 C C . LEU B 1 228 ? 0.754 9.442 -12.022 1 29.5 370 LEU B C 1
ATOM 5424 O O . LEU B 1 228 ? 1.871 9.501 -12.53 1 40.096 370 LEU B O 1
ATOM 5429 N N . THR B 1 229 ? 0.521 9.82 -10.757 1 37.997 371 THR B N 1
ATOM 5430 C CA . THR B 1 229 ? 1.601 10.286 -9.89 1 39.041 371 THR B CA 1
ATOM 5431 C C . THR B 1 229 ? 1.837 9.302 -8.745 1 39.53 371 THR B C 1
ATOM 5432 O O . THR B 1 229 ? 2.52 9.639 -7.784 1 45.271 371 THR B O 1
ATOM 5436 N N . ASP B 1 230 ? 1.302 8.081 -8.86 1 34.316 372 ASP B N 1
ATOM 5437 C CA . ASP B 1 230 ? 1.553 7.041 -7.878 1 35.991 372 ASP B CA 1
ATOM 5438 C C . ASP B 1 230 ? 3.029 6.659 -7.932 1 36.72 372 ASP B C 1
ATOM 5439 O O . ASP B 1 230 ? 3.583 6.505 -9.013 1 44.24 372 ASP B O 1
ATOM 5444 N N . PRO B 1 231 ? 3.713 6.473 -6.78 1 40.87 373 PRO B N 1
ATOM 5445 C CA . PRO B 1 231 ? 5.119 6.066 -6.786 1 37.91 373 PRO B CA 1
ATOM 5446 C C . PRO B 1 231 ? 5.428 4.798 -7.575 1 34.302 373 PRO B C 1
ATOM 5447 O O . PRO B 1 231 ? 6.564 4.623 -8.009 1 41.394 373 PRO B O 1
ATOM 5451 N N . SER B 1 232 ? 4.426 3.92 -7.74 1 28.014 374 SER B N 1
ATOM 5452 C CA . SER B 1 232 ? 4.607 2.662 -8.455 1 33.963 374 SER B CA 1
ATOM 5453 C C . SER B 1 232 ? 4.704 2.921 -9.956 1 37.11 374 SER B C 1
ATOM 5454 O O . SER B 1 232 ? 3.728 3.35 -10.57 1 37.777 374 SER B O 1
ATOM 5457 N N . GLN B 1 233 ? 5.872 2.639 -10.547 1 35.101 375 GLN B N 1
ATOM 5458 C CA . GLN B 1 233 ? 6.099 2.925 -11.955 1 38.655 375 GLN B CA 1
ATOM 5459 C C . GLN B 1 233 ? 5.35 1.933 -12.841 1 33.192 375 GLN B C 1
ATOM 5460 O O . GLN B 1 233 ? 4.947 2.291 -13.944 1 42.452 375 GLN B O 1
ATOM 5466 N N . ARG B 1 234 ? 5.153 0.698 -12.369 1 28.736 376 ARG B N 1
ATOM 5467 C CA . ARG B 1 234 ? 4.442 -0.291 -13.161 1 27.788 376 ARG B CA 1
ATOM 5468 C C . ARG B 1 234 ? 2.969 0.109 -13.279 1 29.53 376 ARG B C 1
ATOM 5469 O O . ARG B 1 234 ? 2.356 -0.088 -14.322 1 27.014 376 ARG B O 1
ATOM 5477 N N . LEU B 1 235 ? 2.399 0.689 -12.218 1 30.288 377 LEU B N 1
ATOM 5478 C CA . LEU B 1 235 ? 1.022 1.159 -12.259 1 32.081 377 LEU B CA 1
ATOM 5479 C C . LEU B 1 235 ? 0.891 2.369 -13.187 1 29.926 377 LEU B C 1
ATOM 5480 O O . LEU B 1 235 ? -0.073 2.454 -13.944 1 30.901 377 LEU B O 1
ATOM 5485 N N . VAL B 1 236 ? 1.837 3.316 -13.106 1 27.569 378 VAL B N 1
ATOM 5486 C CA . VAL B 1 236 ? 1.776 4.533 -13.903 1 32.394 378 VAL B CA 1
ATOM 5487 C C . VAL B 1 236 ? 1.823 4.165 -15.385 1 32.372 378 VAL B C 1
ATOM 5488 O O . VAL B 1 236 ? 1.008 4.651 -16.168 1 30.636 378 VAL B O 1
ATOM 5492 N N . GLN B 1 237 ? 2.765 3.287 -15.752 1 29.952 379 GLN B N 1
ATOM 5493 C CA . GLN B 1 237 ? 3.014 2.954 -17.146 1 33.421 379 GLN B CA 1
ATOM 5494 C C . GLN B 1 237 ? 1.801 2.234 -17.738 1 30.698 379 GLN B C 1
ATOM 5495 O O . GLN B 1 237 ? 1.401 2.551 -18.856 1 30.171 379 GLN B O 1
ATOM 5501 N N . ASN B 1 238 ? 1.214 1.282 -16.995 1 26.194 380 ASN B N 1
ATOM 5502 C CA . ASN B 1 238 ? 0.043 0.567 -17.489 1 28.186 380 ASN B CA 1
ATOM 5503 C C . ASN B 1 238 ? -1.116 1.543 -17.68 1 24.189 380 ASN B C 1
ATOM 5504 O O . ASN B 1 238 ? -1.854 1.447 -18.657 1 28.142 380 ASN B O 1
ATOM 5509 N N . CYS B 1 239 ? -1.276 2.485 -16.747 1 23.297 381 CYS B N 1
ATOM 5510 C CA . CYS B 1 239 ? -2.31 3.5 -16.877 1 23.583 381 CYS B CA 1
ATOM 5511 C C . CYS B 1 239 ? -2.074 4.319 -18.149 1 25.35 381 CYS B C 1
ATOM 5512 O O . CYS B 1 239 ? -3.025 4.62 -18.865 1 21.983 381 CYS B O 1
ATOM 5515 N N . LEU B 1 240 ? -0.804 4.656 -18.431 1 23.185 382 LEU B N 1
ATOM 5516 C CA . LEU B 1 240 ? -0.445 5.473 -19.582 1 23.434 382 LEU B CA 1
ATOM 5517 C C . LEU B 1 240 ? -0.72 4.717 -20.887 1 20.912 382 LEU B C 1
ATOM 5518 O O . LEU B 1 240 ? -1.308 5.279 -21.804 1 19.765 382 LEU B O 1
ATOM 5523 N N . TRP B 1 241 ? -0.314 3.442 -20.965 1 20.31 383 TRP B N 1
ATOM 5524 C CA . TRP B 1 241 ? -0.568 2.63 -22.146 1 23.362 383 TRP B CA 1
ATOM 5525 C C . TRP B 1 241 ? -2.065 2.52 -22.424 1 25.95 383 TRP B C 1
ATOM 5526 O O . TRP B 1 241 ? -2.494 2.674 -23.567 1 32.081 383 TRP B O 1
ATOM 5537 N N . THR B 1 242 ? -2.853 2.231 -21.38 1 26.907 384 THR B N 1
ATOM 5538 C CA . THR B 1 242 ? -4.29 2.052 -21.534 1 25.632 384 THR B CA 1
ATOM 5539 C C . THR B 1 242 ? -4.91 3.376 -21.979 1 23.985 384 THR B C 1
ATOM 5540 O O . THR B 1 242 ? -5.74 3.392 -22.883 1 23.69 384 THR B O 1
ATOM 5544 N N . LEU B 1 243 ? -4.486 4.481 -21.349 1 22.22 385 LEU B N 1
ATOM 5545 C CA . LEU B 1 243 ? -4.981 5.81 -21.679 1 22.979 385 LEU B CA 1
ATOM 5546 C C . LEU B 1 243 ? -4.739 6.116 -23.158 1 27.588 385 LEU B C 1
ATOM 5547 O O . LEU B 1 243 ? -5.603 6.678 -23.83 1 28.173 385 LEU B O 1
ATOM 5552 N N . ARG B 1 244 ? -3.543 5.781 -23.654 1 25.811 386 ARG B N 1
ATOM 5553 C CA . ARG B 1 244 ? -3.199 6.089 -25.032 1 28.706 386 ARG B CA 1
ATOM 5554 C C . ARG B 1 244 ? -4.125 5.319 -25.971 1 25.202 386 ARG B C 1
ATOM 5555 O O . ARG B 1 244 ? -4.642 5.902 -26.919 1 26.545 386 ARG B O 1
ATOM 5563 N N . ASN B 1 245 ? -4.336 4.025 -25.685 1 26.064 387 ASN B N 1
ATOM 5564 C CA . ASN B 1 245 ? -5.222 3.169 -26.465 1 24.896 387 ASN B CA 1
ATOM 5565 C C . ASN B 1 245 ? -6.628 3.765 -26.547 1 26.049 387 ASN B C 1
ATOM 5566 O O . ASN B 1 245 ? -7.238 3.759 -27.611 1 32.227 387 ASN B O 1
ATOM 5571 N N . LEU B 1 246 ? -7.139 4.271 -25.416 1 25.8 388 LEU B N 1
ATOM 5572 C CA . LEU B 1 246 ? -8.513 4.742 -25.315 1 24.587 388 LEU B CA 1
ATOM 5573 C C . LEU B 1 246 ? -8.667 6.148 -25.9 1 20.731 388 LEU B C 1
ATOM 5574 O O . LEU B 1 246 ? -9.784 6.546 -26.221 1 26.207 388 LEU B O 1
ATOM 5579 N N . SER B 1 247 ? -7.569 6.912 -25.993 1 19.119 389 SER B N 1
ATOM 5580 C CA . SER B 1 247 ? -7.644 8.36 -26.136 1 23.561 389 SER B CA 1
ATOM 5581 C C . SER B 1 247 ? -8.323 8.809 -27.433 1 25.475 389 SER B C 1
ATOM 5582 O O . SER B 1 247 ? -8.882 9.902 -27.459 1 34.648 389 SER B O 1
ATOM 5585 N N . ASP B 1 248 ? -8.298 7.99 -28.498 1 27.543 390 ASP B N 1
ATOM 5586 C CA . ASP B 1 248 ? -8.928 8.373 -29.759 1 27.277 390 ASP B CA 1
ATOM 5587 C C . ASP B 1 248 ? -10.459 8.302 -29.684 1 34.376 390 ASP B C 1
ATOM 5588 O O . ASP B 1 248 ? -11.128 8.802 -30.585 1 38.68 390 ASP B O 1
ATOM 5593 N N . ALA B 1 249 ? -11.013 7.71 -28.615 1 30.727 391 ALA B N 1
ATOM 5594 C CA . ALA B 1 249 ? -12.454 7.589 -28.451 1 32.415 391 ALA B CA 1
ATOM 5595 C C . ALA B 1 249 ? -12.963 8.455 -27.3 1 27.714 391 ALA B C 1
ATOM 5596 O O . ALA B 1 249 ? -14.1 8.272 -26.871 1 34.146 391 ALA B O 1
ATOM 5598 N N . ALA B 1 250 ? -12.149 9.395 -26.806 1 25.481 392 ALA B N 1
ATOM 5599 C CA . ALA B 1 250 ? -12.506 10.135 -25.602 1 31.115 392 ALA B CA 1
ATOM 5600 C C . ALA B 1 250 ? -12.717 11.618 -25.895 1 33.403 392 ALA B C 1
ATOM 5601 O O . ALA B 1 250 ? -12.619 12.433 -24.98 1 31.047 392 ALA B O 1
ATOM 5603 N N . THR B 1 251 ? -13.04 11.97 -27.148 1 36.057 393 THR B N 1
ATOM 5604 C CA . THR B 1 251 ? -13.068 13.379 -27.524 1 47.734 393 THR B CA 1
ATOM 5605 C C . THR B 1 251 ? -14.33 14.055 -26.983 1 42.123 393 THR B C 1
ATOM 5606 O O . THR B 1 251 ? -14.361 15.275 -26.924 1 58.672 393 THR B O 1
ATOM 5610 N N . LYS B 1 252 ? -15.351 13.298 -26.558 1 41.222 394 LYS B N 1
ATOM 5611 C CA . LYS B 1 252 ? -16.576 13.897 -26.043 1 40.06 394 LYS B CA 1
ATOM 5612 C C . LYS B 1 252 ? -16.556 14.019 -24.516 1 38.979 394 LYS B C 1
ATOM 5613 O O . LYS B 1 252 ? -17.447 14.643 -23.947 1 42.137 394 LYS B O 1
ATOM 5619 N N . GLN B 1 253 ? -15.544 13.438 -23.856 1 38.343 395 GLN B N 1
ATOM 5620 C CA . GLN B 1 253 ? -15.493 13.365 -22.402 1 30.106 395 GLN B CA 1
ATOM 5621 C C . GLN B 1 253 ? -15.189 14.728 -21.796 1 34.179 395 GLN B C 1
ATOM 5622 O O . GLN B 1 253 ? -14.364 15.479 -22.327 1 35.736 395 GLN B O 1
ATOM 5628 N N . GLU B 1 254 ? -15.818 14.969 -20.634 1 41.18 396 GLU B N 1
ATOM 5629 C CA . GLU B 1 254 ? -15.623 16.158 -19.819 1 41.382 396 GLU B CA 1
ATOM 5630 C C . GLU B 1 254 ? -14.982 15.754 -18.489 1 37.931 396 GLU B C 1
ATOM 5631 O O . GLU B 1 254 ? -14.812 14.567 -18.213 1 32.702 396 GLU B O 1
ATOM 5637 N N . GLY B 1 255 ? -14.632 16.752 -17.672 1 38.754 397 GLY B N 1
ATOM 5638 C CA . GLY B 1 255 ? -13.971 16.516 -16.4 1 35.475 397 GLY B CA 1
ATOM 5639 C C . GLY B 1 255 ? -12.555 15.975 -16.591 1 40.539 397 GLY B C 1
ATOM 5640 O O . GLY B 1 255 ? -12.109 15.137 -15.812 1 33.755 397 GLY B O 1
ATOM 5641 N N . MET B 1 256 ? -11.852 16.489 -17.614 1 34.559 398 MET B N 1
ATOM 5642 C CA . MET B 1 256 ? -10.538 15.996 -18.007 1 31.263 398 MET B CA 1
ATOM 5643 C C . MET B 1 256 ? -9.423 16.964 -17.592 1 32.14 398 MET B C 1
ATOM 5644 O O . MET B 1 256 ? -8.257 16.724 -17.904 1 37.78 398 MET B O 1
ATOM 5649 N N . GLU B 1 257 ? -9.769 18.039 -16.867 1 30.852 399 GLU B N 1
ATOM 5650 C CA . GLU B 1 257 ? -8.818 19.064 -16.452 1 30.338 399 GLU B CA 1
ATOM 5651 C C . GLU B 1 257 ? -7.619 18.434 -15.745 1 26.045 399 GLU B C 1
ATOM 5652 O O . GLU B 1 257 ? -6.469 18.759 -16.039 1 29.922 399 GLU B O 1
ATOM 5658 N N . GLY B 1 258 ? -7.902 17.537 -14.795 1 29.057 400 GLY B N 1
ATOM 5659 C CA . GLY B 1 258 ? -6.873 16.954 -13.954 1 26.441 400 GLY B CA 1
ATOM 5660 C C . GLY B 1 258 ? -5.906 16.104 -14.769 1 27.005 400 GLY B C 1
ATOM 5661 O O . GLY B 1 258 ? -4.694 16.228 -14.619 1 31.322 400 GLY B O 1
ATOM 5662 N N . LEU B 1 259 ? -6.473 15.24 -15.62 1 31.386 401 LEU B N 1
ATOM 5663 C CA . LEU B 1 259 ? -5.703 14.357 -16.48 1 26.95 401 LEU B CA 1
ATOM 5664 C C . LEU B 1 259 ? -4.802 15.18 -17.397 1 23.953 401 LEU B C 1
ATOM 5665 O O . LEU B 1 259 ? -3.603 14.924 -17.47 1 22.55 401 LEU B O 1
ATOM 5670 N N . LEU B 1 260 ? -5.388 16.181 -18.065 1 24.212 402 LEU B N 1
ATOM 5671 C CA . LEU B 1 260 ? -4.661 17.01 -19.012 1 22.178 402 LEU B CA 1
ATOM 5672 C C . LEU B 1 260 ? -3.481 17.703 -18.328 1 23.997 402 LEU B C 1
ATOM 5673 O O . LEU B 1 260 ? -2.392 17.773 -18.897 1 29.75 402 LEU B O 1
ATOM 5678 N N . GLY B 1 261 ? -3.685 18.191 -17.099 1 26.505 403 GLY B N 1
ATOM 5679 C CA . GLY B 1 261 ? -2.622 18.852 -16.351 1 24.664 403 GLY B CA 1
ATOM 5680 C C . GLY B 1 261 ? -1.469 17.91 -16.007 1 27.123 403 GLY B C 1
ATOM 5681 O O . GLY B 1 261 ? -0.296 18.284 -16.094 1 27.18 403 GLY B O 1
ATOM 5682 N N . THR B 1 262 ? -1.81 16.682 -15.603 1 22.003 404 THR B N 1
ATOM 5683 C CA . THR B 1 262 ? -0.798 15.702 -15.244 1 24.588 404 THR B CA 1
ATOM 5684 C C . THR B 1 262 ? -0.001 15.299 -16.484 1 22.723 404 THR B C 1
ATOM 5685 O O . THR B 1 262 ? 1.212 15.14 -16.405 1 27.414 404 THR B O 1
ATOM 5689 N N . LEU B 1 263 ? -0.683 15.117 -17.621 1 27.577 405 LEU B N 1
ATOM 5690 C CA . LEU B 1 263 ? -0.029 14.689 -18.851 1 23.495 405 LEU B CA 1
ATOM 5691 C C . LEU B 1 263 ? 1.031 15.703 -19.274 1 20.411 405 LEU B C 1
ATOM 5692 O O . LEU B 1 263 ? 2.138 15.311 -19.62 1 25.367 405 LEU B O 1
ATOM 5697 N N . VAL B 1 264 ? 0.706 17 -19.204 1 23.26 406 VAL B N 1
ATOM 5698 C CA . VAL B 1 264 ? 1.664 18.047 -19.526 1 27.335 406 VAL B CA 1
ATOM 5699 C C . VAL B 1 264 ? 2.899 17.919 -18.632 1 29.861 406 VAL B C 1
ATOM 5700 O O . VAL B 1 264 ? 4.025 18.018 -19.114 1 31.879 406 VAL B O 1
ATOM 5704 N N . GLN B 1 265 ? 2.685 17.683 -17.332 1 36.741 407 GLN B N 1
ATOM 5705 C CA . GLN B 1 265 ? 3.78 17.503 -16.39 1 32.518 407 GLN B CA 1
ATOM 5706 C C . GLN B 1 265 ? 4.649 16.317 -16.796 1 25.556 407 GLN B C 1
ATOM 5707 O O . GLN B 1 265 ? 5.866 16.436 -16.823 1 26.345 407 GLN B O 1
ATOM 5713 N N . LEU B 1 266 ? 4.029 15.18 -17.128 1 30.477 408 LEU B N 1
ATOM 5714 C CA . LEU B 1 266 ? 4.765 13.968 -17.462 1 24.307 408 LEU B CA 1
ATOM 5715 C C . LEU B 1 266 ? 5.625 14.153 -18.713 1 30.495 408 LEU B C 1
ATOM 5716 O O . LEU B 1 266 ? 6.52 13.346 -18.949 1 23.714 408 LEU B O 1
ATOM 5721 N N . LEU B 1 267 ? 5.363 15.197 -19.517 1 29.619 409 LEU B N 1
ATOM 5722 C CA . LEU B 1 267 ? 6.193 15.484 -20.68 1 31.859 409 LEU B CA 1
ATOM 5723 C C . LEU B 1 267 ? 7.647 15.74 -20.273 1 28.256 409 LEU B C 1
ATOM 5724 O O . LEU B 1 267 ? 8.552 15.535 -21.075 1 35.264 409 LEU B O 1
ATOM 5729 N N . GLY B 1 268 ? 7.878 16.181 -19.031 1 36.575 410 GLY B N 1
ATOM 5730 C CA . GLY B 1 268 ? 9.222 16.481 -18.557 1 39.696 410 GLY B CA 1
ATOM 5731 C C . GLY B 1 268 ? 9.927 15.283 -17.917 1 34.752 410 GLY B C 1
ATOM 5732 O O . GLY B 1 268 ? 11.009 15.435 -17.361 1 39.399 410 GLY B O 1
ATOM 5733 N N . SER B 1 269 ? 9.323 14.092 -18.005 1 34.671 411 SER B N 1
ATOM 5734 C CA . SER B 1 269 ? 9.863 12.881 -17.399 1 28.656 411 SER B CA 1
ATOM 5735 C C . SER B 1 269 ? 11.17 12.449 -18.065 1 34.963 411 SER B C 1
ATOM 5736 O O . SER B 1 269 ? 11.413 12.766 -19.225 1 43.984 411 SER B O 1
ATOM 5739 N N . ASP B 1 270 ? 11.985 11.678 -17.331 1 42.043 412 ASP B N 1
ATOM 5740 C CA . ASP B 1 270 ? 13.219 11.114 -17.86 1 48.082 412 ASP B CA 1
ATOM 5741 C C . ASP B 1 270 ? 12.949 9.792 -18.579 1 45.688 412 ASP B C 1
ATOM 5742 O O . ASP B 1 270 ? 13.796 9.325 -19.335 1 47.276 412 ASP B O 1
ATOM 5747 N N . ASP B 1 271 ? 11.773 9.2 -18.33 1 41.423 413 ASP B N 1
ATOM 5748 C CA . ASP B 1 271 ? 11.375 7.929 -18.916 1 40.855 413 ASP B CA 1
ATOM 5749 C C . ASP B 1 271 ? 10.784 8.184 -20.302 1 40.831 413 ASP B C 1
ATOM 5750 O O . ASP B 1 271 ? 9.751 8.839 -20.418 1 38.003 413 ASP B O 1
ATOM 5755 N N . ILE B 1 272 ? 11.425 7.643 -21.344 1 39.168 414 ILE B N 1
ATOM 5756 C CA . ILE B 1 272 ? 11.034 7.918 -22.721 1 50.256 414 ILE B CA 1
ATOM 5757 C C . ILE B 1 272 ? 9.66 7.308 -23.022 1 37.337 414 ILE B C 1
ATOM 5758 O O . ILE B 1 272 ? 8.931 7.813 -23.875 1 40.967 414 ILE B O 1
ATOM 5763 N N . ASN B 1 273 ? 9.297 6.235 -22.311 1 30.54 415 ASN B N 1
ATOM 5764 C CA . ASN B 1 273 ? 7.997 5.611 -22.491 1 30.817 415 ASN B CA 1
ATOM 5765 C C . ASN B 1 273 ? 6.906 6.499 -21.909 1 27.557 415 ASN B C 1
ATOM 5766 O O . ASN B 1 273 ? 5.815 6.553 -22.461 1 39.577 415 ASN B O 1
ATOM 5771 N N . VAL B 1 274 ? 7.197 7.154 -20.778 1 27.961 416 VAL B N 1
ATOM 5772 C CA . VAL B 1 274 ? 6.26 8.077 -20.158 1 27.053 416 VAL B CA 1
ATOM 5773 C C . VAL B 1 274 ? 6.069 9.282 -21.081 1 27.012 416 VAL B C 1
ATOM 5774 O O . VAL B 1 274 ? 4.941 9.694 -21.336 1 25.186 416 VAL B O 1
ATOM 5778 N N . VAL B 1 275 ? 7.176 9.819 -21.605 1 28.463 417 VAL B N 1
ATOM 5779 C CA . VAL B 1 275 ? 7.129 10.966 -22.499 1 31.694 417 VAL B CA 1
ATOM 5780 C C . VAL B 1 275 ? 6.338 10.628 -23.763 1 28.535 417 VAL B C 1
ATOM 5781 O O . VAL B 1 275 ? 5.476 11.404 -24.171 1 28.341 417 VAL B O 1
ATOM 5785 N N . THR B 1 276 ? 6.627 9.468 -24.366 1 28.936 418 THR B N 1
ATOM 5786 C CA . THR B 1 276 ? 5.994 9.051 -25.609 1 30.217 418 THR B CA 1
ATOM 5787 C C . THR B 1 276 ? 4.479 8.974 -25.428 1 32.432 418 THR B C 1
ATOM 5788 O O . THR B 1 276 ? 3.732 9.495 -26.261 1 32.495 418 THR B O 1
ATOM 5792 N N . CYS B 1 277 ? 4.039 8.33 -24.337 1 24.49 419 CYS B N 1
ATOM 5793 C CA . CYS B 1 277 ? 2.621 8.128 -24.077 1 23.003 419 CYS B CA 1
ATOM 5794 C C . CYS B 1 277 ? 1.926 9.469 -23.832 1 21.09 419 CYS B C 1
ATOM 5795 O O . CYS B 1 277 ? 0.866 9.715 -24.392 1 24.772 419 CYS B O 1
ATOM 5798 N N . ALA B 1 278 ? 2.522 10.338 -23.007 1 21 420 ALA B N 1
ATOM 5799 C CA . ALA B 1 278 ? 1.904 11.612 -22.674 1 19.722 420 ALA B CA 1
ATOM 5800 C C . ALA B 1 278 ? 1.694 12.44 -23.938 1 19.97 420 ALA B C 1
ATOM 5801 O O . ALA B 1 278 ? 0.642 13.048 -24.111 1 21.989 420 ALA B O 1
ATOM 5803 N N . ALA B 1 279 ? 2.705 12.467 -24.812 1 21.884 421 ALA B N 1
ATOM 5804 C CA . ALA B 1 279 ? 2.618 13.224 -26.052 1 25.343 421 ALA B CA 1
ATOM 5805 C C . ALA B 1 279 ? 1.481 12.688 -26.92 1 22.559 421 ALA B C 1
ATOM 5806 O O . ALA B 1 279 ? 0.712 13.466 -27.485 1 24.266 421 ALA B O 1
ATOM 5808 N N . GLY B 1 280 ? 1.393 11.356 -27.017 1 23.038 422 GLY B N 1
ATOM 5809 C CA . GLY B 1 280 ? 0.39 10.686 -27.829 1 24.918 422 GLY B CA 1
ATOM 5810 C C . GLY B 1 280 ? -1.033 10.876 -27.303 1 26.745 422 GLY B C 1
ATOM 5811 O O . GLY B 1 280 ? -1.953 11.066 -28.093 1 33.969 422 GLY B O 1
ATOM 5812 N N . ILE B 1 281 ? -1.211 10.819 -25.976 1 26.324 423 ILE B N 1
ATOM 5813 C CA . ILE B 1 281 ? -2.518 11.034 -25.374 1 24.473 423 ILE B CA 1
ATOM 5814 C C . ILE B 1 281 ? -2.929 12.49 -25.598 1 22.761 423 ILE B C 1
ATOM 5815 O O . ILE B 1 281 ? -4.063 12.759 -25.982 1 18.658 423 ILE B O 1
ATOM 5820 N N . LEU B 1 282 ? -2.006 13.429 -25.354 1 20.742 424 LEU B N 1
ATOM 5821 C CA . LEU B 1 282 ? -2.3 14.842 -25.536 1 23.075 424 LEU B CA 1
ATOM 5822 C C . LEU B 1 282 ? -2.682 15.105 -26.993 1 25.802 424 LEU B C 1
ATOM 5823 O O . LEU B 1 282 ? -3.63 15.84 -27.268 1 26.489 424 LEU B O 1
ATOM 5828 N N . SER B 1 283 ? -1.962 14.474 -27.926 1 22.284 425 SER B N 1
ATOM 5829 C CA . SER B 1 283 ? -2.248 14.629 -29.342 1 23.269 425 SER B CA 1
ATOM 5830 C C . SER B 1 283 ? -3.682 14.196 -29.658 1 25.447 425 SER B C 1
ATOM 5831 O O . SER B 1 283 ? -4.43 14.952 -30.273 1 24.902 425 SER B O 1
ATOM 5834 N N . ASN B 1 284 ? -4.073 13 -29.196 1 27.399 426 ASN B N 1
ATOM 5835 C CA . ASN B 1 284 ? -5.41 12.464 -29.425 1 24.202 426 ASN B CA 1
ATOM 5836 C C . ASN B 1 284 ? -6.498 13.322 -28.774 1 28.277 426 ASN B C 1
ATOM 5837 O O . ASN B 1 284 ? -7.539 13.565 -29.385 1 26.243 426 ASN B O 1
ATOM 5842 N N . LEU B 1 285 ? -6.273 13.752 -27.525 1 32.594 427 LEU B N 1
ATOM 5843 C CA . LEU B 1 285 ? -7.297 14.45 -26.761 1 24.967 427 LEU B CA 1
ATOM 5844 C C . LEU B 1 285 ? -7.481 15.889 -27.249 1 26.23 427 LEU B C 1
ATOM 5845 O O . LEU B 1 285 ? -8.533 16.469 -27 1 31.156 427 LEU B O 1
ATOM 5850 N N . THR B 1 286 ? -6.467 16.482 -27.904 1 24.883 428 THR B N 1
ATOM 5851 C CA . THR B 1 286 ? -6.566 17.863 -28.366 1 22.266 428 THR B CA 1
ATOM 5852 C C . THR B 1 286 ? -7.076 17.921 -29.804 1 21.821 428 THR B C 1
ATOM 5853 O O . THR B 1 286 ? -7.384 19.007 -30.288 1 21.573 428 THR B O 1
ATOM 5857 N N . CYS B 1 287 ? -7.136 16.773 -30.492 1 28.659 429 CYS B N 1
ATOM 5858 C CA . CYS B 1 287 ? -7.628 16.725 -31.864 1 32.769 429 CYS B CA 1
ATOM 5859 C C . CYS B 1 287 ? -9.098 17.156 -31.876 1 43.861 429 CYS B C 1
ATOM 5860 O O . CYS B 1 287 ? -9.955 16.463 -31.327 1 47.746 429 CYS B O 1
ATOM 5863 N N . ASN B 1 288 ? -9.356 18.34 -32.451 1 46.062 430 ASN B N 1
ATOM 5864 C CA . ASN B 1 288 ? -10.696 18.868 -32.662 1 48.602 430 ASN B CA 1
ATOM 5865 C C . ASN B 1 288 ? -11.508 19.016 -31.376 1 46.402 430 ASN B C 1
ATOM 5866 O O . ASN B 1 288 ? -12.734 18.973 -31.432 1 49.32 430 ASN B O 1
ATOM 5871 N N . ASN B 1 289 ? -10.858 19.284 -30.238 1 42.17 431 ASN B N 1
ATOM 5872 C CA . ASN B 1 289 ? -11.579 19.56 -29.004 1 31.727 431 ASN B CA 1
ATOM 5873 C C . ASN B 1 289 ? -11.107 20.907 -28.46 1 36.738 431 ASN B C 1
ATOM 5874 O O . ASN B 1 289 ? -10.076 20.971 -27.801 1 33.569 431 ASN B O 1
ATOM 5879 N N . TYR B 1 290 ? -11.881 21.968 -28.729 1 38.876 432 TYR B N 1
ATOM 5880 C CA . TYR B 1 290 ? -11.458 23.331 -28.441 1 35.769 432 TYR B CA 1
ATOM 5881 C C . TYR B 1 290 ? -11.338 23.578 -26.933 1 37.703 432 TYR B C 1
ATOM 5882 O O . TYR B 1 290 ? -10.627 24.485 -26.515 1 41.828 432 TYR B O 1
ATOM 5891 N N . LYS B 1 291 ? -12.083 22.833 -26.109 1 39.133 433 LYS B N 1
ATOM 5892 C CA . LYS B 1 291 ? -11.998 22.997 -24.664 1 38.532 433 LYS B CA 1
ATOM 5893 C C . LYS B 1 291 ? -10.682 22.408 -24.156 1 35.089 433 LYS B C 1
ATOM 5894 O O . LYS B 1 291 ? -10.025 23.01 -23.313 1 38.355 433 LYS B O 1
ATOM 5900 N N . ASN B 1 292 ? -10.319 21.225 -24.667 1 27.72 434 ASN B N 1
ATOM 5901 C CA . ASN B 1 292 ? -9.09 20.543 -24.292 1 29.308 434 ASN B CA 1
ATOM 5902 C C . ASN B 1 292 ? -7.869 21.356 -24.739 1 26.349 434 ASN B C 1
ATOM 5903 O O . ASN B 1 292 ? -6.879 21.439 -24.015 1 23.85 434 ASN B O 1
ATOM 5908 N N . LYS B 1 293 ? -7.938 21.953 -25.935 1 26.764 435 LYS B N 1
ATOM 5909 C CA . LYS B 1 293 ? -6.86 22.784 -26.447 1 30.524 435 LYS B CA 1
ATOM 5910 C C . LYS B 1 293 ? -6.601 23.94 -25.481 1 31.395 435 LYS B C 1
ATOM 5911 O O . LYS B 1 293 ? -5.457 24.25 -25.162 1 33.402 435 LYS B O 1
ATOM 5917 N N . MET B 1 294 ? -7.69 24.564 -25.022 1 38.069 436 MET B N 1
ATOM 5918 C CA . MET B 1 294 ? -7.665 25.678 -24.089 1 37.456 436 MET B CA 1
ATOM 5919 C C . MET B 1 294 ? -6.991 25.279 -22.774 1 35.815 436 MET B C 1
ATOM 5920 O O . MET B 1 294 ? -6.119 25.989 -22.28 1 34.767 436 MET B O 1
ATOM 5925 N N . MET B 1 295 ? -7.428 24.153 -22.198 1 31.952 437 MET B N 1
ATOM 5926 C CA . MET B 1 295 ? -6.913 23.681 -20.924 1 34.13 437 MET B CA 1
ATOM 5927 C C . MET B 1 295 ? -5.418 23.379 -21.03 1 33.05 437 MET B C 1
ATOM 5928 O O . MET B 1 295 ? -4.648 23.777 -20.161 1 32.881 437 MET B O 1
ATOM 5933 N N . VAL B 1 296 ? -5 22.689 -22.097 1 28.233 438 VAL B N 1
ATOM 5934 C CA . VAL B 1 296 ? -3.605 22.299 -22.246 1 24.764 438 VAL B CA 1
ATOM 5935 C C . VAL B 1 296 ? -2.734 23.547 -22.389 1 25.368 438 VAL B C 1
ATOM 5936 O O . VAL B 1 296 ? -1.64 23.596 -21.83 1 29.861 438 VAL B O 1
ATOM 5940 N N . CYS B 1 297 ? -3.224 24.564 -23.11 1 26.63 439 CYS B N 1
ATOM 5941 C CA . CYS B 1 297 ? -2.5 25.82 -23.256 1 23.548 439 CYS B CA 1
ATOM 5942 C C . CYS B 1 297 ? -2.382 26.531 -21.909 1 25.68 439 CYS B C 1
ATOM 5943 O O . CYS B 1 297 ? -1.329 27.073 -21.59 1 33.702 439 CYS B O 1
ATOM 5946 N N . GLN B 1 298 ? -3.461 26.507 -21.12 1 31.794 440 GLN B N 1
ATOM 5947 C CA . GLN B 1 298 ? -3.516 27.196 -19.84 1 36.852 440 GLN B CA 1
ATOM 5948 C C . GLN B 1 298 ? -2.494 26.645 -18.844 1 30.748 440 GLN B C 1
ATOM 5949 O O . GLN B 1 298 ? -2.034 27.396 -17.994 1 34.668 440 GLN B O 1
ATOM 5955 N N . VAL B 1 299 ? -2.137 25.353 -18.936 1 33.441 441 VAL B N 1
ATOM 5956 C CA . VAL B 1 299 ? -1.214 24.759 -17.977 1 31.366 441 VAL B CA 1
ATOM 5957 C C . VAL B 1 299 ? 0.188 24.615 -18.577 1 33.245 441 VAL B C 1
ATOM 5958 O O . VAL B 1 299 ? 0.949 23.743 -18.16 1 36.076 441 VAL B O 1
ATOM 5962 N N . GLY B 1 300 ? 0.542 25.503 -19.518 1 36.271 442 GLY B N 1
ATOM 5963 C CA . GLY B 1 300 ? 1.902 25.603 -20.032 1 34.036 442 GLY B CA 1
ATOM 5964 C C . GLY B 1 300 ? 2.227 24.532 -21.073 1 31.014 442 GLY B C 1
ATOM 5965 O O . GLY B 1 300 ? 3.385 24.155 -21.217 1 31.791 442 GLY B O 1
ATOM 5966 N N . GLY B 1 301 ? 1.216 24.086 -21.832 1 29.318 443 GLY B N 1
ATOM 5967 C CA . GLY B 1 301 ? 1.363 22.966 -22.751 1 28.695 443 GLY B CA 1
ATOM 5968 C C . GLY B 1 301 ? 2.318 23.268 -23.907 1 27.577 443 GLY B C 1
ATOM 5969 O O . GLY B 1 301 ? 3.057 22.391 -24.347 1 23.1 443 GLY B O 1
ATOM 5970 N N . ILE B 1 302 ? 2.309 24.513 -24.396 1 24.98 444 ILE B N 1
ATOM 5971 C CA . ILE B 1 302 ? 3.13 24.873 -25.54 1 27.59 444 ILE B CA 1
ATOM 5972 C C . ILE B 1 302 ? 4.601 24.765 -25.142 1 28.139 444 ILE B C 1
ATOM 5973 O O . ILE B 1 302 ? 5.365 24.075 -25.81 1 25.604 444 ILE B O 1
ATOM 5978 N N . GLU B 1 303 ? 4.973 25.415 -24.036 1 29.832 445 GLU B N 1
ATOM 5979 C CA . GLU B 1 303 ? 6.336 25.377 -23.529 1 34.835 445 GLU B CA 1
ATOM 5980 C C . GLU B 1 303 ? 6.787 23.93 -23.305 1 28.441 445 GLU B C 1
ATOM 5981 O O . GLU B 1 303 ? 7.89 23.551 -23.682 1 28.174 445 GLU B O 1
ATOM 5987 N N . ALA B 1 304 ? 5.941 23.118 -22.668 1 28.823 446 ALA B N 1
ATOM 5988 C CA . ALA B 1 304 ? 6.297 21.738 -22.371 1 23.744 446 ALA B CA 1
ATOM 5989 C C . ALA B 1 304 ? 6.542 20.953 -23.659 1 24.86 446 ALA B C 1
ATOM 5990 O O . ALA B 1 304 ? 7.463 20.144 -23.722 1 26.045 446 ALA B O 1
ATOM 5992 N N . LEU B 1 305 ? 5.72 21.209 -24.685 1 24.37 447 LEU B N 1
ATOM 5993 C CA . LEU B 1 305 ? 5.792 20.458 -25.927 1 23.825 447 LEU B CA 1
ATOM 5994 C C . LEU B 1 305 ? 7.013 20.867 -26.751 1 27.386 447 LEU B C 1
ATOM 5995 O O . LEU B 1 305 ? 7.634 20.01 -27.376 1 28.971 447 LEU B O 1
ATOM 6000 N N . VAL B 1 306 ? 7.366 22.159 -26.746 1 24.962 448 VAL B N 1
ATOM 6001 C CA . VAL B 1 306 ? 8.538 22.624 -27.472 1 24.768 448 VAL B CA 1
ATOM 6002 C C . VAL B 1 306 ? 9.791 22.012 -26.841 1 22.091 448 VAL B C 1
ATOM 6003 O O . VAL B 1 306 ? 10.66 21.528 -27.559 1 24.973 448 VAL B O 1
ATOM 6007 N N . ARG B 1 307 ? 9.873 22.012 -25.503 1 24.033 449 ARG B N 1
ATOM 6008 C CA . ARG B 1 307 ? 10.993 21.41 -24.797 1 22.57 449 ARG B CA 1
ATOM 6009 C C . ARG B 1 307 ? 11.112 19.929 -25.145 1 22.761 449 ARG B C 1
ATOM 6010 O O . ARG B 1 307 ? 12.217 19.429 -25.323 1 24.833 449 ARG B O 1
ATOM 6018 N N . THR B 1 308 ? 9.971 19.233 -25.233 1 22.779 450 THR B N 1
ATOM 6019 C CA . THR B 1 308 ? 9.952 17.815 -25.554 1 25.021 450 THR B CA 1
ATOM 6020 C C . THR B 1 308 ? 10.515 17.593 -26.959 1 26.323 450 THR B C 1
ATOM 6021 O O . THR B 1 308 ? 11.296 16.664 -27.167 1 26.349 450 THR B O 1
ATOM 6025 N N . VAL B 1 309 ? 10.126 18.439 -27.923 1 23.303 451 VAL B N 1
ATOM 6026 C CA . VAL B 1 309 ? 10.59 18.287 -29.298 1 27.878 451 VAL B CA 1
ATOM 6027 C C . VAL B 1 309 ? 12.102 18.526 -29.346 1 27.457 451 VAL B C 1
ATOM 6028 O O . VAL B 1 309 ? 12.823 17.79 -30.015 1 30.478 451 VAL B O 1
ATOM 6032 N N . LEU B 1 310 ? 12.586 19.528 -28.603 1 25.015 452 LEU B N 1
ATOM 6033 C CA . LEU B 1 310 ? 14.003 19.857 -28.591 1 25.442 452 LEU B CA 1
ATOM 6034 C C . LEU B 1 310 ? 14.823 18.714 -27.997 1 21.92 452 LEU B C 1
ATOM 6035 O O . LEU B 1 310 ? 15.859 18.375 -28.551 1 25.065 452 LEU B O 1
ATOM 6040 N N . ARG B 1 311 ? 14.358 18.124 -26.89 1 24.105 453 ARG B N 1
ATOM 6041 C CA . ARG B 1 311 ? 15.064 17.04 -26.215 1 29.688 453 ARG B CA 1
ATOM 6042 C C . ARG B 1 311 ? 15.084 15.761 -27.053 1 24.779 453 ARG B C 1
ATOM 6043 O O . ARG B 1 311 ? 16.025 14.978 -26.954 1 30.172 453 ARG B O 1
ATOM 6051 N N . ALA B 1 312 ? 14.016 15.523 -27.822 1 22.73 454 ALA B N 1
ATOM 6052 C CA . ALA B 1 312 ? 13.813 14.25 -28.497 1 22.308 454 ALA B CA 1
ATOM 6053 C C . ALA B 1 312 ? 14.777 14.085 -29.667 1 21.546 454 ALA B C 1
ATOM 6054 O O . ALA B 1 312 ? 15.098 12.962 -30.042 1 31.658 454 ALA B O 1
ATOM 6056 N N . GLY B 1 313 ? 15.184 15.202 -30.275 1 23.848 455 GLY B N 1
ATOM 6057 C CA . GLY B 1 313 ? 16.051 15.168 -31.44 1 26.692 455 GLY B CA 1
ATOM 6058 C C . GLY B 1 313 ? 15.371 14.469 -32.612 1 23.732 455 GLY B C 1
ATOM 6059 O O . GLY B 1 313 ? 14.331 14.922 -33.079 1 25.38 455 GLY B O 1
ATOM 6060 N N . ASP B 1 314 ? 15.958 13.35 -33.057 1 32.321 456 ASP B N 1
ATOM 6061 C CA . ASP B 1 314 ? 15.492 12.647 -34.245 1 35.94 456 ASP B CA 1
ATOM 6062 C C . ASP B 1 314 ? 14.631 11.437 -33.881 1 29.168 456 ASP B C 1
ATOM 6063 O O . ASP B 1 314 ? 14.302 10.648 -34.762 1 24.881 456 ASP B O 1
ATOM 6068 N N . ARG B 1 315 ? 14.264 11.299 -32.598 1 24.635 457 ARG B N 1
ATOM 6069 C CA . ARG B 1 315 ? 13.369 10.238 -32.167 1 29.773 457 ARG B CA 1
ATOM 6070 C C . ARG B 1 315 ? 11.935 10.597 -32.543 1 28.637 457 ARG B C 1
ATOM 6071 O O . ARG B 1 315 ? 11.27 11.338 -31.821 1 32.296 457 ARG B O 1
ATOM 6079 N N . GLU B 1 316 ? 11.471 10.032 -33.665 1 25.663 458 GLU B N 1
ATOM 6080 C CA . GLU B 1 316 ? 10.202 10.391 -34.279 1 24.185 458 GLU B CA 1
ATOM 6081 C C . GLU B 1 316 ? 9.009 9.858 -33.488 1 23.991 458 GLU B C 1
ATOM 6082 O O . GLU B 1 316 ? 7.893 10.338 -33.676 1 28.399 458 GLU B O 1
ATOM 6088 N N . ASP B 1 317 ? 9.233 8.869 -32.616 1 32.009 459 ASP B N 1
ATOM 6089 C CA . ASP B 1 317 ? 8.17 8.337 -31.773 1 33.807 459 ASP B CA 1
ATOM 6090 C C . ASP B 1 317 ? 7.771 9.366 -30.71 1 30.482 459 ASP B C 1
ATOM 6091 O O . ASP B 1 317 ? 6.681 9.267 -30.144 1 30.569 459 ASP B O 1
ATOM 6096 N N . ILE B 1 318 ? 8.635 10.363 -30.459 1 21.474 460 ILE B N 1
ATOM 6097 C CA . ILE B 1 318 ? 8.324 11.472 -29.564 1 24.341 460 ILE B CA 1
ATOM 6098 C C . ILE B 1 318 ? 7.89 12.7 -30.368 1 26.959 460 ILE B C 1
ATOM 6099 O O . ILE B 1 318 ? 6.892 13.329 -30.025 1 27.119 460 ILE B O 1
ATOM 6104 N N . THR B 1 319 ? 8.642 13.059 -31.421 1 25.098 461 THR B N 1
ATOM 6105 C CA . THR B 1 319 ? 8.404 14.321 -32.112 1 22.291 461 THR B CA 1
ATOM 6106 C C . THR B 1 319 ? 7.101 14.276 -32.903 1 23.2 461 THR B C 1
ATOM 6107 O O . THR B 1 319 ? 6.422 15.292 -32.996 1 24.838 461 THR B O 1
ATOM 6111 N N . GLU B 1 320 ? 6.739 13.128 -33.481 1 25.249 462 GLU B N 1
ATOM 6112 C CA . GLU B 1 320 ? 5.531 13.086 -34.288 1 23.391 462 GLU B CA 1
ATOM 6113 C C . GLU B 1 320 ? 4.309 13.43 -33.428 1 26.558 462 GLU B C 1
ATOM 6114 O O . GLU B 1 320 ? 3.621 14.401 -33.732 1 27.839 462 GLU B O 1
ATOM 6120 N N . PRO B 1 321 ? 3.98 12.709 -32.326 1 23.307 463 PRO B N 1
ATOM 6121 C CA . PRO B 1 321 ? 2.852 13.111 -31.477 1 22.682 463 PRO B CA 1
ATOM 6122 C C . PRO B 1 321 ? 2.951 14.511 -30.872 1 19.813 463 PRO B C 1
ATOM 6123 O O . PRO B 1 321 ? 1.939 15.193 -30.734 1 21.438 463 PRO B O 1
ATOM 6127 N N . ALA B 1 322 ? 4.166 14.949 -30.533 1 16.855 464 ALA B N 1
ATOM 6128 C CA . ALA B 1 322 ? 4.359 16.264 -29.936 1 20.396 464 ALA B CA 1
ATOM 6129 C C . ALA B 1 322 ? 4.065 17.37 -30.949 1 23.58 464 ALA B C 1
ATOM 6130 O O . ALA B 1 322 ? 3.432 18.367 -30.605 1 23.95 464 ALA B O 1
ATOM 6132 N N . ILE B 1 323 ? 4.518 17.179 -32.198 1 23.757 465 ILE B N 1
ATOM 6133 C CA . ILE B 1 323 ? 4.268 18.129 -33.272 1 19.542 465 ILE B CA 1
ATOM 6134 C C . ILE B 1 323 ? 2.778 18.133 -33.62 1 19.495 465 ILE B C 1
ATOM 6135 O O . ILE B 1 323 ? 2.219 19.206 -33.822 1 21.362 465 ILE B O 1
ATOM 6147 N N . ALA B 1 325 ? 0.297 17.488 -31.529 1 21.797 467 ALA B N 1
ATOM 6148 C CA . ALA B 1 325 ? -0.328 18.227 -30.443 1 20.454 467 ALA B CA 1
ATOM 6149 C C . ALA B 1 325 ? -0.14 19.734 -30.649 1 22.639 467 ALA B C 1
ATOM 6150 O O . ALA B 1 325 ? -1.094 20.49 -30.523 1 25.541 467 ALA B O 1
ATOM 6152 N N . LEU B 1 326 ? 1.073 20.166 -31.015 1 23.395 468 LEU B N 1
ATOM 6153 C CA . LEU B 1 326 ? 1.357 21.573 -31.268 1 24.287 468 LEU B CA 1
ATOM 6154 C C . LEU B 1 326 ? 0.485 22.122 -32.402 1 23.021 468 LEU B C 1
ATOM 6155 O O . LEU B 1 326 ? 0.025 23.263 -32.337 1 22.35 468 LEU B O 1
ATOM 6160 N N A ARG B 1 327 ? 0.269 21.304 -33.441 0.5 24.924 469 ARG B N 1
ATOM 6161 N N B ARG B 1 327 ? 0.281 21.31 -33.441 0.5 25.503 469 ARG B N 1
ATOM 6162 C CA A ARG B 1 327 ? -0.571 21.676 -34.57 0.5 22.304 469 ARG B CA 1
ATOM 6163 C CA B ARG B 1 327 ? -0.565 21.687 -34.56 0.5 23.28 469 ARG B CA 1
ATOM 6164 C C A ARG B 1 327 ? -2.009 21.906 -34.101 0.5 22.192 469 ARG B C 1
ATOM 6165 C C B ARG B 1 327 ? -1.991 21.926 -34.067 0.5 22.42 469 ARG B C 1
ATOM 6166 O O A ARG B 1 327 ? -2.627 22.91 -34.459 0.5 23.144 469 ARG B O 1
ATOM 6167 O O B ARG B 1 327 ? -2.581 22.958 -34.374 0.5 22.39 469 ARG B O 1
ATOM 6182 N N . HIS B 1 328 ? -2.529 20.98 -33.286 1 22.715 470 HIS B N 1
ATOM 6183 C CA . HIS B 1 328 ? -3.872 21.105 -32.725 1 19.721 470 HIS B CA 1
ATOM 6184 C C . HIS B 1 328 ? -3.998 22.384 -31.892 1 18.119 470 HIS B C 1
ATOM 6185 O O . HIS B 1 328 ? -4.96 23.13 -32.054 1 16.989 470 HIS B O 1
ATOM 6192 N N . LEU B 1 329 ? -3.004 22.656 -31.037 1 20.064 471 LEU B N 1
ATOM 6193 C CA . LEU B 1 329 ? -3.055 23.765 -30.094 1 23.675 471 LEU B CA 1
ATOM 6194 C C . LEU B 1 329 ? -2.893 25.125 -30.779 1 26.751 471 LEU B C 1
ATOM 6195 O O . LEU B 1 329 ? -3.145 26.146 -30.141 1 25.445 471 LEU B O 1
ATOM 6200 N N . THR B 1 330 ? -2.465 25.161 -32.052 1 24.358 472 THR B N 1
ATOM 6201 C CA . THR B 1 330 ? -2.192 26.431 -32.718 1 30.991 472 THR B CA 1
ATOM 6202 C C . THR B 1 330 ? -3.31 26.818 -33.695 1 30.09 472 THR B C 1
ATOM 6203 O O . THR B 1 330 ? -3.089 27.683 -34.542 1 24.629 472 THR B O 1
ATOM 6207 N N . SER B 1 331 ? -4.522 26.25 -33.543 1 35.091 473 SER B N 1
ATOM 6208 C CA . SER B 1 331 ? -5.66 26.626 -34.377 1 29.624 473 SER B CA 1
ATOM 6209 C C . SER B 1 331 ? -6.989 26.374 -33.661 1 26.36 473 SER B C 1
ATOM 6210 O O . SER B 1 331 ? -7.1 25.453 -32.854 1 21.625 473 SER B O 1
ATOM 6213 N N . ARG B 1 332 ? -7.985 27.209 -33.995 1 25.676 474 ARG B N 1
ATOM 6214 C CA . ARG B 1 332 ? -9.403 26.986 -33.717 1 25.224 474 ARG B CA 1
ATOM 6215 C C . ARG B 1 332 ? -9.69 26.811 -32.222 1 25.047 474 ARG B C 1
ATOM 6216 O O . ARG B 1 332 ? -10.287 25.815 -31.815 1 22.864 474 ARG B O 1
ATOM 6224 N N . HIS B 1 333 ? -9.303 27.823 -31.429 1 28.389 475 HIS B N 1
ATOM 6225 C CA . HIS B 1 333 ? -9.689 27.97 -30.029 1 30.675 475 HIS B CA 1
ATOM 6226 C C . HIS B 1 333 ? -9.322 29.388 -29.575 1 39.001 475 HIS B C 1
ATOM 6227 O O . HIS B 1 333 ? -8.603 30.096 -30.275 1 34.118 475 HIS B O 1
ATOM 6234 N N . GLN B 1 334 ? -9.824 29.808 -28.408 1 41.708 476 GLN B N 1
ATOM 6235 C CA . GLN B 1 334 ? -9.701 31.191 -27.966 1 39.134 476 GLN B CA 1
ATOM 6236 C C . GLN B 1 334 ? -8.238 31.611 -27.839 1 35.905 476 GLN B C 1
ATOM 6237 O O . GLN B 1 334 ? -7.903 32.753 -28.15 1 40.125 476 GLN B O 1
ATOM 6243 N N . GLU B 1 335 ? -7.377 30.699 -27.357 1 38.527 477 GLU B N 1
ATOM 6244 C CA . GLU B 1 335 ? -5.985 31.03 -27.085 1 41.994 477 GLU B CA 1
ATOM 6245 C C . GLU B 1 335 ? -5.047 30.515 -28.18 1 34.546 477 GLU B C 1
ATOM 6246 O O . GLU B 1 335 ? -3.855 30.36 -27.926 1 31.886 477 GLU B O 1
ATOM 6252 N N . ALA B 1 336 ? -5.556 30.345 -29.411 1 32.513 478 ALA B N 1
ATOM 6253 C CA . ALA B 1 336 ? -4.739 29.866 -30.516 1 30.159 478 ALA B CA 1
ATOM 6254 C C . ALA B 1 336 ? -3.664 30.886 -30.893 1 29.528 478 ALA B C 1
ATOM 6255 O O . ALA B 1 336 ? -2.513 30.505 -31.08 1 26.679 478 ALA B O 1
ATOM 6257 N N . GLU B 1 337 ? -4.031 32.173 -30.998 1 30.058 479 GLU B N 1
ATOM 6258 C CA . GLU B 1 337 ? -3.076 33.229 -31.308 1 38.065 479 GLU B CA 1
ATOM 6259 C C . GLU B 1 337 ? -1.934 33.222 -30.29 1 39.629 479 GLU B C 1
ATOM 6260 O O . GLU B 1 337 ? -0.763 33.278 -30.659 1 34.539 479 GLU B O 1
ATOM 6266 N N . MET B 1 338 ? -2.283 33.158 -29.003 1 31.282 480 MET B N 1
ATOM 6267 C CA . MET B 1 338 ? -1.303 33.161 -27.935 1 31.163 480 MET B CA 1
ATOM 6268 C C . MET B 1 338 ? -0.379 31.949 -28.053 1 33.374 480 MET B C 1
ATOM 6269 O O . MET B 1 338 ? 0.801 32.046 -27.718 1 36.048 480 MET B O 1
ATOM 6274 N N . ALA B 1 339 ? -0.915 30.81 -28.516 1 28.242 481 ALA B N 1
ATOM 6275 C CA . ALA B 1 339 ? -0.12 29.599 -28.677 1 30.968 481 ALA B CA 1
ATOM 6276 C C . ALA B 1 339 ? 0.859 29.743 -29.847 1 25.056 481 ALA B C 1
ATOM 6277 O O . ALA B 1 339 ? 2.017 29.352 -29.735 1 25.42 481 ALA B O 1
ATOM 6279 N N . GLN B 1 340 ? 0.394 30.323 -30.959 1 24.258 482 GLN B N 1
ATOM 6280 C CA . GLN B 1 340 ? 1.229 30.576 -32.125 1 25.03 482 GLN B CA 1
ATOM 6281 C C . GLN B 1 340 ? 2.437 31.43 -31.73 1 25.682 482 GLN B C 1
ATOM 6282 O O . GLN B 1 340 ? 3.544 31.173 -32.189 1 25.213 482 GLN B O 1
ATOM 6288 N N . ASN B 1 341 ? 2.218 32.431 -30.865 1 27.792 483 ASN B N 1
ATOM 6289 C CA . ASN B 1 341 ? 3.281 33.296 -30.365 1 31.532 483 ASN B CA 1
ATOM 6290 C C . ASN B 1 341 ? 4.2 32.547 -29.401 1 33.931 483 ASN B C 1
ATOM 6291 O O . ASN B 1 341 ? 5.412 32.756 -29.413 1 32.881 483 ASN B O 1
ATOM 6296 N N . ALA B 1 342 ? 3.604 31.702 -28.548 1 28.136 484 ALA B N 1
ATOM 6297 C CA . ALA B 1 342 ? 4.338 30.973 -27.527 1 28.018 484 ALA B CA 1
ATOM 6298 C C . ALA B 1 342 ? 5.364 30.031 -28.151 1 25.948 484 ALA B C 1
ATOM 6299 O O . ALA B 1 342 ? 6.433 29.834 -27.581 1 34.121 484 ALA B O 1
ATOM 6301 N N . VAL B 1 343 ? 5.043 29.448 -29.314 1 26.096 485 VAL B N 1
ATOM 6302 C CA . VAL B 1 343 ? 5.974 28.549 -29.981 1 27.76 485 VAL B CA 1
ATOM 6303 C C . VAL B 1 343 ? 7.251 29.319 -30.323 1 26.71 485 VAL B C 1
ATOM 6304 O O . VAL B 1 343 ? 8.35 28.799 -30.135 1 25.774 485 VAL B O 1
ATOM 6308 N N . ARG B 1 344 ? 7.099 30.568 -30.789 1 22.359 486 ARG B N 1
ATOM 6309 C CA . ARG B 1 344 ? 8.234 31.406 -31.138 1 27.878 486 ARG B CA 1
ATOM 6310 C C . ARG B 1 344 ? 8.996 31.79 -29.874 1 28.649 486 ARG B C 1
ATOM 6311 O O . ARG B 1 344 ? 10.219 31.661 -29.836 1 37.672 486 ARG B O 1
ATOM 6319 N N . LEU B 1 345 ? 8.263 32.24 -28.846 1 29.264 487 LEU B N 1
ATOM 6320 C CA . LEU B 1 345 ? 8.876 32.748 -27.629 1 33.325 487 LEU B CA 1
ATOM 6321 C C . LEU B 1 345 ? 9.643 31.645 -26.895 1 33.629 487 LEU B C 1
ATOM 6322 O O . LEU B 1 345 ? 10.633 31.941 -26.222 1 33.118 487 LEU B O 1
ATOM 6327 N N . HIS B 1 346 ? 9.227 30.378 -27.041 1 32.303 488 HIS B N 1
ATOM 6328 C CA . HIS B 1 346 ? 9.932 29.286 -26.375 1 30.275 488 HIS B CA 1
ATOM 6329 C C . HIS B 1 346 ? 10.943 28.61 -27.308 1 29.895 488 HIS B C 1
ATOM 6330 O O . HIS B 1 346 ? 11.28 27.451 -27.089 1 25.051 488 HIS B O 1
ATOM 6337 N N . TYR B 1 347 ? 11.434 29.361 -28.311 1 33.656 489 TYR B N 1
ATOM 6338 C CA . TYR B 1 347 ? 12.569 29.018 -29.167 1 31.844 489 TYR B CA 1
ATOM 6339 C C . TYR B 1 347 ? 12.267 27.809 -30.052 1 31.697 489 TYR B C 1
ATOM 6340 O O . TYR B 1 347 ? 13.17 27.03 -30.354 1 27.632 489 TYR B O 1
ATOM 6349 N N . GLY B 1 348 ? 11.024 27.721 -30.547 1 32.984 490 GLY B N 1
ATOM 6350 C CA . GLY B 1 348 ? 10.551 26.548 -31.264 1 28.662 490 GLY B CA 1
ATOM 6351 C C . GLY B 1 348 ? 10.706 26.643 -32.783 1 27.594 490 GLY B C 1
ATOM 6352 O O . GLY B 1 348 ? 10.712 25.616 -33.446 1 30.512 490 GLY B O 1
ATOM 6353 N N . LEU B 1 349 ? 10.82 27.852 -33.348 1 23.27 491 LEU B N 1
ATOM 6354 C CA . LEU B 1 349 ? 10.716 28.009 -34.792 1 25.582 491 LEU B CA 1
ATOM 6355 C C . LEU B 1 349 ? 11.885 27.326 -35.508 1 23.978 491 LEU B C 1
ATOM 6356 O O . LEU B 1 349 ? 11.67 26.673 -36.523 1 24.378 491 LEU B O 1
ATOM 6361 N N . PRO B 1 350 ? 13.15 27.43 -35.043 1 21.914 492 PRO B N 1
ATOM 6362 C CA . PRO B 1 350 ? 14.252 26.727 -35.699 1 25.085 492 PRO B CA 1
ATOM 6363 C C . PRO B 1 350 ? 14.105 25.207 -35.762 1 19.641 492 PRO B C 1
ATOM 6364 O O . PRO B 1 350 ? 14.393 24.612 -36.795 1 25.708 492 PRO B O 1
ATOM 6368 N N . VAL B 1 351 ? 13.661 24.58 -34.667 1 24.685 493 VAL B N 1
ATOM 6369 C CA . VAL B 1 351 ? 13.55 23.126 -34.62 1 24.106 493 VAL B CA 1
ATOM 6370 C C . VAL B 1 351 ? 12.406 22.679 -35.531 1 26.737 493 VAL B C 1
ATOM 6371 O O . VAL B 1 351 ? 12.522 21.648 -36.187 1 29.379 493 VAL B O 1
ATOM 6375 N N . VAL B 1 352 ? 11.322 23.464 -35.598 1 23.003 494 VAL B N 1
ATOM 6376 C CA . VAL B 1 352 ? 10.184 23.119 -36.437 1 24.11 494 VAL B CA 1
ATOM 6377 C C . VAL B 1 352 ? 10.608 23.085 -37.908 1 25.322 494 VAL B C 1
ATOM 6378 O O . VAL B 1 352 ? 10.245 22.158 -38.625 1 31.938 494 VAL B O 1
ATOM 6382 N N . VAL B 1 353 ? 11.41 24.058 -38.36 1 29.354 495 VAL B N 1
ATOM 6383 C CA . VAL B 1 353 ? 11.889 24.053 -39.738 1 23.068 495 VAL B CA 1
ATOM 6384 C C . VAL B 1 353 ? 12.852 22.885 -39.955 1 18.547 495 VAL B C 1
ATOM 6385 O O . VAL B 1 353 ? 12.827 22.258 -41.005 1 21.825 495 VAL B O 1
ATOM 6389 N N . LYS B 1 354 ? 13.683 22.577 -38.957 1 21.551 496 LYS B N 1
ATOM 6390 C CA . LYS B 1 354 ? 14.661 21.506 -39.075 1 30.213 496 LYS B CA 1
ATOM 6391 C C . LYS B 1 354 ? 13.984 20.173 -39.393 1 22.412 496 LYS B C 1
ATOM 6392 O O . LYS B 1 354 ? 14.528 19.39 -40.162 1 19.525 496 LYS B O 1
ATOM 6398 N N . LEU B 1 355 ? 12.798 19.931 -38.818 1 23.984 497 LEU B N 1
ATOM 6399 C CA . LEU B 1 355 ? 12.109 18.651 -38.951 1 24.583 497 LEU B CA 1
ATOM 6400 C C . LEU B 1 355 ? 11.553 18.427 -40.363 1 25.65 497 LEU B C 1
ATOM 6401 O O . LEU B 1 355 ? 11.15 17.312 -40.678 1 21.69 497 LEU B O 1
ATOM 6406 N N . LEU B 1 356 ? 11.539 19.464 -41.216 1 21.984 498 LEU B N 1
ATOM 6407 C CA . LEU B 1 356 ? 11.184 19.33 -42.623 1 21.827 498 LEU B CA 1
ATOM 6408 C C . LEU B 1 356 ? 12.274 18.611 -43.426 1 24.392 498 LEU B C 1
ATOM 6409 O O . LEU B 1 356 ? 12.045 18.25 -44.581 1 27.079 498 LEU B O 1
ATOM 6414 N N . HIS B 1 357 ? 13.477 18.473 -42.851 1 23.985 499 HIS B N 1
ATOM 6415 C CA . HIS B 1 357 ? 14.628 17.923 -43.549 1 24.85 499 HIS B CA 1
ATOM 6416 C C . HIS B 1 357 ? 14.897 16.48 -43.127 1 22.36 499 HIS B C 1
ATOM 6417 O O . HIS B 1 357 ? 14.498 16.048 -42.052 1 19.239 499 HIS B O 1
ATOM 6424 N N . PRO B 1 358 ? 15.642 15.7 -43.938 1 24.445 500 PRO B N 1
ATOM 6425 C CA . PRO B 1 358 ? 16.072 14.362 -43.525 1 29.804 500 PRO B CA 1
ATOM 6426 C C . PRO B 1 358 ? 16.788 14.44 -42.179 1 29.051 500 PRO B C 1
ATOM 6427 O O . PRO B 1 358 ? 17.442 15.442 -41.898 1 30.043 500 PRO B O 1
ATOM 6431 N N . PRO B 1 359 ? 16.733 13.395 -41.319 1 29.382 501 PRO B N 1
ATOM 6432 C CA . PRO B 1 359 ? 16.13 12.102 -41.67 1 28.96 501 PRO B CA 1
ATOM 6433 C C . PRO B 1 359 ? 14.644 11.863 -41.378 1 28.976 501 PRO B C 1
ATOM 6434 O O . PRO B 1 359 ? 14.197 10.713 -41.346 1 28.694 501 PRO B O 1
ATOM 6438 N N . SER B 1 360 ? 13.872 12.949 -41.217 1 25.507 502 SER B N 1
ATOM 6439 C CA . SER B 1 360 ? 12.449 12.863 -40.915 1 27.762 502 SER B CA 1
ATOM 6440 C C . SER B 1 360 ? 11.703 12.026 -41.959 1 26.662 502 SER B C 1
ATOM 6441 O O . SER B 1 360 ? 11.888 12.213 -43.16 1 31.849 502 SER B O 1
ATOM 6444 N N . HIS B 1 361 ? 10.826 11.133 -41.485 1 24.897 503 HIS B N 1
ATOM 6445 C CA . HIS B 1 361 ? 9.965 10.323 -42.336 1 22.975 503 HIS B CA 1
ATOM 6446 C C . HIS B 1 361 ? 8.671 11.079 -42.644 1 24.292 503 HIS B C 1
ATOM 6447 O O . HIS B 1 361 ? 8.384 12.103 -42.03 1 26.138 503 HIS B O 1
ATOM 6454 N N . TRP B 1 362 ? 7.863 10.548 -43.572 1 29.779 504 TRP B N 1
ATOM 6455 C CA . TRP B 1 362 ? 6.734 11.285 -44.129 1 30.375 504 TRP B CA 1
ATOM 6456 C C . TRP B 1 362 ? 5.672 11.638 -43.083 1 30.593 504 TRP B C 1
ATOM 6457 O O . TRP B 1 362 ? 5.111 12.73 -43.141 1 25.665 504 TRP B O 1
ATOM 6468 N N . PRO B 1 363 ? 5.318 10.763 -42.11 1 29.408 505 PRO B N 1
ATOM 6469 C CA . PRO B 1 363 ? 4.332 11.142 -41.093 1 30.584 505 PRO B CA 1
ATOM 6470 C C . PRO B 1 363 ? 4.715 12.398 -40.312 1 25.097 505 PRO B C 1
ATOM 6471 O O . PRO B 1 363 ? 3.877 13.267 -40.083 1 25.382 505 PRO B O 1
ATOM 6475 N N . LEU B 1 364 ? 5.999 12.518 -39.965 1 27.728 506 LEU B N 1
ATOM 6476 C CA . LEU B 1 364 ? 6.497 13.671 -39.226 1 23.121 506 LEU B CA 1
ATOM 6477 C C . LEU B 1 364 ? 6.508 14.925 -40.104 1 25.655 506 LEU B C 1
ATOM 6478 O O . LEU B 1 364 ? 6.167 16.001 -39.624 1 22.273 506 LEU B O 1
ATOM 6483 N N . ILE B 1 365 ? 6.905 14.794 -41.379 1 20.803 507 ILE B N 1
ATOM 6484 C CA . ILE B 1 365 ? 6.956 15.933 -42.285 1 19.687 507 ILE B CA 1
ATOM 6485 C C . ILE B 1 365 ? 5.543 16.487 -42.475 1 22.167 507 ILE B C 1
ATOM 6486 O O . ILE B 1 365 ? 5.328 17.696 -42.39 1 22.622 507 ILE B O 1
ATOM 6491 N N . LYS B 1 366 ? 4.565 15.598 -42.665 1 21.784 508 LYS B N 1
ATOM 6492 C CA . LYS B 1 366 ? 3.181 16.007 -42.853 1 23.792 508 LYS B CA 1
ATOM 6493 C C . LYS B 1 366 ? 2.718 16.855 -41.668 1 21.973 508 LYS B C 1
ATOM 6494 O O . LYS B 1 366 ? 2.126 17.913 -41.864 1 22.272 508 LYS B O 1
ATOM 6500 N N . ALA B 1 367 ? 2.994 16.389 -40.442 1 20.991 509 ALA B N 1
ATOM 6501 C CA . ALA B 1 367 ? 2.559 17.078 -39.238 1 18.432 509 ALA B CA 1
ATOM 6502 C C . ALA B 1 367 ? 3.266 18.428 -39.097 1 21.279 509 ALA B C 1
ATOM 6503 O O . ALA B 1 367 ? 2.631 19.409 -38.721 1 24.336 509 ALA B O 1
ATOM 6505 N N . THR B 1 368 ? 4.572 18.469 -39.405 1 17.518 510 THR B N 1
ATOM 6506 C CA . THR B 1 368 ? 5.381 19.674 -39.28 1 17.177 510 THR B CA 1
ATOM 6507 C C . THR B 1 368 ? 4.879 20.751 -40.246 1 18.978 510 THR B C 1
ATOM 6508 O O . THR B 1 368 ? 4.81 21.918 -39.884 1 21.004 510 THR B O 1
ATOM 6512 N N . VAL B 1 369 ? 4.523 20.372 -41.477 1 21.431 511 VAL B N 1
ATOM 6513 C CA . VAL B 1 369 ? 4.018 21.327 -42.455 1 22.973 511 VAL B CA 1
ATOM 6514 C C . VAL B 1 369 ? 2.708 21.949 -41.959 1 22.735 511 VAL B C 1
ATOM 6515 O O . VAL B 1 369 ? 2.519 23.164 -42.05 1 22.297 511 VAL B O 1
ATOM 6519 N N . GLY B 1 370 ? 1.805 21.112 -41.435 1 20.48 512 GLY B N 1
ATOM 6520 C CA . GLY B 1 370 ? 0.556 21.583 -40.852 1 19.024 512 GLY B CA 1
ATOM 6521 C C . GLY B 1 370 ? 0.781 22.577 -39.712 1 22.277 512 GLY B C 1
ATOM 6522 O O . GLY B 1 370 ? 0.082 23.586 -39.626 1 21.294 512 GLY B O 1
ATOM 6523 N N . LEU B 1 371 ? 1.762 22.284 -38.845 1 17.91 513 LEU B N 1
ATOM 6524 C CA . LEU B 1 371 ? 2.12 23.178 -37.758 1 20.477 513 LEU B CA 1
ATOM 6525 C C . LEU B 1 371 ? 2.628 24.51 -38.316 1 22.958 513 LEU B C 1
ATOM 6526 O O . LEU B 1 371 ? 2.208 25.561 -37.854 1 23.846 513 LEU B O 1
ATOM 6531 N N . ILE B 1 372 ? 3.502 24.485 -39.33 1 25.172 514 ILE B N 1
ATOM 6532 C CA . ILE B 1 372 ? 4.032 25.716 -39.907 1 23.214 514 ILE B CA 1
ATOM 6533 C C . ILE B 1 372 ? 2.893 26.551 -40.495 1 21.282 514 ILE B C 1
ATOM 6534 O O . ILE B 1 372 ? 2.888 27.775 -40.365 1 22.017 514 ILE B O 1
ATOM 6539 N N . ARG B 1 373 ? 1.938 25.884 -41.148 1 22.709 515 ARG B N 1
ATOM 6540 C CA . ARG B 1 373 ? 0.764 26.548 -41.693 1 24.972 515 ARG B CA 1
ATOM 6541 C C . ARG B 1 373 ? 0.041 27.332 -40.6 1 21.56 515 ARG B C 1
ATOM 6542 O O . ARG B 1 373 ? -0.32 28.486 -40.826 1 27.471 515 ARG B O 1
ATOM 6550 N N . ASN B 1 374 ? -0.145 26.722 -39.419 1 19.717 516 ASN B N 1
ATOM 6551 C CA . ASN B 1 374 ? -0.825 27.39 -38.312 1 24.339 516 ASN B CA 1
ATOM 6552 C C . ASN B 1 374 ? 0.035 28.526 -37.751 1 24.371 516 ASN B C 1
ATOM 6553 O O . ASN B 1 374 ? -0.482 29.601 -37.462 1 26 516 ASN B O 1
ATOM 6558 N N . LEU B 1 375 ? 1.344 28.293 -37.6 1 21.184 517 LEU B N 1
ATOM 6559 C CA . LEU B 1 375 ? 2.253 29.292 -37.059 1 21.194 517 LEU B CA 1
ATOM 6560 C C . LEU B 1 375 ? 2.224 30.556 -37.915 1 23.078 517 LEU B C 1
ATOM 6561 O O . LEU B 1 375 ? 2.292 31.668 -37.388 1 20.6 517 LEU B O 1
ATOM 6566 N N . ALA B 1 376 ? 2.118 30.371 -39.236 1 20.907 518 ALA B N 1
ATOM 6567 C CA . ALA B 1 376 ? 2.094 31.474 -40.183 1 24.238 518 ALA B CA 1
ATOM 6568 C C . ALA B 1 376 ? 0.827 32.33 -40.08 1 22.679 518 ALA B C 1
ATOM 6569 O O . ALA B 1 376 ? 0.777 33.384 -40.701 1 23.294 518 ALA B O 1
ATOM 6571 N N . LEU B 1 377 ? -0.201 31.894 -39.333 1 24.892 519 LEU B N 1
ATOM 6572 C CA . LEU B 1 377 ? -1.387 32.717 -39.108 1 24.487 519 LEU B CA 1
ATOM 6573 C C . LEU B 1 377 ? -1.04 33.95 -38.269 1 27.95 519 LEU B C 1
ATOM 6574 O O . LEU B 1 377 ? -1.731 34.962 -38.359 1 30.216 519 LEU B O 1
ATOM 6579 N N . CYS B 1 378 ? 0.012 33.839 -37.445 1 24.885 520 CYS B N 1
ATOM 6580 C CA . CYS B 1 378 ? 0.505 34.906 -36.587 1 26.875 520 CYS B CA 1
ATOM 6581 C C . CYS B 1 378 ? 1.554 35.736 -37.327 1 25.557 520 CYS B C 1
ATOM 6582 O O . CYS B 1 378 ? 2.637 35.244 -37.626 1 24.811 520 CYS B O 1
ATOM 6585 N N . PRO B 1 379 ? 1.273 37.022 -37.642 1 31.741 521 PRO B N 1
ATOM 6586 C CA . PRO B 1 379 ? 2.212 37.85 -38.407 1 29.856 521 PRO B CA 1
ATOM 6587 C C . PRO B 1 379 ? 3.622 38.001 -37.832 1 30.479 521 PRO B C 1
ATOM 6588 O O . PRO B 1 379 ? 4.57 38.199 -38.584 1 50.755 521 PRO B O 1
ATOM 6592 N N . ALA B 1 380 ? 3.763 37.891 -36.507 1 25.219 522 ALA B N 1
ATOM 6593 C CA . ALA B 1 380 ? 5.059 37.977 -35.85 1 28.965 522 ALA B CA 1
ATOM 6594 C C . ALA B 1 380 ? 5.934 36.752 -36.15 1 28.219 522 ALA B C 1
ATOM 6595 O O . ALA B 1 380 ? 7.106 36.74 -35.779 1 28.194 522 ALA B O 1
ATOM 6597 N N . ASN B 1 381 ? 5.365 35.722 -36.801 1 25.502 523 ASN B N 1
ATOM 6598 C CA . ASN B 1 381 ? 6.1 34.521 -37.185 1 27.806 523 ASN B CA 1
ATOM 6599 C C . ASN B 1 381 ? 6.514 34.546 -38.659 1 28.081 523 ASN B C 1
ATOM 6600 O O . ASN B 1 381 ? 7.291 33.693 -39.078 1 26.04 523 ASN B O 1
ATOM 6605 N N . HIS B 1 382 ? 6.035 35.528 -39.437 1 28.22 524 HIS B N 1
ATOM 6606 C CA . HIS B 1 382 ? 6.315 35.589 -40.867 1 27.662 524 HIS B CA 1
ATOM 6607 C C . HIS B 1 382 ? 7.809 35.775 -41.14 1 31.205 524 HIS B C 1
ATOM 6608 O O . HIS B 1 382 ? 8.372 35.061 -41.974 1 29.93 524 HIS B O 1
ATOM 6615 N N . ALA B 1 383 ? 8.441 36.728 -40.438 1 31.759 525 ALA B N 1
ATOM 6616 C CA . ALA B 1 383 ? 9.855 37.007 -40.632 1 32.697 525 ALA B CA 1
ATOM 6617 C C . ALA B 1 383 ? 10.733 35.88 -40.077 1 28.284 525 ALA B C 1
ATOM 6618 O O . ALA B 1 383 ? 11.602 35.392 -40.794 1 27.665 525 ALA B O 1
ATOM 6620 N N . PRO B 1 384 ? 10.587 35.428 -38.808 1 27.261 526 PRO B N 1
ATOM 6621 C CA . PRO B 1 384 ? 11.442 34.353 -38.302 1 24.808 526 PRO B CA 1
ATOM 6622 C C . PRO B 1 384 ? 11.307 33.07 -39.117 1 21.474 526 PRO B C 1
ATOM 6623 O O . PRO B 1 384 ? 12.291 32.379 -39.332 1 27.434 526 PRO B O 1
ATOM 6627 N N . LEU B 1 385 ? 10.098 32.75 -39.585 1 26.365 527 LEU B N 1
ATOM 6628 C CA . LEU B 1 385 ? 9.921 31.567 -40.415 1 25.733 527 LEU B CA 1
ATOM 6629 C C . LEU B 1 385 ? 10.71 31.729 -41.718 1 26.92 527 LEU B C 1
ATOM 6630 O O . LEU B 1 385 ? 11.317 30.768 -42.184 1 22.229 527 LEU B O 1
ATOM 6635 N N . ARG B 1 386 ? 10.718 32.941 -42.293 1 22.34 528 ARG B N 1
ATOM 6636 C CA . ARG B 1 386 ? 11.469 33.208 -43.512 1 23.81 528 ARG B CA 1
ATOM 6637 C C . ARG B 1 386 ? 12.971 33.055 -43.264 1 23.604 528 ARG B C 1
ATOM 6638 O O . ARG B 1 386 ? 13.669 32.388 -44.022 1 24.886 528 ARG B O 1
ATOM 6646 N N . GLU B 1 387 ? 13.46 33.69 -42.199 1 28.605 529 GLU B N 1
ATOM 6647 C CA . GLU B 1 387 ? 14.875 33.726 -41.867 1 25.57 529 GLU B CA 1
ATOM 6648 C C . GLU B 1 387 ? 15.399 32.326 -41.555 1 24.713 529 GLU B C 1
ATOM 6649 O O . GLU B 1 387 ? 16.568 32.045 -41.809 1 24.031 529 GLU B O 1
ATOM 6655 N N . GLN B 1 388 ? 14.542 31.451 -41.007 1 21.194 530 GLN B N 1
ATOM 6656 C CA . GLN B 1 388 ? 14.964 30.108 -40.622 1 17.472 530 GLN B CA 1
ATOM 6657 C C . GLN B 1 388 ? 14.918 29.133 -41.802 1 19.588 530 GLN B C 1
ATOM 6658 O O . GLN B 1 388 ? 15.223 27.959 -41.627 1 20.469 530 GLN B O 1
ATOM 6664 N N . GLY B 1 389 ? 14.514 29.601 -42.991 1 24.374 531 GLY B N 1
ATOM 6665 C CA . GLY B 1 389 ? 14.641 28.824 -44.219 1 26.162 531 GLY B CA 1
ATOM 6666 C C . GLY B 1 389 ? 13.421 27.962 -44.547 1 23.539 531 GLY B C 1
ATOM 6667 O O . GLY B 1 389 ? 13.554 26.955 -45.238 1 29.445 531 GLY B O 1
ATOM 6668 N N . ALA B 1 390 ? 12.225 28.371 -44.109 1 23.462 532 ALA B N 1
ATOM 6669 C CA . ALA B 1 390 ? 11.048 27.521 -44.248 1 21.867 532 ALA B CA 1
ATOM 6670 C C . ALA B 1 390 ? 10.553 27.486 -45.695 1 22.038 532 ALA B C 1
ATOM 6671 O O . ALA B 1 390 ? 10.136 26.435 -46.171 1 21.882 532 ALA B O 1
ATOM 6673 N N . ILE B 1 391 ? 10.614 28.624 -46.399 1 19.499 533 ILE B N 1
ATOM 6674 C CA . ILE B 1 391 ? 9.996 28.741 -47.71 1 19.965 533 ILE B CA 1
ATOM 6675 C C . ILE B 1 391 ? 10.726 27.866 -48.731 1 19.459 533 ILE B C 1
ATOM 6676 O O . ILE B 1 391 ? 10.076 27.092 -49.428 1 23.319 533 ILE B O 1
ATOM 6681 N N . PRO B 1 392 ? 12.068 27.937 -48.895 1 18.617 534 PRO B N 1
ATOM 6682 C CA . PRO B 1 392 ? 12.739 27.075 -49.868 1 18.943 534 PRO B CA 1
ATOM 6683 C C . PRO B 1 392 ? 12.483 25.586 -49.648 1 15.504 534 PRO B C 1
ATOM 6684 O O . PRO B 1 392 ? 12.292 24.845 -50.608 1 17.049 534 PRO B O 1
ATOM 6688 N N . ARG B 1 393 ? 12.445 25.149 -48.388 1 16.683 535 ARG B N 1
ATOM 6689 C CA . ARG B 1 393 ? 12.248 23.737 -48.097 1 19.162 535 ARG B CA 1
ATOM 6690 C C . ARG B 1 393 ? 10.813 23.309 -48.417 1 24.442 535 ARG B C 1
ATOM 6691 O O . ARG B 1 393 ? 10.609 22.215 -48.943 1 24.082 535 ARG B O 1
ATOM 6699 N N . LEU B 1 394 ? 9.821 24.152 -48.091 1 20.51 536 LEU B N 1
ATOM 6700 C CA . LEU B 1 394 ? 8.433 23.836 -48.396 1 22.082 536 LEU B CA 1
ATOM 6701 C C . LEU B 1 394 ? 8.254 23.718 -49.911 1 22.683 536 LEU B C 1
ATOM 6702 O O . LEU B 1 394 ? 7.536 22.842 -50.387 1 25.155 536 LEU B O 1
ATOM 6707 N N . VAL B 1 395 ? 8.924 24.593 -50.67 1 21.526 537 VAL B N 1
ATOM 6708 C CA . VAL B 1 395 ? 8.83 24.574 -52.121 1 20.026 537 VAL B CA 1
ATOM 6709 C C . VAL B 1 395 ? 9.496 23.315 -52.679 1 23.282 537 VAL B C 1
ATOM 6710 O O . VAL B 1 395 ? 8.943 22.694 -53.579 1 20.623 537 VAL B O 1
ATOM 6714 N N . GLN B 1 396 ? 10.654 22.91 -52.14 1 24.853 538 GLN B N 1
ATOM 6715 C CA . GLN B 1 396 ? 11.321 21.704 -52.621 1 22.631 538 GLN B CA 1
ATOM 6716 C C . GLN B 1 396 ? 10.453 20.479 -52.338 1 22.1 538 GLN B C 1
ATOM 6717 O O . GLN B 1 396 ? 10.329 19.601 -53.189 1 21.556 538 GLN B O 1
ATOM 6723 N N . LEU B 1 397 ? 9.858 20.425 -51.139 1 19.947 539 LEU B N 1
ATOM 6724 C CA . LEU B 1 397 ? 8.94 19.355 -50.775 1 21.829 539 LEU B CA 1
ATOM 6725 C C . LEU B 1 397 ? 7.777 19.312 -51.766 1 21.299 539 LEU B C 1
ATOM 6726 O O . LEU B 1 397 ? 7.412 18.242 -52.231 1 24.411 539 LEU B O 1
ATOM 6731 N N . LEU B 1 398 ? 7.202 20.478 -52.079 1 23.508 540 LEU B N 1
ATOM 6732 C CA . LEU B 1 398 ? 6.052 20.579 -52.966 1 22.147 540 LEU B CA 1
ATOM 6733 C C . LEU B 1 398 ? 6.404 20.113 -54.38 1 29.252 540 LEU B C 1
ATOM 6734 O O . LEU B 1 398 ? 5.656 19.347 -54.977 1 28.922 540 LEU B O 1
ATOM 6739 N N . VAL B 1 399 ? 7.524 20.608 -54.923 1 26.774 541 VAL B N 1
ATOM 6740 C CA . VAL B 1 399 ? 7.925 20.327 -56.293 1 22.41 541 VAL B CA 1
ATOM 6741 C C . VAL B 1 399 ? 8.106 18.82 -56.484 1 23.114 541 VAL B C 1
ATOM 6742 O O . VAL B 1 399 ? 7.611 18.252 -57.453 1 22.207 541 VAL B O 1
ATOM 6746 N N . ARG B 1 400 ? 8.796 18.167 -55.546 1 22.659 542 ARG B N 1
ATOM 6747 C CA . ARG B 1 400 ? 9.058 16.742 -55.65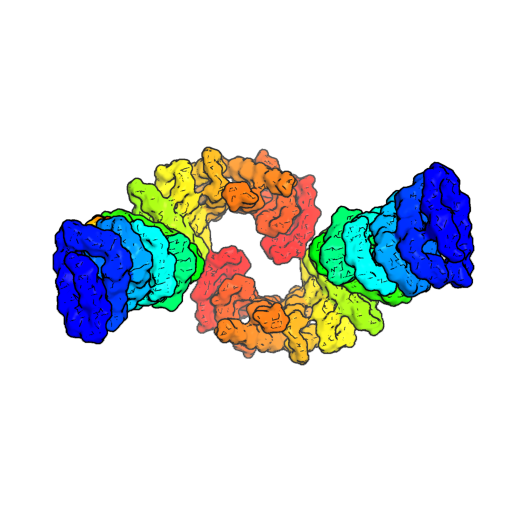6 1 28.702 542 ARG B CA 1
ATOM 6748 C C . ARG B 1 400 ? 7.771 15.94 -55.444 1 29.999 542 ARG B C 1
ATOM 6749 O O . ARG B 1 400 ? 7.549 14.958 -56.148 1 26.759 542 ARG B O 1
ATOM 6757 N N . ALA B 1 401 ? 6.939 16.344 -54.473 1 25.67 543 ALA B N 1
ATOM 6758 C CA . ALA B 1 401 ? 5.687 15.651 -54.188 1 28.324 543 ALA B CA 1
ATOM 6759 C C . ALA B 1 401 ? 4.766 15.689 -55.404 1 24.421 543 ALA B C 1
ATOM 6760 O O . ALA B 1 401 ? 4.119 14.697 -55.707 1 25.116 543 ALA B O 1
ATOM 6762 N N . HIS B 1 402 ? 4.703 16.836 -56.089 1 26.442 544 HIS B N 1
ATOM 6763 C CA . HIS B 1 402 ? 3.879 16.966 -57.281 1 30.284 544 HIS B CA 1
ATOM 6764 C C . HIS B 1 402 ? 4.374 16.033 -58.392 1 32.83 544 HIS B C 1
ATOM 6765 O O . HIS B 1 402 ? 3.557 15.392 -59.054 1 36.361 544 HIS B O 1
ATOM 6772 N N . GLN B 1 403 ? 5.697 15.977 -58.607 1 30.82 545 GLN B N 1
ATOM 6773 C CA . GLN B 1 403 ? 6.29 15.073 -59.58 1 33.186 545 GLN B CA 1
ATOM 6774 C C . GLN B 1 403 ? 5.875 13.634 -59.277 1 35.883 545 GLN B C 1
ATOM 6775 O O . GLN B 1 403 ? 5.464 12.904 -60.173 1 34.806 545 GLN B O 1
ATOM 6781 N N . ASP B 1 404 ? 5.99 13.238 -58.005 1 30.767 546 ASP B N 1
ATOM 6782 C CA . ASP B 1 404 ? 5.674 11.888 -57.574 1 33.745 546 ASP B CA 1
ATOM 6783 C C . ASP B 1 404 ? 4.219 11.537 -57.894 1 38.746 546 ASP B C 1
ATOM 6784 O O . ASP B 1 404 ? 3.954 10.39 -58.25 1 45.786 546 ASP B O 1
ATOM 6789 N N . THR B 1 405 ? 3.291 12.508 -57.795 1 33.883 547 THR B N 1
ATOM 6790 C CA . THR B 1 405 ? 1.883 12.251 -58.085 1 31.282 547 THR B CA 1
ATOM 6791 C C . THR B 1 405 ? 1.688 12.083 -59.587 1 32.816 547 THR B C 1
ATOM 6792 O O . THR B 1 405 ? 0.885 11.255 -60.007 1 41.61 547 THR B O 1
ATOM 6796 N N . GLN B 1 406 ? 2.41 12.879 -60.385 1 46.398 548 GLN B N 1
ATOM 6797 C CA . GLN B 1 406 ? 2.231 12.878 -61.832 1 46.369 548 GLN B CA 1
ATOM 6798 C C . GLN B 1 406 ? 2.837 11.615 -62.452 1 47.321 548 GLN B C 1
ATOM 6799 O O . GLN B 1 406 ? 2.364 11.166 -63.492 1 69.592 548 GLN B O 1
ATOM 6805 N N . ARG B 1 407 ? 3.861 11.033 -61.812 1 54.971 549 ARG B N 1
ATOM 6806 C CA . ARG B 1 407 ? 4.477 9.803 -62.297 1 59.452 549 ARG B CA 1
ATOM 6807 C C . ARG B 1 407 ? 3.58 8.614 -61.944 1 75.173 549 ARG B C 1
ATOM 6808 O O . ARG B 1 407 ? 3.327 7.763 -62.797 1 82.856 549 ARG B O 1
ATOM 6810 N N . ARG B 1 408 ? 3.086 8.571 -60.697 1 90.301 550 ARG B N 1
ATOM 6811 C CA . ARG B 1 408 ? 2.177 7.514 -60.267 1 95.607 550 ARG B CA 1
ATOM 6812 C C . ARG B 1 408 ? 0.751 7.812 -60.773 1 91.912 550 ARG B C 1
ATOM 6813 O O . ARG B 1 408 ? 0.598 8.384 -61.883 1 91.042 550 ARG B O 1
ATOM 6815 N N . PHE B 1 418 ? 0.54 5.196 -50.99 1 78.191 560 PHE B N 1
ATOM 6816 C CA . PHE B 1 418 ? 1.001 5.506 -49.605 1 104.708 560 PHE B CA 1
ATOM 6817 C C . PHE B 1 418 ? 2.499 5.225 -49.488 1 93.996 560 PHE B C 1
ATOM 6818 O O . PHE B 1 418 ? 2.916 4.069 -49.493 1 86.118 560 PHE B O 1
ATOM 6826 N N . VAL B 1 419 ? 3.299 6.298 -49.445 1 101.44 561 VAL B N 1
ATOM 6827 C CA . VAL B 1 419 ? 4.712 6.197 -49.112 1 85.08 561 VAL B CA 1
ATOM 6828 C C . VAL B 1 419 ? 4.817 6.454 -47.611 1 76.061 561 VAL B C 1
ATOM 6829 O O . VAL B 1 419 ? 4.577 7.578 -47.173 1 63.149 561 VAL B O 1
ATOM 6833 N N . GLU B 1 420 ? 5.135 5.406 -46.833 1 72.791 562 GLU B N 1
ATOM 6834 C CA . GLU B 1 420 ? 5.188 5.48 -45.377 1 86.914 562 GLU B CA 1
ATOM 6835 C C . GLU B 1 420 ? 3.833 5.932 -44.824 1 86.927 562 GLU B C 1
ATOM 6836 O O . GLU B 1 420 ? 3.775 6.778 -43.927 1 61.528 562 GLU B O 1
ATOM 6842 N N . GLY B 1 421 ? 2.752 5.375 -45.395 1 97.372 563 GLY B N 1
ATOM 6843 C CA . GLY B 1 421 ? 1.39 5.645 -44.955 1 77.731 563 GLY B CA 1
ATOM 6844 C C . GLY B 1 421 ? 0.864 7.01 -45.404 1 71.999 563 GLY B C 1
ATOM 6845 O O . GLY B 1 421 ? -0.249 7.381 -45.035 1 76.453 563 GLY B O 1
ATOM 6846 N N . VAL B 1 422 ? 1.654 7.762 -46.184 1 46.451 564 VAL B N 1
ATOM 6847 C CA . VAL B 1 422 ? 1.276 9.113 -46.575 1 48.103 564 VAL B CA 1
ATOM 6848 C C . VAL B 1 422 ? 1.235 9.168 -48.098 1 39.914 564 VAL B C 1
ATOM 6849 O O . VAL B 1 422 ? 2.182 8.761 -48.767 1 40.141 564 VAL B O 1
ATOM 6853 N N . ARG B 1 423 ? 0.128 9.697 -48.633 1 40.291 565 ARG B N 1
ATOM 6854 C CA . ARG B 1 423 ? -0.011 9.89 -50.067 1 39.613 565 ARG B CA 1
ATOM 6855 C C . ARG B 1 423 ? 0.609 11.239 -50.418 1 36.379 565 ARG B C 1
ATOM 6856 O O . ARG B 1 423 ? 0.441 12.208 -49.683 1 31.456 565 ARG B O 1
ATOM 6864 N N . MET B 1 424 ? 1.338 11.306 -51.535 1 30.505 566 MET B N 1
ATOM 6865 C CA . MET B 1 424 ? 2.08 12.516 -51.854 1 30.147 566 MET B CA 1
ATOM 6866 C C . MET B 1 424 ? 1.126 13.68 -52.136 1 28.992 566 MET B C 1
ATOM 6867 O O . MET B 1 424 ? 1.531 14.83 -52.005 1 27.765 566 MET B O 1
ATOM 6872 N N . GLU B 1 425 ? -0.136 13.389 -52.481 1 25.977 567 GLU B N 1
ATOM 6873 C CA . GLU B 1 425 ? -1.173 14.407 -52.61 1 29.111 567 GLU B CA 1
ATOM 6874 C C . GLU B 1 425 ? -1.322 15.207 -51.311 1 23.206 567 GLU B C 1
ATOM 6875 O O . GLU B 1 425 ? -1.607 16.402 -51.356 1 28.458 567 GLU B O 1
ATOM 6881 N N . GLU B 1 426 ? -1.136 14.548 -50.158 1 24.301 568 GLU B N 1
ATOM 6882 C CA . GLU B 1 426 ? -1.275 15.189 -48.855 1 26.483 568 GLU B CA 1
ATOM 6883 C C . GLU B 1 426 ? -0.155 16.207 -48.648 1 26.005 568 GLU B C 1
ATOM 6884 O O . GLU B 1 426 ? -0.371 17.252 -48.042 1 25.625 568 GLU B O 1
ATOM 6890 N N . ILE B 1 427 ? 1.038 15.887 -49.162 1 22.627 569 ILE B N 1
ATOM 6891 C CA . ILE B 1 427 ? 2.202 16.75 -49.048 1 21.522 569 ILE B CA 1
ATOM 6892 C C . ILE B 1 427 ? 2.028 17.961 -49.969 1 25.886 569 ILE B C 1
ATOM 6893 O O . ILE B 1 427 ? 2.317 19.085 -49.566 1 20.714 569 ILE B O 1
ATOM 6898 N N . VAL B 1 428 ? 1.517 17.731 -51.188 1 24.522 570 VAL B N 1
ATOM 6899 C CA . VAL B 1 428 ? 1.223 18.799 -52.134 1 25.508 570 VAL B CA 1
ATOM 6900 C C . VAL B 1 428 ? 0.273 19.81 -51.492 1 25.165 570 VAL B C 1
ATOM 6901 O O . VAL B 1 428 ? 0.535 21.014 -51.514 1 22.106 570 VAL B O 1
ATOM 6905 N N . GLU B 1 429 ? -0.832 19.303 -50.929 1 26.878 571 GLU B N 1
ATOM 6906 C CA . GLU B 1 429 ? -1.87 20.134 -50.341 1 27.014 571 GLU B CA 1
ATOM 6907 C C . GLU B 1 429 ? -1.318 20.881 -49.128 1 19.663 571 GLU B C 1
ATOM 6908 O O . GLU B 1 429 ? -1.55 22.08 -48.985 1 22.874 571 GLU B O 1
ATOM 6914 N N . GLY B 1 430 ? -0.614 20.156 -48.252 1 15.966 572 GLY B N 1
ATOM 6915 C CA . GLY B 1 430 ? -0.053 20.729 -47.039 1 18.433 572 GLY B CA 1
ATOM 6916 C C . GLY B 1 430 ? 0.908 21.878 -47.341 1 20.753 572 GLY B C 1
ATOM 6917 O O . GLY B 1 430 ? 0.761 22.973 -46.799 1 17.88 572 GLY B O 1
ATOM 6918 N N . CYS B 1 431 ? 1.884 21.617 -48.218 1 20.274 573 CYS B N 1
ATOM 6919 C CA . CYS B 1 431 ? 2.905 22.596 -48.548 1 19.819 573 CYS B CA 1
ATOM 6920 C C . CYS B 1 431 ? 2.286 23.818 -49.22 1 21.594 573 CYS B C 1
ATOM 6921 O O . CYS B 1 431 ? 2.634 24.945 -48.872 1 23.386 573 CYS B O 1
ATOM 6924 N N . THR B 1 432 ? 1.364 23.594 -50.167 1 20.555 574 THR B N 1
ATOM 6925 C CA . THR B 1 432 ? 0.721 24.697 -50.867 1 20.009 574 THR B CA 1
ATOM 6926 C C . THR B 1 432 ? -0.093 25.516 -49.863 1 23.752 574 THR B C 1
ATOM 6927 O O . THR B 1 432 ? -0.098 26.745 -49.93 1 22.951 574 THR B O 1
ATOM 6931 N N . GLY B 1 433 ? -0.743 24.828 -48.912 1 26.097 575 GLY B N 1
ATOM 6932 C CA . GLY B 1 433 ? -1.507 25.476 -47.857 1 26.43 575 GLY B CA 1
ATOM 6933 C C . GLY B 1 433 ? -0.646 26.372 -46.968 1 25.007 575 GLY B C 1
ATOM 6934 O O . GLY B 1 433 ? -1.041 27.49 -46.645 1 26.811 575 GLY B O 1
ATOM 6935 N N . ALA B 1 434 ? 0.527 25.873 -46.56 1 21.943 576 ALA B N 1
ATOM 6936 C CA . ALA B 1 434 ? 1.433 26.656 -45.733 1 19.418 576 ALA B CA 1
ATOM 6937 C C . ALA B 1 434 ? 1.918 27.88 -46.505 1 21.3 576 ALA B C 1
ATOM 6938 O O . ALA B 1 434 ? 2.05 28.962 -45.941 1 23.264 576 ALA B O 1
ATOM 6940 N N . LEU B 1 435 ? 2.202 27.693 -47.799 1 23.552 577 LEU B N 1
ATOM 6941 C CA . LEU B 1 435 ? 2.691 28.773 -48.636 1 21.017 577 LEU B CA 1
ATOM 6942 C C . LEU B 1 435 ? 1.595 29.826 -48.825 1 25.581 577 LEU B C 1
ATOM 6943 O O . LEU B 1 435 ? 1.89 31.017 -48.84 1 19.975 577 LEU B O 1
ATOM 6948 N N . HIS B 1 436 ? 0.334 29.381 -48.954 1 24.629 578 HIS B N 1
ATOM 6949 C CA . HIS B 1 436 ? -0.818 30.271 -49.054 1 22.95 578 HIS B CA 1
ATOM 6950 C C . HIS B 1 436 ? -0.864 31.223 -47.861 1 23.226 578 HIS B C 1
ATOM 6951 O O . HIS B 1 436 ? -1.134 32.409 -48.035 1 25.008 578 HIS B O 1
ATOM 6958 N N . ILE B 1 437 ? -0.577 30.718 -46.655 1 19.813 579 ILE B N 1
ATOM 6959 C CA . ILE B 1 437 ? -0.61 31.571 -45.473 1 22.225 579 ILE B CA 1
ATOM 6960 C C . ILE B 1 437 ? 0.645 32.452 -45.416 1 26.822 579 ILE B C 1
ATOM 6961 O O . ILE B 1 437 ? 0.539 33.645 -45.142 1 25.092 579 ILE B O 1
ATOM 6966 N N . LEU B 1 438 ? 1.831 31.9 -45.716 1 25.2 580 LEU B N 1
ATOM 6967 C CA . LEU B 1 438 ? 3.059 32.686 -45.676 1 22.896 580 LEU B CA 1
ATOM 6968 C C . LEU B 1 438 ? 3.015 33.826 -46.701 1 23.459 580 LEU B C 1
ATOM 6969 O O . LEU B 1 438 ? 3.581 34.89 -46.458 1 21.404 580 LEU B O 1
ATOM 6974 N N . ALA B 1 439 ? 2.297 33.64 -47.818 1 20.908 581 ALA B N 1
ATOM 6975 C CA . ALA B 1 439 ? 2.219 34.657 -48.859 1 20.971 581 ALA B CA 1
ATOM 6976 C C . ALA B 1 439 ? 1.434 35.902 -48.423 1 23.939 581 ALA B C 1
ATOM 6977 O O . ALA B 1 439 ? 1.256 36.819 -49.22 1 25.291 581 ALA B O 1
ATOM 6979 N N . ARG B 1 440 ? 0.985 35.967 -47.162 1 26.27 582 ARG B N 1
ATOM 6980 C CA . ARG B 1 440 ? 0.344 37.165 -46.644 1 22.701 582 ARG B CA 1
ATOM 6981 C C . ARG B 1 440 ? 1.361 38.29 -46.425 1 24.818 582 ARG B C 1
ATOM 6982 O O . ARG B 1 440 ? 0.973 39.452 -46.346 1 25.392 582 ARG B O 1
ATOM 6990 N N . ASP B 1 441 ? 2.654 37.946 -46.32 1 30.056 583 ASP B N 1
ATOM 6991 C CA . ASP B 1 441 ? 3.722 38.913 -46.096 1 29.491 583 ASP B CA 1
ATOM 6992 C C . ASP B 1 441 ? 4.395 39.274 -47.424 1 32.398 583 ASP B C 1
ATOM 6993 O O . ASP B 1 441 ? 4.629 38.407 -48.262 1 26.825 583 ASP B O 1
ATOM 6998 N N . VAL B 1 442 ? 4.743 40.557 -47.592 1 33.932 584 VAL B N 1
ATOM 6999 C CA . VAL B 1 442 ? 5.277 41.069 -48.848 1 30.229 584 VAL B CA 1
ATOM 7000 C C . VAL B 1 442 ? 6.657 40.468 -49.143 1 25.21 584 VAL B C 1
ATOM 7001 O O . VAL B 1 442 ? 6.949 40.17 -50.299 1 29.856 584 VAL B O 1
ATOM 7005 N N . HIS B 1 443 ? 7.503 40.283 -48.118 1 21.456 585 HIS B N 1
ATOM 7006 C CA . HIS B 1 443 ? 8.839 39.746 -48.34 1 31.123 585 HIS B CA 1
ATOM 7007 C C . HIS B 1 443 ? 8.758 38.256 -48.673 1 32.032 585 HIS B C 1
ATOM 7008 O O . HIS B 1 443 ? 9.53 37.762 -49.489 1 26.581 585 HIS B O 1
ATOM 7015 N N . ASN B 1 444 ? 7.814 37.549 -48.044 1 29.383 586 ASN B N 1
ATOM 7016 C CA . ASN B 1 444 ? 7.589 36.142 -48.33 1 32.125 586 ASN B CA 1
ATOM 7017 C C . ASN B 1 444 ? 7.189 35.946 -49.793 1 33.433 586 ASN B C 1
ATOM 7018 O O . ASN B 1 444 ? 7.61 34.97 -50.408 1 24.737 586 ASN B O 1
ATOM 7023 N N . ARG B 1 445 ? 6.378 36.864 -50.346 1 30.583 587 ARG B N 1
ATOM 7024 C CA . ARG B 1 445 ? 5.904 36.744 -51.72 1 31.038 587 ARG B CA 1
ATOM 7025 C C . ARG B 1 445 ? 7.061 36.9 -52.707 1 26.768 587 ARG B C 1
ATOM 7026 O O . ARG B 1 445 ? 7.073 36.252 -53.751 1 21.459 587 ARG B O 1
ATOM 7034 N N . ILE B 1 446 ? 8.024 37.766 -52.374 1 24.311 588 ILE B N 1
ATOM 7035 C CA . ILE B 1 446 ? 9.206 37.956 -53.201 1 25.947 588 ILE B CA 1
ATOM 7036 C C . ILE B 1 446 ? 9.979 36.642 -53.27 1 23.878 588 ILE B C 1
ATOM 7037 O O . ILE B 1 446 ? 10.355 36.209 -54.356 1 27.661 588 ILE B O 1
ATOM 7042 N N . VAL B 1 447 ? 10.167 35.999 -52.114 1 21.59 589 VAL B N 1
ATOM 7043 C CA . VAL B 1 447 ? 10.899 34.744 -52.041 1 26.715 589 VAL B CA 1
ATOM 7044 C C . VAL B 1 447 ? 10.158 33.659 -52.827 1 28.061 589 VAL B C 1
ATOM 7045 O O . VAL B 1 447 ? 10.781 32.969 -53.627 1 28.071 589 VAL B O 1
ATOM 7049 N N . ILE B 1 448 ? 8.841 33.51 -52.608 1 27.815 590 ILE B N 1
ATOM 7050 C CA . ILE B 1 448 ? 8.055 32.466 -53.257 1 30.994 590 ILE B CA 1
ATOM 7051 C C . ILE B 1 448 ? 8.117 32.637 -54.777 1 35.027 590 ILE B C 1
ATOM 7052 O O . ILE B 1 448 ? 8.289 31.66 -55.503 1 31.085 590 ILE B O 1
ATOM 7057 N N . ARG B 1 449 ? 7.995 33.88 -55.257 1 31.278 591 ARG B N 1
ATOM 7058 C CA . ARG B 1 449 ? 8.004 34.153 -56.686 1 35.799 591 ARG B CA 1
ATOM 7059 C C . ARG B 1 449 ? 9.38 33.869 -57.282 1 32.077 591 ARG B C 1
ATOM 7060 O O . ARG B 1 449 ? 9.466 33.315 -58.372 1 31.703 591 ARG B O 1
ATOM 7068 N N . GLY B 1 450 ? 10.445 34.244 -56.557 1 30.431 592 GLY B N 1
ATOM 7069 C CA . GLY B 1 450 ? 11.817 34.063 -57.008 1 28.365 592 GLY B CA 1
ATOM 7070 C C . GLY B 1 450 ? 12.202 32.593 -57.187 1 32.258 592 GLY B C 1
ATOM 7071 O O . GLY B 1 450 ? 13.186 32.296 -57.857 1 34.918 592 GLY B O 1
ATOM 7072 N N . LEU B 1 451 ? 11.421 31.678 -56.599 1 27.137 593 LEU B N 1
ATOM 7073 C CA . LEU B 1 451 ? 11.669 30.249 -56.719 1 27.552 593 LEU B CA 1
ATOM 7074 C C . LEU B 1 451 ? 10.89 29.64 -57.89 1 26.976 593 LEU B C 1
ATOM 7075 O O . LEU B 1 451 ? 10.742 28.421 -57.954 1 30.271 593 LEU B O 1
ATOM 7080 N N . ASN B 1 452 ? 10.389 30.484 -58.805 1 29.68 594 ASN B N 1
ATOM 7081 C CA . ASN B 1 452 ? 9.633 30.065 -59.983 1 35.629 594 ASN B CA 1
ATOM 7082 C C . ASN B 1 452 ? 8.549 29.046 -59.61 1 35.588 594 ASN B C 1
ATOM 7083 O O . ASN B 1 452 ? 8.527 27.921 -60.111 1 33.323 594 ASN B O 1
ATOM 7088 N N . THR B 1 453 ? 7.62 29.479 -58.747 1 31.657 595 THR B N 1
ATOM 7089 C CA . THR B 1 453 ? 6.552 28.631 -58.237 1 25.447 595 THR B CA 1
ATOM 7090 C C . THR B 1 453 ? 5.261 28.834 -59.032 1 27.421 595 THR B C 1
ATOM 7091 O O . THR B 1 453 ? 4.381 27.974 -59.002 1 23.148 595 THR B O 1
ATOM 7095 N N . ILE B 1 454 ? 5.143 29.963 -59.742 1 22.142 596 ILE B N 1
ATOM 7096 C CA . ILE B 1 454 ? 3.894 30.301 -60.409 1 25.89 596 ILE B CA 1
ATOM 7097 C C . ILE B 1 454 ? 3.528 29.219 -61.429 1 29.461 596 ILE B C 1
ATOM 7098 O O . ILE B 1 454 ? 2.39 28.756 -61.426 1 32.208 596 ILE B O 1
ATOM 7103 N N . PRO B 1 455 ? 4.432 28.736 -62.316 1 28.422 597 PRO B N 1
ATOM 7104 C CA . PRO B 1 455 ? 4.059 27.643 -63.217 1 30.309 597 PRO B CA 1
ATOM 7105 C C . PRO B 1 455 ? 3.467 26.437 -62.487 1 28.102 597 PRO B C 1
ATOM 7106 O O . PRO B 1 455 ? 2.476 25.873 -62.939 1 26.075 597 PRO B O 1
ATOM 7110 N N . LEU B 1 456 ? 4.054 26.07 -61.341 1 26.207 598 LEU B N 1
ATOM 7111 C CA . LEU B 1 456 ? 3.576 24.928 -60.572 1 24.728 598 LEU B CA 1
ATOM 7112 C C . LEU B 1 456 ? 2.191 25.21 -59.974 1 25.28 598 LEU B C 1
ATOM 7113 O O . LEU B 1 456 ? 1.308 24.358 -60.031 1 24.273 598 LEU B O 1
ATOM 7118 N N . PHE B 1 457 ? 1.99 26.408 -59.414 1 24.992 599 PHE B N 1
ATOM 7119 C CA . PHE B 1 457 ? 0.713 26.778 -58.821 1 22.761 599 PHE B CA 1
ATOM 7120 C C . PHE B 1 457 ? -0.398 26.75 -59.872 1 26.822 599 PHE B C 1
ATOM 7121 O O . PHE B 1 457 ? -1.522 26.365 -59.572 1 28.821 599 PHE B O 1
ATOM 7129 N N . VAL B 1 458 ? -0.088 27.172 -61.102 1 27.84 600 VAL B N 1
ATOM 7130 C CA . VAL B 1 458 ? -1.057 27.154 -62.186 1 27.715 600 VAL B CA 1
ATOM 7131 C C . VAL B 1 458 ? -1.368 25.71 -62.598 1 25.217 600 VAL B C 1
ATOM 7132 O O . VAL B 1 458 ? -2.516 25.406 -62.888 1 27.358 600 VAL B O 1
ATOM 7136 N N A GLN B 1 459 ? -0.365 24.823 -62.621 0.5 26.648 601 GLN B N 1
ATOM 7137 N N B GLN B 1 459 ? -0.347 24.838 -62.557 0.5 29.793 601 GLN B N 1
ATOM 7138 C CA A GLN B 1 459 ? -0.598 23.416 -62.915 0.5 27.104 601 GLN B CA 1
ATOM 7139 C CA B GLN B 1 459 ? -0.476 23.423 -62.881 0.5 32.191 601 GLN B CA 1
ATOM 7140 C C A GLN B 1 459 ? -1.563 22.801 -61.903 0.5 27.524 601 GLN B C 1
ATOM 7141 C C B GLN B 1 459 ? -1.346 22.686 -61.86 0.5 32.476 601 GLN B C 1
ATOM 7142 O O A GLN B 1 459 ? -2.362 21.937 -62.256 0.5 26.671 601 GLN B O 1
ATOM 7143 O O B GLN B 1 459 ? -1.885 21.628 -62.177 0.5 34.775 601 GLN B O 1
ATOM 7154 N N . LEU B 1 460 ? -1.464 23.238 -60.641 1 32.745 602 LEU B N 1
ATOM 7155 C CA . LEU B 1 460 ? -2.244 22.64 -59.561 1 32.051 602 LEU B CA 1
ATOM 7156 C C . LEU B 1 460 ? -3.732 22.98 -59.68 1 30.297 602 LEU B C 1
ATOM 7157 O O . LEU B 1 460 ? -4.561 22.313 -59.062 1 31.84 602 LEU B O 1
ATOM 7162 N N . LEU B 1 461 ? -4.08 24.012 -60.458 1 30.761 603 LEU B N 1
ATOM 7163 C CA . LEU B 1 461 ? -5.477 24.352 -60.691 1 27.287 603 LEU B CA 1
ATOM 7164 C C . LEU B 1 461 ? -6.205 23.19 -61.372 1 24.719 603 LEU B C 1
ATOM 7165 O O . LEU B 1 461 ? -7.409 23.038 -61.194 1 28.994 603 LEU B O 1
ATOM 7170 N N . TYR B 1 462 ? -5.469 22.372 -62.137 1 23.836 604 TYR B N 1
ATOM 7171 C CA . TYR B 1 462 ? -6.015 21.232 -62.861 1 31.158 604 TYR B CA 1
ATOM 7172 C C . TYR B 1 462 ? -5.986 19.948 -62.028 1 38.462 604 TYR B C 1
ATOM 7173 O O . TYR B 1 462 ? -6.057 18.855 -62.587 1 37.395 604 TYR B O 1
ATOM 7182 N N . SER B 1 463 ? -5.86 20.071 -60.704 1 36.901 605 SER B N 1
ATOM 7183 C CA . SER B 1 463 ? -5.803 18.913 -59.828 1 32.342 605 SER B CA 1
ATOM 7184 C C . SER B 1 463 ? -7.196 18.314 -59.676 1 35.476 605 SER B C 1
ATOM 7185 O O . SER B 1 463 ? -8.162 19.048 -59.498 1 35.292 605 SER B O 1
ATOM 7188 N N . PRO B 1 464 ? -7.351 16.971 -59.68 1 36.722 606 PRO B N 1
ATOM 7189 C CA . PRO B 1 464 ? -8.65 16.365 -59.389 1 37.83 606 PRO B CA 1
ATOM 7190 C C . PRO B 1 464 ? -9.123 16.633 -57.96 1 38.614 606 PRO B C 1
ATOM 7191 O O . PRO B 1 464 ? -10.323 16.611 -57.705 1 48.541 606 PRO B O 1
ATOM 7195 N N . ILE B 1 465 ? -8.183 16.913 -57.043 1 32.701 607 ILE B N 1
ATOM 7196 C CA . ILE B 1 465 ? -8.504 17.133 -55.637 1 34.291 607 ILE B CA 1
ATOM 7197 C C . ILE B 1 465 ? -8.831 18.61 -55.383 1 34.872 607 ILE B C 1
ATOM 7198 O O . ILE B 1 465 ? -7.988 19.489 -55.557 1 41.377 607 ILE B O 1
ATOM 7203 N N . GLU B 1 466 ? -10.05 18.86 -54.884 1 35.217 608 GLU B N 1
ATOM 7204 C CA . GLU B 1 466 ? -10.59 20.201 -54.712 1 31.807 608 GLU B CA 1
ATOM 7205 C C . GLU B 1 466 ? -9.784 20.999 -53.69 1 32.474 608 GLU B C 1
ATOM 7206 O O . GLU B 1 466 ? -9.631 22.209 -53.832 1 41.037 608 GLU B O 1
ATOM 7212 N N . ASN B 1 467 ? -9.301 20.325 -52.642 1 33.08 609 ASN B N 1
ATOM 7213 C CA . ASN B 1 467 ? -8.535 20.981 -51.592 1 36.632 609 ASN B CA 1
ATOM 7214 C C . ASN B 1 467 ? -7.223 21.537 -52.147 1 34.456 609 ASN B C 1
ATOM 7215 O O . ASN B 1 467 ? -6.756 22.579 -51.682 1 27.609 609 ASN B O 1
ATOM 7220 N N . ILE B 1 468 ? -6.639 20.851 -53.142 1 24.662 610 ILE B N 1
ATOM 7221 C CA . ILE B 1 468 ? -5.4 21.31 -53.75 1 25.166 610 ILE B CA 1
ATOM 7222 C C . ILE B 1 468 ? -5.707 22.514 -54.642 1 25.963 610 ILE B C 1
ATOM 7223 O O . ILE B 1 468 ? -4.979 23.504 -54.613 1 24.494 610 ILE B O 1
ATOM 7228 N N . GLN B 1 469 ? -6.819 22.457 -55.379 1 27.196 611 GLN B N 1
ATOM 7229 C CA . GLN B 1 469 ? -7.241 23.573 -56.212 1 29.527 611 GLN B CA 1
ATOM 7230 C C . GLN B 1 469 ? -7.495 24.811 -55.351 1 29.665 611 GLN B C 1
ATOM 7231 O O . GLN B 1 469 ? -7.231 25.931 -55.789 1 21.995 611 GLN B O 1
ATOM 7237 N N . ARG B 1 470 ? -8.018 24.612 -54.13 1 25.502 612 ARG B N 1
ATOM 7238 C CA . ARG B 1 470 ? -8.357 25.735 -53.268 1 29.775 612 ARG B CA 1
ATOM 7239 C C . ARG B 1 470 ? -7.09 26.451 -52.792 1 31.692 612 ARG B C 1
ATOM 7240 O O . ARG B 1 470 ? -7.026 27.677 -52.863 1 24.343 612 ARG B O 1
ATOM 7248 N N . VAL B 1 471 ? -6.089 25.699 -52.31 1 30.844 613 VAL B N 1
ATOM 7249 C CA . VAL B 1 471 ? -4.89 26.316 -51.757 1 32.011 613 VAL B CA 1
ATOM 7250 C C . VAL B 1 471 ? -4.025 26.885 -52.887 1 25.589 613 VAL B C 1
ATOM 7251 O O . VAL B 1 471 ? -3.409 27.936 -52.713 1 18.567 613 VAL B O 1
ATOM 7255 N N . ALA B 1 472 ? -4.03 26.232 -54.057 1 23.554 614 ALA B N 1
ATOM 7256 C CA . ALA B 1 472 ? -3.308 26.735 -55.215 1 24.971 614 ALA B CA 1
ATOM 7257 C C . ALA B 1 472 ? -3.924 28.052 -55.687 1 23.983 614 ALA B C 1
ATOM 7258 O O . ALA B 1 472 ? -3.202 28.985 -56.027 1 24.323 614 ALA B O 1
ATOM 7260 N N . ALA B 1 473 ? -5.26 28.116 -55.715 1 24.23 615 ALA B N 1
ATOM 7261 C CA . ALA B 1 473 ? -5.97 29.328 -56.094 1 23.407 615 ALA B CA 1
ATOM 7262 C C . ALA B 1 473 ? -5.728 30.439 -55.073 1 22.393 615 ALA B C 1
ATOM 7263 O O . ALA B 1 473 ? -5.578 31.597 -55.447 1 23.802 615 ALA B O 1
ATOM 7265 N N . GLY B 1 474 ? -5.703 30.075 -53.783 1 20.184 616 GLY B N 1
ATOM 7266 C CA . GLY B 1 474 ? -5.461 31.02 -52.703 1 22.74 616 GLY B CA 1
ATOM 7267 C C . GLY B 1 474 ? -4.059 31.635 -52.749 1 25.91 616 GLY B C 1
ATOM 7268 O O . GLY B 1 474 ? -3.918 32.85 -52.586 1 22.122 616 GLY B O 1
ATOM 7269 N N . VAL B 1 475 ? -3.025 30.81 -52.979 1 21.118 617 VAL B N 1
ATOM 7270 C CA . VAL B 1 475 ? -1.663 31.325 -53.016 1 24.048 617 VAL B CA 1
ATOM 7271 C C . VAL B 1 475 ? -1.495 32.211 -54.253 1 27.148 617 VAL B C 1
ATOM 7272 O O . VAL B 1 475 ? -0.857 33.258 -54.155 1 34.114 617 VAL B O 1
ATOM 7276 N N . LEU B 1 476 ? -2.102 31.84 -55.395 1 26.129 618 LEU B N 1
ATOM 7277 C CA . LEU B 1 476 ? -2.082 32.702 -56.575 1 24.63 618 LEU B CA 1
ATOM 7278 C C . LEU B 1 476 ? -2.807 34.019 -56.286 1 24.025 618 LEU B C 1
ATOM 7279 O O . LEU B 1 476 ? -2.412 35.059 -56.801 1 30.434 618 LEU B O 1
ATOM 7284 N N . CYS B 1 477 ? -3.852 33.971 -55.452 1 27.009 619 CYS B N 1
ATOM 7285 C CA . CYS B 1 477 ? -4.634 35.142 -55.086 1 29.55 619 CYS B CA 1
ATOM 7286 C C . CYS B 1 477 ? -3.791 36.117 -54.263 1 26.17 619 CYS B C 1
ATOM 7287 O O . CYS B 1 477 ? -3.843 37.319 -54.5 1 26.908 619 CYS B O 1
ATOM 7290 N N . GLU B 1 478 ? -3.008 35.599 -53.311 1 23.942 620 GLU B N 1
ATOM 7291 C CA . GLU B 1 478 ? -2.102 36.424 -52.519 1 28.9 620 GLU B CA 1
ATOM 7292 C C . GLU B 1 478 ? -1.021 37.058 -53.4 1 26.486 620 GLU B C 1
ATOM 7293 O O . GLU B 1 478 ? -0.695 38.232 -53.223 1 24.285 620 GLU B O 1
ATOM 7299 N N . LEU B 1 479 ? -0.469 36.283 -54.345 1 25.789 621 LEU B N 1
ATOM 7300 C CA . LEU B 1 479 ? 0.624 36.74 -55.195 1 27.471 621 LEU B CA 1
ATOM 7301 C C . LEU B 1 479 ? 0.148 37.819 -56.173 1 28.339 621 LEU B C 1
ATOM 7302 O O . LEU B 1 479 ? 0.887 38.764 -56.442 1 28.808 621 LEU B O 1
ATOM 7307 N N . ALA B 1 480 ? -1.082 37.675 -56.693 1 25.538 622 ALA B N 1
ATOM 7308 C CA . ALA B 1 480 ? -1.618 38.547 -57.732 1 28.648 622 ALA B CA 1
ATOM 7309 C C . ALA B 1 480 ? -1.869 39.971 -57.238 1 26.975 622 ALA B C 1
ATOM 7310 O O . ALA B 1 480 ? -2.119 40.861 -58.047 1 38.905 622 ALA B O 1
ATOM 7312 N N . GLN B 1 481 ? -1.815 40.193 -55.922 1 32.019 623 GLN B N 1
ATOM 7313 C CA . GLN B 1 481 ? -1.989 41.527 -55.371 1 33.232 623 GLN B CA 1
ATOM 7314 C C . GLN B 1 481 ? -0.831 42.436 -55.788 1 34.102 623 GLN B C 1
ATOM 7315 O O . GLN B 1 481 ? -0.973 43.653 -55.773 1 42.878 623 GLN B O 1
ATOM 7321 N N . ASP B 1 482 ? 0.302 41.846 -56.2 1 35.726 624 ASP B N 1
ATOM 7322 C CA . ASP B 1 482 ? 1.429 42.606 -56.722 1 35.078 624 ASP B CA 1
ATOM 7323 C C . ASP B 1 482 ? 1.386 42.525 -58.246 1 31.784 624 ASP B C 1
ATOM 7324 O O . ASP B 1 482 ? 1.236 41.448 -58.809 1 34.179 624 ASP B O 1
ATOM 7329 N N . LYS B 1 483 ? 1.488 43.683 -58.903 1 41.862 625 LYS B N 1
ATOM 7330 C CA . LYS B 1 483 ? 1.173 43.807 -60.32 1 38.936 625 LYS B CA 1
ATOM 7331 C C . LYS B 1 483 ? 2.085 42.916 -61.165 1 37.488 625 LYS B C 1
ATOM 7332 O O . LYS B 1 483 ? 1.635 42.283 -62.121 1 48.651 625 LYS B O 1
ATOM 7338 N N . GLU B 1 484 ? 3.374 42.887 -60.812 1 33.745 626 GLU B N 1
ATOM 7339 C CA . GLU B 1 484 ? 4.367 42.116 -61.543 1 35.871 626 GLU B CA 1
ATOM 7340 C C . GLU B 1 484 ? 3.986 40.634 -61.544 1 32.978 626 GLU B C 1
ATOM 7341 O O . GLU B 1 484 ? 4.136 39.958 -62.556 1 34.54 626 GLU B O 1
ATOM 7347 N N . ALA B 1 485 ? 3.505 40.137 -60.398 1 29.441 627 ALA B N 1
ATOM 7348 C CA . ALA B 1 485 ? 3.144 38.738 -60.231 1 28.709 627 ALA B CA 1
ATOM 7349 C C . ALA B 1 485 ? 1.859 38.41 -60.992 1 27.874 627 ALA B C 1
ATOM 7350 O O . ALA B 1 485 ? 1.745 37.327 -61.566 1 27.075 627 ALA B O 1
ATOM 7352 N N . ALA B 1 486 ? 0.897 39.344 -60.994 1 28.48 628 ALA B N 1
ATOM 7353 C CA . ALA B 1 486 ? -0.364 39.15 -61.701 1 29.887 628 ALA B CA 1
ATOM 7354 C C . ALA B 1 486 ? -0.122 38.934 -63.196 1 30.184 628 ALA B C 1
ATOM 7355 O O . ALA B 1 486 ? -0.77 38.097 -63.825 1 28.388 628 ALA B O 1
ATOM 7357 N N . GLU B 1 487 ? 0.821 39.691 -63.762 1 30.973 629 GLU B N 1
ATOM 7358 C CA . GLU B 1 487 ? 1.156 39.578 -65.174 1 36.725 629 GLU B CA 1
ATOM 7359 C C . GLU B 1 487 ? 1.831 38.232 -65.452 1 31.807 629 GLU B C 1
ATOM 7360 O O . GLU B 1 487 ? 1.568 37.606 -66.478 1 30.717 629 GLU B O 1
ATOM 7366 N N . ALA B 1 488 ? 2.695 37.785 -64.535 1 29.437 630 ALA B N 1
ATOM 7367 C CA . ALA B 1 488 ? 3.332 36.481 -64.653 1 30.284 630 ALA B CA 1
ATOM 7368 C C . ALA B 1 488 ? 2.302 35.351 -64.581 1 33.981 630 ALA B C 1
ATOM 7369 O O . ALA B 1 488 ? 2.396 34.39 -65.336 1 30.018 630 ALA B O 1
ATOM 7371 N N . ILE B 1 489 ? 1.333 35.459 -63.663 1 30.395 631 ILE B N 1
ATOM 7372 C CA . ILE B 1 489 ? 0.268 34.473 -63.526 1 31.596 631 ILE B CA 1
ATOM 7373 C C . ILE B 1 489 ? -0.518 34.372 -64.835 1 32.316 631 ILE B C 1
ATOM 7374 O O . ILE B 1 489 ? -0.802 33.271 -65.309 1 32.034 631 ILE B O 1
ATOM 7379 N N . GLU B 1 490 ? -0.857 35.525 -65.423 1 24.946 632 GLU B N 1
ATOM 7380 C CA . GLU B 1 490 ? -1.561 35.567 -66.696 1 27.45 632 GLU B CA 1
ATOM 7381 C C . GLU B 1 490 ? -0.708 34.955 -67.81 1 31.449 632 GLU B C 1
ATOM 7382 O O . GLU B 1 490 ? -1.212 34.179 -68.622 1 28.334 632 GLU B O 1
ATOM 7388 N N . ALA B 1 491 ? 0.587 35.302 -67.841 1 26.858 633 ALA B N 1
ATOM 7389 C CA . ALA B 1 491 ? 1.509 34.8 -68.852 1 26.101 633 ALA B CA 1
ATOM 7390 C C . ALA B 1 491 ? 1.585 33.275 -68.841 1 32.47 633 ALA B C 1
ATOM 7391 O O . ALA B 1 491 ? 1.971 32.677 -69.842 1 24.688 633 ALA B O 1
ATOM 7393 N N . GLU B 1 492 ? 1.239 32.659 -67.702 1 32.708 634 GLU B N 1
ATOM 7394 C CA . GLU B 1 492 ? 1.306 31.214 -67.532 1 36.256 634 GLU B CA 1
ATOM 7395 C C . GLU B 1 492 ? 0.04 30.517 -68.031 1 35.439 634 GLU B C 1
ATOM 7396 O O . GLU B 1 492 ? -0.046 29.296 -67.941 1 40.014 634 GLU B O 1
ATOM 7402 N N . GLY B 1 493 ? -0.936 31.28 -68.541 1 37.18 635 GLY B N 1
ATOM 7403 C CA . GLY B 1 493 ? -2.172 30.714 -69.061 1 44.864 635 GLY B CA 1
ATOM 7404 C C . GLY B 1 493 ? -3.11 30.251 -67.946 1 51.319 635 GLY B C 1
ATOM 7405 O O . GLY B 1 493 ? -3.707 29.18 -68.032 1 51.855 635 GLY B O 1
ATOM 7406 N N . ALA B 1 494 ? -3.252 31.079 -66.907 1 38.102 636 ALA B N 1
ATOM 7407 C CA . ALA B 1 494 ? -4.067 30.733 -65.754 1 36.441 636 ALA B CA 1
ATOM 7408 C C . ALA B 1 494 ? -5.535 31.107 -65.975 1 34.385 636 ALA B C 1
ATOM 7409 O O . ALA B 1 494 ? -6.406 30.565 -65.302 1 32.389 636 ALA B O 1
ATOM 7411 N N . THR B 1 495 ? -5.823 32.015 -66.915 1 33.083 637 THR B N 1
ATOM 7412 C CA . THR B 1 495 ? -7.181 32.503 -67.13 1 39.371 637 THR B CA 1
ATOM 7413 C C . THR B 1 495 ? -8.116 31.339 -67.473 1 38.147 637 THR B C 1
ATOM 7414 O O . THR B 1 495 ? -9.226 31.258 -66.958 1 41.246 637 THR B O 1
ATOM 7418 N N . ALA B 1 496 ? -7.663 30.431 -68.344 1 39.467 638 ALA B N 1
ATOM 7419 C CA . ALA B 1 496 ? -8.465 29.287 -68.749 1 41.778 638 ALA B CA 1
ATOM 7420 C C . ALA B 1 496 ? -8.871 28.446 -67.534 1 41.119 638 ALA B C 1
ATOM 7421 O O . ALA B 1 496 ? -10.061 28.338 -67.254 1 51.215 638 ALA B O 1
ATOM 7423 N N . PRO B 1 497 ? -7.948 27.816 -66.762 1 40.999 639 PRO B N 1
ATOM 7424 C CA . PRO B 1 497 ? -8.358 27.035 -65.593 1 35.766 639 PRO B CA 1
ATOM 7425 C C . PRO B 1 497 ? -9.207 27.829 -64.602 1 30.985 639 PRO B C 1
ATOM 7426 O O . PRO B 1 497 ? -10.219 27.316 -64.131 1 36.954 639 PRO B O 1
ATOM 7430 N N . LEU B 1 498 ? -8.827 29.086 -64.324 1 30.667 640 LEU B N 1
ATOM 7431 C CA . LEU B 1 498 ? -9.525 29.909 -63.342 1 37.48 640 LEU B CA 1
ATOM 7432 C C . LEU B 1 498 ? -10.98 30.15 -63.749 1 43.093 640 LEU B C 1
ATOM 7433 O O . LEU B 1 498 ? -11.863 30.153 -62.893 1 35.219 640 LEU B O 1
ATOM 7438 N N . THR B 1 499 ? -11.223 30.37 -65.051 1 53.212 641 THR B N 1
ATOM 7439 C CA . THR B 1 499 ? -12.559 30.609 -65.577 1 45.276 641 THR B CA 1
ATOM 7440 C C . THR B 1 499 ? -13.45 29.399 -65.299 1 38.869 641 THR B C 1
ATOM 7441 O O . THR B 1 499 ? -14.569 29.557 -64.824 1 47.169 641 THR B O 1
ATOM 7445 N N . GLU B 1 500 ? -12.928 28.198 -65.577 1 40.721 642 GLU B N 1
ATOM 7446 C CA . GLU B 1 500 ? -13.611 26.943 -65.301 1 39.845 642 GLU B CA 1
ATOM 7447 C C . GLU B 1 500 ? -13.908 26.789 -63.808 1 40.752 642 GLU B C 1
ATOM 7448 O O . GLU B 1 500 ? -14.981 26.312 -63.447 1 44.535 642 GLU B O 1
ATOM 7454 N N . LEU B 1 501 ? -12.97 27.195 -62.938 1 40.073 643 LEU B N 1
ATOM 7455 C CA . LEU B 1 501 ? -13.116 27.006 -61.498 1 43.134 643 LEU B CA 1
ATOM 7456 C C . LEU B 1 501 ? -14.137 27.973 -60.885 1 30.843 643 LEU B C 1
ATOM 7457 O O . LEU B 1 501 ? -14.526 27.784 -59.736 1 28.314 643 LEU B O 1
ATOM 7462 N N . LEU B 1 502 ? -14.579 29.003 -61.625 1 34.037 644 LEU B N 1
ATOM 7463 C CA . LEU B 1 502 ? -15.658 29.875 -61.172 1 36.592 644 LEU B CA 1
ATOM 7464 C C . LEU B 1 502 ? -16.936 29.076 -60.898 1 34.752 644 LEU B C 1
ATOM 7465 O O . LEU B 1 502 ? -17.797 29.547 -60.161 1 36.126 644 LEU B O 1
ATOM 7470 N N . HIS B 1 503 ? -17.067 27.901 -61.531 1 27.245 645 HIS B N 1
ATOM 7471 C CA . HIS B 1 503 ? -18.258 27.07 -61.445 1 35.812 645 HIS B CA 1
ATOM 7472 C C . HIS B 1 503 ? -18.041 25.861 -60.533 1 44.236 645 HIS B C 1
ATOM 7473 O O . HIS B 1 503 ? -18.826 24.915 -60.572 1 38.221 645 HIS B O 1
ATOM 7480 N N . SER B 1 504 ? -16.979 25.882 -59.721 1 38.983 646 SER B N 1
ATOM 7481 C CA . SER B 1 504 ? -16.682 24.779 -58.821 1 34.792 646 SER B CA 1
ATOM 7482 C C . SER B 1 504 ? -17.781 24.652 -57.767 1 29.484 646 SER B C 1
ATOM 7483 O O . SER B 1 504 ? -18.265 25.662 -57.26 1 26.135 646 SER B O 1
ATOM 7486 N N . ARG B 1 505 ? -18.147 23.407 -57.426 1 33.633 647 ARG B N 1
ATOM 7487 C CA . ARG B 1 505 ? -19.114 23.151 -56.368 1 35.936 647 ARG B CA 1
ATOM 7488 C C . ARG B 1 505 ? -18.508 23.492 -55.006 1 33.407 647 ARG B C 1
ATOM 7489 O O . ARG B 1 505 ? -19.231 23.561 -54.017 1 43.846 647 ARG B O 1
ATOM 7497 N N . ASN B 1 506 ? -17.183 23.7 -54.966 1 40.581 648 ASN B N 1
ATOM 7498 C CA . ASN B 1 506 ? -16.47 24.114 -53.767 1 37.99 648 ASN B CA 1
ATOM 7499 C C . ASN B 1 506 ? -16.42 25.64 -53.746 1 34.776 648 ASN B C 1
ATOM 7500 O O . ASN B 1 506 ? -15.792 26.235 -54.612 1 38.703 648 ASN B O 1
ATOM 7505 N N . GLU B 1 507 ? -17.09 26.259 -52.764 1 40.82 649 GLU B N 1
ATOM 7506 C CA . GLU B 1 507 ? -17.279 27.703 -52.709 1 42.259 649 GLU B CA 1
ATOM 7507 C C . GLU B 1 507 ? -15.939 28.423 -52.543 1 37.999 649 GLU B C 1
ATOM 7508 O O . GLU B 1 507 ? -15.771 29.54 -53.039 1 47.146 649 GLU B O 1
ATOM 7514 N N . GLY B 1 508 ? -14.994 27.78 -51.842 1 34.596 650 GLY B N 1
ATOM 7515 C CA . GLY B 1 508 ? -13.676 28.348 -51.603 1 30.141 650 GLY B CA 1
ATOM 7516 C C . GLY B 1 508 ? -12.883 28.488 -52.899 1 31.521 650 GLY B C 1
ATOM 7517 O O . GLY B 1 508 ? -12.332 29.553 -53.192 1 28.788 650 GLY B O 1
ATOM 7518 N N . VAL B 1 509 ? -12.862 27.403 -53.681 1 27.544 651 VAL B N 1
ATOM 7519 C CA . VAL B 1 509 ? -12.218 27.391 -54.986 1 30.352 651 VAL B CA 1
ATOM 7520 C C . VAL B 1 509 ? -12.766 28.523 -55.859 1 30.513 651 VAL B C 1
ATOM 7521 O O . VAL B 1 509 ? -11.991 29.279 -56.436 1 30.935 651 VAL B O 1
ATOM 7525 N N . ALA B 1 510 ? -14.102 28.634 -55.942 1 34.724 652 ALA B N 1
ATOM 7526 C CA . ALA B 1 510 ? -14.778 29.583 -56.822 1 36.442 652 ALA B CA 1
ATOM 7527 C C . ALA B 1 510 ? -14.51 31.033 -56.418 1 29.151 652 ALA B C 1
ATOM 7528 O O . ALA B 1 510 ? -14.386 31.908 -57.276 1 36.257 652 ALA B O 1
ATOM 7530 N N . THR B 1 511 ? -14.463 31.284 -55.108 1 25.557 653 THR B N 1
ATOM 7531 C CA . THR B 1 511 ? -14.261 32.623 -54.579 1 30.736 653 THR B CA 1
ATOM 7532 C C . THR B 1 511 ? -12.854 33.11 -54.92 1 35.818 653 THR B C 1
ATOM 7533 O O . THR B 1 511 ? -12.704 34.24 -55.375 1 40.501 653 THR B O 1
ATOM 7537 N N . TYR B 1 512 ? -11.838 32.255 -54.687 1 42.156 654 TYR B N 1
ATOM 7538 C CA . TYR B 1 512 ? -10.438 32.578 -54.95 1 39.589 654 TYR B CA 1
ATOM 7539 C C . TYR B 1 512 ? -10.196 32.807 -56.444 1 41.339 654 TYR B C 1
ATOM 7540 O O . TYR B 1 512 ? -9.514 33.763 -56.812 1 40.135 654 TYR B O 1
ATOM 7549 N N . ALA B 1 513 ? -10.739 31.926 -57.297 1 30.861 655 ALA B N 1
ATOM 7550 C CA . ALA B 1 513 ? -10.574 32.035 -58.74 1 29.996 655 ALA B CA 1
ATOM 7551 C C . ALA B 1 513 ? -11.036 33.405 -59.248 1 31.661 655 ALA B C 1
ATOM 7552 O O . ALA B 1 513 ? -10.356 34.027 -60.064 1 37.284 655 ALA B O 1
ATOM 7554 N N . ALA B 1 514 ? -12.193 33.872 -58.759 1 36.306 656 ALA B N 1
ATOM 7555 C CA . ALA B 1 514 ? -12.752 35.155 -59.162 1 38.616 656 ALA B CA 1
ATOM 7556 C C . ALA B 1 514 ? -11.828 36.302 -58.754 1 33.82 656 ALA B C 1
ATOM 7557 O O . ALA B 1 514 ? -11.669 37.269 -59.498 1 35.389 656 ALA B O 1
ATOM 7559 N N . ALA B 1 515 ? -11.223 36.183 -57.566 1 32.955 657 ALA B N 1
ATOM 7560 C CA . ALA B 1 515 ? -10.309 37.189 -57.047 1 34.717 657 ALA B CA 1
ATOM 7561 C C . ALA B 1 515 ? -9.031 37.273 -57.886 1 39.503 657 ALA B C 1
ATOM 7562 O O . ALA B 1 515 ? -8.497 38.366 -58.066 1 52.472 657 ALA B O 1
ATOM 7564 N N . VAL B 1 516 ? -8.531 36.136 -58.395 1 29.915 658 VAL B N 1
ATOM 7565 C CA . VAL B 1 516 ? -7.31 36.146 -59.192 1 31.309 658 VAL B CA 1
ATOM 7566 C C . VAL B 1 516 ? -7.631 36.779 -60.546 1 40.619 658 VAL B C 1
ATOM 7567 O O . VAL B 1 516 ? -6.92 37.687 -60.984 1 42.276 658 VAL B O 1
ATOM 7571 N N . LEU B 1 517 ? -8.722 36.311 -61.178 1 33.078 659 LEU B N 1
ATOM 7572 C CA . LEU B 1 517 ? -9.188 36.84 -62.452 1 39.028 659 LEU B CA 1
ATOM 7573 C C . LEU B 1 517 ? -9.395 38.351 -62.369 1 37.896 659 LEU B C 1
ATOM 7574 O O . LEU B 1 517 ? -9.098 39.064 -63.325 1 44.936 659 LEU B O 1
ATOM 7579 N N . PHE B 1 518 ? -9.907 38.827 -61.228 1 37.862 660 PHE B N 1
ATOM 7580 C CA . PHE B 1 518 ? -10.161 40.245 -61.032 1 51.198 660 PHE B CA 1
ATOM 7581 C C . PHE B 1 518 ? -8.848 41.025 -61.07 1 53.382 660 PHE B C 1
ATOM 7582 O O . PHE B 1 518 ? -8.765 42.04 -61.759 1 58.633 660 PHE B O 1
ATOM 7590 N N . ARG B 1 519 ? -7.833 40.552 -60.332 1 60.35 661 ARG B N 1
ATOM 7591 C CA . ARG B 1 519 ? -6.561 41.254 -60.218 1 50.793 661 ARG B CA 1
ATOM 7592 C C . ARG B 1 519 ? -5.788 41.215 -61.536 1 47.729 661 ARG B C 1
ATOM 7593 O O . ARG B 1 519 ? -5.011 42.128 -61.816 1 53.325 661 ARG B O 1
ATOM 7601 N N . MET B 1 520 ? -6.021 40.183 -62.358 1 46.548 662 MET B N 1
ATOM 7602 C CA . MET B 1 520 ? -5.353 40.076 -63.647 1 52.194 662 MET B CA 1
ATOM 7603 C C . MET B 1 520 ? -5.928 41.066 -64.663 1 63.827 662 MET B C 1
ATOM 7604 O O . MET B 1 520 ? -5.221 41.459 -65.589 1 70.073 662 MET B O 1
ATOM 7609 N N . SER B 1 521 ? -7.2 41.458 -64.5 1 85.734 663 SER B N 1
ATOM 7610 C CA . SER B 1 521 ? -7.849 42.398 -65.407 1 91.872 663 SER B CA 1
ATOM 7611 C C . SER B 1 521 ? -7.766 43.838 -64.898 1 90.871 663 SER B C 1
ATOM 7612 O O . SER B 1 521 ? -8.072 44.759 -65.654 1 70.487 663 SER B O 1
ATOM 7615 N N . GLU B 1 522 ? -7.391 44.019 -63.62 1 81.732 664 GLU B N 1
ATOM 7616 C CA . GLU B 1 522 ? -7.309 45.333 -62.997 1 69.822 664 GLU B CA 1
ATOM 7617 C C . GLU B 1 522 ? -6.253 46.185 -63.731 1 75.298 664 GLU B C 1
ATOM 7618 O O . GLU B 1 522 ? -5.064 46.118 -63.34 1 86.63 664 GLU B O 1
ATOM 7633 N N . ILE C 2 3 ? -28.308 -20.568 -95.413 1 68.4 3 ILE C N 1
ATOM 7634 C CA . ILE C 2 3 ? -28.518 -21.003 -94.039 1 66.238 3 ILE C CA 1
ATOM 7635 C C . ILE C 2 3 ? -28.825 -19.807 -93.13 1 71.171 3 ILE C C 1
ATOM 7636 O O . ILE C 2 3 ? -29.626 -19.935 -92.203 1 80.192 3 ILE C O 1
ATOM 7641 N N . LEU C 2 4 ? -28.201 -18.65 -93.408 1 66.393 4 LEU C N 1
ATOM 7642 C CA . LEU C 2 4 ? -28.326 -17.466 -92.568 1 62.76 4 LEU C CA 1
ATOM 7643 C C . LEU C 2 4 ? -29.728 -16.864 -92.687 1 56.403 4 LEU C C 1
ATOM 7644 O O . LEU C 2 4 ? -30.379 -16.66 -91.666 1 45.224 4 LEU C O 1
ATOM 7649 N N . ASP C 2 5 ? -30.185 -16.59 -93.921 1 55.776 5 ASP C N 1
ATOM 7650 C CA . ASP C 2 5 ? -31.507 -16.023 -94.168 1 55.33 5 ASP C CA 1
ATOM 7651 C C . ASP C 2 5 ? -32.577 -16.854 -93.449 1 62.239 5 ASP C C 1
ATOM 7652 O O . ASP C 2 5 ? -33.351 -16.268 -92.649 1 51.32 5 ASP C O 1
ATOM 7667 N N . HIS C 2 7 ? -32.304 -19.043 -91.111 1 70.299 7 HIS C N 1
ATOM 7668 C CA . HIS C 2 7 ? -32.154 -19.046 -89.632 1 52.759 7 HIS C CA 1
ATOM 7669 C C . HIS C 2 7 ? -32.704 -17.749 -89.028 1 63.289 7 HIS C C 1
ATOM 7670 O O . HIS C 2 7 ? -33.388 -17.805 -88.01 1 50.681 7 HIS C O 1
ATOM 7677 N N . LEU C 2 8 ? -32.412 -16.593 -89.648 1 60.668 8 LEU C N 1
ATOM 7678 C CA . LEU C 2 8 ? -32.883 -15.291 -89.179 1 68.414 8 LEU C CA 1
ATOM 7679 C C . LEU C 2 8 ? -34.407 -15.29 -89.041 1 61.236 8 LEU C C 1
ATOM 7680 O O . LEU C 2 8 ? -34.938 -14.83 -88.029 1 49.798 8 LEU C O 1
ATOM 7695 N N . ARG C 2 10 ? -36.467 -17.899 -88.952 1 56.728 10 ARG C N 1
ATOM 7696 C CA . ARG C 2 10 ? -36.898 -18.881 -87.965 1 74.407 10 ARG C CA 1
ATOM 7697 C C . ARG C 2 10 ? -36.843 -18.312 -86.544 1 76.543 10 ARG C C 1
ATOM 7698 O O . ARG C 2 10 ? -37.788 -18.488 -85.776 1 53.827 10 ARG C O 1
ATOM 7706 N N . VAL C 2 11 ? -35.725 -17.658 -86.195 1 87.212 11 VAL C N 1
ATOM 7707 C CA . VAL C 2 11 ? -35.476 -17.168 -84.845 1 77.12 11 VAL C CA 1
ATOM 7708 C C . VAL C 2 11 ? -36.279 -15.89 -84.586 1 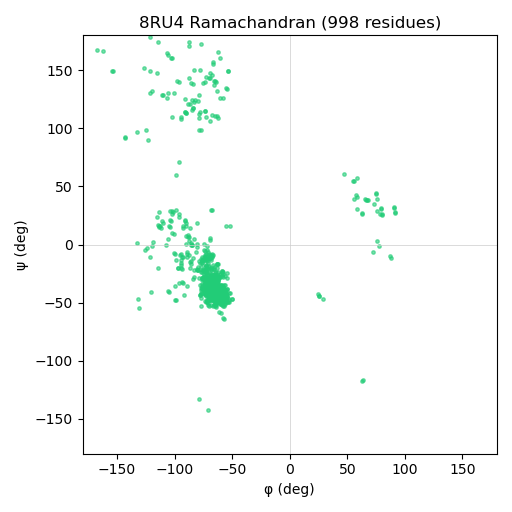71.677 11 VAL C C 1
ATOM 7709 O O . VAL C 2 11 ? -36.991 -15.812 -83.588 1 88.877 11 VAL C O 1
ATOM 7713 N N . TRP C 2 12 ? -36.152 -14.888 -85.47 1 60.986 12 TRP C N 1
ATOM 7714 C CA . TRP C 2 12 ? -36.824 -13.607 -85.298 1 82.894 12 TRP C CA 1
ATOM 7715 C C . TRP C 2 12 ? -37.927 -13.422 -86.343 1 95.62 12 TRP C C 1
ATOM 7716 O O . TRP C 2 12 ? -38.11 -12.333 -86.886 1 74.266 12 TRP C O 1
#

B-factor: mean 48.8, std 28.7, range [12.41, 227.73]

Nearest PDB structures (foldseek):
  2z6h-assembly1_A  TM=9.890E-01  e=1.150E-56  Homo sapiens
  2gl7-assembly1_A  TM=9.875E-01  e=2.309E-56  Homo sapiens
  8y0p-assembly1_A  TM=9.811E-01  e=2.696E-56  Homo sapiens
  3tx7-assembly1_A  TM=9.805E-01  e=8.446E-55  Homo sapiens
  3ifq-assembly1_B-2  TM=9.809E-01  e=1.766E-48  Homo sapiens

Sequence (1013 aa):
AIPELTKLLNDEDQVVVNKAAVMVHQLSKKEASRHAIMRSPQMVSAIVRTMQNTNDVETARCTAGTLHNLSHHREGLLAIFKSGGIPALVKMLGSPVDSVLFYAITTLHNLLLHQEGAKMAVRLAGGLQKMVALLNKTNVKFLAITTDCLQILAYGNQESKLIILASGGPQALVNIMRTYTYEKLLWTTSRVLKVLSVCSSNKPAIVEAGGMQALGLHLTDPSQRLVQNCLWTLRNLSDAATKQEGMEGLLGTLVQLLGSDDINVVTCAAGILSNLTCNNYKNKMMVCQVGGIEALVRTVLRAGDREDITEPAIALRRHLTSRHQEAEMAQNAVRLHYGLPVVVKLLHPPSHWPLIKATVGLIRNLALCPANHAPLREQGAIPRLVQLLVRAHQDTQRRFVEGVRMEEIVEGCTGALHILARDVHNRIVIRGLNTIPLFVQLLYSPIENIQRVAAGVLCELAQDKEAAEAIEAEGATAPLTELLHSRNEGVATYAAAVLFRMSEIPELTKLLNDEDQVVVNKAAVMVHQLSKKEASRHAIMRSPQMVSAIVRTMQNTNDVETARCTAGTLHNLSHHREGLLAIFKSGGIPALVKMLGSPVDSVLFYAITTLHNLLLHQEGAKMAVRLAGGLQKMVALLNKTNVKFLAITTDCLQILAYGNQESKLIILASGGPQALVNIMRTYTYEKLLWTTSRVLKVLSVCSSNKPAIVEAGGMQALGLHLTDPSQRLVQNCLWTLRNLSDAATKQEGMEGLLGTLVQLLGSDDINVVTCAAGILSNLTCNNYKNKMMVCQVGGIEALVRTVLRAGDREDITEPAIALRRHLTSRHQEAEMAQNAVRLHYGLPVVVKLLHPPSHWPLIKATVGLIRNLALCPANHAPLREQGAIPRLVQLLVRAHQDTQRRFVEGVRMEEIVEGCTGALHILARDVHNRIVIRGLNTIPLFVQQLLYSPIENIQRVAAGVLCELAQDKEAAEAIEAEGATAPLTELLHSRNEGVATYAAAVLFRMSEILDHLRVW